Protein 3OPB (pdb70)

B-factor: mean 96.96, std 17.22, range [20.1, 157.45]

Secondary structure (DSSP, 8-state):
--SSSSSS---HHHHHHHHHHHHHTTTS-TTHHHHHHHHHHHTTTT-STGGG---TTTSSSTTHHHHHHHHHHHHHHHHS-HHHHHHHHHHHHHTHHHHHHHHHTS-GGGHHHHHTT--SGGGGHHHHHHHHHHHHHT-SS-HHHHHHHHHHHHHHS---STTTTHHHHHHHTTTT-HHHHHHHHHHHHHHHHHHHHHHHHHHHHHHHHHHHHHHHT-SS-HHHHHHHHHHHHTTTTHHHHHHHHSTTTHHHHHHHHHHSS--HHHHHHHHHHHHHH--SHHHHHHHHHHHHHHHHHHTTSGGGHHHHHHHHHHHTGGGT-TT--HHHHHHHHHHHTTT--HHHHHHHHHHHHHHTTSSHHHHHHHH-HHHHHHHHHHHTTT--TTHHHHHHHHHHHTT-------------THHHHHHHHHHHIIIIIIITTHHHHHHHHGGGS-HHHHHHHHHHHHHHHTSGGGHHHHHHTTHHHHHHHHTT----HHHHHHHHHHHHHHHTS-HHHHSSSS-STTHHHHHHHTS--SSS-SS-------HHHHHHHHHHHHHHHH--SHHHHHHHHHHHHSHHHHHHHHHGGG-SSHHHHHHHHHHHHHHHTSGGGTGGGTS--SSHHHHHHHHHHHHGGG-S-HHHHHHHHHHHHHHHHH-HHHHHHHTT-HHHHHHHHHHHHHTTT-HHHHHHHHHHHHHHHTT--STTTTS--HHHHS-HHHHHHHHHHHSSSSS-SSTTSHHHHHHTT--/----SS---HHHHHHHHHHTT-----HHHHHHHHHHTTGGGSSSSS---HHHHSSTTSHHHHHHHHHHHHHHHS-HHHHHHHHHHHTT-HHHHHHHHTTS-GGGHHHHHTT--STGGGHHHHHHHHHHHHT--SS-HHHHHHHHHHHHSS----STTTTHHHHHHHHTTTSHHHHHHHHHHHHHHHHHHHHHHHHHHHHHHHHHHHHHHTT-SS-HHHHHHHHHHHHSSSS-HHHHHHTTSTTHHHHHHHHHHHT--HHHHHHHHHHHHHH-SSHHHHHHHHHHSHHHHHHHTT-TTTHHHHHHHHHHHTGGGS-SS--HHHHHHHHHHHHTTT-STTHHHHHHHHHHHTTSHHHHHHHHH-HHHHHHHHHHHSSGGGGGGHHHHHHHHHHHHPPP-------TTTHHHHHHHHHHHIIIIIITTTHHHHHHTTTTTS-TTHHHHHHHHHHHHHTSTTSHHHHHHHTHHHHHHHHHHT---TTSHHHHHHHHHHHHHHHTS-HHHHSSSS-GGGTHHHHHTTS-EE---EE--SS--HHHHHHHHHHHHHHHH-TTHHHHHHHHHHHHSHHHHHHHHHHTT-S-HHHHHHHHHHHHHHHTSGGGSGGGTS-TTSHHHHHHHHHHHHGGG-S-HHHHHHHHHHHHHHHHH-HHHHHHHTT-HHHHHHHHHHHHH--S-HHHHHHHHHHHHHHHTT---SSTT-S-HHHHS-HHHHHHHHHHHTTS---HHHHTTHHHHHHT-

Radius of gyration: 55.96 Å; Cα contacts (8 Å, |Δi|>4): 1739; chains: 2; bounding box: 62×188×101 Å

Structure (mmCIF, N/CA/C/O backbone):
data_3OPB
#
_entry.id   3OPB
#
_cell.length_a   84.022
_cell.length_b   149.937
_cell.length_c   158.483
_cell.angle_alpha   90.00
_cell.angle_beta   90.00
_cell.angle_gamma   90.00
#
_symmetry.space_group_name_H-M   'P 21 21 21'
#
loop_
_entity.id
_entity.type
_entity.pdbx_description
1 polymer 'SWI5-dependent HO expression protein 4'
2 water water
#
loop_
_atom_site.group_PDB
_atom_site.id
_atom_site.type_symbol
_atom_site.label_atom_id
_atom_site.label_alt_id
_atom_site.label_comp_id
_atom_site.label_asym_id
_atom_site.label_entity_id
_atom_site.label_seq_id
_atom_site.pdbx_PDB_ins_code
_atom_site.Cartn_x
_atom_site.Cartn_y
_atom_site.Cartn_z
_atom_site.occupancy
_atom_site.B_iso_or_equiv
_atom_site.auth_seq_id
_atom_site.auth_comp_id
_atom_site.auth_asym_id
_atom_site.auth_atom_id
_atom_site.pdbx_PDB_model_num
ATOM 1 N N . PRO A 1 7 ? 1.128 -14.484 -25.821 1.00 114.85 2 PRO A N 1
ATOM 2 C CA . PRO A 1 7 ? 2.350 -13.985 -25.141 1.00 115.06 2 PRO A CA 1
ATOM 3 C C . PRO A 1 7 ? 3.547 -14.240 -26.039 1.00 115.12 2 PRO A C 1
ATOM 4 O O . PRO A 1 7 ? 3.391 -14.497 -27.230 1.00 115.51 2 PRO A O 1
ATOM 8 N N . LEU A 1 8 ? 4.744 -14.166 -25.476 1.00 114.34 3 LEU A N 1
ATOM 9 C CA . LEU A 1 8 ? 5.944 -14.414 -26.262 1.00 113.52 3 LEU A CA 1
ATOM 10 C C . LEU A 1 8 ? 6.889 -15.217 -25.383 1.00 113.97 3 LEU A C 1
ATOM 11 O O . LEU A 1 8 ? 7.739 -15.968 -25.874 1.00 114.12 3 LEU A O 1
ATOM 16 N N . SER A 1 9 ? 6.710 -15.064 -24.073 1.00 114.38 4 SER A N 1
ATOM 17 C CA . SER A 1 9 ? 7.544 -15.734 -23.079 1.00 114.02 4 SER A CA 1
ATOM 18 C C . SER A 1 9 ? 6.910 -16.976 -22.466 1.00 114.06 4 SER A C 1
ATOM 19 O O . SER A 1 9 ? 7.517 -17.634 -21.622 1.00 113.09 4 SER A O 1
ATOM 22 N N . GLU A 1 10 ? 5.683 -17.279 -22.873 1.00 114.63 5 GLU A N 1
ATOM 23 C CA . GLU A 1 10 ? 4.996 -18.465 -22.381 1.00 116.04 5 GLU A CA 1
ATOM 24 C C . GLU A 1 10 ? 5.208 -19.501 -23.474 1.00 116.60 5 GLU A C 1
ATOM 25 O O . GLU A 1 10 ? 4.811 -20.662 -23.354 1.00 116.82 5 GLU A O 1
ATOM 31 N N . LYS A 1 11 ? 5.872 -19.041 -24.531 1.00 116.66 6 LYS A N 1
ATOM 32 C CA . LYS A 1 11 ? 6.174 -19.819 -25.727 1.00 116.45 6 LYS A CA 1
ATOM 33 C C . LYS A 1 11 ? 7.569 -20.453 -25.732 1.00 116.90 6 LYS A C 1
ATOM 34 O O . LYS A 1 11 ? 8.548 -19.822 -26.132 1.00 118.23 6 LYS A O 1
ATOM 40 N N . GLY A 1 12 ? 7.658 -21.704 -25.299 1.00 116.81 7 GLY A N 1
ATOM 41 C CA . GLY A 1 12 ? 8.943 -22.374 -25.285 1.00 117.22 7 GLY A CA 1
ATOM 42 C C . GLY A 1 12 ? 8.977 -23.543 -24.322 1.00 118.34 7 GLY A C 1
ATOM 43 O O . GLY A 1 12 ? 7.948 -23.887 -23.722 1.00 118.25 7 GLY A O 1
ATOM 44 N N . ASN A 1 13 ? 10.159 -24.149 -24.175 1.00 118.17 8 ASN A N 1
ATOM 45 C CA . ASN A 1 13 ? 10.355 -25.290 -23.276 1.00 117.26 8 ASN A CA 1
ATOM 46 C C . ASN A 1 13 ? 10.540 -24.801 -21.843 1.00 115.78 8 ASN A C 1
ATOM 47 O O . ASN A 1 13 ? 10.332 -25.550 -20.888 1.00 114.90 8 ASN A O 1
ATOM 52 N N . ASP A 1 14 ? 10.931 -23.539 -21.701 1.00 113.76 9 ASP A N 1
ATOM 53 C CA . ASP A 1 14 ? 11.122 -22.957 -20.385 1.00 112.12 9 ASP A CA 1
ATOM 54 C C . ASP A 1 14 ? 10.235 -21.733 -20.254 1.00 111.71 9 ASP A C 1
ATOM 55 O O . ASP A 1 14 ? 10.726 -20.615 -20.143 1.00 111.31 9 ASP A O 1
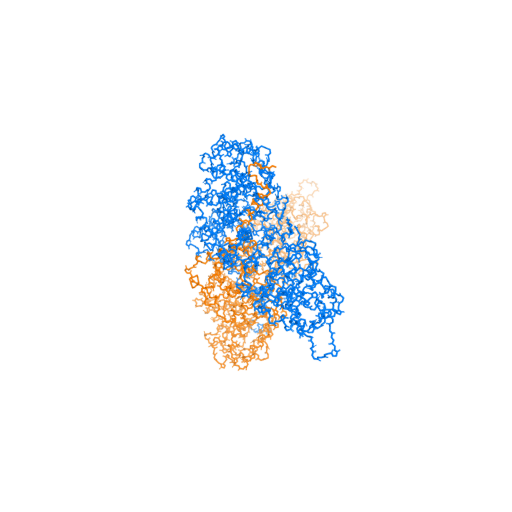ATOM 60 N N . PRO A 1 15 ? 8.910 -21.931 -20.270 1.00 111.85 10 PRO A N 1
ATOM 61 C CA . PRO A 1 15 ? 7.946 -20.837 -20.152 1.00 112.41 10 PRO A CA 1
ATOM 62 C C . PRO A 1 15 ? 8.204 -19.923 -18.964 1.00 112.66 10 PRO A C 1
ATOM 63 O O . PRO A 1 15 ? 8.653 -20.369 -17.909 1.00 112.71 10 PRO A O 1
ATOM 67 N N . ILE A 1 16 ? 7.910 -18.641 -19.153 1.00 112.19 11 ILE A N 1
ATOM 68 C CA . ILE A 1 16 ? 8.107 -17.645 -18.121 1.00 112.05 11 ILE A CA 1
ATOM 69 C C . ILE A 1 16 ? 6.822 -16.858 -17.900 1.00 113.15 11 ILE A C 1
ATOM 70 O O . ILE A 1 16 ? 6.816 -15.822 -17.243 1.00 114.33 11 ILE A O 1
ATOM 75 N N . ASP A 1 17 ? 5.725 -17.374 -18.445 1.00 113.64 12 ASP A N 1
ATOM 76 C CA . ASP A 1 17 ? 4.409 -16.757 -18.283 1.00 113.77 12 ASP A CA 1
ATOM 77 C C . ASP A 1 17 ? 4.454 -15.240 -18.162 1.00 112.77 12 ASP A C 1
ATOM 78 O O . ASP A 1 17 ? 4.725 -14.694 -17.098 1.00 112.34 12 ASP A O 1
ATOM 83 N N . SER A 1 18 ? 4.166 -14.577 -19.273 1.00 111.90 13 SER A N 1
ATOM 84 C CA . SER A 1 18 ? 4.175 -13.127 -19.365 1.00 111.01 13 SER A CA 1
ATOM 85 C C . SER A 1 18 ? 3.676 -12.333 -18.158 1.00 110.72 13 SER A C 1
ATOM 86 O O . SER A 1 18 ? 3.738 -11.113 -18.170 1.00 110.80 13 SER A O 1
ATOM 89 N N . SER A 1 19 ? 3.190 -12.997 -17.118 1.00 111.01 14 SER A N 1
ATOM 90 C CA . SER A 1 19 ? 2.714 -12.269 -15.944 1.00 111.50 14 SER A CA 1
ATOM 91 C C . SER A 1 19 ? 3.846 -11.904 -14.979 1.00 111.87 14 SER A C 1
ATOM 92 O O . SER A 1 19 ? 3.879 -10.791 -14.434 1.00 112.22 14 SER A O 1
ATOM 95 N N . THR A 1 20 ? 4.772 -12.840 -14.770 1.00 111.22 15 THR A N 1
ATOM 96 C CA . THR A 1 20 ? 5.918 -12.615 -13.886 1.00 109.79 15 THR A CA 1
ATOM 97 C C . THR A 1 20 ? 6.837 -11.584 -14.524 1.00 108.52 15 THR A C 1
ATOM 98 O O . THR A 1 20 ? 7.793 -11.108 -13.910 1.00 108.35 15 THR A O 1
ATOM 102 N N . ILE A 1 21 ? 6.530 -11.244 -15.767 1.00 107.14 16 ILE A N 1
ATOM 103 C CA . ILE A 1 21 ? 7.306 -10.265 -16.497 1.00 107.08 16 ILE A CA 1
ATOM 104 C C . ILE A 1 21 ? 6.704 -8.871 -16.308 1.00 109.47 16 ILE A C 1
ATOM 105 O O . ILE A 1 21 ? 7.439 -7.892 -16.155 1.00 110.53 16 ILE A O 1
ATOM 110 N N . ASP A 1 22 ? 5.375 -8.776 -16.306 1.00 110.43 17 ASP A N 1
ATOM 111 C CA . ASP A 1 22 ? 4.722 -7.482 -16.114 1.00 110.45 17 ASP A CA 1
ATOM 112 C C . ASP A 1 22 ? 5.097 -7.007 -14.729 1.00 109.80 17 ASP A C 1
ATOM 113 O O . ASP A 1 22 ? 5.696 -5.940 -14.558 1.00 108.67 17 ASP A O 1
ATOM 118 N N . SER A 1 23 ? 4.736 -7.825 -13.744 1.00 108.74 18 SER A N 1
ATOM 119 C CA . SER A 1 23 ? 5.020 -7.527 -12.353 1.00 108.14 18 SER A CA 1
ATOM 120 C C . SER A 1 23 ? 6.455 -7.038 -12.218 1.00 107.44 18 SER A C 1
ATOM 121 O O . SER A 1 23 ? 6.764 -6.229 -11.350 1.00 106.66 18 SER A O 1
ATOM 124 N N . LEU A 1 24 ? 7.314 -7.538 -13.103 1.00 107.70 19 LEU A N 1
ATOM 125 C CA . LEU A 1 24 ? 8.740 -7.208 -13.138 1.00 107.09 19 LEU A CA 1
ATOM 126 C C . LEU A 1 24 ? 8.989 -5.791 -13.644 1.00 107.34 19 LEU A C 1
ATOM 127 O O . LEU A 1 24 ? 9.556 -4.958 -12.932 1.00 107.26 19 LEU A O 1
ATOM 132 N N . CYS A 1 25 ? 8.575 -5.518 -14.877 1.00 107.34 20 CYS A N 1
ATOM 133 C CA . CYS A 1 25 ? 8.768 -4.186 -15.431 1.00 106.94 20 CYS A CA 1
ATOM 134 C C . CYS A 1 25 ? 7.955 -3.210 -14.594 1.00 106.47 20 CYS A C 1
ATOM 135 O O . CYS A 1 25 ? 8.255 -2.024 -14.555 1.00 107.27 20 CYS A O 1
ATOM 138 N N . ALA A 1 26 ? 6.922 -3.710 -13.924 1.00 104.61 21 ALA A N 1
ATOM 139 C CA . ALA A 1 26 ? 6.095 -2.854 -13.088 1.00 102.74 21 ALA A CA 1
ATOM 140 C C . ALA A 1 26 ? 6.940 -2.217 -11.986 1.00 102.00 21 ALA A C 1
ATOM 141 O O . ALA A 1 26 ? 6.852 -1.017 -11.740 1.00 101.42 21 ALA A O 1
ATOM 143 N N . ALA A 1 27 ? 7.762 -3.034 -11.333 1.00 101.12 22 ALA A N 1
ATOM 144 C CA . ALA A 1 27 ? 8.617 -2.572 -10.248 1.00 100.78 22 ALA A CA 1
ATOM 145 C C . ALA A 1 27 ? 9.857 -1.853 -10.751 1.00 100.98 22 ALA A C 1
ATOM 146 O O . ALA A 1 27 ? 10.584 -1.229 -9.970 1.00 99.83 22 ALA A O 1
ATOM 148 N N . PHE A 1 28 ? 10.116 -1.967 -12.050 1.00 101.57 23 PHE A N 1
ATOM 149 C CA . PHE A 1 28 ? 11.249 -1.280 -12.663 1.00 102.47 23 PHE A CA 1
ATOM 150 C C . PHE A 1 28 ? 10.706 0.036 -13.224 1.00 104.36 23 PHE A C 1
ATOM 151 O O . PHE A 1 28 ? 11.441 1.007 -13.394 1.00 103.33 23 PHE A O 1
ATOM 159 N N . ASP A 1 29 ? 9.400 0.041 -13.494 1.00 108.20 24 ASP A N 1
ATOM 160 C CA . ASP A 1 29 ? 8.678 1.192 -14.042 1.00 111.39 24 ASP A CA 1
ATOM 161 C C . ASP A 1 29 ? 8.157 2.077 -12.920 1.00 112.53 24 ASP A C 1
ATOM 162 O O . ASP A 1 29 ? 7.981 3.277 -13.112 1.00 112.21 24 ASP A O 1
ATOM 167 N N . LYS A 1 30 ? 7.891 1.481 -11.758 1.00 115.17 25 LYS A N 1
ATOM 168 C CA . LYS A 1 30 ? 7.398 2.242 -10.606 1.00 117.37 25 LYS A CA 1
ATOM 169 C C . LYS A 1 30 ? 8.516 3.194 -10.162 1.00 118.38 25 LYS A C 1
ATOM 170 O O . LYS A 1 30 ? 8.277 4.389 -9.944 1.00 118.33 25 LYS A O 1
ATOM 176 N N . THR A 1 31 ? 9.736 2.669 -10.042 1.00 118.74 26 THR A N 1
ATOM 177 C CA . THR A 1 31 ? 10.875 3.497 -9.664 1.00 118.87 26 THR A CA 1
ATOM 178 C C . THR A 1 31 ? 11.359 4.298 -10.888 1.00 120.06 26 THR A C 1
ATOM 179 O O . THR A 1 31 ? 12.239 5.159 -10.779 1.00 120.25 26 THR A O 1
ATOM 183 N N . LEU A 1 32 ? 10.764 4.023 -12.049 1.00 119.92 27 LEU A N 1
ATOM 184 C CA . LEU A 1 32 ? 11.121 4.723 -13.282 1.00 119.74 27 LEU A CA 1
ATOM 185 C C . LEU A 1 32 ? 10.045 5.735 -13.723 1.00 120.82 27 LEU A C 1
ATOM 186 O O . LEU A 1 32 ? 10.150 6.324 -14.801 1.00 121.09 27 LEU A O 1
ATOM 191 N N . LYS A 1 33 ? 9.023 5.942 -12.888 1.00 121.50 28 LYS A N 1
ATOM 192 C CA . LYS A 1 33 ? 7.937 6.873 -13.208 1.00 120.97 28 LYS A CA 1
ATOM 193 C C . LYS A 1 33 ? 7.731 7.958 -12.147 1.00 121.70 28 LYS A C 1
ATOM 194 O O . LYS A 1 33 ? 7.086 8.975 -12.412 1.00 121.04 28 LYS A O 1
ATOM 200 N N . SER A 1 34 ? 8.278 7.751 -10.953 1.00 122.63 29 SER A N 1
ATOM 201 C CA . SER A 1 34 ? 8.121 8.732 -9.884 1.00 124.38 29 SER A CA 1
ATOM 202 C C . SER A 1 34 ? 9.324 9.661 -9.661 1.00 124.46 29 SER A C 1
ATOM 203 O O . SER A 1 34 ? 10.467 9.206 -9.528 1.00 124.61 29 SER A O 1
ATOM 206 N N . THR A 1 35 ? 9.023 10.964 -9.622 1.00 123.94 30 THR A N 1
ATOM 207 C CA . THR A 1 35 ? 9.969 12.078 -9.436 1.00 122.53 30 THR A CA 1
ATOM 208 C C . THR A 1 35 ? 11.474 11.755 -9.322 1.00 122.47 30 THR A C 1
ATOM 209 O O . THR A 1 35 ? 11.926 11.143 -8.349 1.00 122.15 30 THR A O 1
ATOM 213 N N . PRO A 1 36 ? 12.268 12.188 -10.331 1.00 121.79 31 PRO A N 1
ATOM 214 C CA . PRO A 1 36 ? 13.724 12.002 -10.454 1.00 120.25 31 PRO A CA 1
ATOM 215 C C . PRO A 1 36 ? 14.585 12.679 -9.379 1.00 118.88 31 PRO A C 1
ATOM 216 O O . PRO A 1 36 ? 14.086 13.432 -8.548 1.00 119.68 31 PRO A O 1
ATOM 220 N N . ASP A 1 37 ? 15.884 12.392 -9.420 1.00 116.68 32 ASP A N 1
ATOM 221 C CA . ASP A 1 37 ? 16.884 12.955 -8.504 1.00 114.79 32 ASP A CA 1
ATOM 222 C C . ASP A 1 37 ? 16.453 13.293 -7.073 1.00 113.26 32 ASP A C 1
ATOM 223 O O . ASP A 1 37 ? 17.038 14.193 -6.464 1.00 113.09 32 ASP A O 1
ATOM 228 N N . VAL A 1 38 ? 15.461 12.607 -6.514 1.00 110.69 33 VAL A N 1
ATOM 229 C CA . VAL A 1 38 ? 15.065 12.965 -5.164 1.00 108.27 33 VAL A CA 1
ATOM 230 C C . VAL A 1 38 ? 16.014 12.379 -4.138 1.00 107.72 33 VAL A C 1
ATOM 231 O O . VAL A 1 38 ? 16.371 13.067 -3.182 1.00 107.12 33 VAL A O 1
ATOM 235 N N . GLN A 1 39 ? 16.437 11.128 -4.313 1.00 106.94 34 GLN A N 1
ATOM 236 C CA . GLN A 1 39 ? 17.365 10.572 -3.334 1.00 107.33 34 GLN A CA 1
ATOM 237 C C . GLN A 1 39 ? 18.585 11.472 -3.312 1.00 106.34 34 GLN A C 1
ATOM 238 O O . GLN A 1 39 ? 18.888 12.089 -2.296 1.00 106.12 34 GLN A O 1
ATOM 244 N N . LYS A 1 40 ? 19.276 11.549 -4.446 1.00 104.58 35 LYS A N 1
ATOM 245 C CA . LYS A 1 40 ? 20.461 12.390 -4.567 1.00 102.85 35 LYS A CA 1
ATOM 246 C C . LYS A 1 40 ? 20.332 13.650 -3.717 1.00 101.60 35 LYS A C 1
ATOM 247 O O . LYS A 1 40 ? 21.225 13.963 -2.935 1.00 101.12 35 LYS A O 1
ATOM 253 N N . TYR A 1 41 ? 19.219 14.369 -3.871 1.00 100.84 36 TYR A N 1
ATOM 254 C CA . TYR A 1 41 ? 18.995 15.600 -3.111 1.00 99.19 36 TYR A CA 1
ATOM 255 C C . TYR A 1 41 ? 18.949 15.313 -1.618 1.00 98.33 36 TYR A C 1
ATOM 256 O O . TYR A 1 41 ? 19.818 15.751 -0.867 1.00 97.69 36 TYR A O 1
ATOM 265 N N . ASN A 1 42 ? 17.939 14.568 -1.188 1.00 97.69 37 ASN A N 1
ATOM 266 C CA . ASN A 1 42 ? 17.809 14.234 0.220 1.00 97.99 37 ASN A CA 1
ATOM 267 C C . ASN A 1 42 ? 19.089 13.582 0.720 1.00 99.38 37 ASN A C 1
ATOM 268 O O . ASN A 1 42 ? 19.436 13.690 1.895 1.00 100.75 37 ASN A O 1
ATOM 273 N N . ASP A 1 43 ? 19.792 12.910 -0.186 1.00 100.33 38 ASP A N 1
ATOM 274 C CA . ASP A 1 43 ? 21.049 12.241 0.140 1.00 99.91 38 ASP A CA 1
ATOM 275 C C . ASP A 1 43 ? 22.064 13.307 0.539 1.00 98.85 38 ASP A C 1
ATOM 276 O O . ASP A 1 43 ? 22.641 13.243 1.622 1.00 98.36 38 ASP A O 1
ATOM 281 N N . ALA A 1 44 ? 22.254 14.289 -0.344 1.00 97.64 39 ALA A N 1
ATOM 282 C CA . ALA A 1 44 ? 23.182 15.402 -0.140 1.00 95.59 39 ALA A CA 1
ATOM 283 C C . ALA A 1 44 ? 22.833 16.216 1.091 1.00 94.85 39 ALA A C 1
ATOM 284 O O . ALA A 1 44 ? 23.714 16.713 1.791 1.00 93.06 39 ALA A O 1
ATOM 286 N N . ILE A 1 45 ? 21.534 16.375 1.326 1.00 95.54 40 ILE A N 1
ATOM 287 C CA . ILE A 1 45 ? 21.036 17.113 2.487 1.00 95.01 40 ILE A CA 1
ATOM 288 C C . ILE A 1 45 ? 21.502 16.351 3.744 1.00 95.15 40 ILE A C 1
ATOM 289 O O . ILE A 1 45 ? 22.281 16.886 4.529 1.00 95.53 40 ILE A O 1
ATOM 294 N N . ASN A 1 46 ? 21.058 15.102 3.913 1.00 95.08 41 ASN A N 1
ATOM 295 C CA . ASN A 1 46 ? 21.449 14.294 5.073 1.00 94.81 41 ASN A CA 1
ATOM 296 C C . ASN A 1 46 ? 22.937 14.426 5.357 1.00 95.75 41 ASN A C 1
ATOM 297 O O . ASN A 1 46 ? 23.352 14.519 6.514 1.00 94.75 41 ASN A O 1
ATOM 302 N N . THR A 1 47 ? 23.730 14.411 4.290 1.00 97.21 42 THR A N 1
ATOM 303 C CA . THR A 1 47 ? 25.170 14.556 4.397 1.00 99.85 42 THR A CA 1
ATOM 304 C C . THR A 1 47 ? 25.431 15.818 5.181 1.00 100.86 42 THR A C 1
ATOM 305 O O . THR A 1 47 ? 26.161 15.799 6.158 1.00 101.51 42 THR A O 1
ATOM 309 N N . ILE A 1 48 ? 24.831 16.921 4.743 1.00 102.55 43 ILE A N 1
ATOM 310 C CA . ILE A 1 48 ? 25.008 18.197 5.425 1.00 103.78 43 ILE A CA 1
ATOM 311 C C . ILE A 1 48 ? 24.561 18.055 6.868 1.00 104.76 43 ILE A C 1
ATOM 312 O O . ILE A 1 48 ? 25.286 18.422 7.791 1.00 105.44 43 ILE A O 1
ATOM 317 N N . PHE A 1 49 ? 23.358 17.522 7.056 1.00 105.98 44 PHE A N 1
ATOM 318 C CA . PHE A 1 49 ? 22.818 17.336 8.391 1.00 107.60 44 PHE A CA 1
ATOM 319 C C . PHE A 1 49 ? 23.572 16.291 9.193 1.00 110.58 44 PHE A C 1
ATOM 320 O O . PHE A 1 49 ? 23.234 16.031 10.346 1.00 112.55 44 PHE A O 1
ATOM 328 N N . GLN A 1 50 ? 24.588 15.681 8.594 1.00 113.06 45 GLN A N 1
ATOM 329 C CA . GLN A 1 50 ? 25.382 14.691 9.315 1.00 114.83 45 GLN A CA 1
ATOM 330 C C . GLN A 1 50 ? 26.295 15.506 10.252 1.00 116.04 45 GLN A C 1
ATOM 331 O O . GLN A 1 50 ? 26.459 15.181 11.429 1.00 116.58 45 GLN A O 1
ATOM 337 N N . LEU A 1 51 ? 26.857 16.582 9.711 1.00 117.39 46 LEU A N 1
ATOM 338 C CA . LEU A 1 51 ? 27.736 17.498 10.429 1.00 119.84 46 LEU A CA 1
ATOM 339 C C . LEU A 1 51 ? 27.293 17.771 11.875 1.00 122.92 46 LEU A C 1
ATOM 340 O O . LEU A 1 51 ? 28.111 18.073 12.754 1.00 122.61 46 LEU A O 1
ATOM 345 N N . ARG A 1 52 ? 25.988 17.663 12.101 1.00 126.95 47 ARG A N 1
ATOM 346 C CA . ARG A 1 52 ? 25.360 17.901 13.404 1.00 130.90 47 ARG A CA 1
ATOM 347 C C . ARG A 1 52 ? 25.931 17.062 14.539 1.00 131.75 47 ARG A C 1
ATOM 348 O O . ARG A 1 52 ? 25.928 17.481 15.696 1.00 131.89 47 ARG A O 1
ATOM 356 N N . GLN A 1 53 ? 26.395 15.865 14.211 1.00 132.89 48 GLN A N 1
ATOM 357 C CA . GLN A 1 53 ? 26.961 14.989 15.217 1.00 133.62 48 GLN A CA 1
ATOM 358 C C . GLN A 1 53 ? 28.316 15.568 15.601 1.00 134.11 48 GLN A C 1
ATOM 359 O O . GLN A 1 53 ? 29.357 15.207 15.053 1.00 133.80 48 GLN A O 1
ATOM 365 N N . LYS A 1 54 ? 28.259 16.509 16.539 1.00 135.32 49 LYS A N 1
ATOM 366 C CA . LYS A 1 54 ? 29.424 17.221 17.058 1.00 135.80 49 LYS A CA 1
ATOM 367 C C . LYS A 1 54 ? 29.120 17.649 18.502 1.00 135.92 49 LYS A C 1
ATOM 368 O O . LYS A 1 54 ? 29.405 18.777 18.916 1.00 134.88 49 LYS A O 1
ATOM 374 N N . SER A 1 55 ? 28.514 16.722 19.242 1.00 136.03 50 SER A N 1
ATOM 375 C CA . SER A 1 55 ? 28.149 16.901 20.646 1.00 135.67 50 SER A CA 1
ATOM 376 C C . SER A 1 55 ? 27.480 18.221 20.973 1.00 134.32 50 SER A C 1
ATOM 377 O O . SER A 1 55 ? 26.303 18.406 20.691 1.00 133.40 50 SER A O 1
ATOM 380 N N . GLU A 1 56 ? 28.240 19.126 21.582 1.00 133.07 51 GLU A N 1
ATOM 381 C CA . GLU A 1 56 ? 27.736 20.433 21.976 1.00 131.85 51 GLU A CA 1
ATOM 382 C C . GLU A 1 56 ? 26.786 21.049 20.953 1.00 131.49 51 GLU A C 1
ATOM 383 O O . GLU A 1 56 ? 27.204 21.835 20.103 1.00 130.60 51 GLU A O 1
ATOM 389 N N . SER A 1 57 ? 25.508 20.686 21.057 1.00 130.97 52 SER A N 1
ATOM 390 C CA . SER A 1 57 ? 24.447 21.177 20.173 1.00 129.28 52 SER A CA 1
ATOM 391 C C . SER A 1 57 ? 24.880 21.389 18.722 1.00 126.65 52 SER A C 1
ATOM 392 O O . SER A 1 57 ? 24.911 22.514 18.239 1.00 125.26 52 SER A O 1
ATOM 395 N N . GLY A 1 58 ? 25.197 20.310 18.020 1.00 124.51 53 GLY A N 1
ATOM 396 C CA . GLY A 1 58 ? 25.611 20.447 16.637 1.00 122.39 53 GLY A CA 1
ATOM 397 C C . GLY A 1 58 ? 26.370 21.739 16.386 1.00 120.34 53 GLY A C 1
ATOM 398 O O . GLY A 1 58 ? 26.143 22.424 15.388 1.00 120.12 53 GLY A O 1
ATOM 399 N N . LYS A 1 59 ? 27.257 22.089 17.308 1.00 119.12 54 LYS A N 1
ATOM 400 C CA . LYS A 1 59 ? 28.056 23.293 17.164 1.00 118.40 54 LYS A CA 1
ATOM 401 C C . LYS A 1 59 ? 28.595 23.279 15.757 1.00 117.14 54 LYS A C 1
ATOM 402 O O . LYS A 1 59 ? 29.062 22.247 15.284 1.00 116.69 54 LYS A O 1
ATOM 408 N N . MET A 1 60 ? 28.512 24.403 15.068 1.00 116.29 55 MET A N 1
ATOM 409 C CA . MET A 1 60 ? 29.040 24.433 13.713 1.00 117.23 55 MET A CA 1
ATOM 410 C C . MET A 1 60 ? 30.559 24.308 13.778 1.00 117.36 55 MET A C 1
ATOM 411 O O . MET A 1 60 ? 31.240 25.207 14.269 1.00 117.88 55 MET A O 1
ATOM 416 N N . PRO A 1 61 ? 31.107 23.177 13.309 1.00 117.45 56 PRO A N 1
ATOM 417 C CA . PRO A 1 61 ? 32.562 23.037 13.361 1.00 116.74 56 PRO A CA 1
ATOM 418 C C . PRO A 1 61 ? 33.189 24.234 12.658 1.00 116.10 56 PRO A C 1
ATOM 419 O O . PRO A 1 61 ? 32.739 24.631 11.577 1.00 115.72 56 PRO A O 1
ATOM 423 N N . ALA A 1 62 ? 34.217 24.810 13.278 1.00 115.45 57 ALA A N 1
ATOM 424 C CA . ALA A 1 62 ? 34.890 25.989 12.736 1.00 116.36 57 ALA A CA 1
ATOM 425 C C . ALA A 1 62 ? 35.491 25.832 11.345 1.00 117.33 57 ALA A C 1
ATOM 426 O O . ALA A 1 62 ? 36.096 26.772 10.821 1.00 116.31 57 ALA A O 1
ATOM 428 N N . ASP A 1 63 ? 35.337 24.648 10.754 1.00 119.16 58 ASP A N 1
ATOM 429 C CA . ASP A 1 63 ? 35.845 24.395 9.406 1.00 120.00 58 ASP A CA 1
ATOM 430 C C . ASP A 1 63 ? 34.997 25.301 8.536 1.00 120.37 58 ASP A C 1
ATOM 431 O O . ASP A 1 63 ? 35.468 25.894 7.567 1.00 120.05 58 ASP A O 1
ATOM 436 N N . LEU A 1 64 ? 33.729 25.393 8.929 1.00 121.02 59 LEU A N 1
ATOM 437 C CA . LEU A 1 64 ? 32.728 26.186 8.234 1.00 121.85 59 LEU A CA 1
ATOM 438 C C . LEU A 1 64 ? 32.610 27.640 8.694 1.00 122.78 59 LEU A C 1
ATOM 439 O O . LEU A 1 64 ? 32.611 28.550 7.861 1.00 123.22 59 LEU A O 1
ATOM 444 N N . THR A 1 65 ? 32.502 27.874 10.000 1.00 122.89 60 THR A N 1
ATOM 445 C CA . THR A 1 65 ? 32.394 29.247 10.479 1.00 123.01 60 THR A CA 1
ATOM 446 C C . THR A 1 65 ? 33.596 30.017 9.947 1.00 124.65 60 THR A C 1
ATOM 447 O O . THR A 1 65 ? 33.474 30.735 8.959 1.00 124.45 60 THR A O 1
ATOM 451 N N . ASN A 1 66 ? 34.753 29.849 10.582 1.00 126.75 61 ASN A N 1
ATOM 452 C CA . ASN A 1 66 ? 35.987 30.509 10.156 1.00 128.59 61 ASN A CA 1
ATOM 453 C C . ASN A 1 66 ? 35.774 31.772 9.304 1.00 128.19 61 ASN A C 1
ATOM 454 O O . ASN A 1 66 ? 34.872 32.557 9.580 1.00 129.04 61 ASN A O 1
ATOM 459 N N . SER A 1 67 ? 36.597 31.971 8.275 1.00 126.65 62 SER A N 1
ATOM 460 C CA . SER A 1 67 ? 36.498 33.152 7.421 1.00 125.80 62 SER A CA 1
ATOM 461 C C . SER A 1 67 ? 36.749 32.863 5.952 1.00 125.82 62 SER A C 1
ATOM 462 O O . SER A 1 67 ? 36.093 33.438 5.083 1.00 124.74 62 SER A O 1
ATOM 465 N N . GLU A 1 68 ? 37.720 31.997 5.676 1.00 126.52 63 GLU A N 1
ATOM 466 C CA . GLU A 1 68 ? 38.035 31.638 4.297 1.00 126.95 63 GLU A CA 1
ATOM 467 C C . GLU A 1 68 ? 37.062 30.550 3.854 1.00 126.48 63 GLU A C 1
ATOM 468 O O . GLU A 1 68 ? 36.880 30.310 2.655 1.00 127.52 63 GLU A O 1
ATOM 474 N N . ALA A 1 69 ? 36.428 29.911 4.835 1.00 123.92 64 ALA A N 1
ATOM 475 C CA . ALA A 1 69 ? 35.469 28.851 4.573 1.00 120.60 64 ALA A CA 1
ATOM 476 C C . ALA A 1 69 ? 34.221 29.351 3.850 1.00 118.94 64 ALA A C 1
ATOM 477 O O . ALA A 1 69 ? 33.292 28.580 3.630 1.00 118.68 64 ALA A O 1
ATOM 479 N N . LEU A 1 70 ? 34.189 30.630 3.479 1.00 117.38 65 LEU A N 1
ATOM 480 C CA . LEU A 1 70 ? 33.030 31.163 2.763 1.00 116.11 65 LEU A CA 1
ATOM 481 C C . LEU A 1 70 ? 32.747 30.260 1.574 1.00 115.04 65 LEU A C 1
ATOM 482 O O . LEU A 1 70 ? 31.613 30.151 1.114 1.00 114.48 65 LEU A O 1
ATOM 487 N N . LYS A 1 71 ? 33.805 29.626 1.081 1.00 114.09 66 LYS A N 1
ATOM 488 C CA . LYS A 1 71 ? 33.707 28.705 -0.040 1.00 112.37 66 LYS A CA 1
ATOM 489 C C . LYS A 1 71 ? 32.812 27.549 0.369 1.00 110.32 66 LYS A C 1
ATOM 490 O O . LYS A 1 71 ? 31.762 27.316 -0.212 1.00 109.74 66 LYS A O 1
ATOM 496 N N . ASP A 1 72 ? 33.240 26.828 1.390 1.00 108.96 67 ASP A N 1
ATOM 497 C CA . ASP A 1 72 ? 32.492 25.679 1.857 1.00 108.66 67 ASP A CA 1
ATOM 498 C C . ASP A 1 72 ? 31.048 25.996 2.248 1.00 107.82 67 ASP A C 1
ATOM 499 O O . ASP A 1 72 ? 30.191 25.111 2.206 1.00 108.49 67 ASP A O 1
ATOM 504 N N . ARG A 1 73 ? 30.770 27.243 2.633 1.00 105.88 68 ARG A N 1
ATOM 505 C CA . ARG A 1 73 ? 29.407 27.626 3.017 1.00 103.08 68 ARG A CA 1
ATOM 506 C C . ARG A 1 73 ? 28.562 27.812 1.769 1.00 101.35 68 ARG A C 1
ATOM 507 O O . ARG A 1 73 ? 27.626 27.062 1.533 1.00 100.05 68 ARG A O 1
ATOM 515 N N . GLN A 1 74 ? 28.894 28.817 0.974 1.00 100.78 69 GLN A N 1
ATOM 516 C CA . GLN A 1 74 ? 28.181 29.068 -0.270 1.00 101.07 69 GLN A CA 1
ATOM 517 C C . GLN A 1 74 ? 27.768 27.727 -0.887 1.00 100.00 69 GLN A C 1
ATOM 518 O O . GLN A 1 74 ? 26.686 27.605 -1.459 1.00 101.50 69 GLN A O 1
ATOM 524 N N . LYS A 1 75 ? 28.630 26.721 -0.748 1.00 98.28 70 LYS A N 1
ATOM 525 C CA . LYS A 1 75 ? 28.378 25.388 -1.299 1.00 96.43 70 LYS A CA 1
ATOM 526 C C . LYS A 1 75 ? 27.212 24.728 -0.585 1.00 95.11 70 LYS A C 1
ATOM 527 O O . LYS A 1 75 ? 26.369 24.096 -1.217 1.00 94.92 70 LYS A O 1
ATOM 533 N N . ILE A 1 76 ? 27.174 24.879 0.736 1.00 94.23 71 ILE A N 1
ATOM 534 C CA . ILE A 1 76 ? 26.107 24.303 1.552 1.00 93.05 71 ILE A CA 1
ATOM 535 C C . ILE A 1 76 ? 24.778 25.034 1.330 1.00 93.17 71 ILE A C 1
ATOM 536 O O . ILE A 1 76 ? 23.728 24.398 1.225 1.00 93.84 71 ILE A O 1
ATOM 541 N N . GLU A 1 77 ? 24.835 26.366 1.260 1.00 92.43 72 GLU A N 1
ATOM 542 C CA . GLU A 1 77 ? 23.658 27.206 1.042 1.00 90.35 72 GLU A CA 1
ATOM 543 C C . GLU A 1 77 ? 22.974 26.822 -0.273 1.00 89.32 72 GLU A C 1
ATOM 544 O O . GLU A 1 77 ? 21.749 26.780 -0.360 1.00 89.08 72 GLU A O 1
ATOM 550 N N . GLU A 1 78 ? 23.769 26.534 -1.296 1.00 88.51 73 GLU A N 1
ATOM 551 C CA . GLU A 1 78 ? 23.218 26.130 -2.581 1.00 88.09 73 GLU A CA 1
ATOM 552 C C . GLU A 1 78 ? 22.569 24.742 -2.490 1.00 88.68 73 GLU A C 1
ATOM 553 O O . GLU A 1 78 ? 21.421 24.559 -2.880 1.00 88.74 73 GLU A O 1
ATOM 559 N N . ILE A 1 79 ? 23.303 23.765 -1.969 1.00 88.51 74 ILE A N 1
ATOM 560 C CA . ILE A 1 79 ? 22.777 22.413 -1.835 1.00 87.78 74 ILE A CA 1
ATOM 561 C C . ILE A 1 79 ? 21.445 22.441 -1.084 1.00 87.84 74 ILE A C 1
ATOM 562 O O . ILE A 1 79 ? 20.514 21.710 -1.434 1.00 88.14 74 ILE A O 1
ATOM 567 N N . LEU A 1 80 ? 21.348 23.291 -0.064 1.00 87.58 75 LEU A N 1
ATOM 568 C CA . LEU A 1 80 ? 20.110 23.412 0.710 1.00 86.27 75 LEU A CA 1
ATOM 569 C C . LEU A 1 80 ? 19.012 23.960 -0.181 1.00 85.92 75 LEU A C 1
ATOM 570 O O . LEU A 1 80 ? 17.994 23.299 -0.396 1.00 87.05 75 LEU A O 1
ATOM 575 N N . THR A 1 81 ? 19.236 25.170 -0.695 1.00 84.55 76 THR A N 1
ATOM 576 C CA . THR A 1 81 ? 18.287 25.854 -1.573 1.00 84.38 76 THR A CA 1
ATOM 577 C C . THR A 1 81 ? 17.787 24.952 -2.697 1.00 85.20 76 THR A C 1
ATOM 578 O O . THR A 1 81 ? 16.631 25.022 -3.101 1.00 84.28 76 THR A O 1
ATOM 582 N N . ARG A 1 82 ? 18.680 24.111 -3.208 1.00 87.40 77 ARG A N 1
ATOM 583 C CA . ARG A 1 82 ? 18.359 23.190 -4.294 1.00 87.95 77 ARG A CA 1
ATOM 584 C C . ARG A 1 82 ? 17.297 22.195 -3.843 1.00 86.18 77 ARG A C 1
ATOM 585 O O . ARG A 1 82 ? 16.178 22.172 -4.367 1.00 85.93 77 ARG A O 1
ATOM 593 N N . SER A 1 83 ? 17.651 21.377 -2.861 1.00 84.03 78 SER A N 1
ATOM 594 C CA . SER A 1 83 ? 16.716 20.400 -2.343 1.00 81.93 78 SER A CA 1
ATOM 595 C C . SER A 1 83 ? 15.414 21.106 -1.983 1.00 79.18 78 SER A C 1
ATOM 596 O O . SER A 1 83 ? 14.364 20.485 -1.913 1.00 79.25 78 SER A O 1
ATOM 599 N N . TYR A 1 84 ? 15.478 22.412 -1.778 1.00 75.70 79 TYR A N 1
ATOM 600 C CA . TYR A 1 84 ? 14.293 23.154 -1.409 1.00 73.25 79 TYR A CA 1
ATOM 601 C C . TYR A 1 84 ? 13.450 23.711 -2.546 1.00 73.91 79 TYR A C 1
ATOM 602 O O . TYR A 1 84 ? 12.228 23.703 -2.448 1.00 74.19 79 TYR A O 1
ATOM 611 N N . GLN A 1 85 ? 14.071 24.215 -3.612 1.00 74.90 80 GLN A N 1
ATOM 612 C CA . GLN A 1 85 ? 13.280 24.793 -4.698 1.00 75.37 80 GLN A CA 1
ATOM 613 C C . GLN A 1 85 ? 13.166 24.051 -6.016 1.00 77.58 80 GLN A C 1
ATOM 614 O O . GLN A 1 85 ? 12.756 24.644 -7.015 1.00 79.54 80 GLN A O 1
ATOM 620 N N . ASP A 1 86 ? 13.507 22.767 -6.035 1.00 78.91 81 ASP A N 1
ATOM 621 C CA . ASP A 1 86 ? 13.371 21.995 -7.265 1.00 80.99 81 ASP A CA 1
ATOM 622 C C . ASP A 1 86 ? 12.125 21.129 -7.166 1.00 81.81 81 ASP A C 1
ATOM 623 O O . ASP A 1 86 ? 11.196 21.267 -7.959 1.00 82.76 81 ASP A O 1
ATOM 628 N N . HIS A 1 87 ? 12.109 20.256 -6.165 1.00 82.20 82 HIS A N 1
ATOM 629 C CA . HIS A 1 87 ? 10.996 19.346 -5.934 1.00 83.28 82 HIS A CA 1
ATOM 630 C C . HIS A 1 87 ? 10.308 19.604 -4.609 1.00 83.49 82 HIS A C 1
ATOM 631 O O . HIS A 1 87 ? 10.892 20.139 -3.664 1.00 82.94 82 HIS A O 1
ATOM 638 N N . SER A 1 88 ? 9.054 19.192 -4.540 1.00 83.91 83 SER A N 1
ATOM 639 C CA . SER A 1 88 ? 8.303 19.353 -3.320 1.00 83.61 83 SER A CA 1
ATOM 640 C C . SER A 1 88 ? 8.767 18.238 -2.404 1.00 83.44 83 SER A C 1
ATOM 641 O O . SER A 1 88 ? 8.905 18.441 -1.202 1.00 83.44 83 SER A O 1
ATOM 644 N N . GLU A 1 89 ? 9.021 17.064 -2.974 1.00 82.36 84 GLU A N 1
ATOM 645 C CA . GLU A 1 89 ? 9.461 15.932 -2.175 1.00 83.53 84 GLU A CA 1
ATOM 646 C C . GLU A 1 89 ? 10.748 16.237 -1.448 1.00 81.45 84 GLU A C 1
ATOM 647 O O . GLU A 1 89 ? 10.907 15.917 -0.267 1.00 78.69 84 GLU A O 1
ATOM 653 N N . SER A 1 90 ? 11.671 16.859 -2.164 1.00 81.04 85 SER A N 1
ATOM 654 C CA . SER A 1 90 ? 12.941 17.232 -1.577 1.00 81.48 85 SER A CA 1
ATOM 655 C C . SER A 1 90 ? 12.704 18.358 -0.577 1.00 82.27 85 SER A C 1
ATOM 656 O O . SER A 1 90 ? 13.353 18.413 0.471 1.00 82.93 85 SER A O 1
ATOM 659 N N . ARG A 1 91 ? 11.770 19.252 -0.901 1.00 82.05 86 ARG A N 1
ATOM 660 C CA . ARG A 1 91 ? 11.454 20.365 -0.013 1.00 81.19 86 ARG A CA 1
ATOM 661 C C . ARG A 1 91 ? 10.901 19.834 1.308 1.00 81.93 86 ARG A C 1
ATOM 662 O O . ARG A 1 91 ? 11.275 20.302 2.386 1.00 81.09 86 ARG A O 1
ATOM 670 N N . VAL A 1 92 ? 10.012 18.847 1.207 1.00 83.57 87 VAL A N 1
ATOM 671 C CA . VAL A 1 92 ? 9.391 18.212 2.365 1.00 84.03 87 VAL A CA 1
ATOM 672 C C . VAL A 1 92 ? 10.428 17.542 3.237 1.00 84.70 87 VAL A C 1
ATOM 673 O O . VAL A 1 92 ? 10.305 17.527 4.452 1.00 84.65 87 VAL A O 1
ATOM 677 N N . HIS A 1 93 ? 11.442 16.962 2.608 1.00 86.19 88 HIS A N 1
ATOM 678 C CA . HIS A 1 93 ? 12.508 16.295 3.345 1.00 87.34 88 HIS A CA 1
ATOM 679 C C . HIS A 1 93 ? 13.214 17.328 4.213 1.00 87.64 88 HIS A C 1
ATOM 680 O O . HIS A 1 93 ? 13.278 17.189 5.430 1.00 87.21 88 HIS A O 1
ATOM 687 N N . LEU A 1 94 ? 13.729 18.376 3.575 1.00 87.85 89 LEU A N 1
ATOM 688 C CA . LEU A 1 94 ? 14.450 19.423 4.281 1.00 88.71 89 LEU A CA 1
ATOM 689 C C . LEU A 1 94 ? 13.701 19.996 5.472 1.00 91.70 89 LEU A C 1
ATOM 690 O O . LEU A 1 94 ? 14.316 20.422 6.453 1.00 93.64 89 LEU A O 1
ATOM 695 N N . SER A 1 95 ? 12.376 20.019 5.392 1.00 93.31 90 SER A N 1
ATOM 696 C CA . SER A 1 95 ? 11.588 20.546 6.493 1.00 94.45 90 SER A CA 1
ATOM 697 C C . SER A 1 95 ? 11.533 19.567 7.655 1.00 94.26 90 SER A C 1
ATOM 698 O O . SER A 1 95 ? 11.520 19.976 8.811 1.00 94.79 90 SER A O 1
ATOM 701 N N . LYS A 1 96 ? 11.510 18.274 7.353 1.00 93.87 91 LYS A N 1
ATOM 702 C CA . LYS A 1 96 ? 11.476 17.272 8.409 1.00 94.44 91 LYS A CA 1
ATOM 703 C C . LYS A 1 96 ? 12.790 17.306 9.193 1.00 93.87 91 LYS A C 1
ATOM 704 O O . LYS A 1 96 ? 12.785 17.404 10.420 1.00 94.99 91 LYS A O 1
ATOM 710 N N . LEU A 1 97 ? 13.915 17.238 8.495 1.00 92.95 92 LEU A N 1
ATOM 711 C CA . LEU A 1 97 ? 15.199 17.279 9.175 1.00 92.72 92 LEU A CA 1
ATOM 712 C C . LEU A 1 97 ? 15.417 18.608 9.916 1.00 92.21 92 LEU A C 1
ATOM 713 O O . LEU A 1 97 ? 16.146 18.640 10.913 1.00 93.90 92 LEU A O 1
ATOM 718 N N . ILE A 1 98 ? 14.807 19.699 9.448 1.00 89.50 93 ILE A N 1
ATOM 719 C CA . ILE A 1 98 ? 14.972 20.975 10.146 1.00 88.01 93 ILE A CA 1
ATOM 720 C C . ILE A 1 98 ? 14.101 21.061 11.398 1.00 88.64 93 ILE A C 1
ATOM 721 O O . ILE A 1 98 ? 14.594 21.384 12.477 1.00 89.07 93 ILE A O 1
ATOM 726 N N . GLN A 1 99 ? 12.811 20.770 11.267 1.00 88.83 94 GLN A N 1
ATOM 727 C CA . GLN A 1 99 ? 11.922 20.836 12.419 1.00 88.60 94 GLN A CA 1
ATOM 728 C C . GLN A 1 99 ? 12.289 19.776 13.446 1.00 89.55 94 GLN A C 1
ATOM 729 O O . GLN A 1 99 ? 11.895 19.861 14.612 1.00 89.65 94 GLN A O 1
ATOM 735 N N . ASN A 1 100 ? 13.065 18.786 13.016 1.00 90.12 95 ASN A N 1
ATOM 736 C CA . ASN A 1 100 ? 13.467 17.709 13.912 1.00 90.61 95 ASN A CA 1
ATOM 737 C C . ASN A 1 100 ? 14.554 18.144 14.875 1.00 90.87 95 ASN A C 1
ATOM 738 O O . ASN A 1 100 ? 14.576 17.729 16.028 1.00 90.42 95 ASN A O 1
ATOM 743 N N . ASP A 1 101 ? 15.469 18.973 14.395 1.00 91.48 96 ASP A N 1
ATOM 744 C CA . ASP A 1 101 ? 16.534 19.467 15.250 1.00 91.28 96 ASP A CA 1
ATOM 745 C C . ASP A 1 101 ? 16.644 20.976 15.090 1.00 89.22 96 ASP A C 1
ATOM 746 O O . ASP A 1 101 ? 17.699 21.508 14.741 1.00 89.12 96 ASP A O 1
ATOM 751 N N . ILE A 1 102 ? 15.532 21.650 15.358 1.00 87.03 97 ILE A N 1
ATOM 752 C CA . ILE A 1 102 ? 15.417 23.102 15.260 1.00 84.04 97 ILE A CA 1
ATOM 753 C C . ILE A 1 102 ? 16.677 23.920 15.644 1.00 84.75 97 ILE A C 1
ATOM 754 O O . ILE A 1 102 ? 17.064 24.828 14.902 1.00 84.80 97 ILE A O 1
ATOM 759 N N . PRO A 1 103 ? 17.330 23.621 16.798 1.00 84.81 98 PRO A N 1
ATOM 760 C CA . PRO A 1 103 ? 18.528 24.400 17.161 1.00 84.07 98 PRO A CA 1
ATOM 761 C C . PRO A 1 103 ? 19.608 24.263 16.098 1.00 84.62 98 PRO A C 1
ATOM 762 O O . PRO A 1 103 ? 20.015 25.248 15.469 1.00 83.91 98 PRO A O 1
ATOM 766 N N . PHE A 1 104 ? 20.068 23.030 15.906 1.00 85.36 99 PHE A N 1
ATOM 767 C CA . PHE A 1 104 ? 21.082 22.736 14.898 1.00 85.87 99 PHE A CA 1
ATOM 768 C C . PHE A 1 104 ? 20.712 23.462 13.604 1.00 84.41 99 PHE A C 1
ATOM 769 O O . PHE A 1 104 ? 21.546 24.122 12.969 1.00 83.03 99 PHE A O 1
ATOM 777 N N . ALA A 1 105 ? 19.444 23.325 13.234 1.00 83.49 100 ALA A N 1
ATOM 778 C CA . ALA A 1 105 ? 18.906 23.952 12.040 1.00 82.17 100 ALA A CA 1
ATOM 779 C C . ALA A 1 105 ? 19.271 25.433 12.006 1.00 81.46 100 ALA A C 1
ATOM 780 O O . ALA A 1 105 ? 19.642 25.976 10.958 1.00 80.03 100 ALA A O 1
ATOM 782 N N . LEU A 1 106 ? 19.154 26.080 13.160 1.00 81.53 101 LEU A N 1
ATOM 783 C CA . LEU A 1 106 ? 19.466 27.494 13.274 1.00 81.98 101 LEU A CA 1
ATOM 784 C C . LEU A 1 106 ? 20.963 27.742 13.167 1.00 82.92 101 LEU A C 1
ATOM 785 O O . LEU A 1 106 ? 21.394 28.645 12.449 1.00 80.88 101 LEU A O 1
ATOM 790 N N . ASN A 1 107 ? 21.749 26.934 13.879 1.00 84.67 102 ASN A N 1
ATOM 791 C CA . ASN A 1 107 ? 23.207 27.052 13.853 1.00 85.75 102 ASN A CA 1
ATOM 792 C C . ASN A 1 107 ? 23.700 26.975 12.412 1.00 85.88 102 ASN A C 1
ATOM 793 O O . ASN A 1 107 ? 24.532 27.787 11.977 1.00 86.90 102 ASN A O 1
ATOM 798 N N . LEU A 1 108 ? 23.177 25.988 11.683 1.00 85.11 103 LEU A N 1
ATOM 799 C CA . LEU A 1 108 ? 23.521 25.768 10.282 1.00 84.74 103 LEU A CA 1
ATOM 800 C C . LEU A 1 108 ? 23.238 26.980 9.388 1.00 83.83 103 LEU A C 1
ATOM 801 O O . LEU A 1 108 ? 24.122 27.438 8.673 1.00 84.16 103 LEU A O 1
ATOM 806 N N . PHE A 1 109 ? 22.015 27.503 9.433 1.00 82.41 104 PHE A N 1
ATOM 807 C CA . PHE A 1 109 ? 21.642 28.635 8.590 1.00 81.08 104 PHE A CA 1
ATOM 808 C C . PHE A 1 109 ? 22.255 30.008 8.906 1.00 80.89 104 PHE A C 1
ATOM 809 O O . PHE A 1 109 ? 22.630 30.734 7.987 1.00 80.55 104 PHE A O 1
ATOM 817 N N . GLU A 1 110 ? 22.353 30.366 10.184 1.00 81.38 105 GLU A N 1
ATOM 818 C CA . GLU A 1 110 ? 22.920 31.655 10.598 1.00 82.81 105 GLU A CA 1
ATOM 819 C C . GLU A 1 110 ? 24.098 32.114 9.755 1.00 85.14 105 GLU A C 1
ATOM 820 O O . GLU A 1 110 ? 24.134 33.249 9.285 1.00 85.73 105 GLU A O 1
ATOM 826 N N . ILE A 1 111 ? 25.079 31.226 9.601 1.00 86.56 106 ILE A N 1
ATOM 827 C CA . ILE A 1 111 ? 26.296 31.497 8.837 1.00 84.92 106 ILE A CA 1
ATOM 828 C C . ILE A 1 111 ? 26.084 31.461 7.333 1.00 83.05 106 ILE A C 1
ATOM 829 O O . ILE A 1 111 ? 27.041 31.327 6.572 1.00 83.05 106 ILE A O 1
ATOM 834 N N . LEU A 1 112 ? 24.831 31.561 6.906 1.00 80.88 107 LEU A N 1
ATOM 835 C CA . LEU A 1 112 ? 24.520 31.541 5.489 1.00 79.85 107 LEU A CA 1
ATOM 836 C C . LEU A 1 112 ? 24.000 32.919 5.126 1.00 79.73 107 LEU A C 1
ATOM 837 O O . LEU A 1 112 ? 23.831 33.755 5.997 1.00 78.54 107 LEU A O 1
ATOM 842 N N . SER A 1 113 ? 23.750 33.158 3.847 1.00 81.27 108 SER A N 1
ATOM 843 C CA . SER A 1 113 ? 23.275 34.459 3.392 1.00 83.59 108 SER A CA 1
ATOM 844 C C . SER A 1 113 ? 21.921 34.861 3.934 1.00 83.83 108 SER A C 1
ATOM 845 O O . SER A 1 113 ? 21.089 34.006 4.251 1.00 82.67 108 SER A O 1
ATOM 848 N N . ARG A 1 114 ? 21.707 36.175 4.022 1.00 84.58 109 ARG A N 1
ATOM 849 C CA . ARG A 1 114 ? 20.434 36.719 4.491 1.00 84.21 109 ARG A CA 1
ATOM 850 C C . ARG A 1 114 ? 19.340 36.158 3.590 1.00 83.97 109 ARG A C 1
ATOM 851 O O . ARG A 1 114 ? 18.263 35.787 4.060 1.00 85.57 109 ARG A O 1
ATOM 859 N N . SER A 1 115 ? 19.623 36.072 2.298 1.00 83.09 110 SER A N 1
ATOM 860 C CA . SER A 1 115 ? 18.643 35.546 1.371 1.00 82.57 110 SER A CA 1
ATOM 861 C C . SER A 1 115 ? 18.263 34.110 1.730 1.00 82.30 110 SER A C 1
ATOM 862 O O . SER A 1 115 ? 17.217 33.624 1.315 1.00 82.69 110 SER A O 1
ATOM 865 N N . SER A 1 116 ? 19.094 33.431 2.512 1.00 81.82 111 SER A N 1
ATOM 866 C CA . SER A 1 116 ? 18.807 32.038 2.856 1.00 81.91 111 SER A CA 1
ATOM 867 C C . SER A 1 116 ? 17.618 31.883 3.781 1.00 82.78 111 SER A C 1
ATOM 868 O O . SER A 1 116 ? 17.088 30.780 3.935 1.00 83.94 111 SER A O 1
ATOM 871 N N . ILE A 1 117 ? 17.202 32.980 4.405 1.00 82.30 112 ILE A N 1
ATOM 872 C CA . ILE A 1 117 ? 16.087 32.929 5.342 1.00 80.68 112 ILE A CA 1
ATOM 873 C C . ILE A 1 117 ? 14.782 32.452 4.715 1.00 79.65 112 ILE A C 1
ATOM 874 O O . ILE A 1 117 ? 14.055 31.638 5.301 1.00 78.63 112 ILE A O 1
ATOM 879 N N . HIS A 1 118 ? 14.492 32.941 3.517 1.00 77.29 113 HIS A N 1
ATOM 880 C CA . HIS A 1 118 ? 13.274 32.551 2.831 1.00 75.68 113 HIS A CA 1
ATOM 881 C C . HIS A 1 118 ? 13.192 31.044 2.651 1.00 75.28 113 HIS A C 1
ATOM 882 O O . HIS A 1 118 ? 12.101 30.510 2.493 1.00 76.56 113 HIS A O 1
ATOM 889 N N . VAL A 1 119 ? 14.337 30.361 2.675 1.00 74.07 114 VAL A N 1
ATOM 890 C CA . VAL A 1 119 ? 14.360 28.908 2.519 1.00 73.10 114 VAL A CA 1
ATOM 891 C C . VAL A 1 119 ? 14.113 28.254 3.866 1.00 74.56 114 VAL A C 1
ATOM 892 O O . VAL A 1 119 ? 13.470 27.209 3.946 1.00 74.49 114 VAL A O 1
ATOM 896 N N . PHE A 1 120 ? 14.620 28.866 4.930 1.00 75.57 115 PHE A N 1
ATOM 897 C CA . PHE A 1 120 ? 14.429 28.310 6.268 1.00 75.83 115 PHE A CA 1
ATOM 898 C C . PHE A 1 120 ? 12.973 28.438 6.658 1.00 76.99 115 PHE A C 1
ATOM 899 O O . PHE A 1 120 ? 12.374 27.504 7.195 1.00 76.80 115 PHE A O 1
ATOM 907 N N . VAL A 1 121 ? 12.424 29.621 6.388 1.00 77.50 116 VAL A N 1
ATOM 908 C CA . VAL A 1 121 ? 11.034 29.936 6.694 1.00 77.93 116 VAL A CA 1
ATOM 909 C C . VAL A 1 121 ? 10.099 29.229 5.721 1.00 78.66 116 VAL A C 1
ATOM 910 O O . VAL A 1 121 ? 9.004 28.792 6.092 1.00 79.24 116 VAL A O 1
ATOM 914 N N . GLY A 1 122 ? 10.555 29.105 4.480 1.00 78.62 117 GLY A N 1
ATOM 915 C CA . GLY A 1 122 ? 9.771 28.441 3.457 1.00 79.22 117 GLY A CA 1
ATOM 916 C C . GLY A 1 122 ? 9.632 26.965 3.751 1.00 79.42 117 GLY A C 1
ATOM 917 O O . GLY A 1 122 ? 8.935 26.249 3.036 1.00 80.73 117 GLY A O 1
ATOM 918 N N . CYS A 1 123 ? 10.304 26.509 4.803 1.00 78.67 118 CYS A N 1
ATOM 919 C CA . CYS A 1 123 ? 10.242 25.113 5.203 1.00 78.33 118 CYS A CA 1
ATOM 920 C C . CYS A 1 123 ? 9.253 24.952 6.329 1.00 77.05 118 CYS A C 1
ATOM 921 O O . CYS A 1 123 ? 9.038 23.853 6.839 1.00 76.81 118 CYS A O 1
ATOM 924 N N . PHE A 1 124 ? 8.665 26.070 6.727 1.00 77.53 119 PHE A N 1
ATOM 925 C CA . PHE A 1 124 ? 7.675 26.062 7.786 1.00 77.59 119 PHE A CA 1
ATOM 926 C C . PHE A 1 124 ? 6.316 26.285 7.165 1.00 78.36 119 PHE A C 1
ATOM 927 O O . PHE A 1 124 ? 5.941 27.414 6.810 1.00 75.87 119 PHE A O 1
ATOM 935 N N . SER A 1 125 ? 5.616 25.153 7.047 1.00 80.39 120 SER A N 1
ATOM 936 C CA . SER A 1 125 ? 4.299 24.984 6.429 1.00 82.60 120 SER A CA 1
ATOM 937 C C . SER A 1 125 ? 3.105 25.784 6.956 1.00 84.90 120 SER A C 1
ATOM 938 O O . SER A 1 125 ? 2.440 26.491 6.194 1.00 84.41 120 SER A O 1
ATOM 941 N N . ASN A 1 126 ? 2.825 25.643 8.249 1.00 87.25 121 ASN A N 1
ATOM 942 C CA . ASN A 1 126 ? 1.710 26.328 8.900 1.00 89.16 121 ASN A CA 1
ATOM 943 C C . ASN A 1 126 ? 2.141 26.913 10.252 1.00 91.72 121 ASN A C 1
ATOM 944 O O . ASN A 1 126 ? 2.925 26.304 10.994 1.00 92.73 121 ASN A O 1
ATOM 949 N N . LYS A 1 127 ? 1.595 28.078 10.580 1.00 92.89 122 LYS A N 1
ATOM 950 C CA . LYS A 1 127 ? 1.906 28.767 11.822 1.00 93.73 122 LYS A CA 1
ATOM 951 C C . LYS A 1 127 ? 2.282 27.851 12.980 1.00 94.27 122 LYS A C 1
ATOM 952 O O . LYS A 1 127 ? 3.365 27.973 13.540 1.00 93.60 122 LYS A O 1
ATOM 958 N N . ASP A 1 128 ? 1.388 26.931 13.326 1.00 96.11 123 ASP A N 1
ATOM 959 C CA . ASP A 1 128 ? 1.597 25.991 14.435 1.00 97.76 123 ASP A CA 1
ATOM 960 C C . ASP A 1 128 ? 3.017 25.409 14.482 1.00 98.09 123 ASP A C 1
ATOM 961 O O . ASP A 1 128 ? 3.657 25.361 15.543 1.00 97.65 123 ASP A O 1
ATOM 966 N N . ALA A 1 129 ? 3.500 24.970 13.323 1.00 98.06 124 ALA A N 1
ATOM 967 C CA . ALA A 1 129 ? 4.825 24.370 13.220 1.00 97.69 124 ALA A CA 1
ATOM 968 C C . ALA A 1 129 ? 5.946 25.336 13.571 1.00 96.54 124 ALA A C 1
ATOM 969 O O . ALA A 1 129 ? 7.065 24.911 13.843 1.00 96.51 124 ALA A O 1
ATOM 971 N N . THR A 1 130 ? 5.644 26.631 13.567 1.00 94.24 125 THR A N 1
ATOM 972 C CA . THR A 1 130 ? 6.647 27.635 13.883 1.00 92.73 125 THR A CA 1
ATOM 973 C C . THR A 1 130 ? 6.770 27.948 15.367 1.00 92.86 125 THR A C 1
ATOM 974 O O . THR A 1 130 ? 7.595 28.773 15.756 1.00 93.91 125 THR A O 1
ATOM 978 N N . ILE A 1 131 ? 5.972 27.313 16.213 1.00 91.62 126 ILE A N 1
ATOM 979 C CA . ILE A 1 131 ? 6.079 27.628 17.627 1.00 90.15 126 ILE A CA 1
ATOM 980 C C . ILE A 1 131 ? 7.297 27.005 18.312 1.00 89.00 126 ILE A C 1
ATOM 981 O O . ILE A 1 131 ? 7.962 27.661 19.116 1.00 89.15 126 ILE A O 1
ATOM 986 N N . ALA A 1 132 ? 7.611 25.754 17.996 1.00 87.40 127 ALA A N 1
ATOM 987 C CA . ALA A 1 132 ? 8.781 25.135 18.602 1.00 85.19 127 ALA A CA 1
ATOM 988 C C . ALA A 1 132 ? 9.951 26.042 18.247 1.00 84.96 127 ALA A C 1
ATOM 989 O O . ALA A 1 132 ? 10.937 26.109 18.983 1.00 85.80 127 ALA A O 1
ATOM 991 N N . LEU A 1 133 ? 9.809 26.748 17.120 1.00 83.77 128 LEU A N 1
ATOM 992 C CA . LEU A 1 133 ? 10.815 27.679 16.596 1.00 83.24 128 LEU A CA 1
ATOM 993 C C . LEU A 1 133 ? 10.885 29.014 17.355 1.00 83.70 128 LEU A C 1
ATOM 994 O O . LEU A 1 133 ? 11.953 29.416 17.828 1.00 83.52 128 LEU A O 1
ATOM 999 N N . LEU A 1 134 ? 9.759 29.717 17.444 1.00 83.94 129 LEU A N 1
ATOM 1000 C CA . LEU A 1 134 ? 9.729 30.979 18.173 1.00 83.89 129 LEU A CA 1
ATOM 1001 C C . LEU A 1 134 ? 10.275 30.720 19.569 1.00 85.38 129 LEU A C 1
ATOM 1002 O O . LEU A 1 134 ? 10.875 31.602 20.185 1.00 86.22 129 LEU A O 1
ATOM 1007 N N . ASN A 1 135 ? 10.062 29.503 20.066 1.00 86.21 130 ASN A N 1
ATOM 1008 C CA . ASN A 1 135 ? 10.543 29.139 21.389 1.00 87.41 130 ASN A CA 1
ATOM 1009 C C . ASN A 1 135 ? 12.058 29.275 21.453 1.00 87.32 130 ASN A C 1
ATOM 1010 O O . ASN A 1 135 ? 12.589 29.962 22.327 1.00 87.14 130 ASN A O 1
ATOM 1015 N N . GLU A 1 136 ? 12.757 28.612 20.539 1.00 86.78 131 GLU A N 1
ATOM 1016 C CA . GLU A 1 136 ? 14.204 28.719 20.520 1.00 87.25 131 GLU A CA 1
ATOM 1017 C C . GLU A 1 136 ? 14.571 30.177 20.364 1.00 88.35 131 GLU A C 1
ATOM 1018 O O . GLU A 1 136 ? 15.441 30.686 21.066 1.00 90.39 131 GLU A O 1
ATOM 1024 N N . LEU A 1 137 ? 13.892 30.853 19.446 1.00 87.39 132 LEU A N 1
ATOM 1025 C CA . LEU A 1 137 ? 14.166 32.258 19.193 1.00 86.42 132 LEU A CA 1
ATOM 1026 C C . LEU A 1 137 ? 14.060 33.153 20.440 1.00 87.11 132 LEU A C 1
ATOM 1027 O O . LEU A 1 137 ? 14.888 34.043 20.628 1.00 86.67 132 LEU A O 1
ATOM 1032 N N . GLN A 1 138 ? 13.060 32.930 21.293 1.00 87.90 133 GLN A N 1
ATOM 1033 C CA . GLN A 1 138 ? 12.937 33.739 22.509 1.00 88.32 133 GLN A CA 1
ATOM 1034 C C . GLN A 1 138 ? 14.214 33.510 23.301 1.00 86.90 133 GLN A C 1
ATOM 1035 O O . GLN A 1 138 ? 14.783 34.435 23.882 1.00 85.20 133 GLN A O 1
ATOM 1041 N N . ILE A 1 139 ? 14.659 32.257 23.283 1.00 85.45 134 ILE A N 1
ATOM 1042 C CA . ILE A 1 139 ? 15.841 31.819 24.004 1.00 84.35 134 ILE A CA 1
ATOM 1043 C C . ILE A 1 139 ? 17.165 32.367 23.495 1.00 84.08 134 ILE A C 1
ATOM 1044 O O . ILE A 1 139 ? 17.852 33.080 24.222 1.00 85.34 134 ILE A O 1
ATOM 1049 N N . ARG A 1 140 ? 17.532 32.028 22.263 1.00 83.20 135 ARG A N 1
ATOM 1050 C CA . ARG A 1 140 ? 18.788 32.503 21.696 1.00 82.36 135 ARG A CA 1
ATOM 1051 C C . ARG A 1 140 ? 18.935 33.983 22.021 1.00 82.67 135 ARG A C 1
ATOM 1052 O O . ARG A 1 140 ? 20.003 34.438 22.433 1.00 83.89 135 ARG A O 1
ATOM 1060 N N . ILE A 1 141 ? 17.842 34.721 21.836 1.00 81.60 136 ILE A N 1
ATOM 1061 C CA . ILE A 1 141 ? 17.796 36.158 22.079 1.00 80.82 136 ILE A CA 1
ATOM 1062 C C . ILE A 1 141 ? 18.006 36.521 23.549 1.00 83.48 136 ILE A C 1
ATOM 1063 O O . ILE A 1 141 ? 18.894 37.303 23.886 1.00 84.80 136 ILE A O 1
ATOM 1068 N N . HIS A 1 142 ? 17.189 35.958 24.427 1.00 84.41 137 HIS A N 1
ATOM 1069 C CA . HIS A 1 142 ? 17.302 36.265 25.842 1.00 85.47 137 HIS A CA 1
ATOM 1070 C C . HIS A 1 142 ? 18.722 36.061 26.377 1.00 87.00 137 HIS A C 1
ATOM 1071 O O . HIS A 1 142 ? 19.312 36.977 26.965 1.00 86.47 137 HIS A O 1
ATOM 1078 N N . TYR A 1 143 ? 19.276 34.871 26.152 1.00 88.44 138 TYR A N 1
ATOM 1079 C CA . TYR A 1 143 ? 20.610 34.536 26.642 1.00 90.18 138 TYR A CA 1
ATOM 1080 C C . TYR A 1 143 ? 21.790 35.277 26.000 1.00 90.98 138 TYR A C 1
ATOM 1081 O O . TYR A 1 143 ? 22.905 35.222 26.506 1.00 90.40 138 TYR A O 1
ATOM 1090 N N . GLY A 1 144 ? 21.544 35.973 24.896 1.00 92.50 139 GLY A N 1
ATOM 1091 C CA . GLY A 1 144 ? 22.597 36.726 24.232 1.00 93.17 139 GLY A CA 1
ATOM 1092 C C . GLY A 1 144 ? 23.837 35.914 23.926 1.00 94.25 139 GLY A C 1
ATOM 1093 O O . GLY A 1 144 ? 24.928 36.465 23.728 1.00 93.96 139 GLY A O 1
ATOM 1094 N N . GLU A 1 145 ? 23.665 34.597 23.881 1.00 94.43 140 GLU A N 1
ATOM 1095 C CA . GLU A 1 145 ? 24.762 33.682 23.605 1.00 94.87 140 GLU A CA 1
ATOM 1096 C C . GLU A 1 145 ? 25.062 33.689 22.109 1.00 94.88 140 GLU A C 1
ATOM 1097 O O . GLU A 1 145 ? 26.199 33.880 21.691 1.00 94.58 140 GLU A O 1
ATOM 1103 N N . ASP A 1 146 ? 24.024 33.490 21.306 1.00 94.93 141 ASP A N 1
ATOM 1104 C CA . ASP A 1 146 ? 24.165 33.469 19.860 1.00 94.47 141 ASP A CA 1
ATOM 1105 C C . ASP A 1 146 ? 24.728 34.791 19.343 1.00 95.48 141 ASP A C 1
ATOM 1106 O O . ASP A 1 146 ? 24.259 35.874 19.702 1.00 95.10 141 ASP A O 1
ATOM 1111 N N . THR A 1 147 ? 25.738 34.681 18.490 1.00 96.56 142 THR A N 1
ATOM 1112 C CA . THR A 1 147 ? 26.411 35.829 17.891 1.00 96.88 142 THR A CA 1
ATOM 1113 C C . THR A 1 147 ? 25.511 36.697 17.030 1.00 96.77 142 THR A C 1
ATOM 1114 O O . THR A 1 147 ? 25.211 37.843 17.368 1.00 96.78 142 THR A O 1
ATOM 1118 N N . HIS A 1 148 ? 25.105 36.121 15.904 1.00 97.18 143 HIS A N 1
ATOM 1119 C CA . HIS A 1 148 ? 24.282 36.781 14.891 1.00 97.44 143 HIS A CA 1
ATOM 1120 C C . HIS A 1 148 ? 22.812 37.052 15.225 1.00 95.59 143 HIS A C 1
ATOM 1121 O O . HIS A 1 148 ? 21.918 36.352 14.751 1.00 94.11 143 HIS A O 1
ATOM 1128 N N . VAL A 1 149 ? 22.563 38.087 16.023 1.00 94.30 144 VAL A N 1
ATOM 1129 C CA . VAL A 1 149 ? 21.197 38.417 16.379 1.00 90.96 144 VAL A CA 1
ATOM 1130 C C . VAL A 1 149 ? 20.506 38.860 15.102 1.00 89.34 144 VAL A C 1
ATOM 1131 O O . VAL A 1 149 ? 19.506 38.273 14.723 1.00 91.40 144 VAL A O 1
ATOM 1135 N N . THR A 1 150 ? 21.066 39.857 14.421 1.00 85.74 145 THR A N 1
ATOM 1136 C CA . THR A 1 150 ? 20.495 40.373 13.178 1.00 82.58 145 THR A CA 1
ATOM 1137 C C . THR A 1 150 ? 19.825 39.301 12.309 1.00 83.11 145 THR A C 1
ATOM 1138 O O . THR A 1 150 ? 18.760 39.536 11.735 1.00 83.54 145 THR A O 1
ATOM 1142 N N . TYR A 1 151 ? 20.443 38.129 12.212 1.00 82.06 146 TYR A N 1
ATOM 1143 C CA . TYR A 1 151 ? 19.881 37.043 11.410 1.00 81.44 146 TYR A CA 1
ATOM 1144 C C . TYR A 1 151 ? 18.688 36.389 12.117 1.00 82.09 146 TYR A C 1
ATOM 1145 O O . TYR A 1 151 ? 17.647 36.151 11.501 1.00 83.64 146 TYR A O 1
ATOM 1154 N N . LEU A 1 152 ? 18.839 36.081 13.401 1.00 81.30 147 LEU A N 1
ATOM 1155 C CA . LEU A 1 152 ? 17.746 35.470 14.158 1.00 81.31 147 LEU A CA 1
ATOM 1156 C C . LEU A 1 152 ? 16.498 36.380 14.165 1.00 80.47 147 LEU A C 1
ATOM 1157 O O . LEU A 1 152 ? 15.377 35.892 14.035 1.00 80.71 147 LEU A O 1
ATOM 1162 N N . LEU A 1 153 ? 16.703 37.694 14.319 1.00 78.47 148 LEU A N 1
ATOM 1163 C CA . LEU A 1 153 ? 15.614 38.676 14.355 1.00 76.67 148 LEU A CA 1
ATOM 1164 C C . LEU A 1 153 ? 15.086 38.939 12.950 1.00 77.18 148 LEU A C 1
ATOM 1165 O O . LEU A 1 153 ? 13.998 39.495 12.775 1.00 76.93 148 LEU A O 1
ATOM 1170 N N . SER A 1 154 ? 15.862 38.561 11.941 1.00 77.27 149 SER A N 1
ATOM 1171 C CA . SER A 1 154 ? 15.407 38.744 10.569 1.00 77.41 149 SER A CA 1
ATOM 1172 C C . SER A 1 154 ? 14.477 37.579 10.260 1.00 77.50 149 SER A C 1
ATOM 1173 O O . SER A 1 154 ? 13.575 37.689 9.431 1.00 77.46 149 SER A O 1
ATOM 1176 N N . ILE A 1 155 ? 14.705 36.459 10.941 1.00 78.01 150 ILE A N 1
ATOM 1177 C CA . ILE A 1 155 ? 13.859 35.293 10.764 1.00 78.22 150 ILE A CA 1
ATOM 1178 C C . ILE A 1 155 ? 12.551 35.740 11.376 1.00 78.79 150 ILE A C 1
ATOM 1179 O O . ILE A 1 155 ? 11.484 35.531 10.813 1.00 79.80 150 ILE A O 1
ATOM 1184 N N . ILE A 1 156 ? 12.651 36.374 12.537 1.00 78.48 151 ILE A N 1
ATOM 1185 C CA . ILE A 1 156 ? 11.480 36.885 13.230 1.00 76.82 151 ILE A CA 1
ATOM 1186 C C . ILE A 1 156 ? 10.668 37.772 12.288 1.00 76.85 151 ILE A C 1
ATOM 1187 O O . ILE A 1 156 ? 9.506 37.491 12.015 1.00 77.20 151 ILE A O 1
ATOM 1192 N N . LEU A 1 157 ? 11.284 38.833 11.780 1.00 75.91 152 LEU A N 1
ATOM 1193 C CA . LEU A 1 157 ? 10.573 39.742 10.898 1.00 76.56 152 LEU A CA 1
ATOM 1194 C C . LEU A 1 157 ? 9.895 39.057 9.720 1.00 77.86 152 LEU A C 1
ATOM 1195 O O . LEU A 1 157 ? 8.845 39.496 9.269 1.00 78.99 152 LEU A O 1
ATOM 1200 N N . GLN A 1 158 ? 10.489 37.986 9.215 1.00 79.06 153 GLN A N 1
ATOM 1201 C CA . GLN A 1 158 ? 9.916 37.283 8.072 1.00 80.53 153 GLN A CA 1
ATOM 1202 C C . GLN A 1 158 ? 8.898 36.277 8.593 1.00 82.31 153 GLN A C 1
ATOM 1203 O O . GLN A 1 158 ? 7.900 35.982 7.943 1.00 85.69 153 GLN A O 1
ATOM 1209 N N . LEU A 1 159 ? 9.155 35.736 9.771 1.00 82.13 154 LEU A N 1
ATOM 1210 C CA . LEU A 1 159 ? 8.243 34.769 10.354 1.00 79.95 154 LEU A CA 1
ATOM 1211 C C . LEU A 1 159 ? 6.941 35.521 10.632 1.00 80.17 154 LEU A C 1
ATOM 1212 O O . LEU A 1 159 ? 5.854 34.983 10.464 1.00 81.33 154 LEU A O 1
ATOM 1217 N N . LEU A 1 160 ? 7.076 36.779 11.041 1.00 80.41 155 LEU A N 1
ATOM 1218 C CA . LEU A 1 160 ? 5.946 37.660 11.333 1.00 80.80 155 LEU A CA 1
ATOM 1219 C C . LEU A 1 160 ? 5.183 37.953 10.037 1.00 82.23 155 LEU A C 1
ATOM 1220 O O . LEU A 1 160 ? 4.029 37.566 9.880 1.00 82.63 155 LEU A O 1
ATOM 1225 N N . ASN A 1 161 ? 5.850 38.639 9.114 1.00 83.46 156 ASN A N 1
ATOM 1226 C CA . ASN A 1 161 ? 5.278 39.006 7.826 1.00 85.44 156 ASN A CA 1
ATOM 1227 C C . ASN A 1 161 ? 4.636 37.841 7.066 1.00 86.38 156 ASN A C 1
ATOM 1228 O O . ASN A 1 161 ? 3.850 38.068 6.143 1.00 86.41 156 ASN A O 1
ATOM 1233 N N . LYS A 1 162 ? 4.952 36.601 7.443 1.00 88.09 157 LYS A N 1
ATOM 1234 C CA . LYS A 1 162 ? 4.400 35.438 6.738 1.00 90.07 157 LYS A CA 1
ATOM 1235 C C . LYS A 1 162 ? 3.229 34.746 7.406 1.00 91.72 157 LYS A C 1
ATOM 1236 O O . LYS A 1 162 ? 2.578 33.906 6.791 1.00 92.68 157 LYS A O 1
ATOM 1242 N N . PHE A 1 163 ? 2.958 35.067 8.660 1.00 93.17 158 PHE A N 1
ATOM 1243 C CA . PHE A 1 163 ? 1.844 34.426 9.331 1.00 94.97 158 PHE A CA 1
ATOM 1244 C C . PHE A 1 163 ? 0.910 35.416 10.005 1.00 96.91 158 PHE A C 1
ATOM 1245 O O . PHE A 1 163 ? 1.150 36.628 10.020 1.00 97.77 158 PHE A O 1
ATOM 1253 N N . LYS A 1 164 ? -0.176 34.882 10.542 1.00 97.35 159 LYS A N 1
ATOM 1254 C CA . LYS A 1 164 ? -1.157 35.686 11.239 1.00 97.11 159 LYS A CA 1
ATOM 1255 C C . LYS A 1 164 ? -1.031 35.232 12.676 1.00 97.90 159 LYS A C 1
ATOM 1256 O O . LYS A 1 164 ? -1.685 34.278 13.096 1.00 97.56 159 LYS A O 1
ATOM 1262 N N . TYR A 1 165 ? -0.169 35.899 13.428 1.00 98.97 160 TYR A N 1
ATOM 1263 C CA . TYR A 1 165 ? 0.041 35.510 14.810 1.00 100.73 160 TYR A CA 1
ATOM 1264 C C . TYR A 1 165 ? -0.994 36.093 15.766 1.00 101.78 160 TYR A C 1
ATOM 1265 O O . TYR A 1 165 ? -1.762 36.982 15.402 1.00 100.03 160 TYR A O 1
ATOM 1274 N N . ASN A 1 166 ? -1.015 35.576 16.989 1.00 103.79 161 ASN A N 1
ATOM 1275 C CA . ASN A 1 166 ? -1.970 36.035 17.980 1.00 106.71 161 ASN A CA 1
ATOM 1276 C C . ASN A 1 166 ? -1.426 36.926 19.085 1.00 106.41 161 ASN A C 1
ATOM 1277 O O . ASN A 1 166 ? -2.163 37.316 19.993 1.00 106.72 161 ASN A O 1
ATOM 1282 N N . PHE A 1 167 ? -0.147 37.256 19.000 1.00 105.13 162 PHE A N 1
ATOM 1283 C CA . PHE A 1 167 ? 0.489 38.111 19.989 1.00 103.95 162 PHE A CA 1
ATOM 1284 C C . PHE A 1 167 ? 0.781 37.331 21.263 1.00 104.21 162 PHE A C 1
ATOM 1285 O O . PHE A 1 167 ? 1.874 37.417 21.803 1.00 105.13 162 PHE A O 1
ATOM 1293 N N . LYS A 1 168 ? -0.189 36.563 21.749 1.00 105.53 163 LYS A N 1
ATOM 1294 C CA . LYS A 1 168 ? 0.023 35.771 22.962 1.00 106.39 163 LYS A CA 1
ATOM 1295 C C . LYS A 1 168 ? 1.236 34.922 22.662 1.00 106.47 163 LYS A C 1
ATOM 1296 O O . LYS A 1 168 ? 1.831 34.330 23.558 1.00 105.76 163 LYS A O 1
ATOM 1302 N N . GLU A 1 169 ? 1.580 34.876 21.376 1.00 107.31 164 GLU A N 1
ATOM 1303 C CA . GLU A 1 169 ? 2.694 34.085 20.861 1.00 108.23 164 GLU A CA 1
ATOM 1304 C C . GLU A 1 169 ? 3.960 34.844 20.461 1.00 106.35 164 GLU A C 1
ATOM 1305 O O . GLU A 1 169 ? 5.012 34.242 20.251 1.00 105.80 164 GLU A O 1
ATOM 1311 N N . VAL A 1 170 ? 3.858 36.160 20.359 1.00 104.27 165 VAL A N 1
ATOM 1312 C CA . VAL A 1 170 ? 4.987 36.975 19.957 1.00 102.42 165 VAL A CA 1
ATOM 1313 C C . VAL A 1 170 ? 5.295 38.060 20.995 1.00 100.82 165 VAL A C 1
ATOM 1314 O O . VAL A 1 170 ? 6.339 38.707 20.949 1.00 101.34 165 VAL A O 1
ATOM 1318 N N . ARG A 1 171 ? 4.381 38.242 21.940 1.00 98.51 166 ARG A N 1
ATOM 1319 C CA . ARG A 1 171 ? 4.528 39.244 22.988 1.00 95.30 166 ARG A CA 1
ATOM 1320 C C . ARG A 1 171 ? 5.917 39.202 23.618 1.00 92.74 166 ARG A C 1
ATOM 1321 O O . ARG A 1 171 ? 6.408 40.216 24.112 1.00 91.86 166 ARG A O 1
ATOM 1329 N N . PHE A 1 172 ? 6.561 38.040 23.592 1.00 89.51 167 PHE A N 1
ATOM 1330 C CA . PHE A 1 172 ? 7.878 37.928 24.197 1.00 87.59 167 PHE A CA 1
ATOM 1331 C C . PHE A 1 172 ? 8.874 38.854 23.518 1.00 87.01 167 PHE A C 1
ATOM 1332 O O . PHE A 1 172 ? 9.910 39.181 24.089 1.00 88.01 167 PHE A O 1
ATOM 1340 N N . LEU A 1 173 ? 8.571 39.284 22.300 1.00 84.85 168 LEU A N 1
ATOM 1341 C CA . LEU A 1 173 ? 9.472 40.176 21.599 1.00 81.71 168 LEU A CA 1
ATOM 1342 C C . LEU A 1 173 ? 9.690 41.466 22.374 1.00 82.49 168 LEU A C 1
ATOM 1343 O O . LEU A 1 173 ? 10.824 41.890 22.572 1.00 83.90 168 LEU A O 1
ATOM 1348 N N . VAL A 1 174 ? 8.608 42.086 22.832 1.00 83.17 169 VAL A N 1
ATOM 1349 C CA . VAL A 1 174 ? 8.711 43.344 23.569 1.00 81.67 169 VAL A CA 1
ATOM 1350 C C . VAL A 1 174 ? 9.750 43.217 24.673 1.00 81.18 169 VAL A C 1
ATOM 1351 O O . VAL A 1 174 ? 10.775 43.895 24.664 1.00 79.95 169 VAL A O 1
ATOM 1355 N N . LYS A 1 175 ? 9.479 42.334 25.622 1.00 81.29 170 LYS A N 1
ATOM 1356 C CA . LYS A 1 175 ? 10.392 42.125 26.730 1.00 80.68 170 LYS A CA 1
ATOM 1357 C C . LYS A 1 175 ? 11.817 41.899 26.215 1.00 80.60 170 LYS A C 1
ATOM 1358 O O . LYS A 1 175 ? 12.656 42.786 26.315 1.00 81.13 170 LYS A O 1
ATOM 1364 N N . GLU A 1 176 ? 12.080 40.725 25.644 1.00 80.14 171 GLU A N 1
ATOM 1365 C CA . GLU A 1 176 ? 13.416 40.377 25.146 1.00 79.81 171 GLU A CA 1
ATOM 1366 C C . GLU A 1 176 ? 14.131 41.435 24.298 1.00 79.12 171 GLU A C 1
ATOM 1367 O O . GLU A 1 176 ? 15.347 41.557 24.378 1.00 80.97 171 GLU A O 1
ATOM 1373 N N . LEU A 1 177 ? 13.396 42.190 23.488 1.00 76.60 172 LEU A N 1
ATOM 1374 C CA . LEU A 1 177 ? 14.018 43.208 22.652 1.00 75.07 172 LEU A CA 1
ATOM 1375 C C . LEU A 1 177 ? 14.317 44.485 23.410 1.00 75.18 172 LEU A C 1
ATOM 1376 O O . LEU A 1 177 ? 15.365 45.079 23.208 1.00 75.61 172 LEU A O 1
ATOM 1381 N N . ILE A 1 178 ? 13.391 44.915 24.266 1.00 75.05 173 ILE A N 1
ATOM 1382 C CA . ILE A 1 178 ? 13.577 46.126 25.067 1.00 73.78 173 ILE A CA 1
ATOM 1383 C C . ILE A 1 178 ? 14.713 45.877 26.060 1.00 73.03 173 ILE A C 1
ATOM 1384 O O . ILE A 1 178 ? 15.546 46.757 26.297 1.00 72.47 173 ILE A O 1
ATOM 1389 N N . LEU A 1 179 ? 14.739 44.666 26.616 1.00 72.66 174 LEU A N 1
ATOM 1390 C CA . LEU A 1 179 ? 15.752 44.250 27.582 1.00 72.59 174 LEU A CA 1
ATOM 1391 C C . LEU A 1 179 ? 17.168 44.323 27.030 1.00 73.69 174 LEU A C 1
ATOM 1392 O O . LEU A 1 179 ? 18.138 44.247 27.795 1.00 75.05 174 LEU A O 1
ATOM 1397 N N . ARG A 1 180 ? 17.284 44.472 25.713 1.00 71.83 175 ARG A N 1
ATOM 1398 C CA . ARG A 1 180 ? 18.585 44.571 25.064 1.00 71.49 175 ARG A CA 1
ATOM 1399 C C . ARG A 1 180 ? 18.763 45.913 24.335 1.00 71.59 175 ARG A C 1
ATOM 1400 O O . ARG A 1 180 ? 19.636 46.055 23.490 1.00 70.34 175 ARG A O 1
ATOM 1408 N N . ILE A 1 181 ? 17.944 46.899 24.683 1.00 72.57 176 ILE A N 1
ATOM 1409 C CA . ILE A 1 181 ? 17.985 48.196 24.028 1.00 73.39 176 ILE A CA 1
ATOM 1410 C C . ILE A 1 181 ? 19.392 48.754 23.883 1.00 75.90 176 ILE A C 1
ATOM 1411 O O . ILE A 1 181 ? 19.717 49.394 22.879 1.00 74.91 176 ILE A O 1
ATOM 1416 N N . SER A 1 182 ? 20.222 48.501 24.889 1.00 79.40 177 SER A N 1
ATOM 1417 C CA . SER A 1 182 ? 21.603 48.976 24.917 1.00 80.45 177 SER A CA 1
ATOM 1418 C C . SER A 1 182 ? 22.409 48.692 23.657 1.00 81.23 177 SER A C 1
ATOM 1419 O O . SER A 1 182 ? 23.148 49.560 23.199 1.00 81.07 177 SER A O 1
ATOM 1422 N N . GLU A 1 183 ? 22.253 47.481 23.109 1.00 82.45 178 GLU A N 1
ATOM 1423 C CA . GLU A 1 183 ? 22.955 47.001 21.900 1.00 81.99 178 GLU A CA 1
ATOM 1424 C C . GLU A 1 183 ? 22.441 47.561 20.578 1.00 83.42 178 GLU A C 1
ATOM 1425 O O . GLU A 1 183 ? 21.301 47.297 20.216 1.00 84.63 178 GLU A O 1
ATOM 1431 N N . ASP A 1 184 ? 23.279 48.281 19.831 1.00 84.69 179 ASP A N 1
ATOM 1432 C CA . ASP A 1 184 ? 22.842 48.850 18.550 1.00 86.35 179 ASP A CA 1
ATOM 1433 C C . ASP A 1 184 ? 22.422 47.857 17.468 1.00 87.51 179 ASP A C 1
ATOM 1434 O O . ASP A 1 184 ? 21.692 48.212 16.545 1.00 87.90 179 ASP A O 1
ATOM 1439 N N . GLU A 1 185 ? 22.891 46.623 17.554 1.00 88.23 180 GLU A N 1
ATOM 1440 C CA . GLU A 1 185 ? 22.532 45.655 16.540 1.00 88.73 180 GLU A CA 1
ATOM 1441 C C . GLU A 1 185 ? 21.076 45.292 16.744 1.00 87.83 180 GLU A C 1
ATOM 1442 O O . GLU A 1 185 ? 20.345 45.053 15.777 1.00 87.51 180 GLU A O 1
ATOM 1448 N N . VAL A 1 186 ? 20.661 45.270 18.011 1.00 85.92 181 VAL A N 1
ATOM 1449 C CA . VAL A 1 186 ? 19.292 44.932 18.380 1.00 83.07 181 VAL A CA 1
ATOM 1450 C C . VAL A 1 186 ? 18.401 46.139 18.279 1.00 81.95 181 VAL A C 1
ATOM 1451 O O . VAL A 1 186 ? 17.419 46.126 17.564 1.00 82.20 181 VAL A O 1
ATOM 1455 N N . LYS A 1 187 ? 18.738 47.183 19.013 1.00 82.38 182 LYS A N 1
ATOM 1456 C CA . LYS A 1 187 ? 17.970 48.417 18.979 1.00 83.75 182 LYS A CA 1
ATOM 1457 C C . LYS A 1 187 ? 17.490 48.710 17.549 1.00 84.32 182 LYS A C 1
ATOM 1458 O O . LYS A 1 187 ? 16.365 49.162 17.336 1.00 84.50 182 LYS A O 1
ATOM 1464 N N . SER A 1 188 ? 18.339 48.412 16.570 1.00 84.94 183 SER A N 1
ATOM 1465 C CA . SER A 1 188 ? 18.022 48.656 15.160 1.00 84.78 183 SER A CA 1
ATOM 1466 C C . SER A 1 188 ? 16.958 47.695 14.625 1.00 85.18 183 SER A C 1
ATOM 1467 O O . SER A 1 188 ? 15.969 48.132 14.038 1.00 85.41 183 SER A O 1
ATOM 1470 N N . MET A 1 189 ? 17.167 46.394 14.813 1.00 85.10 184 MET A N 1
ATOM 1471 C CA . MET A 1 189 ? 16.203 45.394 14.359 1.00 84.58 184 MET A CA 1
ATOM 1472 C C . MET A 1 189 ? 14.912 45.508 15.145 1.00 84.56 184 MET A C 1
ATOM 1473 O O . MET A 1 189 ? 13.883 45.000 14.721 1.00 84.26 184 MET A O 1
ATOM 1478 N N . MET A 1 190 ? 14.982 46.179 16.291 1.00 85.12 185 MET A N 1
ATOM 1479 C CA . MET A 1 190 ? 13.830 46.376 17.161 1.00 85.56 185 MET A CA 1
ATOM 1480 C C . MET A 1 190 ? 12.829 47.332 16.528 1.00 85.52 185 MET A C 1
ATOM 1481 O O . MET A 1 190 ? 11.676 46.971 16.323 1.00 86.72 185 MET A O 1
ATOM 1486 N N . LEU A 1 191 ? 13.253 48.556 16.233 1.00 84.76 186 LEU A N 1
ATOM 1487 C CA . LEU A 1 191 ? 12.344 49.515 15.604 1.00 83.37 186 LEU A CA 1
ATOM 1488 C C . LEU A 1 191 ? 11.543 48.833 14.497 1.00 82.23 186 LEU A C 1
ATOM 1489 O O . LEU A 1 191 ? 10.344 49.037 14.379 1.00 82.63 186 LEU A O 1
ATOM 1494 N N . ILE A 1 192 ? 12.202 48.014 13.690 1.00 81.16 187 ILE A N 1
ATOM 1495 C CA . ILE A 1 192 ? 11.511 47.327 12.615 1.00 82.40 187 ILE A CA 1
ATOM 1496 C C . ILE A 1 192 ? 10.471 46.342 13.138 1.00 83.04 187 ILE A C 1
ATOM 1497 O O . ILE A 1 192 ? 9.271 46.530 12.937 1.00 83.25 187 ILE A O 1
ATOM 1502 N N . ILE A 1 193 ? 10.936 45.287 13.801 1.00 84.01 188 ILE A N 1
ATOM 1503 C CA . ILE A 1 193 ? 10.046 44.269 14.353 1.00 84.34 188 ILE A CA 1
ATOM 1504 C C . ILE A 1 193 ? 8.907 44.930 15.115 1.00 85.12 188 ILE A C 1
ATOM 1505 O O . ILE A 1 193 ? 7.779 44.458 15.105 1.00 86.14 188 ILE A O 1
ATOM 1510 N N . PHE A 1 194 ? 9.206 46.039 15.766 1.00 86.93 189 PHE A N 1
ATOM 1511 C CA . PHE A 1 194 ? 8.197 46.759 16.522 1.00 88.61 189 PHE A CA 1
ATOM 1512 C C . PHE A 1 194 ? 7.161 47.438 15.627 1.00 88.35 189 PHE A C 1
ATOM 1513 O O . PHE A 1 194 ? 5.961 47.321 15.876 1.00 87.80 189 PHE A O 1
ATOM 1521 N N . ALA A 1 195 ? 7.614 48.141 14.590 1.00 88.25 190 ALA A N 1
ATOM 1522 C CA . ALA A 1 195 ? 6.687 48.817 13.690 1.00 89.34 190 ALA A CA 1
ATOM 1523 C C . ALA A 1 195 ? 5.615 47.822 13.252 1.00 90.48 190 ALA A C 1
ATOM 1524 O O . ALA A 1 195 ? 4.426 48.145 13.235 1.00 92.06 190 ALA A O 1
ATOM 1526 N N . GLU A 1 196 ? 6.029 46.609 12.909 1.00 90.22 191 GLU A N 1
ATOM 1527 C CA . GLU A 1 196 ? 5.071 45.604 12.497 1.00 90.83 191 GLU A CA 1
ATOM 1528 C C . GLU A 1 196 ? 4.129 45.322 13.650 1.00 91.39 191 GLU A C 1
ATOM 1529 O O . GLU A 1 196 ? 2.947 45.663 13.577 1.00 92.73 191 GLU A O 1
ATOM 1535 N N . LEU A 1 197 ? 4.653 44.709 14.710 1.00 90.55 192 LEU A N 1
ATOM 1536 C CA . LEU A 1 197 ? 3.872 44.397 15.903 1.00 88.92 192 LEU A CA 1
ATOM 1537 C C . LEU A 1 197 ? 2.841 45.491 16.202 1.00 90.12 192 LEU A C 1
ATOM 1538 O O . LEU A 1 197 ? 1.710 45.200 16.585 1.00 90.96 192 LEU A O 1
ATOM 1543 N N . GLN A 1 198 ? 3.241 46.747 16.027 1.00 91.26 193 GLN A N 1
ATOM 1544 C CA . GLN A 1 198 ? 2.362 47.898 16.243 1.00 92.56 193 GLN A CA 1
ATOM 1545 C C . GLN A 1 198 ? 1.095 47.803 15.383 1.00 92.63 193 GLN A C 1
ATOM 1546 O O . GLN A 1 198 ? 0.012 47.479 15.869 1.00 92.50 193 GLN A O 1
ATOM 1552 N N . SER A 1 199 ? 1.254 48.084 14.095 1.00 91.65 194 SER A N 1
ATOM 1553 C CA . SER A 1 199 ? 0.146 48.058 13.155 1.00 91.16 194 SER A CA 1
ATOM 1554 C C . SER A 1 199 ? -0.515 46.691 13.013 1.00 90.01 194 SER A C 1
ATOM 1555 O O . SER A 1 199 ? -1.346 46.490 12.127 1.00 90.43 194 SER A O 1
ATOM 1558 N N . SER A 1 200 ? -0.164 45.752 13.880 1.00 88.33 195 SER A N 1
ATOM 1559 C CA . SER A 1 200 ? -0.753 44.423 13.798 1.00 88.34 195 SER A CA 1
ATOM 1560 C C . SER A 1 200 ? -1.449 43.967 15.080 1.00 88.90 195 SER A C 1
ATOM 1561 O O . SER A 1 200 ? -2.098 42.919 15.102 1.00 88.68 195 SER A O 1
ATOM 1564 N N . PHE A 1 201 ? -1.314 44.741 16.147 1.00 88.82 196 PHE A N 1
ATOM 1565 C CA . PHE A 1 201 ? -1.932 44.377 17.410 1.00 89.26 196 PHE A CA 1
ATOM 1566 C C . PHE A 1 201 ? -2.299 45.660 18.149 1.00 90.93 196 PHE A C 1
ATOM 1567 O O . PHE A 1 201 ? -2.649 45.647 19.333 1.00 89.79 196 PHE A O 1
ATOM 1575 N N . GLN A 1 202 ? -2.213 46.767 17.416 1.00 93.46 197 GLN A N 1
ATOM 1576 C CA . GLN A 1 202 ? -2.532 48.095 17.926 1.00 96.46 197 GLN A CA 1
ATOM 1577 C C . GLN A 1 202 ? -2.325 48.215 19.435 1.00 96.90 197 GLN A C 1
ATOM 1578 O O . GLN A 1 202 ? -1.237 47.979 19.955 1.00 96.39 197 GLN A O 1
ATOM 1584 N N . LYS A 1 203 ? -3.396 48.571 20.129 1.00 98.02 198 LYS A N 1
ATOM 1585 C CA . LYS A 1 203 ? -3.367 48.754 21.565 1.00 99.10 198 LYS A CA 1
ATOM 1586 C C . LYS A 1 203 ? -2.965 47.515 22.340 1.00 98.52 198 LYS A C 1
ATOM 1587 O O . LYS A 1 203 ? -2.513 47.628 23.478 1.00 97.76 198 LYS A O 1
ATOM 1593 N N . ASP A 1 204 ? -3.138 46.334 21.747 1.00 98.56 199 ASP A N 1
ATOM 1594 C CA . ASP A 1 204 ? -2.766 45.094 22.438 1.00 98.87 199 ASP A CA 1
ATOM 1595 C C . ASP A 1 204 ? -1.256 45.047 22.645 1.00 97.68 199 ASP A C 1
ATOM 1596 O O . ASP A 1 204 ? -0.757 44.500 23.639 1.00 97.02 199 ASP A O 1
ATOM 1601 N N . PHE A 1 205 ? -0.548 45.630 21.681 1.00 95.57 200 PHE A N 1
ATOM 1602 C CA . PHE A 1 205 ? 0.899 45.743 21.700 1.00 92.98 200 PHE A CA 1
ATOM 1603 C C . PHE A 1 205 ? 1.135 47.015 22.490 1.00 93.09 200 PHE A C 1
ATOM 1604 O O . PHE A 1 205 ? 1.806 47.003 23.527 1.00 92.69 200 PHE A O 1
ATOM 1612 N N . ASP A 1 206 ? 0.547 48.103 21.984 1.00 93.11 201 ASP A N 1
ATOM 1613 C CA . ASP A 1 206 ? 0.637 49.436 22.584 1.00 92.86 201 ASP A CA 1
ATOM 1614 C C . ASP A 1 206 ? 0.627 49.430 24.106 1.00 93.26 201 ASP A C 1
ATOM 1615 O O . ASP A 1 206 ? 1.252 50.279 24.725 1.00 93.65 201 ASP A O 1
ATOM 1620 N N . LYS A 1 207 ? -0.077 48.473 24.706 1.00 94.04 202 LYS A N 1
ATOM 1621 C CA . LYS A 1 207 ? -0.182 48.395 26.158 1.00 94.32 202 LYS A CA 1
ATOM 1622 C C . LYS A 1 207 ? 0.760 47.390 26.791 1.0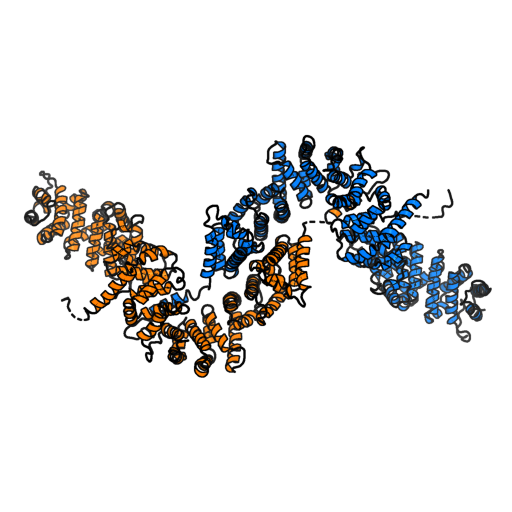0 93.49 202 LYS A C 1
ATOM 1623 O O . LYS A 1 207 ? 1.155 47.559 27.942 1.00 93.59 202 LYS A O 1
ATOM 1629 N N . ALA A 1 208 ? 1.117 46.348 26.040 1.00 93.50 203 ALA A N 1
ATOM 1630 C CA . ALA A 1 208 ? 2.037 45.311 26.530 1.00 92.13 203 ALA A CA 1
ATOM 1631 C C . ALA A 1 208 ? 3.414 45.944 26.750 1.00 90.85 203 ALA A C 1
ATOM 1632 O O . ALA A 1 208 ? 4.229 45.462 27.546 1.00 90.01 203 ALA A O 1
ATOM 1634 N N . VAL A 1 209 ? 3.658 47.030 26.023 1.00 88.27 204 VAL A N 1
ATOM 1635 C CA . VAL A 1 209 ? 4.900 47.772 26.118 1.00 86.16 204 VAL A CA 1
ATOM 1636 C C . VAL A 1 209 ? 4.868 48.591 27.395 1.00 86.61 204 VAL A C 1
ATOM 1637 O O . VAL A 1 209 ? 5.793 48.529 28.202 1.00 87.99 204 VAL A O 1
ATOM 1641 N N . VAL A 1 210 ? 3.790 49.351 27.577 1.00 85.80 205 VAL A N 1
ATOM 1642 C CA . VAL A 1 210 ? 3.631 50.182 28.764 1.00 85.11 205 VAL A CA 1
ATOM 1643 C C . VAL A 1 210 ? 3.650 49.266 29.967 1.00 85.44 205 VAL A C 1
ATOM 1644 O O . VAL A 1 210 ? 4.103 49.638 31.042 1.00 86.27 205 VAL A O 1
ATOM 1648 N N . ASP A 1 211 ? 3.160 48.052 29.766 1.00 86.31 206 ASP A N 1
ATOM 1649 C CA . ASP A 1 211 ? 3.127 47.046 30.820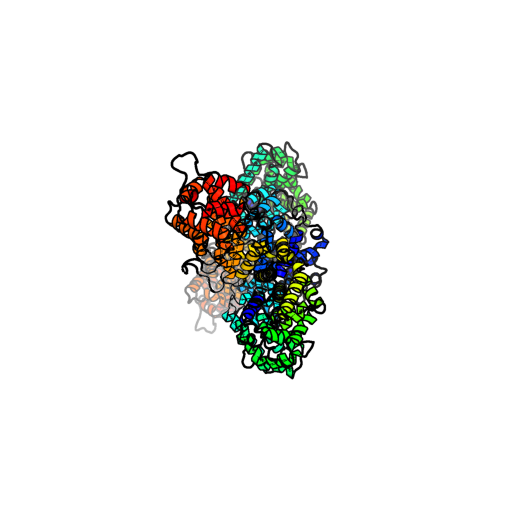 1.00 86.81 206 ASP A CA 1
ATOM 1650 C C . ASP A 1 211 ? 4.536 46.590 31.185 1.00 86.31 206 ASP A C 1
ATOM 1651 O O . ASP A 1 211 ? 4.882 46.500 32.361 1.00 85.57 206 ASP A O 1
ATOM 1656 N N . PHE A 1 212 ? 5.351 46.299 30.179 1.00 86.46 207 PHE A N 1
ATOM 1657 C CA . PHE A 1 212 ? 6.714 45.863 30.456 1.00 86.12 207 PHE A CA 1
ATOM 1658 C C . PHE A 1 212 ? 7.482 46.998 31.135 1.00 85.34 207 PHE A C 1
ATOM 1659 O O . PHE A 1 212 ? 8.067 46.810 32.204 1.00 85.16 207 PHE A O 1
ATOM 1667 N N . MET A 1 213 ? 7.469 48.174 30.510 1.00 83.92 208 MET A N 1
ATOM 1668 C CA . MET A 1 213 ? 8.158 49.345 31.042 1.00 82.93 208 MET A CA 1
ATOM 1669 C C . MET A 1 213 ? 7.791 49.619 32.504 1.00 83.80 208 MET A C 1
ATOM 1670 O O . MET A 1 213 ? 8.645 49.998 33.313 1.00 84.26 208 MET A O 1
ATOM 1675 N N . SER A 1 214 ? 6.514 49.432 32.834 1.00 83.70 209 SER A N 1
ATOM 1676 C CA . SER A 1 214 ? 6.030 49.638 34.193 1.00 83.36 209 SER A CA 1
ATOM 1677 C C . SER A 1 214 ? 6.817 48.666 35.076 1.00 83.02 209 SER A C 1
ATOM 1678 O O . SER A 1 214 ? 7.245 49.013 36.166 1.00 81.99 209 SER A O 1
ATOM 1681 N N . SER A 1 215 ? 7.019 47.453 34.569 1.00 83.39 210 SER A N 1
ATOM 1682 C CA . SER A 1 215 ? 7.763 46.408 35.270 1.00 82.55 210 SER A CA 1
ATOM 1683 C C . SER A 1 215 ? 9.143 46.954 35.637 1.00 82.95 210 SER A C 1
ATOM 1684 O O . SER A 1 215 ? 9.646 46.719 36.741 1.00 81.68 210 SER A O 1
ATOM 1687 N N . LEU A 1 216 ? 9.742 47.698 34.710 1.00 83.62 211 LEU A N 1
ATOM 1688 C CA . LEU A 1 216 ? 11.060 48.279 34.936 1.00 84.86 211 LEU A CA 1
ATOM 1689 C C . LEU A 1 216 ? 11.055 49.447 35.926 1.00 85.32 211 LEU A C 1
ATOM 1690 O O . LEU A 1 216 ? 11.914 49.517 36.813 1.00 87.36 211 LEU A O 1
ATOM 1695 N N . ILE A 1 217 ? 10.110 50.372 35.783 1.00 83.94 212 ILE A N 1
ATOM 1696 C CA . ILE A 1 217 ? 10.058 51.480 36.725 1.00 81.43 212 ILE A CA 1
ATOM 1697 C C . ILE A 1 217 ? 9.861 50.938 38.155 1.00 81.18 212 ILE A C 1
ATOM 1698 O O . ILE A 1 217 ? 10.442 51.471 39.097 1.00 82.21 212 ILE A O 1
ATOM 1703 N N . VAL A 1 218 ? 9.065 49.880 38.327 1.00 78.81 213 VAL A N 1
ATOM 1704 C CA . VAL A 1 218 ? 8.862 49.306 39.661 1.00 76.94 213 VAL A CA 1
ATOM 1705 C C . VAL A 1 218 ? 10.157 48.719 40.147 1.00 77.13 213 VAL A C 1
ATOM 1706 O O . VAL A 1 218 ? 10.480 48.805 41.321 1.00 77.04 213 VAL A O 1
ATOM 1710 N N . GLU A 1 219 ? 10.889 48.096 39.238 1.00 78.87 214 GLU A N 1
ATOM 1711 C CA . GLU A 1 219 ? 12.157 47.489 39.598 1.00 81.85 214 GLU A CA 1
ATOM 1712 C C . GLU A 1 219 ? 13.124 48.532 40.136 1.00 82.15 214 GLU A C 1
ATOM 1713 O O . GLU A 1 219 ? 13.789 48.301 41.155 1.00 82.06 214 GLU A O 1
ATOM 1719 N N . ALA A 1 220 ? 13.181 49.679 39.457 1.00 81.64 215 ALA A N 1
ATOM 1720 C CA . ALA A 1 220 ? 14.061 50.786 39.839 1.00 82.79 215 ALA A CA 1
ATOM 1721 C C . ALA A 1 220 ? 13.641 51.492 41.143 1.00 83.08 215 ALA A C 1
ATOM 1722 O O . ALA A 1 220 ? 14.453 52.126 41.818 1.00 80.64 215 ALA A O 1
ATOM 1724 N N . GLU A 1 221 ? 12.366 51.364 41.488 1.00 85.48 216 GLU A N 1
ATOM 1725 C CA . GLU A 1 221 ? 11.812 51.984 42.682 1.00 87.79 216 GLU A CA 1
ATOM 1726 C C . GLU A 1 221 ? 12.212 51.216 43.931 1.00 88.07 216 GLU A C 1
ATOM 1727 O O . GLU A 1 221 ? 12.390 51.800 44.999 1.00 88.04 216 GLU A O 1
ATOM 1733 N N . ILE A 1 222 ? 12.337 49.899 43.787 1.00 88.65 217 ILE A N 1
ATOM 1734 C CA . ILE A 1 222 ? 12.693 49.020 44.895 1.00 88.44 217 ILE A CA 1
ATOM 1735 C C . ILE A 1 222 ? 14.205 48.891 45.041 1.00 89.76 217 ILE A C 1
ATOM 1736 O O . ILE A 1 222 ? 14.688 48.485 46.089 1.00 89.74 217 ILE A O 1
ATOM 1741 N N . ASP A 1 223 ? 14.948 49.245 43.996 1.00 92.33 218 ASP A N 1
ATOM 1742 C CA . ASP A 1 223 ? 16.413 49.150 44.004 1.00 95.00 218 ASP A CA 1
ATOM 1743 C C . ASP A 1 223 ? 16.846 47.718 43.754 1.00 95.61 218 ASP A C 1
ATOM 1744 O O . ASP A 1 223 ? 17.598 47.131 44.536 1.00 96.17 218 ASP A O 1
ATOM 1749 N N . VAL A 1 224 ? 16.362 47.170 42.647 1.00 96.18 219 VAL A N 1
ATOM 1750 C CA . VAL A 1 224 ? 16.654 45.804 42.246 1.00 95.36 219 VAL A CA 1
ATOM 1751 C C . VAL A 1 224 ? 16.765 45.809 40.719 1.00 94.87 219 VAL A C 1
ATOM 1752 O O . VAL A 1 224 ? 16.203 46.686 40.065 1.00 94.21 219 VAL A O 1
ATOM 1756 N N . GLY A 1 225 ? 17.515 44.865 40.157 1.00 94.53 220 GLY A N 1
ATOM 1757 C CA . GLY A 1 225 ? 17.638 44.807 38.709 1.00 95.62 220 GLY A CA 1
ATOM 1758 C C . GLY A 1 225 ? 19.014 44.996 38.084 1.00 96.31 220 GLY A C 1
ATOM 1759 O O . GLY A 1 225 ? 19.954 45.478 38.723 1.00 94.66 220 GLY A O 1
ATOM 1760 N N . ASN A 1 226 ? 19.113 44.615 36.810 1.00 97.69 221 ASN A N 1
ATOM 1761 C CA . ASN A 1 226 ? 20.354 44.713 36.041 1.00 98.17 221 ASN A CA 1
ATOM 1762 C C . ASN A 1 226 ? 20.762 46.163 35.927 1.00 96.22 221 ASN A C 1
ATOM 1763 O O . ASN A 1 226 ? 21.926 46.461 35.666 1.00 95.85 221 ASN A O 1
ATOM 1768 N N . ASP A 1 227 ? 19.772 47.034 36.120 1.00 93.93 222 ASP A N 1
ATOM 1769 C CA . ASP A 1 227 ? 19.867 48.495 36.063 1.00 92.05 222 ASP A CA 1
ATOM 1770 C C . ASP A 1 227 ? 18.726 48.981 35.202 1.00 90.98 222 ASP A C 1
ATOM 1771 O O . ASP A 1 227 ? 18.928 49.415 34.065 1.00 89.43 222 ASP A O 1
ATOM 1776 N N . PRO A 1 228 ? 17.505 48.910 35.737 1.00 90.33 223 PRO A N 1
ATOM 1777 C CA . PRO A 1 228 ? 16.290 49.335 35.049 1.00 89.75 223 PRO A CA 1
ATOM 1778 C C . PRO A 1 228 ? 16.501 50.679 34.384 1.00 89.58 223 PRO A C 1
ATOM 1779 O O . PRO A 1 228 ? 16.836 50.752 33.205 1.00 89.69 223 PRO A O 1
ATOM 1783 N N . LEU A 1 229 ? 16.319 51.736 35.168 1.00 88.16 224 LEU A N 1
ATOM 1784 C CA . LEU A 1 229 ? 16.457 53.105 34.697 1.00 86.15 224 LEU A CA 1
ATOM 1785 C C . LEU A 1 229 ? 17.129 53.292 33.344 1.00 86.46 224 LEU A C 1
ATOM 1786 O O . LEU A 1 229 ? 16.611 53.993 32.473 1.00 87.01 224 LEU A O 1
ATOM 1791 N N . SER A 1 230 ? 18.293 52.683 33.168 1.00 85.58 225 SER A N 1
ATOM 1792 C CA . SER A 1 230 ? 19.007 52.826 31.911 1.00 83.63 225 SER A CA 1
ATOM 1793 C C . SER A 1 230 ? 18.217 52.228 30.735 1.00 82.35 225 SER A C 1
ATOM 1794 O O . SER A 1 230 ? 17.997 52.896 29.715 1.00 81.73 225 SER A O 1
ATOM 1797 N N . ILE A 1 231 ? 17.789 50.977 30.889 1.00 79.59 226 ILE A N 1
ATOM 1798 C CA . ILE A 1 231 ? 17.012 50.296 29.863 1.00 77.66 226 ILE A CA 1
ATOM 1799 C C . ILE A 1 231 ? 15.883 51.256 29.479 1.00 77.17 226 ILE A C 1
ATOM 1800 O O . ILE A 1 231 ? 15.682 51.566 28.308 1.00 76.84 226 ILE A O 1
ATOM 1805 N N . ILE A 1 232 ? 15.173 51.743 30.497 1.00 77.83 227 ILE A N 1
ATOM 1806 C CA . ILE A 1 232 ? 14.052 52.692 30.359 1.00 75.74 227 ILE A CA 1
ATOM 1807 C C . ILE A 1 232 ? 14.430 53.939 29.568 1.00 75.50 227 ILE A C 1
ATOM 1808 O O . ILE A 1 232 ? 13.938 54.143 28.463 1.00 76.10 227 ILE A O 1
ATOM 1813 N N . VAL A 1 233 ? 15.292 54.771 30.147 1.00 75.07 228 VAL A N 1
ATOM 1814 C CA . VAL A 1 233 ? 15.745 55.987 29.490 1.00 75.37 228 VAL A CA 1
ATOM 1815 C C . VAL A 1 233 ? 16.077 55.676 28.045 1.00 77.62 228 VAL A C 1
ATOM 1816 O O . VAL A 1 233 ? 15.549 56.299 27.122 1.00 77.99 228 VAL A O 1
ATOM 1820 N N . LYS A 1 234 ? 16.949 54.693 27.849 1.00 79.78 229 LYS A N 1
ATOM 1821 C CA . LYS A 1 234 ? 17.354 54.310 26.502 1.00 80.84 229 LYS A CA 1
ATOM 1822 C C . LYS A 1 234 ? 16.184 53.927 25.600 1.00 80.16 229 LYS A C 1
ATOM 1823 O O . LYS A 1 234 ? 16.146 54.328 24.433 1.00 80.25 229 LYS A O 1
ATOM 1829 N N . THR A 1 235 ? 15.233 53.164 26.140 1.00 79.83 230 THR A N 1
ATOM 1830 C CA . THR A 1 235 ? 14.055 52.739 25.378 1.00 78.70 230 THR A CA 1
ATOM 1831 C C . THR A 1 235 ? 13.130 53.928 25.072 1.00 79.34 230 THR A C 1
ATOM 1832 O O . THR A 1 235 ? 12.615 54.044 23.956 1.00 79.09 230 THR A O 1
ATOM 1836 N N . LEU A 1 236 ? 12.926 54.810 26.048 1.00 78.30 231 LEU A N 1
ATOM 1837 C CA . LEU A 1 236 ? 12.083 55.980 25.829 1.00 78.02 231 LEU A CA 1
ATOM 1838 C C . LEU A 1 236 ? 12.626 56.826 24.681 1.00 80.29 231 LEU A C 1
ATOM 1839 O O . LEU A 1 236 ? 11.969 56.964 23.656 1.00 82.04 231 LEU A O 1
ATOM 1844 N N . SER A 1 237 ? 13.821 57.388 24.835 1.00 82.37 232 SER A N 1
ATOM 1845 C CA . SER A 1 237 ? 14.389 58.214 23.773 1.00 84.85 232 SER A CA 1
ATOM 1846 C C . SER A 1 237 ? 14.338 57.507 22.424 1.00 86.79 232 SER A C 1
ATOM 1847 O O . SER A 1 237 ? 14.023 58.124 21.390 1.00 87.46 232 SER A O 1
ATOM 1850 N N . GLU A 1 238 ? 14.633 56.209 22.442 1.00 87.42 233 GLU A N 1
ATOM 1851 C CA . GLU A 1 238 ? 14.665 55.423 21.218 1.00 88.13 233 GLU A CA 1
ATOM 1852 C C . GLU A 1 238 ? 13.325 55.213 20.545 1.00 88.68 233 GLU A C 1
ATOM 1853 O O . GLU A 1 238 ? 13.237 55.239 19.321 1.00 88.60 233 GLU A O 1
ATOM 1859 N N . LEU A 1 239 ? 12.284 54.995 21.337 1.00 90.12 234 LEU A N 1
ATOM 1860 C CA . LEU A 1 239 ? 10.946 54.768 20.795 1.00 90.66 234 LEU A CA 1
ATOM 1861 C C . LEU A 1 239 ? 10.088 56.023 20.792 1.00 91.34 234 LEU A C 1
ATOM 1862 O O . LEU A 1 239 ? 8.885 55.951 20.554 1.00 92.58 234 LEU A O 1
ATOM 1867 N N . TYR A 1 240 ? 10.684 57.176 21.051 1.00 91.15 235 TYR A N 1
ATOM 1868 C CA . TYR A 1 240 ? 9.875 58.369 21.106 1.00 91.46 235 TYR A CA 1
ATOM 1869 C C . TYR A 1 240 ? 9.260 58.707 19.766 1.00 92.46 235 TYR A C 1
ATOM 1870 O O . TYR A 1 240 ? 8.053 58.891 19.660 1.00 93.28 235 TYR A O 1
ATOM 1879 N N . PRO A 1 241 ? 10.069 58.776 18.711 1.00 93.22 236 PRO A N 1
ATOM 1880 C CA . PRO A 1 241 ? 9.434 59.105 17.432 1.00 94.29 236 PRO A CA 1
ATOM 1881 C C . PRO A 1 241 ? 8.378 58.071 17.006 1.00 95.34 236 PRO A C 1
ATOM 1882 O O . PRO A 1 241 ? 7.295 58.431 16.544 1.00 95.37 236 PRO A O 1
ATOM 1886 N N . SER A 1 242 ? 8.700 56.790 17.179 1.00 96.64 237 SER A N 1
ATOM 1887 C CA . SER A 1 242 ? 7.805 55.689 16.807 1.00 97.45 237 SER A CA 1
ATOM 1888 C C . SER A 1 242 ? 6.477 55.685 17.551 1.00 97.66 237 SER A C 1
ATOM 1889 O O . SER A 1 242 ? 5.433 55.392 16.972 1.00 97.35 237 SER A O 1
ATOM 1892 N N . LEU A 1 243 ? 6.520 55.993 18.839 1.00 97.45 238 LEU A N 1
ATOM 1893 C CA . LEU A 1 243 ? 5.312 56.000 19.634 1.00 97.59 238 LEU A CA 1
ATOM 1894 C C . LEU A 1 243 ? 5.277 57.223 20.522 1.00 98.31 238 LEU A C 1
ATOM 1895 O O . LEU A 1 243 ? 5.101 57.127 21.737 1.00 98.19 238 LEU A O 1
ATOM 1900 N N . THR A 1 244 ? 5.456 58.376 19.887 1.00 99.18 239 THR A N 1
ATOM 1901 C CA . THR A 1 244 ? 5.438 59.665 20.563 1.00 100.36 239 THR A CA 1
ATOM 1902 C C . THR A 1 244 ? 4.426 59.681 21.712 1.00 100.32 239 THR A C 1
ATOM 1903 O O . THR A 1 244 ? 4.804 59.762 22.886 1.00 100.01 239 THR A O 1
ATOM 1907 N N . THR A 1 245 ? 3.144 59.592 21.358 1.00 100.49 240 THR A N 1
ATOM 1908 C CA . THR A 1 245 ? 2.037 59.579 22.322 1.00 99.03 240 THR A CA 1
ATOM 1909 C C . THR A 1 245 ? 2.314 58.646 23.511 1.00 98.23 240 THR A C 1
ATOM 1910 O O . THR A 1 245 ? 2.262 59.053 24.684 1.00 97.37 240 THR A O 1
ATOM 1914 N N . LEU A 1 246 ? 2.627 57.398 23.183 1.00 96.38 241 LEU A N 1
ATOM 1915 C CA . LEU A 1 246 ? 2.908 56.355 24.163 1.00 94.43 241 LEU A CA 1
ATOM 1916 C C . LEU A 1 246 ? 3.973 56.725 25.213 1.00 94.14 241 LEU A C 1
ATOM 1917 O O . LEU A 1 246 ? 3.671 56.865 26.397 1.00 92.84 241 LEU A O 1
ATOM 1922 N N . CYS A 1 247 ? 5.214 56.883 24.764 1.00 94.54 242 CYS A N 1
ATOM 1923 C CA . CYS A 1 247 ? 6.334 57.214 25.634 1.00 94.31 242 CYS A CA 1
ATOM 1924 C C . CYS A 1 247 ? 6.037 58.270 26.688 1.00 95.71 242 CYS A C 1
ATOM 1925 O O . CYS A 1 247 ? 6.442 58.119 27.841 1.00 97.01 242 CYS A O 1
ATOM 1928 N N . SER A 1 248 ? 5.346 59.340 26.300 1.00 96.44 243 SER A N 1
ATOM 1929 C CA . SER A 1 248 ? 5.004 60.408 27.242 1.00 96.91 243 SER A CA 1
ATOM 1930 C C . SER A 1 248 ? 4.140 59.848 28.372 1.00 96.75 243 SER A C 1
ATOM 1931 O O . SER A 1 248 ? 4.299 60.202 29.546 1.00 96.42 243 SER A O 1
ATOM 1934 N N . GLU A 1 249 ? 3.224 58.962 27.998 1.00 96.59 244 GLU A N 1
ATOM 1935 C CA . GLU A 1 249 ? 2.325 58.309 28.945 1.00 95.97 244 GLU A CA 1
ATOM 1936 C C . GLU A 1 249 ? 3.148 57.436 29.901 1.00 94.11 244 GLU A C 1
ATOM 1937 O O . GLU A 1 249 ? 2.618 56.772 30.791 1.00 93.96 244 GLU A O 1
ATOM 1943 N N . ILE A 1 250 ? 4.455 57.429 29.693 1.00 92.09 245 ILE A N 1
ATOM 1944 C CA . ILE A 1 250 ? 5.343 56.671 30.542 1.00 88.84 245 ILE A CA 1
ATOM 1945 C C . ILE A 1 250 ? 6.323 57.655 31.114 1.00 87.89 245 ILE A C 1
ATOM 1946 O O . ILE A 1 250 ? 6.670 57.575 32.279 1.00 88.38 245 ILE A O 1
ATOM 1951 N N . PHE A 1 251 ? 6.759 58.600 30.293 1.00 87.50 246 PHE A N 1
ATOM 1952 C CA . PHE A 1 251 ? 7.711 59.595 30.758 1.00 87.81 246 PHE A CA 1
ATOM 1953 C C . PHE A 1 251 ? 7.190 60.381 31.949 1.00 88.55 246 PHE A C 1
ATOM 1954 O O . PHE A 1 251 ? 7.973 60.870 32.775 1.00 87.45 246 PHE A O 1
ATOM 1962 N N . LEU A 1 252 ? 5.870 60.525 32.032 1.00 89.90 247 LEU A N 1
ATOM 1963 C CA . LEU A 1 252 ? 5.296 61.262 33.142 1.00 90.73 247 LEU A CA 1
ATOM 1964 C C . LEU A 1 252 ? 5.338 60.429 34.414 1.00 91.68 247 LEU A C 1
ATOM 1965 O O . LEU A 1 252 ? 5.870 60.889 35.427 1.00 90.22 247 LEU A O 1
ATOM 1970 N N . THR A 1 253 ? 4.807 59.207 34.346 1.00 92.73 248 THR A N 1
ATOM 1971 C CA . THR A 1 253 ? 4.782 58.279 35.484 1.00 93.45 248 THR A CA 1
ATOM 1972 C C . THR A 1 253 ? 5.214 58.923 36.806 1.00 94.70 248 THR A C 1
ATOM 1973 O O . THR A 1 253 ? 6.343 59.393 36.954 1.00 93.58 248 THR A O 1
ATOM 1977 N N . LYS A 1 254 ? 4.302 58.919 37.767 1.00 95.47 249 LYS A N 1
ATOM 1978 C CA . LYS A 1 254 ? 4.515 59.520 39.079 1.00 98.19 249 LYS A CA 1
ATOM 1979 C C . LYS A 1 254 ? 5.959 59.702 39.559 1.00 99.49 249 LYS A C 1
ATOM 1980 O O . LYS A 1 254 ? 6.520 60.797 39.455 1.00 100.81 249 LYS A O 1
ATOM 1986 N N . GLY A 1 255 ? 6.566 58.643 40.082 1.00 99.54 250 GLY A N 1
ATOM 1987 C CA . GLY A 1 255 ? 7.920 58.776 40.597 1.00 99.61 250 GLY A CA 1
ATOM 1988 C C . GLY A 1 255 ? 9.104 58.731 39.644 1.00 99.42 250 GLY A C 1
ATOM 1989 O O . GLY A 1 255 ? 10.222 59.050 40.060 1.00 99.05 250 GLY A O 1
ATOM 1990 N N . LEU A 1 256 ? 8.881 58.351 38.385 1.00 98.02 251 LEU A N 1
ATOM 1991 C CA . LEU A 1 256 ? 9.975 58.259 37.425 1.00 96.78 251 LEU A CA 1
ATOM 1992 C C . LEU A 1 256 ? 10.745 59.553 37.339 1.00 97.02 251 LEU A C 1
ATOM 1993 O O . LEU A 1 256 ? 11.970 59.564 37.449 1.00 97.69 251 LEU A O 1
ATOM 1998 N N . SER A 1 257 ? 10.030 60.647 37.136 1.00 97.89 252 SER A N 1
ATOM 1999 C CA . SER A 1 257 ? 10.688 61.940 37.058 1.00 99.55 252 SER A CA 1
ATOM 2000 C C . SER A 1 257 ? 11.698 62.104 38.220 1.00 99.53 252 SER A C 1
ATOM 2001 O O . SER A 1 257 ? 12.765 62.695 38.047 1.00 98.90 252 SER A O 1
ATOM 2004 N N . LYS A 1 258 ? 11.374 61.561 39.394 1.00 98.97 253 LYS A N 1
ATOM 2005 C CA . LYS A 1 258 ? 12.277 61.650 40.540 1.00 98.02 253 LYS A CA 1
ATOM 2006 C C . LYS A 1 258 ? 13.462 60.715 40.387 1.00 96.43 253 LYS A C 1
ATOM 2007 O O . LYS A 1 258 ? 14.613 61.139 40.464 1.00 95.10 253 LYS A O 1
ATOM 2013 N N . LEU A 1 259 ? 13.162 59.437 40.181 1.00 95.40 254 LEU A N 1
ATOM 2014 C CA . LEU A 1 259 ? 14.189 58.418 40.028 1.00 95.59 254 LEU A CA 1
ATOM 2015 C C . LEU A 1 259 ? 15.341 58.793 39.111 1.00 96.77 254 LEU A C 1
ATOM 2016 O O . LEU A 1 259 ? 16.496 58.494 39.430 1.00 96.96 254 LEU A O 1
ATOM 2021 N N . PHE A 1 260 ? 15.046 59.439 37.981 1.00 97.74 255 PHE A N 1
ATOM 2022 C CA . PHE A 1 260 ? 16.108 59.853 37.061 1.00 97.84 255 PHE A CA 1
ATOM 2023 C C . PHE A 1 260 ? 17.044 60.805 37.796 1.00 98.90 255 PHE A C 1
ATOM 2024 O O . PHE A 1 260 ? 18.230 60.525 37.983 1.00 98.18 255 PHE A O 1
ATOM 2032 N N . LYS A 1 261 ? 16.487 61.934 38.220 1.00 100.68 256 LYS A N 1
ATOM 2033 C CA . LYS A 1 261 ? 17.252 62.948 38.926 1.00 102.23 256 LYS A CA 1
ATOM 2034 C C . LYS A 1 261 ? 18.125 62.353 40.026 1.00 103.53 256 LYS A C 1
ATOM 2035 O O . LYS A 1 261 ? 19.331 62.592 40.061 1.00 103.72 256 LYS A O 1
ATOM 2041 N N . LYS A 1 262 ? 17.528 61.568 40.914 1.00 104.87 257 LYS A N 1
ATOM 2042 C CA . LYS A 1 262 ? 18.295 60.961 41.995 1.00 106.36 257 LYS A CA 1
ATOM 2043 C C . LYS A 1 262 ? 19.541 60.249 41.472 1.00 107.34 257 LYS A C 1
ATOM 2044 O O . LYS A 1 262 ? 20.626 60.381 42.033 1.00 107.08 257 LYS A O 1
ATOM 2050 N N . ARG A 1 263 ? 19.396 59.497 40.393 1.00 107.87 258 ARG A N 1
ATOM 2051 C CA . ARG A 1 263 ? 20.540 58.800 39.849 1.00 109.72 258 ARG A CA 1
ATOM 2052 C C . ARG A 1 263 ? 21.567 59.747 39.232 1.00 112.62 258 ARG A C 1
ATOM 2053 O O . ARG A 1 263 ? 22.748 59.424 39.146 1.00 113.13 258 ARG A O 1
ATOM 2061 N N . VAL A 1 264 ? 21.118 60.920 38.803 1.00 116.03 259 VAL A N 1
ATOM 2062 C CA . VAL A 1 264 ? 22.009 61.899 38.187 1.00 119.27 259 VAL A CA 1
ATOM 2063 C C . VAL A 1 264 ? 22.730 62.792 39.190 1.00 122.28 259 VAL A C 1
ATOM 2064 O O . VAL A 1 264 ? 23.878 63.182 38.968 1.00 122.59 259 VAL A O 1
ATOM 2068 N N . PHE A 1 265 ? 22.047 63.134 40.281 1.00 125.70 260 PHE A N 1
ATOM 2069 C CA . PHE A 1 265 ? 22.635 63.984 41.314 1.00 128.51 260 PHE A CA 1
ATOM 2070 C C . PHE A 1 265 ? 23.446 63.147 42.298 1.00 129.48 260 PHE A C 1
ATOM 2071 O O . PHE A 1 265 ? 24.676 63.135 42.245 1.00 129.95 260 PHE A O 1
ATOM 2079 N N . GLU A 1 266 ? 22.749 62.445 43.190 1.00 130.31 261 GLU A N 1
ATOM 2080 C CA . GLU A 1 266 ? 23.404 61.614 44.195 1.00 130.61 261 GLU A CA 1
ATOM 2081 C C . GLU A 1 266 ? 24.224 60.457 43.603 1.00 130.70 261 GLU A C 1
ATOM 2082 O O . GLU A 1 266 ? 24.502 59.464 44.274 1.00 130.70 261 GLU A O 1
ATOM 2088 N N . GLU A 1 267 ? 24.624 60.606 42.343 1.00 130.81 262 GLU A N 1
ATOM 2089 C CA . GLU A 1 267 ? 25.437 59.608 41.647 1.00 131.18 262 GLU A CA 1
ATOM 2090 C C . GLU A 1 267 ? 26.105 60.256 40.447 1.00 130.57 262 GLU A C 1
ATOM 2091 O O . GLU A 1 267 ? 25.565 61.191 39.863 1.00 130.09 262 GLU A O 1
ATOM 2097 N N . GLN A 1 268 ? 27.279 59.762 40.077 1.00 130.07 263 GLN A N 1
ATOM 2098 C CA . GLN A 1 268 ? 27.986 60.318 38.932 1.00 129.92 263 GLN A CA 1
ATOM 2099 C C . GLN A 1 268 ? 27.283 59.887 37.668 1.00 128.93 263 GLN A C 1
ATOM 2100 O O . GLN A 1 268 ? 26.548 60.660 37.051 1.00 128.82 263 GLN A O 1
ATOM 2106 N N . ASP A 1 269 ? 27.514 58.632 37.299 1.00 127.45 264 ASP A N 1
ATOM 2107 C CA . ASP A 1 269 ? 26.928 58.067 36.097 1.00 124.77 264 ASP A CA 1
ATOM 2108 C C . ASP A 1 269 ? 26.951 59.138 35.032 1.00 122.48 264 ASP A C 1
ATOM 2109 O O . ASP A 1 269 ? 25.937 59.410 34.391 1.00 123.77 264 ASP A O 1
ATOM 2114 N N . LEU A 1 270 ? 28.103 59.770 34.859 1.00 118.59 265 LEU A N 1
ATOM 2115 C CA . LEU A 1 270 ? 28.196 60.804 33.852 1.00 115.02 265 LEU A CA 1
ATOM 2116 C C . LEU A 1 270 ? 27.543 60.274 32.570 1.00 112.32 265 LEU A C 1
ATOM 2117 O O . LEU A 1 270 ? 26.794 60.979 31.899 1.00 111.34 265 LEU A O 1
ATOM 2122 N N . GLN A 1 271 ? 27.817 59.015 32.249 1.00 109.64 266 GLN A N 1
ATOM 2123 C CA . GLN A 1 271 ? 27.248 58.402 31.061 1.00 106.65 266 GLN A CA 1
ATOM 2124 C C . GLN A 1 271 ? 25.725 58.338 31.141 1.00 105.43 266 GLN A C 1
ATOM 2125 O O . GLN A 1 271 ? 25.048 58.486 30.128 1.00 105.40 266 GLN A O 1
ATOM 2131 N N . PHE A 1 272 ? 25.182 58.110 32.336 1.00 103.56 267 PHE A N 1
ATOM 2132 C CA . PHE A 1 272 ? 23.726 58.047 32.494 1.00 100.58 267 PHE A CA 1
ATOM 2133 C C . PHE A 1 272 ? 23.157 59.427 32.250 1.00 99.99 267 PHE A C 1
ATOM 2134 O O . PHE A 1 272 ? 22.181 59.583 31.518 1.00 100.64 267 PHE A O 1
ATOM 2142 N N . THR A 1 273 ? 23.767 60.424 32.882 1.00 98.50 268 THR A N 1
ATOM 2143 C CA . THR A 1 273 ? 23.331 61.806 32.728 1.00 98.66 268 THR A CA 1
ATOM 2144 C C . THR A 1 273 ? 23.110 62.078 31.232 1.00 97.93 268 THR A C 1
ATOM 2145 O O . THR A 1 273 ? 21.984 62.331 30.787 1.00 96.52 268 THR A O 1
ATOM 2149 N N . LYS A 1 274 ? 24.194 61.997 30.465 1.00 97.65 269 LYS A N 1
ATOM 2150 C CA . LYS A 1 274 ? 24.158 62.237 29.027 1.00 97.70 269 LYS A CA 1
ATOM 2151 C C . LYS A 1 274 ? 22.958 61.558 28.376 1.00 97.27 269 LYS A C 1
ATOM 2152 O O . LYS A 1 274 ? 22.271 62.145 27.536 1.00 96.58 269 LYS A O 1
ATOM 2158 N N . GLU A 1 275 ? 22.719 60.315 28.790 1.00 98.05 270 GLU A N 1
ATOM 2159 C CA . GLU A 1 275 ? 21.636 59.477 28.275 1.00 96.72 270 GLU A CA 1
ATOM 2160 C C . GLU A 1 275 ? 20.260 60.057 28.559 1.00 93.86 270 GLU A C 1
ATOM 2161 O O . GLU A 1 275 ? 19.323 59.844 27.796 1.00 93.25 270 GLU A O 1
ATOM 2167 N N . LEU A 1 276 ? 20.146 60.774 29.672 1.00 90.70 271 LEU A N 1
ATOM 2168 C CA . LEU A 1 276 ? 18.885 61.383 30.061 1.00 86.93 271 LEU A CA 1
ATOM 2169 C C . LEU A 1 276 ? 18.673 62.622 29.203 1.00 86.98 271 LEU A C 1
ATOM 2170 O O . LEU A 1 276 ? 17.574 62.861 28.691 1.00 86.14 271 LEU A O 1
ATOM 2175 N N . LEU A 1 277 ? 19.735 63.403 29.042 1.00 86.49 272 LEU A N 1
ATOM 2176 C CA . LEU A 1 277 ? 19.654 64.608 28.240 1.00 86.98 272 LEU A CA 1
ATOM 2177 C C . LEU A 1 277 ? 19.250 64.253 26.807 1.00 88.65 272 LEU A C 1
ATOM 2178 O O . LEU A 1 277 ? 18.690 65.087 26.096 1.00 90.02 272 LEU A O 1
ATOM 2183 N N . ARG A 1 278 ? 19.530 63.022 26.381 1.00 89.23 273 ARG A N 1
ATOM 2184 C CA . ARG A 1 278 ? 19.158 62.588 25.030 1.00 89.71 273 ARG A CA 1
ATOM 2185 C C . ARG A 1 278 ? 17.670 62.256 24.998 1.00 88.32 273 ARG A C 1
ATOM 2186 O O . ARG A 1 278 ? 17.070 62.157 23.929 1.00 87.12 273 ARG A O 1
ATOM 2194 N N . LEU A 1 279 ? 17.091 62.068 26.182 1.00 87.34 274 LEU A N 1
ATOM 2195 C CA . LEU A 1 279 ? 15.675 61.754 26.321 1.00 85.65 274 LEU A CA 1
ATOM 2196 C C . LEU A 1 279 ? 14.907 63.063 26.349 1.00 84.72 274 LEU A C 1
ATOM 2197 O O . LEU A 1 279 ? 14.051 63.314 25.503 1.00 83.80 274 LEU A O 1
ATOM 2202 N N . LEU A 1 280 ? 15.237 63.897 27.328 1.00 83.52 275 LEU A N 1
ATOM 2203 C CA . LEU A 1 280 ? 14.607 65.193 27.479 1.00 83.16 275 LEU A CA 1
ATOM 2204 C C . LEU A 1 280 ? 14.463 65.859 26.114 1.00 84.02 275 LEU A C 1
ATOM 2205 O O . LEU A 1 280 ? 13.436 66.458 25.796 1.00 85.02 275 LEU A O 1
ATOM 2210 N N . SER A 1 281 ? 15.500 65.743 25.299 1.00 84.10 276 SER A N 1
ATOM 2211 C CA . SER A 1 281 ? 15.484 66.344 23.985 1.00 83.49 276 SER A CA 1
ATOM 2212 C C . SER A 1 281 ? 14.535 65.612 23.039 1.00 86.14 276 SER A C 1
ATOM 2213 O O . SER A 1 281 ? 13.858 66.253 22.234 1.00 87.16 276 SER A O 1
ATOM 2216 N N . SER A 1 282 ? 14.481 64.281 23.139 1.00 87.94 277 SER A N 1
ATOM 2217 C CA . SER A 1 282 ? 13.624 63.463 22.272 1.00 88.26 277 SER A CA 1
ATOM 2218 C C . SER A 1 282 ? 12.160 63.633 22.595 1.00 89.30 277 SER A C 1
ATOM 2219 O O . SER A 1 282 ? 11.305 63.421 21.746 1.00 88.44 277 SER A O 1
ATOM 2222 N N . ALA A 1 283 ? 11.878 64.027 23.828 1.00 92.04 278 ALA A N 1
ATOM 2223 C CA . ALA A 1 283 ? 10.505 64.225 24.280 1.00 95.11 278 ALA A CA 1
ATOM 2224 C C . ALA A 1 283 ? 9.944 65.601 23.941 1.00 96.69 278 ALA A C 1
ATOM 2225 O O . ALA A 1 283 ? 8.741 65.817 24.050 1.00 97.51 278 ALA A O 1
ATOM 2227 N N . CYS A 1 284 ? 10.807 66.532 23.545 1.00 98.48 279 CYS A N 1
ATOM 2228 C CA . CYS A 1 284 ? 10.349 67.872 23.193 1.00 99.98 279 CYS A CA 1
ATOM 2229 C C . CYS A 1 284 ? 9.432 67.867 21.985 1.00 101.44 279 CYS A C 1
ATOM 2230 O O . CYS A 1 284 ? 9.805 68.344 20.916 1.00 101.28 279 CYS A O 1
ATOM 2233 N N . ILE A 1 285 ? 8.229 67.328 22.162 1.00 104.31 280 ILE A N 1
ATOM 2234 C CA . ILE A 1 285 ? 7.250 67.273 21.087 1.00 107.61 280 ILE A CA 1
ATOM 2235 C C . ILE A 1 285 ? 6.128 68.296 21.320 1.00 111.11 280 ILE A C 1
ATOM 2236 O O . ILE A 1 285 ? 6.244 69.446 20.882 1.00 112.45 280 ILE A O 1
ATOM 2241 N N . ASP A 1 286 ? 5.051 67.906 22.002 1.00 113.70 281 ASP A N 1
ATOM 2242 C CA . ASP A 1 286 ? 3.957 68.850 22.249 1.00 115.86 281 ASP A CA 1
ATOM 2243 C C . ASP A 1 286 ? 4.403 69.936 23.240 1.00 117.44 281 ASP A C 1
ATOM 2244 O O . ASP A 1 286 ? 5.200 69.680 24.144 1.00 117.47 281 ASP A O 1
ATOM 2249 N N . GLU A 1 287 ? 3.900 71.153 23.051 1.00 119.44 282 GLU A N 1
ATOM 2250 C CA . GLU A 1 287 ? 4.234 72.291 23.910 1.00 120.99 282 GLU A CA 1
ATOM 2251 C C . GLU A 1 287 ? 4.100 71.969 25.409 1.00 121.28 282 GLU A C 1
ATOM 2252 O O . GLU A 1 287 ? 4.573 72.724 26.267 1.00 120.53 282 GLU A O 1
ATOM 2258 N N . THR A 1 288 ? 3.462 70.838 25.708 1.00 120.96 283 THR A N 1
ATOM 2259 C CA . THR A 1 288 ? 3.242 70.387 27.082 1.00 120.06 283 THR A CA 1
ATOM 2260 C C . THR A 1 288 ? 4.486 69.783 27.712 1.00 118.28 283 THR A C 1
ATOM 2261 O O . THR A 1 288 ? 4.874 70.155 28.822 1.00 118.82 283 THR A O 1
ATOM 2265 N N . MET A 1 289 ? 5.091 68.831 27.007 1.00 115.29 284 MET A N 1
ATOM 2266 C CA . MET A 1 289 ? 6.284 68.158 27.498 1.00 111.59 284 MET A CA 1
ATOM 2267 C C . MET A 1 289 ? 7.392 69.171 27.668 1.00 108.86 284 MET A C 1
ATOM 2268 O O . MET A 1 289 ? 8.133 69.143 28.651 1.00 108.08 284 MET A O 1
ATOM 2273 N N . ARG A 1 290 ? 7.494 70.062 26.689 1.00 105.29 285 ARG A N 1
ATOM 2274 C CA . ARG A 1 290 ? 8.496 71.105 26.703 1.00 103.42 285 ARG A CA 1
ATOM 2275 C C . ARG A 1 290 ? 8.371 71.844 28.020 1.00 103.24 285 ARG A C 1
ATOM 2276 O O . ARG A 1 290 ? 9.347 72.030 28.740 1.00 103.08 285 ARG A O 1
ATOM 2284 N N . THR A 1 291 ? 7.151 72.263 28.332 1.00 103.06 286 THR A N 1
ATOM 2285 C CA . THR A 1 291 ? 6.885 72.981 29.575 1.00 102.19 286 THR A CA 1
ATOM 2286 C C . THR A 1 291 ? 7.108 72.067 30.779 1.00 101.81 286 THR A C 1
ATOM 2287 O O . THR A 1 291 ? 7.662 72.501 31.797 1.00 100.95 286 THR A O 1
ATOM 2291 N N . TYR A 1 292 ? 6.675 70.809 30.656 1.00 101.23 287 TYR A N 1
ATOM 2292 C CA . TYR A 1 292 ? 6.843 69.819 31.718 1.00 99.91 287 TYR A CA 1
ATOM 2293 C C . TYR A 1 292 ? 8.326 69.723 32.033 1.00 98.85 287 TYR A C 1
ATOM 2294 O O . TYR A 1 292 ? 8.751 69.900 33.184 1.00 97.26 287 TYR A O 1
ATOM 2303 N N . ILE A 1 293 ? 9.103 69.436 30.990 1.00 96.80 288 ILE A N 1
ATOM 2304 C CA . ILE A 1 293 ? 10.544 69.305 31.123 1.00 95.00 288 ILE A CA 1
ATOM 2305 C C . ILE A 1 293 ? 11.134 70.476 31.889 1.00 95.48 288 ILE A C 1
ATOM 2306 O O . ILE A 1 293 ? 12.051 70.302 32.686 1.00 95.80 288 ILE A O 1
ATOM 2311 N N . THR A 1 294 ? 10.597 71.668 31.666 1.00 96.24 289 THR A N 1
ATOM 2312 C CA . THR A 1 294 ? 11.117 72.841 32.356 1.00 97.39 289 THR A CA 1
ATOM 2313 C C . THR A 1 294 ? 10.741 72.831 33.824 1.00 98.63 289 THR A C 1
ATOM 2314 O O . THR A 1 294 ? 11.593 73.013 34.695 1.00 98.16 289 THR A O 1
ATOM 2318 N N . GLU A 1 295 ? 9.454 72.626 34.086 1.00 100.65 290 GLU A N 1
ATOM 2319 C CA . GLU A 1 295 ? 8.932 72.594 35.446 1.00 102.49 290 GLU A CA 1
ATOM 2320 C C . GLU A 1 295 ? 9.620 71.500 36.284 1.00 102.53 290 GLU A C 1
ATOM 2321 O O . GLU A 1 295 ? 9.760 71.643 37.500 1.00 101.64 290 GLU A O 1
ATOM 2327 N N . ASN A 1 296 ? 10.082 70.429 35.638 1.00 102.62 291 ASN A N 1
ATOM 2328 C CA . ASN A 1 296 ? 10.698 69.327 36.379 1.00 102.15 291 ASN A CA 1
ATOM 2329 C C . ASN A 1 296 ? 12.213 69.087 36.306 1.00 102.31 291 ASN A C 1
ATOM 2330 O O . ASN A 1 296 ? 12.794 68.592 37.276 1.00 101.86 291 ASN A O 1
ATOM 2335 N N . TYR A 1 297 ? 12.860 69.431 35.191 1.00 103.40 292 TYR A N 1
ATOM 2336 C CA . TYR A 1 297 ? 14.305 69.174 35.049 1.00 104.21 292 TYR A CA 1
ATOM 2337 C C . TYR A 1 297 ? 15.229 70.399 34.855 1.00 103.76 292 TYR A C 1
ATOM 2338 O O . TYR A 1 297 ? 16.302 70.269 34.265 1.00 103.20 292 TYR A O 1
ATOM 2347 N N . LEU A 1 298 ? 14.845 71.568 35.368 1.00 103.82 293 LEU A N 1
ATOM 2348 C CA . LEU A 1 298 ? 15.667 72.770 35.186 1.00 104.42 293 LEU A CA 1
ATOM 2349 C C . LEU A 1 298 ? 16.985 72.821 35.962 1.00 104.50 293 LEU A C 1
ATOM 2350 O O . LEU A 1 298 ? 18.013 73.189 35.402 1.00 103.84 293 LEU A O 1
ATOM 2355 N N . GLN A 1 299 ? 16.960 72.475 37.246 1.00 105.73 294 GLN A N 1
ATOM 2356 C CA . GLN A 1 299 ? 18.185 72.495 38.047 1.00 107.45 294 GLN A CA 1
ATOM 2357 C C . GLN A 1 299 ? 19.212 71.542 37.445 1.00 107.05 294 GLN A C 1
ATOM 2358 O O . GLN A 1 299 ? 20.423 71.774 37.520 1.00 107.78 294 GLN A O 1
ATOM 2364 N N . LEU A 1 300 ? 18.717 70.466 36.847 1.00 105.52 295 LEU A N 1
ATOM 2365 C CA . LEU A 1 300 ? 19.578 69.475 36.218 1.00 103.26 295 LEU A CA 1
ATOM 2366 C C . LEU A 1 300 ? 20.364 70.193 35.132 1.00 102.67 295 LEU A C 1
ATOM 2367 O O . LEU A 1 300 ? 21.573 70.384 35.236 1.00 101.29 295 LEU A O 1
ATOM 2372 N N . LEU A 1 301 ? 19.637 70.615 34.105 1.00 103.46 296 LEU A N 1
ATOM 2373 C CA . LEU A 1 301 ? 20.197 71.313 32.957 1.00 104.11 296 LEU A CA 1
ATOM 2374 C C . LEU A 1 301 ? 21.169 72.402 33.359 1.00 105.79 296 LEU A C 1
ATOM 2375 O O . LEU A 1 301 ? 22.155 72.647 32.666 1.00 105.99 296 LEU A O 1
ATOM 2380 N N . GLU A 1 302 ? 20.894 73.048 34.485 1.00 108.43 297 GLU A N 1
ATOM 2381 C CA . GLU A 1 302 ? 21.739 74.134 34.958 1.00 111.34 297 GLU A CA 1
ATOM 2382 C C . GLU A 1 302 ? 23.150 73.663 35.288 1.00 112.33 297 GLU A C 1
ATOM 2383 O O . GLU A 1 302 ? 24.094 73.918 34.527 1.00 111.86 297 GLU A O 1
ATOM 2389 N N . ARG A 1 303 ? 23.290 72.965 36.412 1.00 113.52 298 ARG A N 1
ATOM 2390 C CA . ARG A 1 303 ? 24.591 72.462 36.846 1.00 115.36 298 ARG A CA 1
ATOM 2391 C C . ARG A 1 303 ? 25.260 71.531 35.831 1.00 115.37 298 ARG A C 1
ATOM 2392 O O . ARG A 1 303 ? 26.456 71.257 35.920 1.00 115.45 298 ARG A O 1
ATOM 2400 N N . SER A 1 304 ? 24.490 71.050 34.864 1.00 115.48 299 SER A N 1
ATOM 2401 C CA . SER A 1 304 ? 25.034 70.150 33.859 1.00 115.69 299 SER A CA 1
ATOM 2402 C C . SER A 1 304 ? 26.049 70.863 32.976 1.00 116.72 299 SER A C 1
ATOM 2403 O O . SER A 1 304 ? 27.104 70.312 32.659 1.00 117.60 299 SER A O 1
ATOM 2406 N N . LEU A 1 305 ? 25.723 72.096 32.595 1.00 117.47 300 LEU A N 1
ATOM 2407 C CA . LEU A 1 305 ? 26.561 72.908 31.714 1.00 118.27 300 LEU A CA 1
ATOM 2408 C C . LEU A 1 305 ? 27.984 73.194 32.191 1.00 119.06 300 LEU A C 1
ATOM 2409 O O . LEU A 1 305 ? 28.664 74.075 31.661 1.00 118.26 300 LEU A O 1
ATOM 2414 N N . ASN A 1 306 ? 28.440 72.432 33.175 1.00 120.31 301 ASN A N 1
ATOM 2415 C CA . ASN A 1 306 ? 29.773 72.613 33.723 1.00 121.41 301 ASN A CA 1
ATOM 2416 C C . ASN A 1 306 ? 30.741 71.591 33.158 1.00 122.31 301 ASN A C 1
ATOM 2417 O O . ASN A 1 306 ? 31.909 71.895 32.911 1.00 123.44 301 ASN A O 1
ATOM 2422 N N . VAL A 1 307 ? 30.249 70.374 32.963 1.00 122.46 302 VAL A N 1
ATOM 2423 C CA . VAL A 1 307 ? 31.067 69.299 32.426 1.00 123.33 302 VAL A CA 1
ATOM 2424 C C . VAL A 1 307 ? 30.901 69.271 30.915 1.00 122.66 302 VAL A C 1
ATOM 2425 O O . VAL A 1 307 ? 29.783 69.115 30.432 1.00 123.04 302 VAL A O 1
ATOM 2429 N N . GLU A 1 308 ? 31.995 69.427 30.170 1.00 121.90 303 GLU A N 1
ATOM 2430 C CA . GLU A 1 308 ? 31.904 69.400 28.713 1.00 122.22 303 GLU A CA 1
ATOM 2431 C C . GLU A 1 308 ? 31.125 68.180 28.240 1.00 122.01 303 GLU A C 1
ATOM 2432 O O . GLU A 1 308 ? 30.345 68.256 27.287 1.00 121.55 303 GLU A O 1
ATOM 2438 N N . ASP A 1 309 ? 31.363 67.057 28.909 1.00 121.69 304 ASP A N 1
ATOM 2439 C CA . ASP A 1 309 ? 30.719 65.788 28.583 1.00 121.41 304 ASP A CA 1
ATOM 2440 C C . ASP A 1 309 ? 29.199 65.892 28.527 1.00 119.52 304 ASP A C 1
ATOM 2441 O O . ASP A 1 309 ? 28.530 64.995 28.014 1.00 120.18 304 ASP A O 1
ATOM 2446 N N . VAL A 1 310 ? 28.660 66.984 29.058 1.00 116.75 305 VAL A N 1
ATOM 2447 C CA . VAL A 1 310 ? 27.220 67.189 29.077 1.00 114.41 305 VAL A CA 1
ATOM 2448 C C . VAL A 1 310 ? 26.811 68.650 28.872 1.00 113.94 305 VAL A C 1
ATOM 2449 O O . VAL A 1 310 ? 25.743 69.066 29.312 1.00 114.88 305 VAL A O 1
ATOM 2453 N N . GLN A 1 311 ? 27.648 69.434 28.204 1.00 112.34 306 GLN A N 1
ATOM 2454 C CA . GLN A 1 311 ? 27.304 70.826 27.984 1.00 109.35 306 GLN A CA 1
ATOM 2455 C C . GLN A 1 311 ? 26.416 70.947 26.761 1.00 108.48 306 GLN A C 1
ATOM 2456 O O . GLN A 1 311 ? 25.411 71.647 26.788 1.00 108.41 306 GLN A O 1
ATOM 2462 N N . ILE A 1 312 ? 26.791 70.262 25.687 1.00 107.75 307 ILE A N 1
ATOM 2463 C CA . ILE A 1 312 ? 26.013 70.298 24.453 1.00 108.07 307 ILE A CA 1
ATOM 2464 C C . ILE A 1 312 ? 24.631 69.687 24.675 1.00 108.44 307 ILE A C 1
ATOM 2465 O O . ILE A 1 312 ? 23.619 70.304 24.351 1.00 109.23 307 ILE A O 1
ATOM 2470 N N . TYR A 1 313 ? 24.597 68.480 25.238 1.00 108.31 308 TYR A N 1
ATOM 2471 C CA . TYR A 1 313 ? 23.341 67.775 25.498 1.00 107.64 308 TYR A CA 1
ATOM 2472 C C . TYR A 1 313 ? 22.425 68.576 26.408 1.00 107.62 308 TYR A C 1
ATOM 2473 O O . TYR A 1 313 ? 21.205 68.431 26.338 1.00 107.98 308 TYR A O 1
ATOM 2482 N N . SER A 1 314 ? 23.013 69.418 27.258 1.00 106.48 309 SER A N 1
ATOM 2483 C CA . SER A 1 314 ? 22.236 70.237 28.189 1.00 105.48 309 SER A CA 1
ATOM 2484 C C . SER A 1 314 ? 21.692 71.467 27.469 1.00 105.52 309 SER A C 1
ATOM 2485 O O . SER A 1 314 ? 20.489 71.733 27.487 1.00 105.49 309 SER A O 1
ATOM 2488 N N . ALA A 1 315 ? 22.590 72.212 26.834 1.00 105.74 310 ALA A N 1
ATOM 2489 C CA . ALA A 1 315 ? 22.210 73.401 26.087 1.00 105.08 310 ALA A CA 1
ATOM 2490 C C . ALA A 1 315 ? 21.044 73.041 25.179 1.00 104.59 310 ALA A C 1
ATOM 2491 O O . ALA A 1 315 ? 19.932 73.515 25.387 1.00 105.03 310 ALA A O 1
ATOM 2493 N N . LEU A 1 316 ? 21.303 72.190 24.185 1.00 102.83 311 LEU A N 1
ATOM 2494 C CA . LEU A 1 316 ? 20.267 71.769 23.247 1.00 100.29 311 LEU A CA 1
ATOM 2495 C C . LEU A 1 316 ? 18.913 71.598 23.913 1.00 100.02 311 LEU A C 1
ATOM 2496 O O . LEU A 1 316 ? 17.890 71.929 23.326 1.00 100.15 311 LEU A O 1
ATOM 2501 N N . VAL A 1 317 ? 18.893 71.071 25.131 1.00 100.14 312 VAL A N 1
ATOM 2502 C CA . VAL A 1 317 ? 17.615 70.902 25.810 1.00 100.40 312 VAL A CA 1
ATOM 2503 C C . VAL A 1 317 ? 17.061 72.275 26.151 1.00 99.88 312 VAL A C 1
ATOM 2504 O O . VAL A 1 317 ? 15.900 72.571 25.873 1.00 99.57 312 VAL A O 1
ATOM 2508 N N . LEU A 1 318 ? 17.907 73.110 26.746 1.00 99.69 313 LEU A N 1
ATOM 2509 C CA . LEU A 1 318 ? 17.528 74.466 27.127 1.00 98.33 313 LEU A CA 1
ATOM 2510 C C . LEU A 1 318 ? 17.019 75.265 25.936 1.00 98.17 313 LEU A C 1
ATOM 2511 O O . LEU A 1 318 ? 16.131 76.094 26.085 1.00 99.80 313 LEU A O 1
ATOM 2516 N N . VAL A 1 319 ? 17.576 75.022 24.753 1.00 97.10 314 VAL A N 1
ATOM 2517 C CA . VAL A 1 319 ? 17.131 75.742 23.564 1.00 95.83 314 VAL A CA 1
ATOM 2518 C C . VAL A 1 319 ? 15.793 75.166 23.103 1.00 96.16 314 VAL A C 1
ATOM 2519 O O . VAL A 1 319 ? 14.791 75.871 23.092 1.00 96.35 314 VAL A O 1
ATOM 2523 N N . LYS A 1 320 ? 15.768 73.882 22.747 1.00 96.38 315 LYS A N 1
ATOM 2524 C CA . LYS A 1 320 ? 14.532 73.251 22.290 1.00 95.68 315 LYS A CA 1
ATOM 2525 C C . LYS A 1 320 ? 13.379 73.358 23.279 1.00 96.26 315 LYS A C 1
ATOM 2526 O O . LYS A 1 320 ? 12.275 72.915 22.971 1.00 97.48 315 LYS A O 1
ATOM 2532 N N . THR A 1 321 ? 13.630 73.922 24.461 1.00 95.82 316 THR A N 1
ATOM 2533 C CA . THR A 1 321 ? 12.569 74.090 25.457 1.00 97.67 316 THR A CA 1
ATOM 2534 C C . THR A 1 321 ? 12.408 75.562 25.808 1.00 98.95 316 THR A C 1
ATOM 2535 O O . THR A 1 321 ? 11.377 75.980 26.323 1.00 98.20 316 THR A O 1
ATOM 2539 N N . TRP A 1 322 ? 13.441 76.344 25.522 1.00 101.59 317 TRP A N 1
ATOM 2540 C CA . TRP A 1 322 ? 13.440 77.784 25.786 1.00 103.51 317 TRP A CA 1
ATOM 2541 C C . TRP A 1 322 ? 13.573 78.078 27.273 1.00 103.69 317 TRP A C 1
ATOM 2542 O O . TRP A 1 322 ? 13.138 79.120 27.754 1.00 104.63 317 TRP A O 1
ATOM 2553 N N . SER A 1 323 ? 14.188 77.155 27.998 1.00 104.32 318 SER A N 1
ATOM 2554 C CA . SER A 1 323 ? 14.373 77.329 29.428 1.00 105.70 318 SER A CA 1
ATOM 2555 C C . SER A 1 323 ? 15.563 78.228 29.735 1.00 106.58 318 SER A C 1
ATOM 2556 O O . SER A 1 323 ? 15.756 78.636 30.880 1.00 106.84 318 SER A O 1
ATOM 2559 N N . PHE A 1 324 ? 16.350 78.543 28.709 1.00 108.01 319 PHE A N 1
ATOM 2560 C CA . PHE A 1 324 ? 17.532 79.384 28.884 1.00 109.42 319 PHE A CA 1
ATOM 2561 C C . PHE A 1 324 ? 17.130 80.769 29.352 1.00 111.20 319 PHE A C 1
ATOM 2562 O O . PHE A 1 324 ? 17.923 81.498 29.964 1.00 111.11 319 PHE A O 1
ATOM 2570 N N . THR A 1 325 ? 15.875 81.110 29.084 1.00 113.19 320 THR A N 1
ATOM 2571 C CA . THR A 1 325 ? 15.328 82.398 29.467 1.00 114.29 320 THR A CA 1
ATOM 2572 C C . THR A 1 325 ? 15.115 82.516 30.979 1.00 115.86 320 THR A C 1
ATOM 2573 O O . THR A 1 325 ? 14.579 83.515 31.455 1.00 115.83 320 THR A O 1
ATOM 2577 N N . LYS A 1 326 ? 15.542 81.503 31.729 1.00 116.79 321 LYS A N 1
ATOM 2578 C CA . LYS A 1 326 ? 15.391 81.517 33.177 1.00 117.71 321 LYS A CA 1
ATOM 2579 C C . LYS A 1 326 ? 16.709 81.693 33.922 1.00 119.72 321 LYS A C 1
ATOM 2580 O O . LYS A 1 326 ? 16.851 82.613 34.727 1.00 120.78 321 LYS A O 1
ATOM 2586 N N . LEU A 1 327 ? 17.673 80.823 33.635 1.00 121.52 322 LEU A N 1
ATOM 2587 C CA . LEU A 1 327 ? 18.983 80.822 34.298 1.00 123.68 322 LEU A CA 1
ATOM 2588 C C . LEU A 1 327 ? 19.849 82.095 34.360 1.00 123.74 322 LEU A C 1
ATOM 2589 O O . LEU A 1 327 ? 20.114 82.753 33.349 1.00 124.01 322 LEU A O 1
ATOM 2594 N N . THR A 1 328 ? 20.303 82.394 35.578 1.00 122.25 323 THR A N 1
ATOM 2595 C CA . THR A 1 328 ? 21.139 83.555 35.900 1.00 121.72 323 THR A CA 1
ATOM 2596 C C . THR A 1 328 ? 22.624 83.253 35.655 1.00 121.36 323 THR A C 1
ATOM 2597 O O . THR A 1 328 ? 23.497 84.036 36.027 1.00 120.97 323 THR A O 1
ATOM 2601 N N . CYS A 1 329 ? 22.906 82.121 35.027 1.00 120.80 324 CYS A N 1
ATOM 2602 C CA . CYS A 1 329 ? 24.284 81.710 34.793 1.00 120.25 324 CYS A CA 1
ATOM 2603 C C . CYS A 1 329 ? 24.794 81.845 33.363 1.00 120.37 324 CYS A C 1
ATOM 2604 O O . CYS A 1 329 ? 25.997 81.728 33.120 1.00 120.49 324 CYS A O 1
ATOM 2607 N N . ILE A 1 330 ? 23.889 82.073 32.416 1.00 119.98 325 ILE A N 1
ATOM 2608 C CA . ILE A 1 330 ? 24.282 82.221 31.016 1.00 118.84 325 ILE A CA 1
ATOM 2609 C C . ILE A 1 330 ? 23.341 83.201 30.328 1.00 118.72 325 ILE A C 1
ATOM 2610 O O . ILE A 1 330 ? 22.279 83.537 30.860 1.00 118.83 325 ILE A O 1
ATOM 2615 N N . ASN A 1 331 ? 23.730 83.658 29.144 1.00 117.70 326 ASN A N 1
ATOM 2616 C CA . ASN A 1 331 ? 22.898 84.581 28.394 1.00 116.75 326 ASN A CA 1
ATOM 2617 C C . ASN A 1 331 ? 22.985 84.222 26.920 1.00 117.26 326 ASN A C 1
ATOM 2618 O O . ASN A 1 331 ? 23.968 83.621 26.476 1.00 116.19 326 ASN A O 1
ATOM 2623 N N . LEU A 1 332 ? 21.946 84.580 26.174 1.00 118.24 327 LEU A N 1
ATOM 2624 C CA . LEU A 1 332 ? 21.877 84.291 24.745 1.00 119.45 327 LEU A CA 1
ATOM 2625 C C . LEU A 1 332 ? 23.202 84.369 24.005 1.00 120.20 327 LEU A C 1
ATOM 2626 O O . LEU A 1 332 ? 23.465 83.566 23.112 1.00 119.79 327 LEU A O 1
ATOM 2631 N N . LYS A 1 333 ? 24.026 85.346 24.372 1.00 121.28 328 LYS A N 1
ATOM 2632 C CA . LYS A 1 333 ? 25.324 85.552 23.725 1.00 121.23 328 LYS A CA 1
ATOM 2633 C C . LYS A 1 333 ? 26.241 84.353 23.937 1.00 119.12 328 LYS A C 1
ATOM 2634 O O . LYS A 1 333 ? 26.692 83.712 22.983 1.00 119.19 328 LYS A O 1
ATOM 2640 N N . GLN A 1 334 ? 26.515 84.056 25.200 1.00 115.98 329 GLN A N 1
ATOM 2641 C CA . GLN A 1 334 ? 27.377 82.942 25.534 1.00 112.77 329 GLN A CA 1
ATOM 2642 C C . GLN A 1 334 ? 26.711 81.669 25.048 1.00 111.46 329 GLN A C 1
ATOM 2643 O O . GLN A 1 334 ? 27.267 80.933 24.236 1.00 110.64 329 GLN A O 1
ATOM 2649 N N . LEU A 1 335 ? 25.500 81.444 25.544 1.00 110.25 330 LEU A N 1
ATOM 2650 C CA . LEU A 1 335 ? 24.699 80.270 25.213 1.00 109.48 330 LEU A CA 1
ATOM 2651 C C . LEU A 1 335 ? 24.825 79.808 23.762 1.00 109.52 330 LEU A C 1
ATOM 2652 O O . LEU A 1 335 ? 24.833 78.609 23.483 1.00 108.91 330 LEU A O 1
ATOM 2657 N N . SER A 1 336 ? 24.928 80.761 22.842 1.00 110.32 331 SER A N 1
ATOM 2658 C CA . SER A 1 336 ? 25.033 80.454 21.415 1.00 110.69 331 SER A CA 1
ATOM 2659 C C . SER A 1 336 ? 26.480 80.306 20.973 1.00 110.71 331 SER A C 1
ATOM 2660 O O . SER A 1 336 ? 26.779 79.599 20.006 1.00 110.13 331 SER A O 1
ATOM 2663 N N . GLU A 1 337 ? 27.370 80.994 21.680 1.00 110.73 332 GLU A N 1
ATOM 2664 C CA . GLU A 1 337 ? 28.786 80.942 21.373 1.00 110.54 332 GLU A CA 1
ATOM 2665 C C . GLU A 1 337 ? 29.219 79.476 21.369 1.00 109.82 332 GLU A C 1
ATOM 2666 O O . GLU A 1 337 ? 30.055 79.067 20.570 1.00 109.19 332 GLU A O 1
ATOM 2672 N N . ILE A 1 338 ? 28.608 78.693 22.253 1.00 109.43 333 ILE A N 1
ATOM 2673 C CA . ILE A 1 338 ? 28.878 77.262 22.395 1.00 109.30 333 ILE A CA 1
ATOM 2674 C C . ILE A 1 338 ? 28.676 76.479 21.095 1.00 109.41 333 ILE A C 1
ATOM 2675 O O . ILE A 1 338 ? 29.474 75.607 20.748 1.00 109.24 333 ILE A O 1
ATOM 2680 N N . PHE A 1 339 ? 27.593 76.787 20.391 1.00 109.59 334 PHE A N 1
ATOM 2681 C CA . PHE A 1 339 ? 27.267 76.106 19.146 1.00 109.46 334 PHE A CA 1
ATOM 2682 C C . PHE A 1 339 ? 28.065 76.685 17.979 1.00 109.09 334 PHE A C 1
ATOM 2683 O O . PHE A 1 339 ? 28.451 75.962 17.062 1.00 107.25 334 PHE A O 1
ATOM 2691 N N . ILE A 1 340 ? 28.315 77.990 18.023 1.00 109.48 335 ILE A N 1
ATOM 2692 C CA . ILE A 1 340 ? 29.080 78.665 16.976 1.00 110.45 335 ILE A CA 1
ATOM 2693 C C . ILE A 1 340 ? 30.529 78.230 17.129 1.00 111.80 335 ILE A C 1
ATOM 2694 O O . ILE A 1 340 ? 31.234 77.962 16.151 1.00 112.04 335 ILE A O 1
ATOM 2699 N N . ASN A 1 341 ? 30.946 78.169 18.389 1.00 112.44 336 ASN A N 1
ATOM 2700 C CA . ASN A 1 341 ? 32.285 77.775 18.792 1.00 113.10 336 ASN A CA 1
ATOM 2701 C C . ASN A 1 341 ? 32.623 76.416 18.181 1.00 113.43 336 ASN A C 1
ATOM 2702 O O . ASN A 1 341 ? 33.542 76.274 17.374 1.00 112.15 336 ASN A O 1
ATOM 2707 N N . ALA A 1 342 ? 31.845 75.421 18.567 1.00 114.64 337 ALA A N 1
ATOM 2708 C CA . ALA A 1 342 ? 32.049 74.066 18.104 1.00 116.28 337 ALA A CA 1
ATOM 2709 C C . ALA A 1 342 ? 31.904 73.844 16.601 1.00 117.15 337 ALA A C 1
ATOM 2710 O O . ALA A 1 342 ? 32.687 73.116 16.001 1.00 117.55 337 ALA A O 1
ATOM 2712 N N . ILE A 1 343 ? 30.908 74.467 15.986 1.00 118.69 338 ILE A N 1
ATOM 2713 C CA . ILE A 1 343 ? 30.681 74.254 14.560 1.00 119.97 338 ILE A CA 1
ATOM 2714 C C . ILE A 1 343 ? 31.733 74.856 13.638 1.00 121.21 338 ILE A C 1
ATOM 2715 O O . ILE A 1 343 ? 31.595 74.796 12.415 1.00 121.43 338 ILE A O 1
ATOM 2720 N N . SER A 1 344 ? 32.792 75.423 14.205 1.00 123.03 339 SER A N 1
ATOM 2721 C CA . SER A 1 344 ? 33.834 76.009 13.369 1.00 124.70 339 SER A CA 1
ATOM 2722 C C . SER A 1 344 ? 34.817 74.943 12.874 1.00 126.02 339 SER A C 1
ATOM 2723 O O . SER A 1 344 ? 36.010 74.999 13.179 1.00 126.92 339 SER A O 1
ATOM 2726 N N . ARG A 1 345 ? 34.297 73.981 12.105 1.00 125.87 340 ARG A N 1
ATOM 2727 C CA . ARG A 1 345 ? 35.079 72.871 11.539 1.00 125.06 340 ARG A CA 1
ATOM 2728 C C . ARG A 1 345 ? 35.739 72.015 12.636 1.00 123.34 340 ARG A C 1
ATOM 2729 O O . ARG A 1 345 ? 36.626 71.205 12.367 1.00 122.82 340 ARG A O 1
ATOM 2737 N N . ARG A 1 346 ? 35.268 72.173 13.868 1.00 120.87 341 ARG A N 1
ATOM 2738 C CA . ARG A 1 346 ? 35.833 71.455 14.997 1.00 118.85 341 ARG A CA 1
ATOM 2739 C C . ARG A 1 346 ? 35.082 70.187 15.386 1.00 117.84 341 ARG A C 1
ATOM 2740 O O . ARG A 1 346 ? 34.739 69.362 14.541 1.00 116.25 341 ARG A O 1
ATOM 2748 N N . ILE A 1 347 ? 34.856 70.061 16.693 1.00 117.36 342 ILE A N 1
ATOM 2749 C CA . ILE A 1 347 ? 34.173 68.940 17.336 1.00 116.93 342 ILE A CA 1
ATOM 2750 C C . ILE A 1 347 ? 33.015 68.352 16.536 1.00 117.37 342 ILE A C 1
ATOM 2751 O O . ILE A 1 347 ? 31.852 68.585 16.853 1.00 117.59 342 ILE A O 1
ATOM 2756 N N . VAL A 1 348 ? 33.341 67.555 15.527 1.00 118.05 343 VAL A N 1
ATOM 2757 C CA . VAL A 1 348 ? 32.336 66.945 14.665 1.00 118.80 343 VAL A CA 1
ATOM 2758 C C . VAL A 1 348 ? 31.093 66.359 15.369 1.00 119.90 343 VAL A C 1
ATOM 2759 O O . VAL A 1 348 ? 29.980 66.450 14.837 1.00 120.23 343 VAL A O 1
ATOM 2763 N N . PRO A 1 349 ? 31.256 65.748 16.562 1.00 120.17 344 PRO A N 1
ATOM 2764 C CA . PRO A 1 349 ? 30.064 65.197 17.222 1.00 120.58 344 PRO A CA 1
ATOM 2765 C C . PRO A 1 349 ? 29.014 66.270 17.562 1.00 120.81 344 PRO A C 1
ATOM 2766 O O . PRO A 1 349 ? 27.817 65.970 17.654 1.00 121.10 344 PRO A O 1
ATOM 2770 N N . LYS A 1 350 ? 29.477 67.512 17.738 1.00 119.85 345 LYS A N 1
ATOM 2771 C CA . LYS A 1 350 ? 28.615 68.658 18.077 1.00 117.97 345 LYS A CA 1
ATOM 2772 C C . LYS A 1 350 ? 28.063 69.362 16.830 1.00 115.88 345 LYS A C 1
ATOM 2773 O O . LYS A 1 350 ? 26.981 69.953 16.855 1.00 115.83 345 LYS A O 1
ATOM 2779 N N . VAL A 1 351 ? 28.827 69.293 15.747 1.00 113.27 346 VAL A N 1
ATOM 2780 C CA . VAL A 1 351 ? 28.478 69.926 14.486 1.00 110.32 346 VAL A CA 1
ATOM 2781 C C . VAL A 1 351 ? 27.011 69.832 14.077 1.00 108.95 346 VAL A C 1
ATOM 2782 O O . VAL A 1 351 ? 26.435 70.819 13.626 1.00 109.25 346 VAL A O 1
ATOM 2786 N N . GLU A 1 352 ? 26.397 68.664 14.236 1.00 107.28 347 GLU A N 1
ATOM 2787 C CA . GLU A 1 352 ? 25.002 68.516 13.839 1.00 105.21 347 GLU A CA 1
ATOM 2788 C C . GLU A 1 352 ? 24.009 69.146 14.803 1.00 103.64 347 GLU A C 1
ATOM 2789 O O . GLU A 1 352 ? 23.231 70.018 14.421 1.00 103.46 347 GLU A O 1
ATOM 2795 N N . MET A 1 353 ? 24.023 68.709 16.054 1.00 101.90 348 MET A N 1
ATOM 2796 C CA . MET A 1 353 ? 23.074 69.254 17.008 1.00 100.69 348 MET A CA 1
ATOM 2797 C C . MET A 1 353 ? 23.248 70.748 17.269 1.00 101.17 348 MET A C 1
ATOM 2798 O O . MET A 1 353 ? 22.313 71.397 17.733 1.00 101.40 348 MET A O 1
ATOM 2803 N N . SER A 1 354 ? 24.424 71.301 16.969 1.00 101.42 349 SER A N 1
ATOM 2804 C CA . SER A 1 354 ? 24.658 72.734 17.186 1.00 100.97 349 SER A CA 1
ATOM 2805 C C . SER A 1 354 ? 23.962 73.559 16.110 1.00 100.59 349 SER A C 1
ATOM 2806 O O . SER A 1 354 ? 23.645 74.740 16.310 1.00 100.87 349 SER A O 1
ATOM 2809 N N . VAL A 1 355 ? 23.731 72.916 14.969 1.00 99.76 350 VAL A N 1
ATOM 2810 C CA . VAL A 1 355 ? 23.022 73.526 13.850 1.00 97.99 350 VAL A CA 1
ATOM 2811 C C . VAL A 1 355 ? 21.560 73.580 14.267 1.00 96.25 350 VAL A C 1
ATOM 2812 O O . VAL A 1 355 ? 20.962 74.649 14.339 1.00 94.71 350 VAL A O 1
ATOM 2816 N N . GLU A 1 356 ? 20.999 72.406 14.548 1.00 95.02 351 GLU A N 1
ATOM 2817 C CA . GLU A 1 356 ? 19.618 72.312 14.983 1.00 93.26 351 GLU A CA 1
ATOM 2818 C C . GLU A 1 356 ? 19.392 73.360 16.061 1.00 91.54 351 GLU A C 1
ATOM 2819 O O . GLU A 1 356 ? 18.383 74.057 16.061 1.00 91.90 351 GLU A O 1
ATOM 2825 N N . ALA A 1 357 ? 20.345 73.478 16.976 1.00 90.44 352 ALA A N 1
ATOM 2826 C CA . ALA A 1 357 ? 20.227 74.442 18.063 1.00 89.61 352 ALA A CA 1
ATOM 2827 C C . ALA A 1 357 ? 20.238 75.849 17.520 1.00 89.01 352 ALA A C 1
ATOM 2828 O O . ALA A 1 357 ? 19.385 76.672 17.856 1.00 89.15 352 ALA A O 1
ATOM 2830 N N . LEU A 1 358 ? 21.213 76.119 16.665 1.00 87.52 353 LEU A N 1
ATOM 2831 C CA . LEU A 1 358 ? 21.357 77.442 16.105 1.00 86.80 353 LEU A CA 1
ATOM 2832 C C . LEU A 1 358 ? 20.276 77.788 15.082 1.00 87.99 353 LEU A C 1
ATOM 2833 O O . LEU A 1 358 ? 20.117 78.946 14.713 1.00 88.96 353 LEU A O 1
ATOM 2838 N N . ALA A 1 359 ? 19.526 76.793 14.624 1.00 89.23 354 ALA A N 1
ATOM 2839 C CA . ALA A 1 359 ? 18.445 77.054 13.679 1.00 88.58 354 ALA A CA 1
ATOM 2840 C C . ALA A 1 359 ? 17.325 77.710 14.480 1.00 89.60 354 ALA A C 1
ATOM 2841 O O . ALA A 1 359 ? 16.465 78.375 13.921 1.00 90.84 354 ALA A O 1
ATOM 2843 N N . TYR A 1 360 ? 17.330 77.499 15.796 1.00 90.43 355 TYR A N 1
ATOM 2844 C CA . TYR A 1 360 ? 16.348 78.124 16.679 1.00 90.28 355 TYR A CA 1
ATOM 2845 C C . TYR A 1 360 ? 16.934 79.480 17.034 1.00 90.98 355 TYR A C 1
ATOM 2846 O O . TYR A 1 360 ? 16.532 80.498 16.488 1.00 92.24 355 TYR A O 1
ATOM 2855 N N . LEU A 1 361 ? 17.902 79.479 17.946 1.00 90.84 356 LEU A N 1
ATOM 2856 C CA . LEU A 1 361 ? 18.558 80.709 18.383 1.00 90.90 356 LEU A CA 1
ATOM 2857 C C . LEU A 1 361 ? 18.701 81.777 17.295 1.00 91.03 356 LEU A C 1
ATOM 2858 O O . LEU A 1 361 ? 18.693 82.971 17.590 1.00 90.24 356 LEU A O 1
ATOM 2863 N N . SER A 1 362 ? 18.836 81.355 16.042 1.00 91.32 357 SER A N 1
ATOM 2864 C CA . SER A 1 362 ? 18.954 82.304 14.937 1.00 92.45 357 SER A CA 1
ATOM 2865 C C . SER A 1 362 ? 17.566 82.824 14.593 1.00 92.57 357 SER A C 1
ATOM 2866 O O . SER A 1 362 ? 17.205 82.963 13.432 1.00 92.22 357 SER A O 1
ATOM 2869 N N . LEU A 1 363 ? 16.788 83.101 15.625 1.00 93.64 358 LEU A N 1
ATOM 2870 C CA . LEU A 1 363 ? 15.435 83.590 15.460 1.00 94.29 358 LEU A CA 1
ATOM 2871 C C . LEU A 1 363 ? 15.320 84.878 16.264 1.00 96.68 358 LEU A C 1
ATOM 2872 O O . LEU A 1 363 ? 14.571 85.773 15.891 1.00 96.59 358 LEU A O 1
ATOM 2877 N N . LYS A 1 364 ? 16.088 84.979 17.350 1.00 99.64 359 LYS A N 1
ATOM 2878 C CA . LYS A 1 364 ? 16.022 86.144 18.221 1.00 103.41 359 LYS A CA 1
ATOM 2879 C C . LYS A 1 364 ? 16.881 87.386 17.905 1.00 105.92 359 LYS A C 1
ATOM 2880 O O . LYS A 1 364 ? 17.184 88.181 18.807 1.00 106.97 359 LYS A O 1
ATOM 2886 N N . ALA A 1 365 ? 17.255 87.565 16.637 1.00 106.48 360 ALA A N 1
ATOM 2887 C CA . ALA A 1 365 ? 18.027 88.735 16.197 1.00 105.43 360 ALA A CA 1
ATOM 2888 C C . ALA A 1 365 ? 19.341 88.957 16.919 1.00 105.21 360 ALA A C 1
ATOM 2889 O O . ALA A 1 365 ? 20.369 89.148 16.273 1.00 105.44 360 ALA A O 1
ATOM 2891 N N . SER A 1 366 ? 19.308 88.974 18.250 1.00 104.83 361 SER A N 1
ATOM 2892 C CA . SER A 1 366 ? 20.525 89.145 19.034 1.00 104.42 361 SER A CA 1
ATOM 2893 C C . SER A 1 366 ? 21.518 88.236 18.324 1.00 104.75 361 SER A C 1
ATOM 2894 O O . SER A 1 366 ? 22.636 88.637 17.982 1.00 104.14 361 SER A O 1
ATOM 2897 N N . VAL A 1 367 ? 21.058 87.012 18.076 1.00 104.35 362 VAL A N 1
ATOM 2898 C CA . VAL A 1 367 ? 21.833 85.996 17.388 1.00 104.45 362 VAL A CA 1
ATOM 2899 C C . VAL A 1 367 ? 22.008 86.378 15.915 1.00 105.47 362 VAL A C 1
ATOM 2900 O O . VAL A 1 367 ? 23.125 86.388 15.396 1.00 104.82 362 VAL A O 1
ATOM 2904 N N . LYS A 1 368 ? 20.903 86.691 15.242 1.00 106.26 363 LYS A N 1
ATOM 2905 C CA . LYS A 1 368 ? 20.964 87.081 13.835 1.00 106.18 363 LYS A CA 1
ATOM 2906 C C . LYS A 1 368 ? 22.089 88.086 13.578 1.00 105.67 363 LYS A C 1
ATOM 2907 O O . LYS A 1 368 ? 22.923 87.885 12.703 1.00 105.75 363 LYS A O 1
ATOM 2913 N N . ILE A 1 369 ? 22.100 89.178 14.329 1.00 104.99 364 ILE A N 1
ATOM 2914 C CA . ILE A 1 369 ? 23.137 90.183 14.164 1.00 104.02 364 ILE A CA 1
ATOM 2915 C C . ILE A 1 369 ? 24.486 89.510 14.338 1.00 104.32 364 ILE A C 1
ATOM 2916 O O . ILE A 1 369 ? 25.327 89.528 13.442 1.00 103.81 364 ILE A O 1
ATOM 2921 N N . MET A 1 370 ? 24.668 88.909 15.507 1.00 104.45 365 MET A N 1
ATOM 2922 C CA . MET A 1 370 ? 25.894 88.203 15.876 1.00 104.54 365 MET A CA 1
ATOM 2923 C C . MET A 1 370 ? 26.515 87.371 14.740 1.00 103.30 365 MET A C 1
ATOM 2924 O O . MET A 1 370 ? 27.697 87.521 14.426 1.00 103.23 365 MET A O 1
ATOM 2929 N N . ILE A 1 371 ? 25.708 86.506 14.129 1.00 101.58 366 ILE A N 1
ATOM 2930 C CA . ILE A 1 371 ? 26.153 85.620 13.051 1.00 100.09 366 ILE A CA 1
ATOM 2931 C C . ILE A 1 371 ? 26.559 86.274 11.728 1.00 100.46 366 ILE A C 1
ATOM 2932 O O . ILE A 1 371 ? 27.467 85.791 11.055 1.00 100.40 366 ILE A O 1
ATOM 2937 N N . ARG A 1 372 ? 25.879 87.351 11.340 1.00 101.05 367 ARG A N 1
ATOM 2938 C CA . ARG A 1 372 ? 26.200 88.034 10.088 1.00 100.17 367 ARG A CA 1
ATOM 2939 C C . ARG A 1 372 ? 27.472 88.867 10.244 1.00 101.19 367 ARG A C 1
ATOM 2940 O O . ARG A 1 372 ? 27.984 89.411 9.261 1.00 101.63 367 ARG A O 1
ATOM 2948 N N . SER A 1 373 ? 27.964 88.950 11.487 1.00 101.63 368 SER A N 1
ATOM 2949 C CA . SER A 1 373 ? 29.186 89.688 11.848 1.00 101.39 368 SER A CA 1
ATOM 2950 C C . SER A 1 373 ? 30.401 88.774 11.681 1.00 101.96 368 SER A C 1
ATOM 2951 O O . SER A 1 373 ? 31.347 89.082 10.954 1.00 102.24 368 SER A O 1
ATOM 2954 N N . ASN A 1 374 ? 30.366 87.653 12.391 1.00 102.72 369 ASN A N 1
ATOM 2955 C CA . ASN A 1 374 ? 31.416 86.649 12.337 1.00 103.76 369 ASN A CA 1
ATOM 2956 C C . ASN A 1 374 ? 31.486 86.163 10.887 1.00 104.03 369 ASN A C 1
ATOM 2957 O O . ASN A 1 374 ? 30.843 85.176 10.532 1.00 104.18 369 ASN A O 1
ATOM 2962 N N . GLU A 1 375 ? 32.259 86.849 10.048 1.00 104.14 370 GLU A N 1
ATOM 2963 C CA . GLU A 1 375 ? 32.355 86.465 8.644 1.00 105.11 370 GLU A CA 1
ATOM 2964 C C . GLU A 1 375 ? 32.885 85.047 8.417 1.00 105.98 370 GLU A C 1
ATOM 2965 O O . GLU A 1 375 ? 32.466 84.356 7.486 1.00 105.38 370 GLU A O 1
ATOM 2971 N N . SER A 1 376 ? 33.795 84.608 9.277 1.00 107.58 371 SER A N 1
ATOM 2972 C CA . SER A 1 376 ? 34.382 83.278 9.145 1.00 108.50 371 SER A CA 1
ATOM 2973 C C . SER A 1 376 ? 33.367 82.175 9.345 1.00 107.94 371 SER A C 1
ATOM 2974 O O . SER A 1 376 ? 33.271 81.247 8.544 1.00 107.60 371 SER A O 1
ATOM 2977 N N . PHE A 1 377 ? 32.619 82.274 10.433 1.00 107.90 372 PHE A N 1
ATOM 2978 C CA . PHE A 1 377 ? 31.606 81.283 10.730 1.00 107.94 372 PHE A CA 1
ATOM 2979 C C . PHE A 1 377 ? 30.672 81.197 9.535 1.00 107.10 372 PHE A C 1
ATOM 2980 O O . PHE A 1 377 ? 30.319 80.112 9.087 1.00 107.03 372 PHE A O 1
ATOM 2988 N N . THR A 1 378 ? 30.283 82.353 9.015 1.00 105.92 373 THR A N 1
ATOM 2989 C CA . THR A 1 378 ? 29.392 82.398 7.870 1.00 105.35 373 THR A CA 1
ATOM 2990 C C . THR A 1 378 ? 29.981 81.618 6.710 1.00 105.26 373 THR A C 1
ATOM 2991 O O . THR A 1 378 ? 29.268 80.921 5.992 1.00 104.50 373 THR A O 1
ATOM 2995 N N . GLU A 1 379 ? 31.290 81.744 6.531 1.00 105.91 374 GLU A N 1
ATOM 2996 C CA . GLU A 1 379 ? 31.987 81.051 5.451 1.00 105.63 374 GLU A CA 1
ATOM 2997 C C . GLU A 1 379 ? 31.930 79.536 5.662 1.00 104.35 374 GLU A C 1
ATOM 2998 O O . GLU A 1 379 ? 31.661 78.790 4.720 1.00 103.67 374 GLU A O 1
ATOM 3004 N N . ILE A 1 380 ? 32.178 79.092 6.896 1.00 102.89 375 ILE A N 1
ATOM 3005 C CA . ILE A 1 380 ? 32.143 77.665 7.233 1.00 102.99 375 ILE A CA 1
ATOM 3006 C C . ILE A 1 380 ? 30.746 77.125 6.928 1.00 103.22 375 ILE A C 1
ATOM 3007 O O . ILE A 1 380 ? 30.583 76.029 6.383 1.00 101.87 375 ILE A O 1
ATOM 3012 N N . LEU A 1 381 ? 29.743 77.912 7.301 1.00 103.35 376 LEU A N 1
ATOM 3013 C CA . LEU A 1 381 ? 28.352 77.565 7.069 1.00 102.43 376 LEU A CA 1
ATOM 3014 C C . LEU A 1 381 ? 28.160 77.444 5.557 1.00 103.31 376 LEU A C 1
ATOM 3015 O O . LEU A 1 381 ? 27.729 76.405 5.064 1.00 103.33 376 LEU A O 1
ATOM 3020 N N . LEU A 1 382 ? 28.506 78.497 4.821 1.00 104.63 377 LEU A N 1
ATOM 3021 C CA . LEU A 1 382 ? 28.379 78.493 3.363 1.00 106.17 377 LEU A CA 1
ATOM 3022 C C . LEU A 1 382 ? 29.019 77.257 2.738 1.00 107.62 377 LEU A C 1
ATOM 3023 O O . LEU A 1 382 ? 28.479 76.653 1.807 1.00 106.87 377 LEU A O 1
ATOM 3028 N N . THR A 1 383 ? 30.191 76.891 3.232 1.00 110.00 378 THR A N 1
ATOM 3029 C CA . THR A 1 383 ? 30.856 75.719 2.695 1.00 111.69 378 THR A CA 1
ATOM 3030 C C . THR A 1 383 ? 30.074 74.500 3.164 1.00 113.02 378 THR A C 1
ATOM 3031 O O . THR A 1 383 ? 29.840 73.574 2.383 1.00 113.40 378 THR A O 1
ATOM 3035 N N . MET A 1 384 ? 29.648 74.528 4.431 1.00 113.85 379 MET A N 1
ATOM 3036 C CA . MET A 1 384 ? 28.884 73.436 5.047 1.00 114.29 379 MET A CA 1
ATOM 3037 C C . MET A 1 384 ? 27.612 73.039 4.303 1.00 115.15 379 MET A C 1
ATOM 3038 O O . MET A 1 384 ? 27.117 71.922 4.455 1.00 114.87 379 MET A O 1
ATOM 3043 N N . ILE A 1 385 ? 27.079 73.966 3.515 1.00 117.02 380 ILE A N 1
ATOM 3044 C CA . ILE A 1 385 ? 25.864 73.726 2.743 1.00 118.77 380 ILE A CA 1
ATOM 3045 C C . ILE A 1 385 ? 26.233 73.109 1.400 1.00 121.06 380 ILE A C 1
ATOM 3046 O O . ILE A 1 385 ? 25.796 72.001 1.064 1.00 120.78 380 ILE A O 1
ATOM 3051 N N . LYS A 1 386 ? 27.044 73.852 0.645 1.00 123.57 381 LYS A N 1
ATOM 3052 C CA . LYS A 1 386 ? 27.510 73.443 -0.678 1.00 124.56 381 LYS A CA 1
ATOM 3053 C C . LYS A 1 386 ? 28.232 72.100 -0.637 1.00 126.25 381 LYS A C 1
ATOM 3054 O O . LYS A 1 386 ? 27.635 71.067 -0.329 1.00 127.16 381 LYS A O 1
ATOM 3060 N N . SER A 1 387 ? 29.522 72.134 -0.950 1.00 127.65 382 SER A N 1
ATOM 3061 C CA . SER A 1 387 ? 30.360 70.943 -0.970 1.00 128.89 382 SER A CA 1
ATOM 3062 C C . SER A 1 387 ? 29.959 69.900 0.077 1.00 129.95 382 SER A C 1
ATOM 3063 O O . SER A 1 387 ? 29.445 68.832 -0.258 1.00 128.77 382 SER A O 1
ATOM 3066 N N . GLN A 1 388 ? 30.189 70.234 1.342 1.00 132.05 383 GLN A N 1
ATOM 3067 C CA . GLN A 1 388 ? 29.900 69.352 2.472 1.00 134.91 383 GLN A CA 1
ATOM 3068 C C . GLN A 1 388 ? 28.974 68.157 2.232 1.00 135.37 383 GLN A C 1
ATOM 3069 O O . GLN A 1 388 ? 29.316 67.021 2.580 1.00 135.75 383 GLN A O 1
ATOM 3075 N N . LYS A 1 389 ? 27.810 68.404 1.641 1.00 135.80 384 LYS A N 1
ATOM 3076 C CA . LYS A 1 389 ? 26.855 67.329 1.395 1.00 135.94 384 LYS A CA 1
ATOM 3077 C C . LYS A 1 389 ? 26.689 66.531 2.699 1.00 136.26 384 LYS A C 1
ATOM 3078 O O . LYS A 1 389 ? 26.850 65.306 2.729 1.00 136.23 384 LYS A O 1
ATOM 3084 N N . MET A 1 390 ? 26.390 67.251 3.779 1.00 135.71 385 MET A N 1
ATOM 3085 C CA . MET A 1 390 ? 26.193 66.645 5.088 1.00 134.84 385 MET A CA 1
ATOM 3086 C C . MET A 1 390 ? 24.707 66.461 5.368 1.00 134.92 385 MET A C 1
ATOM 3087 O O . MET A 1 390 ? 24.203 66.848 6.424 1.00 134.96 385 MET A O 1
ATOM 3092 N N . THR A 1 391 ? 24.026 65.867 4.392 1.00 134.50 386 THR A N 1
ATOM 3093 C CA . THR A 1 391 ? 22.598 65.569 4.437 1.00 134.01 386 THR A CA 1
ATOM 3094 C C . THR A 1 391 ? 21.777 66.259 5.523 1.00 133.35 386 THR A C 1
ATOM 3095 O O . THR A 1 391 ? 21.286 67.366 5.309 1.00 134.07 386 THR A O 1
ATOM 3099 N N . HIS A 1 392 ? 21.631 65.608 6.681 1.00 132.03 387 HIS A N 1
ATOM 3100 C CA . HIS A 1 392 ? 20.819 66.142 7.780 1.00 130.82 387 HIS A CA 1
ATOM 3101 C C . HIS A 1 392 ? 21.166 67.554 8.254 1.00 128.05 387 HIS A C 1
ATOM 3102 O O . HIS A 1 392 ? 20.290 68.274 8.744 1.00 128.22 387 HIS A O 1
ATOM 3109 N N . CYS A 1 393 ? 22.425 67.960 8.112 1.00 123.65 388 CYS A N 1
ATOM 3110 C CA . CYS A 1 393 ? 22.826 69.302 8.533 1.00 119.53 388 CYS A CA 1
ATOM 3111 C C . CYS A 1 393 ? 22.282 70.391 7.610 1.00 116.10 388 CYS A C 1
ATOM 3112 O O . CYS A 1 393 ? 22.285 71.569 7.957 1.00 115.08 388 CYS A O 1
ATOM 3115 N N . LEU A 1 394 ? 21.807 69.988 6.437 1.00 112.05 389 LEU A N 1
ATOM 3116 C CA . LEU A 1 394 ? 21.284 70.931 5.460 1.00 107.74 389 LEU A CA 1
ATOM 3117 C C . LEU A 1 394 ? 20.081 71.723 5.940 1.00 105.79 389 LEU A C 1
ATOM 3118 O O . LEU A 1 394 ? 20.104 72.954 5.921 1.00 106.50 389 LEU A O 1
ATOM 3123 N N . TYR A 1 395 ? 19.028 71.022 6.357 1.00 102.30 390 TYR A N 1
ATOM 3124 C CA . TYR A 1 395 ? 17.819 71.682 6.835 1.00 96.97 390 TYR A CA 1
ATOM 3125 C C . TYR A 1 395 ? 18.134 72.842 7.774 1.00 93.92 390 TYR A C 1
ATOM 3126 O O . TYR A 1 395 ? 17.769 73.978 7.507 1.00 92.69 390 TYR A O 1
ATOM 3135 N N . GLY A 1 396 ? 18.814 72.559 8.874 1.00 91.64 391 GLY A N 1
ATOM 3136 C CA . GLY A 1 396 ? 19.142 73.618 9.803 1.00 90.14 391 GLY A CA 1
ATOM 3137 C C . GLY A 1 396 ? 20.022 74.688 9.189 1.00 90.40 391 GLY A C 1
ATOM 3138 O O . GLY A 1 396 ? 19.810 75.881 9.402 1.00 91.07 391 GLY A O 1
ATOM 3139 N N . LEU A 1 397 ? 21.026 74.269 8.427 1.00 90.58 392 LEU A N 1
ATOM 3140 C CA . LEU A 1 397 ? 21.930 75.226 7.797 1.00 89.91 392 LEU A CA 1
ATOM 3141 C C . LEU A 1 397 ? 21.144 76.103 6.841 1.00 87.97 392 LEU A C 1
ATOM 3142 O O . LEU A 1 397 ? 21.420 77.297 6.713 1.00 86.70 392 LEU A O 1
ATOM 3147 N N . LEU A 1 398 ? 20.152 75.508 6.183 1.00 86.98 393 LEU A N 1
ATOM 3148 C CA . LEU A 1 398 ? 19.302 76.241 5.249 1.00 86.13 393 LEU A CA 1
ATOM 3149 C C . LEU A 1 398 ? 18.274 77.096 6.038 1.00 86.64 393 LEU A C 1
ATOM 3150 O O . LEU A 1 398 ? 17.839 78.149 5.557 1.00 87.10 393 LEU A O 1
ATOM 3155 N N . VAL A 1 399 ? 17.902 76.657 7.247 1.00 86.03 394 VAL A N 1
ATOM 3156 C CA . VAL A 1 399 ? 16.963 77.412 8.096 1.00 85.10 394 VAL A CA 1
ATOM 3157 C C . VAL A 1 399 ? 17.705 78.612 8.683 1.00 85.52 394 VAL A C 1
ATOM 3158 O O . VAL A 1 399 ? 17.155 79.702 8.795 1.00 87.30 394 VAL A O 1
ATOM 3162 N N . ILE A 1 400 ? 18.956 78.406 9.066 1.00 84.78 395 ILE A N 1
ATOM 3163 C CA . ILE A 1 400 ? 19.742 79.494 9.599 1.00 84.61 395 ILE A CA 1
ATOM 3164 C C . ILE A 1 400 ? 19.970 80.496 8.470 1.00 85.22 395 ILE A C 1
ATOM 3165 O O . ILE A 1 400 ? 20.013 81.702 8.698 1.00 85.42 395 ILE A O 1
ATOM 3170 N N . MET A 1 401 ? 20.108 79.987 7.249 1.00 84.48 396 MET A N 1
ATOM 3171 C CA . MET A 1 401 ? 20.346 80.836 6.083 1.00 84.71 396 MET A CA 1
ATOM 3172 C C . MET A 1 401 ? 19.070 81.432 5.537 1.00 84.84 396 MET A C 1
ATOM 3173 O O . MET A 1 401 ? 19.026 81.890 4.396 1.00 85.73 396 MET A O 1
ATOM 3178 N N . ALA A 1 402 ? 18.024 81.391 6.352 1.00 84.73 397 ALA A N 1
ATOM 3179 C CA . ALA A 1 402 ? 16.742 81.956 5.977 1.00 82.68 397 ALA A CA 1
ATOM 3180 C C . ALA A 1 402 ? 16.458 82.978 7.046 1.00 81.36 397 ALA A C 1
ATOM 3181 O O . ALA A 1 402 ? 16.015 84.073 6.753 1.00 81.44 397 ALA A O 1
ATOM 3183 N N . ASN A 1 403 ? 16.732 82.630 8.295 1.00 81.80 398 ASN A N 1
ATOM 3184 C CA . ASN A 1 403 ? 16.502 83.584 9.370 1.00 83.75 398 ASN A CA 1
ATOM 3185 C C . ASN A 1 403 ? 17.541 84.692 9.285 1.00 84.74 398 ASN A C 1
ATOM 3186 O O . ASN A 1 403 ? 17.293 85.821 9.707 1.00 86.52 398 ASN A O 1
ATOM 3191 N N . LEU A 1 404 ? 18.707 84.364 8.730 1.00 85.11 399 LEU A N 1
ATOM 3192 C CA . LEU A 1 404 ? 19.798 85.324 8.585 1.00 83.60 399 LEU A CA 1
ATOM 3193 C C . LEU A 1 404 ? 19.467 86.368 7.531 1.00 82.62 399 LEU A C 1
ATOM 3194 O O . LEU A 1 404 ? 19.680 87.557 7.740 1.00 81.26 399 LEU A O 1
ATOM 3199 N N . SER A 1 405 ? 18.927 85.908 6.408 1.00 82.84 400 SER A N 1
ATOM 3200 C CA . SER A 1 405 ? 18.572 86.780 5.295 1.00 83.17 400 SER A CA 1
ATOM 3201 C C . SER A 1 405 ? 17.195 87.420 5.419 1.00 84.04 400 SER A C 1
ATOM 3202 O O . SER A 1 405 ? 16.687 87.989 4.466 1.00 85.73 400 SER A O 1
ATOM 3205 N N . THR A 1 406 ? 16.595 87.321 6.596 1.00 85.92 401 THR A N 1
ATOM 3206 C CA . THR A 1 406 ? 15.266 87.868 6.846 1.00 86.97 401 THR A CA 1
ATOM 3207 C C . THR A 1 406 ? 15.295 89.295 7.370 1.00 90.27 401 THR A C 1
ATOM 3208 O O . THR A 1 406 ? 15.694 89.540 8.517 1.00 89.18 401 THR A O 1
ATOM 3212 N N . LEU A 1 407 ? 14.870 90.232 6.521 1.00 94.19 402 LEU A N 1
ATOM 3213 C CA . LEU A 1 407 ? 14.807 91.645 6.894 1.00 98.11 402 LEU A CA 1
ATOM 3214 C C . LEU A 1 407 ? 13.352 92.007 7.149 1.00 101.72 402 LEU A C 1
ATOM 3215 O O . LEU A 1 407 ? 12.455 91.535 6.439 1.00 101.41 402 LEU A O 1
ATOM 3220 N N . PRO A 1 408 ? 13.101 92.837 8.184 1.00 105.33 403 PRO A N 1
ATOM 3221 C CA . PRO A 1 408 ? 11.776 93.302 8.611 1.00 109.02 403 PRO A CA 1
ATOM 3222 C C . PRO A 1 408 ? 10.982 93.977 7.509 1.00 113.50 403 PRO A C 1
ATOM 3223 O O . PRO A 1 408 ? 11.526 94.774 6.734 1.00 113.55 403 PRO A O 1
ATOM 3227 N N . GLU A 1 409 ? 9.690 93.654 7.455 1.00 117.78 404 GLU A N 1
ATOM 3228 C CA . GLU A 1 409 ? 8.775 94.212 6.460 1.00 121.11 404 GLU A CA 1
ATOM 3229 C C . GLU A 1 409 ? 8.125 95.496 6.978 1.00 121.72 404 GLU A C 1
ATOM 3230 O O . GLU A 1 409 ? 7.798 95.604 8.164 1.00 121.51 404 GLU A O 1
ATOM 3236 N N . GLU A 1 410 ? 7.936 96.461 6.082 1.00 122.34 405 GLU A N 1
ATOM 3237 C CA . GLU A 1 410 ? 7.319 97.729 6.445 1.00 123.37 405 GLU A CA 1
ATOM 3238 C C . GLU A 1 410 ? 6.204 98.141 5.489 1.00 123.06 405 GLU A C 1
ATOM 3239 O O . GLU A 1 410 ? 5.021 97.957 5.789 1.00 122.31 405 GLU A O 1
ATOM 3245 N N . UNK A 1 415 ? 1.889 110.381 2.749 1.00 149.13 410 UNK A N 1
ATOM 3246 C CA . UNK A 1 415 ? 1.658 110.987 4.058 1.00 149.46 410 UNK A CA 1
ATOM 3247 C C . UNK A 1 415 ? 2.570 112.193 4.298 1.00 149.37 410 UNK A C 1
ATOM 3248 O O . UNK A 1 415 ? 2.092 113.292 4.594 1.00 148.44 410 UNK A O 1
ATOM 3250 N N . UNK A 1 416 ? 3.878 111.972 4.161 1.00 149.72 411 UNK A N 1
ATOM 3251 C CA . UNK A 1 416 ? 4.903 113.001 4.364 1.00 149.91 411 UNK A CA 1
ATOM 3252 C C . UNK A 1 416 ? 5.191 113.150 5.854 1.00 150.27 411 UNK A C 1
ATOM 3253 O O . UNK A 1 416 ? 4.268 113.217 6.660 1.00 150.55 411 UNK A O 1
ATOM 3255 N N . UNK A 1 417 ? 6.469 113.194 6.217 1.00 150.58 412 UNK A N 1
ATOM 3256 C CA . UNK A 1 417 ? 6.868 113.329 7.620 1.00 150.42 412 UNK A CA 1
ATOM 3257 C C . UNK A 1 417 ? 8.068 114.262 7.746 1.00 150.29 412 UNK A C 1
ATOM 3258 O O . UNK A 1 417 ? 9.172 113.832 8.089 1.00 150.24 412 UNK A O 1
ATOM 3260 N N . UNK A 1 418 ? 7.843 115.543 7.474 1.00 149.80 413 UNK A N 1
ATOM 3261 C CA . UNK A 1 418 ? 8.911 116.528 7.539 1.00 149.24 413 UNK A CA 1
ATOM 3262 C C . UNK A 1 418 ? 9.084 117.165 8.921 1.00 149.03 413 UNK A C 1
ATOM 3263 O O . UNK A 1 418 ? 9.026 118.389 9.053 1.00 148.54 413 UNK A O 1
ATOM 3265 N N . UNK A 1 419 ? 9.303 116.330 9.940 1.00 148.75 414 UNK A N 1
ATOM 3266 C CA . UNK A 1 419 ? 9.497 116.798 11.318 1.00 147.86 414 UNK A CA 1
ATOM 3267 C C . UNK A 1 419 ? 10.714 116.125 11.965 1.00 147.20 414 UNK A C 1
ATOM 3268 O O . UNK A 1 419 ? 11.326 115.233 11.374 1.00 147.13 414 UNK A O 1
ATOM 3270 N N . UNK A 1 420 ? 11.058 116.550 13.179 1.00 146.11 415 UNK A N 1
ATOM 3271 C CA . UNK A 1 420 ? 12.203 115.986 13.888 1.00 144.47 415 UNK A CA 1
ATOM 3272 C C . UNK A 1 420 ? 12.002 116.030 15.396 1.00 143.04 415 UNK A C 1
ATOM 3273 O O . UNK A 1 420 ? 11.720 117.084 15.960 1.00 140.95 415 UNK A O 1
ATOM 3275 N N . VAL A 1 435 ? 15.118 106.931 16.237 1.00 128.56 430 VAL A N 1
ATOM 3276 C CA . VAL A 1 435 ? 14.308 107.435 15.131 1.00 128.61 430 VAL A CA 1
ATOM 3277 C C . VAL A 1 435 ? 14.622 106.680 13.820 1.00 127.63 430 VAL A C 1
ATOM 3278 O O . VAL A 1 435 ? 13.751 106.002 13.262 1.00 127.83 430 VAL A O 1
ATOM 3282 N N . GLY A 1 436 ? 15.861 106.787 13.341 1.00 125.77 431 GLY A N 1
ATOM 3283 C CA . GLY A 1 436 ? 16.247 106.101 12.117 1.00 122.48 431 GLY A CA 1
ATOM 3284 C C . GLY A 1 436 ? 17.265 105.006 12.381 1.00 120.90 431 GLY A C 1
ATOM 3285 O O . GLY A 1 436 ? 18.198 104.813 11.595 1.00 119.99 431 GLY A O 1
ATOM 3286 N N . ALA A 1 437 ? 17.081 104.295 13.496 1.00 119.09 432 ALA A N 1
ATOM 3287 C CA . ALA A 1 437 ? 17.968 103.201 13.910 1.00 116.53 432 ALA A CA 1
ATOM 3288 C C . ALA A 1 437 ? 17.790 101.991 13.000 1.00 114.84 432 ALA A C 1
ATOM 3289 O O . ALA A 1 437 ? 18.715 101.201 12.791 1.00 114.44 432 ALA A O 1
ATOM 3291 N N . GLU A 1 438 ? 16.584 101.857 12.463 1.00 112.99 433 GLU A N 1
ATOM 3292 C CA . GLU A 1 438 ? 16.249 100.754 11.580 1.00 111.11 433 GLU A CA 1
ATOM 3293 C C . GLU A 1 438 ? 17.091 100.724 10.303 1.00 109.70 433 GLU A C 1
ATOM 3294 O O . GLU A 1 438 ? 17.155 99.693 9.634 1.00 110.19 433 GLU A O 1
ATOM 3300 N N . LYS A 1 439 ? 17.724 101.847 9.959 1.00 107.47 434 LYS A N 1
ATOM 3301 C CA . LYS A 1 439 ? 18.576 101.905 8.764 1.00 105.32 434 LYS A CA 1
ATOM 3302 C C . LYS A 1 439 ? 19.891 101.182 9.076 1.00 105.14 434 LYS A C 1
ATOM 3303 O O . LYS A 1 439 ? 20.706 100.914 8.184 1.00 104.32 434 LYS A O 1
ATOM 3309 N N . ALA A 1 440 ? 20.084 100.872 10.359 1.00 104.64 435 ALA A N 1
ATOM 3310 C CA . ALA A 1 440 ? 21.274 100.162 10.816 1.00 103.11 435 ALA A CA 1
ATOM 3311 C C . ALA A 1 440 ? 21.234 98.748 10.250 1.00 101.49 435 ALA A C 1
ATOM 3312 O O . ALA A 1 440 ? 21.862 98.453 9.232 1.00 101.56 435 ALA A O 1
ATOM 3314 N N . ALA A 1 441 ? 20.466 97.886 10.905 1.00 98.95 436 ALA A N 1
ATOM 3315 C CA . ALA A 1 441 ? 20.340 96.499 10.488 1.00 96.85 436 ALA A CA 1
ATOM 3316 C C . ALA A 1 441 ? 19.863 96.315 9.045 1.00 95.12 436 ALA A C 1
ATOM 3317 O O . ALA A 1 441 ? 20.344 95.423 8.346 1.00 95.35 436 ALA A O 1
ATOM 3319 N N . LYS A 1 442 ? 18.920 97.138 8.597 1.00 92.21 437 LYS A N 1
ATOM 3320 C CA . LYS A 1 442 ? 18.422 97.013 7.229 1.00 91.28 437 LYS A CA 1
ATOM 3321 C C . LYS A 1 442 ? 19.613 96.867 6.303 1.00 92.25 437 LYS A C 1
ATOM 3322 O O . LYS A 1 442 ? 19.716 95.908 5.532 1.00 90.71 437 LYS A O 1
ATOM 3328 N N . GLU A 1 443 ? 20.516 97.837 6.414 1.00 94.26 438 GLU A N 1
ATOM 3329 C CA . GLU A 1 443 ? 21.749 97.903 5.632 1.00 95.86 438 GLU A CA 1
ATOM 3330 C C . GLU A 1 443 ? 22.528 96.589 5.772 1.00 94.98 438 GLU A C 1
ATOM 3331 O O . GLU A 1 443 ? 22.830 95.917 4.781 1.00 93.08 438 GLU A O 1
ATOM 3337 N N . ASP A 1 444 ? 22.839 96.236 7.018 1.00 94.16 439 ASP A N 1
ATOM 3338 C CA . ASP A 1 444 ? 23.567 95.016 7.329 1.00 93.76 439 ASP A CA 1
ATOM 3339 C C . ASP A 1 444 ? 22.996 93.806 6.580 1.00 94.53 439 ASP A C 1
ATOM 3340 O O . ASP A 1 444 ? 23.736 93.040 5.945 1.00 94.94 439 ASP A O 1
ATOM 3345 N N . ILE A 1 445 ? 21.676 93.647 6.656 1.00 93.76 440 ILE A N 1
ATOM 3346 C CA . ILE A 1 445 ? 20.992 92.528 6.018 1.00 92.00 440 ILE A CA 1
ATOM 3347 C C . ILE A 1 445 ? 21.110 92.525 4.503 1.00 92.43 440 ILE A C 1
ATOM 3348 O O . ILE A 1 445 ? 21.379 91.482 3.906 1.00 90.55 440 ILE A O 1
ATOM 3353 N N . LEU A 1 446 ? 20.916 93.677 3.871 1.00 94.51 441 LEU A N 1
ATOM 3354 C CA . LEU A 1 446 ? 21.049 93.719 2.421 1.00 97.34 441 LEU A CA 1
ATOM 3355 C C . LEU A 1 446 ? 22.516 93.505 2.048 1.00 99.05 441 LEU A C 1
ATOM 3356 O O . LEU A 1 446 ? 22.838 93.207 0.895 1.00 99.75 441 LEU A O 1
ATOM 3361 N N . LEU A 1 447 ? 23.394 93.653 3.041 1.00 100.30 442 LEU A N 1
ATOM 3362 C CA . LEU A 1 447 ? 24.837 93.456 2.868 1.00 100.62 442 LEU A CA 1
ATOM 3363 C C . LEU A 1 447 ? 25.046 91.942 2.871 1.00 101.37 442 LEU A C 1
ATOM 3364 O O . LEU A 1 447 ? 25.472 91.346 1.872 1.00 100.82 442 LEU A O 1
ATOM 3369 N N . PHE A 1 448 ? 24.725 91.339 4.016 1.00 102.11 443 PHE A N 1
ATOM 3370 C CA . PHE A 1 448 ? 24.840 89.903 4.213 1.00 101.13 443 PHE A CA 1
ATOM 3371 C C . PHE A 1 448 ? 24.380 89.182 2.969 1.00 100.24 443 PHE A C 1
ATOM 3372 O O . PHE A 1 448 ? 25.167 88.515 2.310 1.00 101.23 443 PHE A O 1
ATOM 3380 N N 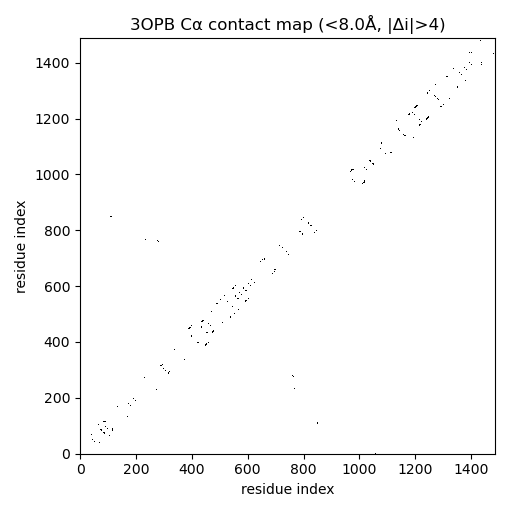. ASN A 1 449 ? 23.099 89.340 2.650 1.00 99.62 444 ASN A N 1
ATOM 3381 C CA . ASN A 1 449 ? 22.487 88.697 1.487 1.00 98.65 444 ASN A CA 1
ATOM 3382 C C . ASN A 1 449 ? 23.302 88.811 0.204 1.00 98.01 444 ASN A C 1
ATOM 3383 O O . ASN A 1 449 ? 23.607 87.801 -0.436 1.00 97.46 444 ASN A O 1
ATOM 3388 N N . GLU A 1 450 ? 23.654 90.034 -0.175 1.00 98.01 445 GLU A N 1
ATOM 3389 C CA . GLU A 1 450 ? 24.437 90.244 -1.390 1.00 98.59 445 GLU A CA 1
ATOM 3390 C C . GLU A 1 450 ? 25.770 89.520 -1.278 1.00 98.58 445 GLU A C 1
ATOM 3391 O O . GLU A 1 450 ? 26.173 88.798 -2.186 1.00 98.98 445 GLU A O 1
ATOM 3397 N N . LYS A 1 451 ? 26.439 89.715 -0.148 1.00 98.19 446 LYS A N 1
ATOM 3398 C CA . LYS A 1 451 ? 27.727 89.099 0.121 1.00 97.56 446 LYS A CA 1
ATOM 3399 C C . LYS A 1 451 ? 27.727 87.574 -0.027 1.00 97.85 446 LYS A C 1
ATOM 3400 O O . LYS A 1 451 ? 28.242 87.036 -1.008 1.00 97.28 446 LYS A O 1
ATOM 3406 N N . TYR A 1 452 ? 27.115 86.889 0.938 1.00 98.59 447 TYR A N 1
ATOM 3407 C CA . TYR A 1 452 ? 27.083 85.426 0.984 1.00 100.08 447 TYR A CA 1
ATOM 3408 C C . TYR A 1 452 ? 26.017 84.612 0.256 1.00 100.37 447 TYR A C 1
ATOM 3409 O O . TYR A 1 452 ? 26.183 83.404 0.059 1.00 101.07 447 TYR A O 1
ATOM 3418 N N . ILE A 1 453 ? 24.915 85.233 -0.129 1.00 99.73 448 ILE A N 1
ATOM 3419 C CA . ILE A 1 453 ? 23.879 84.476 -0.807 1.00 97.89 448 ILE A CA 1
ATOM 3420 C C . ILE A 1 453 ? 23.957 84.659 -2.309 1.00 96.78 448 ILE A C 1
ATOM 3421 O O . ILE A 1 453 ? 24.003 83.686 -3.065 1.00 96.58 448 ILE A O 1
ATOM 3426 N N . LEU A 1 454 ? 24.006 85.913 -2.732 1.00 95.17 449 LEU A N 1
ATOM 3427 C CA . LEU A 1 454 ? 24.057 86.240 -4.145 1.00 94.70 449 LEU A CA 1
ATOM 3428 C C . LEU A 1 454 ? 25.415 86.009 -4.826 1.00 94.45 449 LEU A C 1
ATOM 3429 O O . LEU A 1 454 ? 25.462 85.428 -5.917 1.00 94.18 449 LEU A O 1
ATOM 3434 N N . ARG A 1 455 ? 26.511 86.452 -4.196 1.00 94.35 450 ARG A N 1
ATOM 3435 C CA . ARG A 1 455 ? 27.859 86.276 -4.772 1.00 93.62 450 ARG A CA 1
ATOM 3436 C C . ARG A 1 455 ? 28.244 84.803 -4.740 1.00 93.36 450 ARG A C 1
ATOM 3437 O O . ARG A 1 455 ? 28.646 84.213 -5.749 1.00 92.84 450 ARG A O 1
ATOM 3445 N N . THR A 1 456 ? 28.103 84.215 -3.565 1.00 91.90 451 THR A N 1
ATOM 3446 C CA . THR A 1 456 ? 28.394 82.816 -3.376 1.00 91.40 451 THR A CA 1
ATOM 3447 C C . THR A 1 456 ? 27.580 82.020 -4.367 1.00 90.95 451 THR A C 1
ATOM 3448 O O . THR A 1 456 ? 27.572 80.794 -4.329 1.00 90.38 451 THR A O 1
ATOM 3452 N N . GLU A 1 457 ? 26.891 82.730 -5.251 1.00 92.29 452 GLU A N 1
ATOM 3453 C CA . GLU A 1 457 ? 26.044 82.108 -6.253 1.00 92.79 452 GLU A CA 1
ATOM 3454 C C . GLU A 1 457 ? 25.360 80.900 -5.619 1.00 91.60 452 GLU A C 1
ATOM 3455 O O . GLU A 1 457 ? 25.230 79.842 -6.237 1.00 90.42 452 GLU A O 1
ATOM 3461 N N . LEU A 1 458 ? 24.931 81.083 -4.368 1.00 91.42 453 LEU A N 1
ATOM 3462 C CA . LEU A 1 458 ? 24.256 80.040 -3.596 1.00 90.71 453 LEU A CA 1
ATOM 3463 C C . LEU A 1 458 ? 22.869 79.734 -4.154 1.00 89.65 453 LEU A C 1
ATOM 3464 O O . LEU A 1 458 ? 22.431 78.582 -4.183 1.00 87.17 453 LEU A O 1
ATOM 3469 N N . ILE A 1 459 ? 22.178 80.779 -4.590 1.00 89.77 454 ILE A N 1
ATOM 3470 C CA . ILE A 1 459 ? 20.866 80.608 -5.189 1.00 89.94 454 ILE A CA 1
ATOM 3471 C C . ILE A 1 459 ? 21.112 79.770 -6.433 1.00 91.62 454 ILE A C 1
ATOM 3472 O O . ILE A 1 459 ? 20.396 78.797 -6.704 1.00 92.53 454 ILE A O 1
ATOM 3477 N N . SER A 1 460 ? 22.145 80.160 -7.176 1.00 92.75 455 SER A N 1
ATOM 3478 C CA . SER A 1 460 ? 22.539 79.468 -8.396 1.00 93.21 455 SER A CA 1
ATOM 3479 C C . SER A 1 460 ? 22.872 78.011 -8.073 1.00 94.17 455 SER A C 1
ATOM 3480 O O . SER A 1 460 ? 22.475 77.100 -8.805 1.00 92.89 455 SER A O 1
ATOM 3483 N N . PHE A 1 461 ? 23.592 77.800 -6.969 1.00 95.05 456 PHE A N 1
ATOM 3484 C CA . PHE A 1 461 ? 23.959 76.456 -6.523 1.00 96.36 456 PHE A CA 1
ATOM 3485 C C . PHE A 1 461 ? 22.707 75.617 -6.214 1.00 95.70 456 PHE A C 1
ATOM 3486 O O . PHE A 1 461 ? 22.535 74.500 -6.728 1.00 93.49 456 PHE A O 1
ATOM 3494 N N . LEU A 1 462 ? 21.848 76.167 -5.360 1.00 95.20 457 LEU A N 1
ATOM 3495 C CA . LEU A 1 462 ? 20.611 75.508 -4.986 1.00 95.24 457 LEU A CA 1
ATOM 3496 C C . LEU A 1 462 ? 19.802 75.171 -6.238 1.00 97.11 457 LEU A C 1
ATOM 3497 O O . LEU A 1 462 ? 19.081 74.173 -6.253 1.00 97.77 457 LEU A O 1
ATOM 3502 N N . LYS A 1 463 ? 19.923 75.982 -7.290 1.00 99.02 458 LYS A N 1
ATOM 3503 C CA . LYS A 1 463 ? 19.172 75.709 -8.515 1.00 101.09 458 LYS A CA 1
ATOM 3504 C C . LYS A 1 463 ? 19.427 74.288 -8.972 1.00 103.13 458 LYS A C 1
ATOM 3505 O O . LYS A 1 463 ? 18.515 73.594 -9.419 1.00 102.29 458 LYS A O 1
ATOM 3511 N N . ARG A 1 464 ? 20.678 73.860 -8.859 1.00 106.34 459 ARG A N 1
ATOM 3512 C CA . ARG A 1 464 ? 21.053 72.517 -9.277 1.00 109.19 459 ARG A CA 1
ATOM 3513 C C . ARG A 1 464 ? 20.578 71.423 -8.325 1.00 109.48 459 ARG A C 1
ATOM 3514 O O . ARG A 1 464 ? 19.840 70.527 -8.729 1.0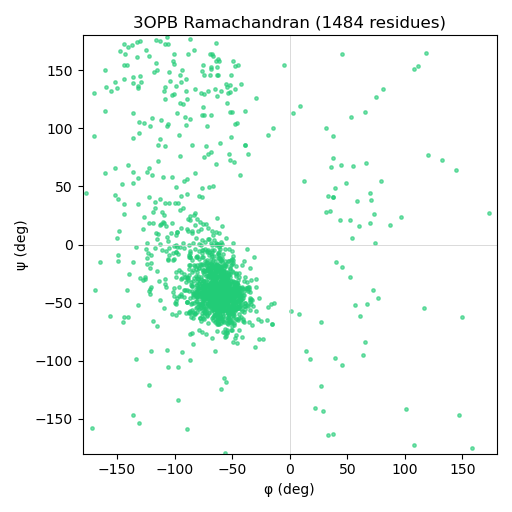0 109.35 459 ARG A O 1
ATOM 3522 N N . GLU A 1 465 ? 20.992 71.500 -7.063 1.00 109.88 460 GLU A N 1
ATOM 3523 C CA . GLU A 1 465 ? 20.622 70.493 -6.071 1.00 109.48 460 GLU A CA 1
ATOM 3524 C C . GLU A 1 465 ? 19.143 70.463 -5.709 1.00 108.99 460 GLU A C 1
ATOM 3525 O O . GLU A 1 465 ? 18.688 69.541 -5.036 1.00 108.79 460 GLU A O 1
ATOM 3531 N N . MET A 1 466 ? 18.400 71.465 -6.164 1.00 109.00 461 MET A N 1
ATOM 3532 C CA . MET A 1 466 ? 16.971 71.578 -5.879 1.00 108.91 461 MET A CA 1
ATOM 3533 C C . MET A 1 466 ? 16.182 70.272 -6.010 1.00 109.74 461 MET A C 1
ATOM 3534 O O . MET A 1 466 ? 15.474 69.875 -5.081 1.00 109.41 461 MET A O 1
ATOM 3539 N N . HIS A 1 467 ? 16.306 69.612 -7.160 1.00 110.97 462 HIS A N 1
ATOM 3540 C CA . HIS A 1 467 ? 15.590 68.363 -7.426 1.00 112.12 462 HIS A CA 1
ATOM 3541 C C . HIS A 1 467 ? 15.604 67.384 -6.254 1.00 112.18 462 HIS A C 1
ATOM 3542 O O . HIS A 1 467 ? 14.605 66.712 -5.995 1.00 112.41 462 HIS A O 1
ATOM 3549 N N . ASN A 1 468 ? 16.729 67.312 -5.546 1.00 111.77 463 ASN A N 1
ATOM 3550 C CA . ASN A 1 468 ? 16.876 66.379 -4.436 1.00 111.98 463 ASN A CA 1
ATOM 3551 C C . ASN A 1 468 ? 16.506 66.884 -3.052 1.00 111.61 463 ASN A C 1
ATOM 3552 O O . ASN A 1 468 ? 16.172 66.091 -2.173 1.00 112.40 463 ASN A O 1
ATOM 3557 N N . LEU A 1 469 ? 16.584 68.189 -2.841 1.00 110.23 464 LEU A N 1
ATOM 3558 C CA . LEU A 1 469 ? 16.267 68.752 -1.536 1.00 108.12 464 LEU A CA 1
ATOM 3559 C C . LEU A 1 469 ? 15.023 68.134 -0.903 1.00 107.23 464 LEU A C 1
ATOM 3560 O O . LEU A 1 469 ? 14.022 67.889 -1.583 1.00 106.29 464 LEU A O 1
ATOM 3565 N N . SER A 1 470 ? 15.092 67.876 0.401 1.00 106.20 465 SER A N 1
ATOM 3566 C CA . SER A 1 470 ? 13.957 67.302 1.115 1.00 105.23 465 SER A CA 1
ATOM 3567 C C . SER A 1 470 ? 12.816 68.308 1.047 1.00 104.11 465 SER A C 1
ATOM 3568 O O . SER A 1 470 ? 13.053 69.517 1.053 1.00 104.78 465 SER A O 1
ATOM 3571 N N . PRO A 1 471 ? 11.563 67.828 0.979 1.00 102.63 466 PRO A N 1
ATOM 3572 C CA . PRO A 1 471 ? 10.461 68.791 0.913 1.00 102.10 466 PRO A CA 1
ATOM 3573 C C . PRO A 1 471 ? 10.709 69.997 1.824 1.00 102.59 466 PRO A C 1
ATOM 3574 O O . PRO A 1 471 ? 10.659 71.145 1.376 1.00 102.73 466 PRO A O 1
ATOM 3578 N N . ASN A 1 472 ? 11.001 69.731 3.095 1.00 102.04 467 ASN A N 1
ATOM 3579 C CA . ASN A 1 472 ? 11.261 70.802 4.046 1.00 100.02 467 ASN A CA 1
ATOM 3580 C C . ASN A 1 472 ? 12.428 71.666 3.598 1.00 98.86 467 ASN A C 1
ATOM 3581 O O . ASN A 1 472 ? 12.342 72.893 3.623 1.00 98.73 467 ASN A O 1
ATOM 3586 N N . CYS A 1 473 ? 13.520 71.029 3.191 1.00 96.82 468 CYS A N 1
ATOM 3587 C CA . CYS A 1 473 ? 14.679 71.778 2.729 1.00 95.65 468 CYS A CA 1
ATOM 3588 C C . CYS A 1 473 ? 14.258 72.744 1.621 1.00 93.79 468 CYS A C 1
ATOM 3589 O O . CYS A 1 473 ? 14.613 73.919 1.646 1.00 93.56 468 CYS A O 1
ATOM 3592 N N . LYS A 1 474 ? 13.502 72.252 0.649 1.00 91.81 469 LYS A N 1
ATOM 3593 C CA . LYS A 1 474 ? 13.053 73.115 -0.432 1.00 91.12 469 LYS A CA 1
ATOM 3594 C C . LYS A 1 474 ? 12.467 74.406 0.139 1.00 90.04 469 LYS A C 1
ATOM 3595 O O . LYS A 1 474 ? 12.962 75.496 -0.118 1.00 89.61 469 LYS A O 1
ATOM 3601 N N . GLN A 1 475 ? 11.414 74.285 0.927 1.00 89.47 470 GLN A N 1
ATOM 3602 C CA . GLN A 1 475 ? 10.798 75.464 1.510 1.00 88.91 470 GLN A CA 1
ATOM 3603 C C . GLN A 1 475 ? 11.788 76.534 1.978 1.00 88.47 470 GLN A C 1
ATOM 3604 O O . GLN A 1 475 ? 11.526 77.723 1.787 1.00 91.39 470 GLN A O 1
ATOM 3610 N N . GLN A 1 476 ? 12.912 76.138 2.584 1.00 85.89 471 GLN A N 1
ATOM 3611 C CA . GLN A 1 476 ? 13.890 77.123 3.057 1.00 82.40 471 GLN A CA 1
ATOM 3612 C C . GLN A 1 476 ? 14.500 77.878 1.888 1.00 81.13 471 GLN A C 1
ATOM 3613 O O . GLN A 1 476 ? 14.917 79.027 2.024 1.00 80.67 471 GLN A O 1
ATOM 3619 N N . VAL A 1 477 ? 14.569 77.218 0.741 1.00 80.17 472 VAL A N 1
ATOM 3620 C CA . VAL A 1 477 ? 15.111 77.836 -0.455 1.00 81.12 472 VAL A CA 1
ATOM 3621 C C . VAL A 1 477 ? 14.115 78.886 -0.951 1.00 83.44 472 VAL A C 1
ATOM 3622 O O . VAL A 1 477 ? 14.502 79.912 -1.520 1.00 84.55 472 VAL A O 1
ATOM 3626 N N . VAL A 1 478 ? 12.828 78.637 -0.729 1.00 84.62 473 VAL A N 1
ATOM 3627 C CA . VAL A 1 478 ? 11.809 79.589 -1.154 1.00 83.62 473 VAL A CA 1
ATOM 3628 C C . VAL A 1 478 ? 11.870 80.805 -0.261 1.00 82.06 473 VAL A C 1
ATOM 3629 O O . VAL A 1 478 ? 11.652 81.904 -0.727 1.00 83.60 473 VAL A O 1
ATOM 3633 N N . ARG A 1 479 ? 12.173 80.619 1.017 1.00 80.58 474 ARG A N 1
ATOM 3634 C CA . ARG A 1 479 ? 12.276 81.761 1.918 1.00 81.40 474 ARG A CA 1
ATOM 3635 C C . ARG A 1 479 ? 13.520 82.590 1.623 1.00 82.26 474 ARG A C 1
ATOM 3636 O O . ARG A 1 479 ? 13.469 83.827 1.648 1.00 82.05 474 ARG A O 1
ATOM 3644 N N . ILE A 1 480 ? 14.643 81.915 1.363 1.00 83.11 475 ILE A N 1
ATOM 3645 C CA . ILE A 1 480 ? 15.888 82.628 1.081 1.00 83.42 475 ILE A CA 1
ATOM 3646 C C . ILE A 1 480 ? 15.677 83.546 -0.114 1.00 83.90 475 ILE A C 1
ATOM 3647 O O . ILE A 1 480 ? 16.035 84.730 -0.087 1.00 83.76 475 ILE A O 1
ATOM 3652 N N . ILE A 1 481 ? 15.078 82.992 -1.159 1.00 83.74 476 ILE A N 1
ATOM 3653 C CA . ILE A 1 481 ? 14.784 83.764 -2.347 1.00 84.30 476 ILE A CA 1
ATOM 3654 C C . ILE A 1 481 ? 13.879 84.934 -1.944 1.00 86.62 476 ILE A C 1
ATOM 3655 O O . ILE A 1 481 ? 14.234 86.105 -2.133 1.00 88.83 476 ILE A O 1
ATOM 3660 N N . TYR A 1 482 ? 12.720 84.610 -1.371 1.00 86.41 477 TYR A N 1
ATOM 3661 C CA . TYR A 1 482 ? 11.745 85.612 -0.941 1.00 84.72 477 TYR A CA 1
ATOM 3662 C C . TYR A 1 482 ? 12.415 86.760 -0.198 1.00 84.91 477 TYR A C 1
ATOM 3663 O O . TYR A 1 482 ? 12.067 87.927 -0.404 1.00 84.94 477 TYR A O 1
ATOM 3672 N N . ASN A 1 483 ? 13.379 86.424 0.657 1.00 85.12 478 ASN A N 1
ATOM 3673 C CA . ASN A 1 483 ? 14.105 87.426 1.426 1.00 85.94 478 ASN A CA 1
ATOM 3674 C C . ASN A 1 483 ? 15.014 88.289 0.557 1.00 86.84 478 ASN A C 1
ATOM 3675 O O . ASN A 1 483 ? 15.375 89.406 0.939 1.00 88.54 478 ASN A O 1
ATOM 3680 N N . ILE A 1 484 ? 15.386 87.774 -0.610 1.00 85.87 479 ILE A N 1
ATOM 3681 C CA . ILE A 1 484 ? 16.232 88.523 -1.527 1.00 83.64 479 ILE A CA 1
ATOM 3682 C C . ILE A 1 484 ? 15.364 89.516 -2.291 1.00 82.90 479 ILE A C 1
ATOM 3683 O O . ILE A 1 484 ? 15.720 90.683 -2.425 1.00 83.15 479 ILE A O 1
ATOM 3688 N N . THR A 1 485 ? 14.214 89.052 -2.769 1.00 81.32 480 THR A N 1
ATOM 3689 C CA . THR A 1 485 ? 13.299 89.900 -3.519 1.00 81.14 480 THR A CA 1
ATOM 3690 C C . THR A 1 485 ? 12.812 91.134 -2.738 1.00 82.17 480 THR A C 1
ATOM 3691 O O . THR A 1 485 ? 12.376 92.108 -3.338 1.00 82.93 480 THR A O 1
ATOM 3695 N N . ARG A 1 486 ? 12.875 91.107 -1.412 1.00 82.97 481 ARG A N 1
ATOM 3696 C CA . ARG A 1 486 ? 12.421 92.259 -0.624 1.00 84.64 481 ARG A CA 1
ATOM 3697 C C . ARG A 1 486 ? 13.095 93.555 -1.050 1.00 86.49 481 ARG A C 1
ATOM 3698 O O . ARG A 1 486 ? 12.575 94.651 -0.825 1.00 85.38 481 ARG A O 1
ATOM 3706 N N . SER A 1 487 ? 14.262 93.414 -1.663 1.00 90.04 482 SER A N 1
ATOM 3707 C CA . SER A 1 487 ? 15.039 94.550 -2.142 1.00 93.23 482 SER A CA 1
ATOM 3708 C C . SER A 1 487 ? 15.240 94.396 -3.654 1.00 95.99 482 SER A C 1
ATOM 3709 O O . SER A 1 487 ? 16.083 93.608 -4.106 1.00 96.67 482 SER A O 1
ATOM 3712 N N . LYS A 1 488 ? 14.451 95.155 -4.420 1.00 97.67 483 LYS A N 1
ATOM 3713 C CA . LYS A 1 488 ? 14.474 95.118 -5.882 1.00 98.28 483 LYS A CA 1
ATOM 3714 C C . LYS A 1 488 ? 15.841 94.977 -6.540 1.00 98.02 483 LYS A C 1
ATOM 3715 O O . LYS A 1 488 ? 16.016 94.105 -7.391 1.00 98.66 483 LYS A O 1
ATOM 3721 N N . ASN A 1 489 ? 16.804 95.813 -6.157 1.00 96.77 484 ASN A N 1
ATOM 3722 C CA . ASN A 1 489 ? 18.139 95.763 -6.759 1.00 96.56 484 ASN A CA 1
ATOM 3723 C C . ASN A 1 489 ? 18.667 94.359 -6.998 1.00 97.18 484 ASN A C 1
ATOM 3724 O O . ASN A 1 489 ? 19.203 94.066 -8.069 1.00 96.68 484 ASN A O 1
ATOM 3729 N N . PHE A 1 490 ? 18.524 93.491 -6.005 1.00 96.50 485 PHE A N 1
ATOM 3730 C CA . PHE A 1 490 ? 19.034 92.140 -6.144 1.00 97.23 485 PHE A CA 1
ATOM 3731 C C . PHE A 1 490 ? 18.276 91.282 -7.142 1.00 97.95 485 PHE A C 1
ATOM 3732 O O . PHE A 1 490 ? 18.828 90.318 -7.680 1.00 98.52 485 PHE A O 1
ATOM 3740 N N . ILE A 1 491 ? 17.019 91.631 -7.402 1.00 98.31 486 ILE A N 1
ATOM 3741 C CA . ILE A 1 491 ? 16.195 90.846 -8.321 1.00 99.15 486 ILE A CA 1
ATOM 3742 C C . ILE A 1 491 ? 16.914 90.451 -9.622 1.00 100.14 486 ILE A C 1
ATOM 3743 O O . ILE A 1 491 ? 16.931 89.279 -10.001 1.00 98.71 486 ILE A O 1
ATOM 3748 N N . PRO A 1 492 ? 17.542 91.418 -10.306 1.00 102.18 487 PRO A N 1
ATOM 3749 C CA . PRO A 1 492 ? 18.249 91.129 -11.562 1.00 102.55 487 PRO A CA 1
ATOM 3750 C C . PRO A 1 492 ? 19.238 89.964 -11.483 1.00 103.40 487 PRO A C 1
ATOM 3751 O O . PRO A 1 492 ? 19.117 88.980 -12.217 1.00 103.31 487 PRO A O 1
ATOM 3755 N N . GLN A 1 493 ? 20.215 90.084 -10.589 1.00 104.01 488 GLN A N 1
ATOM 3756 C CA . GLN A 1 493 ? 21.237 89.057 -10.417 1.00 104.41 488 GLN A CA 1
ATOM 3757 C C . GLN A 1 493 ? 20.632 87.726 -9.974 1.00 103.84 488 GLN A C 1
ATOM 3758 O O . GLN A 1 493 ? 20.998 86.657 -10.475 1.00 102.96 488 GLN A O 1
ATOM 3764 N N . LEU A 1 494 ? 19.712 87.810 -9.018 1.00 103.37 489 LEU A N 1
ATOM 3765 C CA . LEU A 1 494 ? 19.030 86.638 -8.491 1.00 103.33 489 LEU A CA 1
ATOM 3766 C C . LEU A 1 494 ? 18.221 85.938 -9.584 1.00 103.39 489 LEU A C 1
ATOM 3767 O O . LEU A 1 494 ? 17.750 84.818 -9.398 1.00 103.34 489 LEU A O 1
ATOM 3772 N N . ALA A 1 495 ? 18.063 86.603 -10.724 1.00 103.34 490 ALA A N 1
ATOM 3773 C CA . ALA A 1 495 ? 17.306 86.035 -11.835 1.00 103.27 490 ALA A CA 1
ATOM 3774 C C . ALA A 1 495 ? 18.174 85.108 -12.690 1.00 103.56 490 ALA A C 1
ATOM 3775 O O . ALA A 1 495 ? 17.736 84.024 -13.077 1.00 103.58 490 ALA A O 1
ATOM 3777 N N . GLN A 1 496 ? 19.400 85.539 -12.981 1.00 103.17 491 GLN A N 1
ATOM 3778 C CA . GLN A 1 496 ? 20.323 84.744 -13.781 1.00 103.01 491 GLN A CA 1
ATOM 3779 C C . GLN A 1 496 ? 20.715 83.473 -13.058 1.00 101.88 491 GLN A C 1
ATOM 3780 O O . GLN A 1 496 ? 21.074 82.473 -13.691 1.00 102.18 491 GLN A O 1
ATOM 3786 N N . GLN A 1 497 ? 20.660 83.512 -11.729 1.00 98.80 492 GLN A N 1
ATOM 3787 C CA . GLN A 1 497 ? 21.011 82.346 -10.947 1.00 95.20 492 GLN A CA 1
ATOM 3788 C C . GLN A 1 497 ? 19.902 81.311 -10.964 1.00 94.90 492 GLN A C 1
ATOM 3789 O O . GLN A 1 497 ? 19.995 80.284 -10.300 1.00 96.30 492 GLN A O 1
ATOM 3795 N N . GLY A 1 498 ? 18.854 81.587 -11.737 1.00 95.15 493 GLY A N 1
ATOM 3796 C CA . GLY A 1 498 ? 17.746 80.653 -11.884 1.00 95.12 493 GLY A CA 1
ATOM 3797 C C . GLY A 1 498 ? 16.597 80.680 -10.894 1.00 94.73 493 GLY A C 1
ATOM 3798 O O . GLY A 1 498 ? 15.826 79.719 -10.837 1.00 93.90 493 GLY A O 1
ATOM 3799 N N . ALA A 1 499 ? 16.468 81.762 -10.126 1.00 94.64 494 ALA A N 1
ATOM 3800 C CA . ALA A 1 499 ? 15.402 81.882 -9.131 1.00 94.29 494 ALA A CA 1
ATOM 3801 C C . ALA A 1 499 ? 14.018 81.701 -9.740 1.00 95.29 494 ALA A C 1
ATOM 3802 O O . ALA A 1 499 ? 13.250 80.832 -9.312 1.00 94.47 494 ALA A O 1
ATOM 3804 N N . VAL A 1 500 ? 13.698 82.514 -10.740 1.00 96.11 495 VAL A N 1
ATOM 3805 C CA . VAL A 1 500 ? 12.399 82.421 -11.377 1.00 97.86 495 VAL A CA 1
ATOM 3806 C C . VAL A 1 500 ? 12.158 80.998 -11.871 1.00 99.76 495 VAL A C 1
ATOM 3807 O O . VAL A 1 500 ? 11.025 80.612 -12.161 1.00 100.26 495 VAL A O 1
ATOM 3811 N N . LYS A 1 501 ? 13.225 80.214 -11.969 1.00 102.00 496 LYS A N 1
ATOM 3812 C CA . LYS A 1 501 ? 13.087 78.817 -12.378 1.00 104.62 496 LYS A CA 1
ATOM 3813 C C . LYS A 1 501 ? 12.669 78.045 -11.116 1.00 103.54 496 LYS A C 1
ATOM 3814 O O . LYS A 1 501 ? 11.645 77.351 -11.088 1.00 102.99 496 LYS A O 1
ATOM 3820 N N . ILE A 1 502 ? 13.475 78.193 -10.071 1.00 101.00 497 ILE A N 1
ATOM 3821 C CA . ILE A 1 502 ? 13.218 77.544 -8.801 1.00 98.19 497 ILE A CA 1
ATOM 3822 C C . ILE A 1 502 ? 11.751 77.727 -8.405 1.00 98.61 497 ILE A C 1
ATOM 3823 O O . ILE A 1 502 ? 10.941 76.808 -8.575 1.00 97.07 497 ILE A O 1
ATOM 3828 N N . ILE A 1 503 ? 11.425 78.924 -7.905 1.00 99.29 498 ILE A N 1
ATOM 3829 C CA . ILE A 1 503 ? 10.073 79.293 -7.461 1.00 97.50 498 ILE A CA 1
ATOM 3830 C C . ILE A 1 503 ? 8.952 78.752 -8.342 1.00 97.76 498 ILE A C 1
ATOM 3831 O O . ILE A 1 503 ? 8.011 78.138 -7.850 1.00 96.81 498 ILE A O 1
ATOM 3836 N N . LEU A 1 504 ? 9.064 78.970 -9.644 1.00 99.21 499 LEU A N 1
ATOM 3837 C CA . LEU A 1 504 ? 8.037 78.526 -10.584 1.00 101.92 499 LEU A CA 1
ATOM 3838 C C . LEU A 1 504 ? 7.899 76.993 -10.741 1.00 102.72 499 LEU A C 1
ATOM 3839 O O . LEU A 1 504 ? 6.792 76.475 -10.945 1.00 102.03 499 LEU A O 1
ATOM 3844 N N . GLU A 1 505 ? 9.014 76.271 -10.656 1.00 102.88 500 GLU A N 1
ATOM 3845 C CA . GLU A 1 505 ? 8.975 74.819 -10.793 1.00 102.48 500 GLU A CA 1
ATOM 3846 C C . GLU A 1 505 ? 8.400 74.242 -9.501 1.00 101.95 500 GLU A C 1
ATOM 3847 O O . GLU A 1 505 ? 7.745 73.197 -9.505 1.00 100.93 500 GLU A O 1
ATOM 3853 N N . TYR A 1 506 ? 8.666 74.940 -8.398 1.00 101.14 501 TYR A N 1
ATOM 3854 C CA . TYR A 1 506 ? 8.175 74.548 -7.084 1.00 99.76 501 TYR A CA 1
ATOM 3855 C C . TYR A 1 506 ? 6.670 74.767 -7.059 1.00 100.38 501 TYR A C 1
ATOM 3856 O O . TYR A 1 506 ? 5.910 73.833 -6.829 1.00 100.96 501 TYR A O 1
ATOM 3865 N N . LEU A 1 507 ? 6.241 75.999 -7.310 1.00 100.86 502 LEU A N 1
ATOM 3866 C CA . LEU A 1 507 ? 4.816 76.317 -7.328 1.00 101.76 502 LEU A CA 1
ATOM 3867 C C . LEU A 1 507 ? 4.002 75.305 -8.140 1.00 102.66 502 LEU A C 1
ATOM 3868 O O . LEU A 1 507 ? 2.785 75.230 -7.992 1.00 103.73 502 LEU A O 1
ATOM 3873 N N . ALA A 1 508 ? 4.666 74.539 -8.999 1.00 102.94 503 ALA A N 1
ATOM 3874 C CA . ALA A 1 508 ? 3.982 73.542 -9.816 1.00 103.47 503 ALA A CA 1
ATOM 3875 C C . ALA A 1 508 ? 3.739 72.239 -9.045 1.00 104.80 503 ALA A C 1
ATOM 3876 O O . ALA A 1 508 ? 3.656 71.166 -9.646 1.00 104.41 503 ALA A O 1
ATOM 3878 N N . ASN A 1 509 ? 3.628 72.349 -7.719 1.00 106.65 504 ASN A N 1
ATOM 3879 C CA . ASN A 1 509 ? 3.390 71.203 -6.830 1.00 108.19 504 ASN A CA 1
ATOM 3880 C C . ASN A 1 509 ? 2.120 71.396 -5.998 1.00 108.74 504 ASN A C 1
ATOM 3881 O O . ASN A 1 509 ? 1.031 71.575 -6.541 1.00 108.30 504 ASN A O 1
ATOM 3886 N N . LYS A 1 510 ? 2.283 71.376 -4.674 1.00 109.87 505 LYS A N 1
ATOM 3887 C CA . LYS A 1 510 ? 1.175 71.523 -3.726 1.00 111.49 505 LYS A CA 1
ATOM 3888 C C . LYS A 1 510 ? 1.109 72.878 -3.022 1.00 112.07 505 LYS A C 1
ATOM 3889 O O . LYS A 1 510 ? 0.242 73.103 -2.166 1.00 111.37 505 LYS A O 1
ATOM 3895 N N . GLY A 1 514 ? -1.669 74.316 -0.651 1.00 103.28 509 GLY A N 1
ATOM 3896 C CA . GLY A 1 514 ? -2.204 75.516 -0.034 1.00 104.57 509 GLY A CA 1
ATOM 3897 C C . GLY A 1 514 ? -1.484 75.935 1.240 1.00 105.40 509 GLY A C 1
ATOM 3898 O O . GLY A 1 514 ? -2.065 76.604 2.099 1.00 104.84 509 GLY A O 1
ATOM 3899 N N . GLU A 1 515 ? -0.217 75.552 1.371 1.00 105.65 510 GLU A N 1
ATOM 3900 C CA . GLU A 1 515 ? 0.567 75.897 2.556 1.00 106.22 510 GLU A CA 1
ATOM 3901 C C . GLU A 1 515 ? 0.976 77.376 2.485 1.00 106.03 510 GLU A C 1
ATOM 3902 O O . GLU A 1 515 ? 1.066 77.943 1.395 1.00 106.86 510 GLU A O 1
ATOM 3908 N N . PRO A 1 516 ? 1.219 78.020 3.644 1.00 104.95 511 PRO A N 1
ATOM 3909 C CA . PRO A 1 516 ? 1.614 79.439 3.700 1.00 103.24 511 PRO A CA 1
ATOM 3910 C C . PRO A 1 516 ? 2.914 79.746 2.947 1.00 102.06 511 PRO A C 1
ATOM 3911 O O . PRO A 1 516 ? 3.070 80.816 2.346 1.00 102.06 511 PRO A O 1
ATOM 3915 N N . ILE A 1 517 ? 3.846 78.800 2.992 1.00 99.99 512 ILE A N 1
ATOM 3916 C CA . ILE A 1 517 ? 5.125 78.951 2.320 1.00 97.28 512 ILE A CA 1
ATOM 3917 C C . ILE A 1 517 ? 4.895 79.296 0.860 1.00 96.54 512 ILE A C 1
ATOM 3918 O O . ILE A 1 517 ? 5.615 80.104 0.278 1.00 96.44 512 ILE A O 1
ATOM 3923 N N . ARG A 1 518 ? 3.871 78.670 0.292 1.00 95.12 513 ARG A N 1
ATOM 3924 C CA . ARG A 1 518 ? 3.493 78.835 -1.102 1.00 93.45 513 ARG A CA 1
ATOM 3925 C C . ARG A 1 518 ? 3.006 80.235 -1.481 1.00 93.17 513 ARG A C 1
ATOM 3926 O O . ARG A 1 518 ? 3.297 80.722 -2.574 1.00 93.08 513 ARG A O 1
ATOM 3934 N N . ILE A 1 519 ? 2.256 80.881 -0.599 1.00 92.42 514 ILE A N 1
ATOM 3935 C CA . ILE A 1 519 ? 1.769 82.216 -0.906 1.00 92.45 514 ILE A CA 1
ATOM 3936 C C . ILE A 1 519 ? 2.941 83.161 -0.798 1.00 92.26 514 ILE A C 1
ATOM 3937 O O . ILE A 1 519 ? 2.947 84.237 -1.393 1.00 92.25 514 ILE A O 1
ATOM 3942 N N . LEU A 1 520 ? 3.940 82.735 -0.033 1.00 91.47 515 LEU A N 1
ATOM 3943 C CA . LEU A 1 520 ? 5.157 83.509 0.184 1.00 90.07 515 LEU A CA 1
ATOM 3944 C C . LEU A 1 520 ? 6.126 83.401 -0.997 1.00 88.88 515 LEU A C 1
ATOM 3945 O O . LEU A 1 520 ? 6.878 84.332 -1.306 1.00 87.39 515 LEU A O 1
ATOM 3950 N N . GLY A 1 521 ? 6.119 82.234 -1.629 1.00 88.63 516 GLY A N 1
ATOM 3951 C CA . GLY A 1 521 ? 6.949 82.007 -2.793 1.00 87.89 516 GLY A CA 1
ATOM 3952 C C . GLY A 1 521 ? 6.202 82.590 -3.976 1.00 87.89 516 GLY A C 1
ATOM 3953 O O . GLY A 1 521 ? 6.775 82.841 -5.038 1.00 88.44 516 GLY A O 1
ATOM 3954 N N . CYS A 1 522 ? 4.900 82.793 -3.792 1.00 87.30 517 CYS A N 1
ATOM 3955 C CA . CYS A 1 522 ? 4.081 83.381 -4.840 1.00 85.73 517 CYS A CA 1
ATOM 3956 C C . CYS A 1 522 ? 4.417 84.854 -4.876 1.00 83.09 517 CYS A C 1
ATOM 3957 O O . CYS A 1 522 ? 4.666 85.405 -5.933 1.00 81.20 517 CYS A O 1
ATOM 3960 N N . ARG A 1 523 ? 4.426 85.483 -3.705 1.00 83.30 518 ARG A N 1
ATOM 3961 C CA . ARG A 1 523 ? 4.767 86.895 -3.605 1.00 83.96 518 ARG A CA 1
ATOM 3962 C C . ARG A 1 523 ? 6.136 87.058 -4.239 1.00 84.31 518 ARG A C 1
ATOM 3963 O O . ARG A 1 523 ? 6.379 87.995 -5.002 1.00 83.63 518 ARG A O 1
ATOM 3971 N N . ALA A 1 524 ? 7.034 86.141 -3.892 1.00 84.16 519 ALA A N 1
ATOM 3972 C CA . ALA A 1 524 ? 8.382 86.164 -4.420 1.00 82.81 519 ALA A CA 1
ATOM 3973 C C . ALA A 1 524 ? 8.323 86.224 -5.945 1.00 82.60 519 ALA A C 1
ATOM 3974 O O . ALA A 1 524 ? 8.797 87.188 -6.543 1.00 82.14 519 ALA A O 1
ATOM 3976 N N . LEU A 1 525 ? 7.723 85.209 -6.566 1.00 82.96 520 LEU A N 1
ATOM 3977 C CA . LEU A 1 525 ? 7.610 85.147 -8.027 1.00 83.94 520 LEU A CA 1
ATOM 3978 C C . LEU A 1 525 ? 7.137 86.428 -8.671 1.00 86.80 520 LEU A C 1
ATOM 3979 O O . LEU A 1 525 ? 7.569 86.770 -9.765 1.00 86.99 520 LEU A O 1
ATOM 3984 N N . THR A 1 526 ? 6.215 87.112 -8.007 1.00 90.12 521 THR A N 1
ATOM 3985 C CA . THR A 1 526 ? 5.658 88.354 -8.522 1.00 92.53 521 THR A CA 1
ATOM 3986 C C . THR A 1 526 ? 6.665 89.492 -8.477 1.00 94.03 521 THR A C 1
ATOM 3987 O O . THR A 1 526 ? 6.876 90.181 -9.473 1.00 94.39 521 THR A O 1
ATOM 3991 N N . ARG A 1 527 ? 7.292 89.692 -7.324 1.00 96.46 522 ARG A N 1
ATOM 3992 C CA . ARG A 1 527 ? 8.260 90.769 -7.206 1.00 97.96 522 ARG A CA 1
ATOM 3993 C C . ARG A 1 527 ? 9.330 90.630 -8.272 1.00 97.35 522 ARG A C 1
ATOM 3994 O O . ARG A 1 527 ? 9.857 91.626 -8.762 1.00 98.21 522 ARG A O 1
ATOM 4002 N N . MET A 1 528 ? 9.648 89.392 -8.634 1.00 96.45 523 MET A N 1
ATOM 4003 C CA . MET A 1 528 ? 10.665 89.149 -9.651 1.00 95.82 523 MET A CA 1
ATOM 4004 C C . MET A 1 528 ? 10.192 89.452 -11.066 1.00 94.02 523 MET A C 1
ATOM 4005 O O . MET A 1 528 ? 10.899 90.111 -11.820 1.00 95.82 523 MET A O 1
ATOM 4010 N N . LEU A 1 529 ? 9.012 88.973 -11.439 1.00 91.04 524 LEU A N 1
ATOM 4011 C CA . LEU A 1 529 ? 8.506 89.244 -12.777 1.00 88.80 524 LEU A CA 1
ATOM 4012 C C . LEU A 1 529 ? 8.226 90.744 -12.979 1.00 88.83 524 LEU A C 1
ATOM 4013 O O . LEU A 1 529 ? 8.171 91.222 -14.117 1.00 89.41 524 LEU A O 1
ATOM 4018 N N . ILE A 1 530 ? 8.068 91.498 -11.892 1.00 87.53 525 ILE A N 1
ATOM 4019 C CA . ILE A 1 530 ? 7.828 92.935 -12.032 1.00 86.75 525 ILE A CA 1
ATOM 4020 C C . ILE A 1 530 ? 9.103 93.647 -12.471 1.00 89.21 525 ILE A C 1
ATOM 4021 O O . ILE A 1 530 ? 9.076 94.463 -13.391 1.00 91.03 525 ILE A O 1
ATOM 4026 N N . PHE A 1 531 ? 10.217 93.314 -11.818 1.00 89.70 526 PHE A N 1
ATOM 4027 C CA . PHE A 1 531 ? 11.517 93.939 -12.079 1.00 90.21 526 PHE A CA 1
ATOM 4028 C C . PHE A 1 531 ? 12.478 93.226 -13.047 1.00 91.59 526 PHE A C 1
ATOM 4029 O O . PHE A 1 531 ? 13.702 93.349 -12.921 1.00 91.99 526 PHE A O 1
ATOM 4037 N N . THR A 1 532 ? 11.939 92.500 -14.019 1.00 92.23 527 THR A N 1
ATOM 4038 C CA . THR A 1 532 ? 12.788 91.806 -14.979 1.00 93.00 527 THR A CA 1
ATOM 4039 C C . THR A 1 532 ? 12.189 91.823 -16.380 1.00 94.76 527 THR A C 1
ATOM 4040 O O . THR A 1 532 ? 11.007 92.103 -16.552 1.00 94.57 527 THR A O 1
ATOM 4044 N N . ASN A 1 533 ? 13.012 91.524 -17.378 1.00 96.72 528 ASN A N 1
ATOM 4045 C CA . ASN A 1 533 ? 12.557 91.506 -18.759 1.00 98.50 528 ASN A CA 1
ATOM 4046 C C . ASN A 1 533 ? 12.024 90.145 -19.153 1.00 99.90 528 ASN A C 1
ATOM 4047 O O . ASN A 1 533 ? 12.717 89.143 -19.026 1.00 98.66 528 ASN A O 1
ATOM 4052 N N . PRO A 1 534 ? 10.780 90.097 -19.649 1.00 102.93 529 PRO A N 1
ATOM 4053 C CA . PRO A 1 534 ? 10.116 88.860 -20.080 1.00 105.58 529 PRO A CA 1
ATOM 4054 C C . PRO A 1 534 ? 10.877 88.094 -21.157 1.00 107.29 529 PRO A C 1
ATOM 4055 O O . PRO A 1 534 ? 10.656 86.897 -21.351 1.00 106.70 529 PRO A O 1
ATOM 4059 N N . GLY A 1 535 ? 11.767 88.791 -21.858 1.00 109.38 530 GLY A N 1
ATOM 4060 C CA . GLY A 1 535 ? 12.562 88.144 -22.887 1.00 111.71 530 GLY A CA 1
ATOM 4061 C C . GLY A 1 535 ? 13.774 87.450 -22.280 1.00 113.84 530 GLY A C 1
ATOM 4062 O O . GLY A 1 535 ? 14.023 86.272 -22.549 1.00 114.84 530 GLY A O 1
ATOM 4063 N N . LEU A 1 536 ? 14.517 88.179 -21.446 1.00 114.45 531 LEU A N 1
ATOM 4064 C CA . LEU A 1 536 ? 15.716 87.665 -20.781 1.00 114.74 531 LEU A CA 1
ATOM 4065 C C . LEU A 1 536 ? 15.417 86.487 -19.848 1.00 114.73 531 LEU A C 1
ATOM 4066 O O . LEU A 1 536 ? 16.337 85.842 -19.343 1.00 115.08 531 LEU A O 1
ATOM 4071 N N . ILE A 1 537 ? 14.133 86.204 -19.631 1.00 114.15 532 ILE A N 1
ATOM 4072 C CA . ILE A 1 537 ? 13.719 85.121 -18.739 1.00 113.79 532 ILE A CA 1
ATOM 4073 C C . ILE A 1 537 ? 12.985 84.012 -19.462 1.00 114.72 532 ILE A C 1
ATOM 4074 O O . ILE A 1 537 ? 13.490 82.900 -19.601 1.00 114.76 532 ILE A O 1
ATOM 4079 N N . PHE A 1 538 ? 11.773 84.325 -19.900 1.00 116.24 533 PHE A N 1
ATOM 4080 C CA . PHE A 1 538 ? 10.932 83.373 -20.612 1.00 117.97 533 PHE A CA 1
ATOM 4081 C C . PHE A 1 538 ? 11.450 83.249 -22.037 1.00 119.87 533 PHE A C 1
ATOM 4082 O O . PHE A 1 538 ? 10.684 83.179 -23.003 1.00 119.39 533 PHE A O 1
ATOM 4090 N N . LYS A 1 539 ? 12.780 83.223 -22.126 1.00 122.09 534 LYS A N 1
ATOM 4091 C CA . LYS A 1 539 ? 13.532 83.110 -23.371 1.00 123.03 534 LYS A CA 1
ATOM 4092 C C . LYS A 1 539 ? 13.616 81.625 -23.731 1.00 123.44 534 LYS A C 1
ATOM 4093 O O . LYS A 1 539 ? 14.217 81.247 -24.738 1.00 123.22 534 LYS A O 1
ATOM 4099 N N . LYS A 1 540 ? 12.997 80.791 -22.898 1.00 123.71 535 LYS A N 1
ATOM 4100 C CA . LYS A 1 540 ? 13.009 79.352 -23.110 1.00 124.39 535 LYS A CA 1
ATOM 4101 C C . LYS A 1 540 ? 11.710 78.633 -22.713 1.00 125.03 535 LYS A C 1
ATOM 4102 O O . LYS A 1 540 ? 11.026 78.038 -23.552 1.00 123.89 535 LYS A O 1
ATOM 4108 N N . TYR A 1 541 ? 11.382 78.706 -21.424 1.00 125.99 536 TYR A N 1
ATOM 4109 C CA . TYR A 1 541 ? 10.225 78.017 -20.852 1.00 125.55 536 TYR A CA 1
ATOM 4110 C C . TYR A 1 541 ? 8.855 78.704 -20.828 1.00 123.12 536 TYR A C 1
ATOM 4111 O O . TYR A 1 541 ? 8.154 78.613 -19.825 1.00 123.40 536 TYR A O 1
ATOM 4120 N N . SER A 1 542 ? 8.464 79.361 -21.916 1.00 120.04 537 SER A N 1
ATOM 4121 C CA . SER A 1 542 ? 7.159 80.033 -22.003 1.00 117.62 537 SER A CA 1
ATOM 4122 C C . SER A 1 542 ? 6.759 80.875 -20.787 1.00 116.16 537 SER A C 1
ATOM 4123 O O . SER A 1 542 ? 7.320 80.728 -19.698 1.00 116.60 537 SER A O 1
ATOM 4126 N N . ALA A 1 543 ? 5.766 81.746 -20.966 1.00 112.45 538 ALA A N 1
ATOM 4127 C CA . ALA A 1 543 ? 5.336 82.618 -19.877 1.00 107.77 538 ALA A CA 1
ATOM 4128 C C . ALA A 1 543 ? 3.978 82.278 -19.281 1.00 105.56 538 ALA A C 1
ATOM 4129 O O . ALA A 1 543 ? 3.770 82.451 -18.080 1.00 104.43 538 ALA A O 1
ATOM 4131 N N . LEU A 1 544 ? 3.054 81.792 -20.104 1.00 103.62 539 LEU A N 1
ATOM 4132 C CA . LEU A 1 544 ? 1.722 81.452 -19.608 1.00 102.70 539 LEU A CA 1
ATOM 4133 C C . LEU A 1 544 ? 1.796 80.574 -18.364 1.00 102.23 539 LEU A C 1
ATOM 4134 O O . LEU A 1 544 ? 0.777 80.261 -17.748 1.00 101.84 539 LEU A O 1
ATOM 4139 N N . ASN A 1 545 ? 3.007 80.172 -18.001 1.00 102.02 540 ASN A N 1
ATOM 4140 C CA . ASN A 1 545 ? 3.196 79.340 -16.829 1.00 102.66 540 ASN A CA 1
ATOM 4141 C C . ASN A 1 545 ? 3.161 80.177 -15.565 1.00 102.15 540 ASN A C 1
ATOM 4142 O O . ASN A 1 545 ? 2.762 79.697 -14.502 1.00 102.19 540 ASN A O 1
ATOM 4147 N N . ALA A 1 546 ? 3.580 81.430 -15.680 1.00 100.64 541 ALA A N 1
ATOM 4148 C CA . ALA A 1 546 ? 3.590 82.314 -14.530 1.00 99.88 541 ALA A CA 1
ATOM 4149 C C . ALA A 1 546 ? 2.192 82.845 -14.214 1.00 99.18 541 ALA A C 1
ATOM 4150 O O . ALA A 1 546 ? 1.866 83.083 -13.053 1.00 100.00 541 ALA A O 1
ATOM 4152 N N . ILE A 1 547 ? 1.362 83.005 -15.243 1.00 97.71 542 ILE A N 1
ATOM 4153 C CA . ILE A 1 547 ? 0.007 83.536 -15.071 1.00 95.24 542 ILE A CA 1
ATOM 4154 C C . ILE A 1 547 ? -0.854 82.869 -13.988 1.00 94.38 542 ILE A C 1
ATOM 4155 O O . ILE A 1 547 ? -1.510 83.554 -13.200 1.00 94.57 542 ILE A O 1
ATOM 4160 N N . PRO A 1 548 ? -0.874 81.532 -13.935 1.00 93.09 543 PRO A N 1
ATOM 4161 C CA . PRO A 1 548 ? -1.688 80.879 -12.904 1.00 92.24 543 PRO A CA 1
ATOM 4162 C C . PRO A 1 548 ? -1.333 81.371 -11.501 1.00 91.69 543 PRO A C 1
ATOM 4163 O O . PRO A 1 548 ? -2.208 81.697 -10.696 1.00 92.35 543 PRO A O 1
ATOM 4167 N N . PHE A 1 549 ? -0.041 81.439 -11.217 1.00 90.18 544 PHE A N 1
ATOM 4168 C CA . PHE A 1 549 ? 0.421 81.866 -9.907 1.00 89.59 544 PHE A CA 1
ATOM 4169 C C . PHE A 1 549 ? 0.136 83.317 -9.598 1.00 88.71 544 PHE A C 1
ATOM 4170 O O . PHE A 1 549 ? -0.283 83.646 -8.487 1.00 89.69 544 PHE A O 1
ATOM 4178 N N . LEU A 1 550 ? 0.353 84.191 -10.572 1.00 87.17 545 LEU A N 1
ATOM 4179 C CA . LEU A 1 550 ? 0.104 85.606 -10.341 1.00 84.98 545 LEU A CA 1
ATOM 4180 C C . LEU A 1 550 ? -1.347 85.825 -9.940 1.00 84.66 545 LEU A C 1
ATOM 4181 O O . LEU A 1 550 ? -1.638 86.507 -8.953 1.00 84.29 545 LEU A O 1
ATOM 4186 N N . PHE A 1 551 ? -2.262 85.223 -10.687 1.00 83.83 546 PHE A N 1
ATOM 4187 C CA . PHE A 1 551 ? -3.663 85.402 -10.374 1.00 83.59 546 PHE A CA 1
ATOM 4188 C C . PHE A 1 551 ? -4.040 84.936 -8.969 1.00 84.90 546 PHE A C 1
ATOM 4189 O O . PHE A 1 551 ? -4.915 85.542 -8.342 1.00 85.11 546 PHE A O 1
ATOM 4197 N N . GLU A 1 552 ? -3.376 83.898 -8.455 1.00 85.35 547 GLU A N 1
ATOM 4198 C CA . GLU A 1 552 ? -3.672 83.426 -7.101 1.00 84.40 547 GLU A CA 1
ATOM 4199 C C . GLU A 1 552 ? -3.579 84.580 -6.115 1.00 84.15 547 GLU A C 1
ATOM 4200 O O . GLU A 1 552 ? -4.223 84.562 -5.068 1.00 85.97 547 GLU A O 1
ATOM 4206 N N . LEU A 1 553 ? -2.789 85.592 -6.445 1.00 83.11 548 LEU A N 1
ATOM 4207 C CA . LEU A 1 553 ? -2.689 86.745 -5.566 1.00 82.64 548 LEU A CA 1
ATOM 4208 C C . LEU A 1 553 ? -3.707 87.803 -5.988 1.00 84.59 548 LEU A C 1
ATOM 4209 O O . LEU A 1 553 ? -3.474 89.002 -5.845 1.00 83.58 548 LEU A O 1
ATOM 4214 N N . LEU A 1 554 ? -4.834 87.337 -6.522 1.00 87.76 549 LEU A N 1
ATOM 4215 C CA . LEU A 1 554 ? -5.943 88.200 -6.949 1.00 91.44 549 LEU A CA 1
ATOM 4216 C C . LEU A 1 554 ? -7.275 87.557 -6.496 1.00 94.71 549 LEU A C 1
ATOM 4217 O O . LEU A 1 554 ? -7.277 86.428 -6.003 1.00 96.11 549 LEU A O 1
ATOM 4222 N N . PRO A 1 555 ? -8.414 88.267 -6.629 1.00 97.27 550 PRO A N 1
ATOM 4223 C CA . PRO A 1 555 ? -9.694 87.682 -6.203 1.00 100.47 550 PRO A CA 1
ATOM 4224 C C . PRO A 1 555 ? -10.124 86.492 -7.060 1.00 103.94 550 PRO A C 1
ATOM 4225 O O . PRO A 1 555 ? -9.615 86.320 -8.162 1.00 104.87 550 PRO A O 1
ATOM 4229 N N . ARG A 1 556 ? -11.055 85.675 -6.563 1.00 108.25 551 ARG A N 1
ATOM 4230 C CA . ARG A 1 556 ? -11.536 84.510 -7.318 1.00 113.35 551 ARG A CA 1
ATOM 4231 C C . ARG A 1 556 ? -12.967 84.076 -7.003 1.00 116.58 551 ARG A C 1
ATOM 4232 O O . ARG A 1 556 ? -13.379 84.069 -5.845 1.00 117.67 551 ARG A O 1
ATOM 4240 N N . SER A 1 557 ? -13.710 83.701 -8.047 1.00 120.34 552 SER A N 1
ATOM 4241 C CA . SER A 1 557 ? -15.108 83.271 -7.923 1.00 122.64 552 SER A CA 1
ATOM 4242 C C . SER A 1 557 ? -15.243 81.768 -7.738 1.00 124.21 552 SER A C 1
ATOM 4243 O O . SER A 1 557 ? -16.348 81.244 -7.587 1.00 123.61 552 SER A O 1
ATOM 4246 N N . THR A 1 558 ? -14.121 81.068 -7.774 1.00 126.50 553 THR A N 1
ATOM 4247 C CA . THR A 1 558 ? -14.155 79.631 -7.601 1.00 128.95 553 THR A CA 1
ATOM 4248 C C . THR A 1 558 ? -13.892 79.311 -6.150 1.00 130.98 553 THR A C 1
ATOM 4249 O O . THR A 1 558 ? -13.125 80.004 -5.477 1.00 129.14 553 THR A O 1
ATOM 4253 N N . PRO A 1 559 ? -14.531 78.246 -5.648 1.00 133.97 554 PRO A N 1
ATOM 4254 C CA . PRO A 1 559 ? -14.391 77.801 -4.260 1.00 136.55 554 PRO A CA 1
ATOM 4255 C C . PRO A 1 559 ? -12.950 77.595 -3.812 1.00 138.91 554 PRO A C 1
ATOM 4256 O O . PRO A 1 559 ? -12.468 76.466 -3.731 1.00 138.68 554 PRO A O 1
ATOM 4260 N N . VAL A 1 560 ? -12.280 78.708 -3.515 1.00 142.32 555 VAL A N 1
ATOM 4261 C CA . VAL A 1 560 ? -10.889 78.714 -3.063 1.00 145.86 555 VAL A CA 1
ATOM 4262 C C . VAL A 1 560 ? -10.070 77.643 -3.780 1.00 148.03 555 VAL A C 1
ATOM 4263 O O . VAL A 1 560 ? -10.476 77.131 -4.831 1.00 148.80 555 VAL A O 1
ATOM 4267 N N . ASP A 1 561 ? -8.910 77.324 -3.216 1.00 149.49 556 ASP A N 1
ATOM 4268 C CA . ASP A 1 561 ? -8.042 76.299 -3.773 1.00 151.09 556 ASP A CA 1
ATOM 4269 C C . ASP A 1 561 ? -8.150 75.068 -2.880 1.00 151.64 556 ASP A C 1
ATOM 4270 O O . ASP A 1 561 ? -9.154 74.353 -2.904 1.00 151.96 556 ASP A O 1
ATOM 4275 N N . ASP A 1 562 ? -7.115 74.838 -2.083 1.00 152.18 557 ASP A N 1
ATOM 4276 C CA . ASP A 1 562 ? -7.082 73.702 -1.182 1.00 153.09 557 ASP A CA 1
ATOM 4277 C C . ASP A 1 562 ? -7.750 74.064 0.140 1.00 153.82 557 ASP A C 1
ATOM 4278 O O . ASP A 1 562 ? -8.575 73.306 0.645 1.00 154.18 557 ASP A O 1
ATOM 4283 N N . ASN A 1 563 ? -7.413 75.235 0.680 1.00 154.20 558 ASN A N 1
ATOM 4284 C CA . ASN A 1 563 ? -7.950 75.681 1.965 1.00 154.24 558 ASN A CA 1
ATOM 4285 C C . ASN A 1 563 ? -7.241 74.879 3.075 1.00 153.54 558 ASN A C 1
ATOM 4286 O O . ASN A 1 563 ? -7.213 73.646 3.027 1.00 153.11 558 ASN A O 1
ATOM 4291 N N . PRO A 1 564 ? -6.660 75.572 4.084 1.00 153.26 559 PRO A N 1
ATOM 4292 C CA . PRO A 1 564 ? -5.931 74.986 5.219 1.00 152.96 559 PRO A CA 1
ATOM 4293 C C . PRO A 1 564 ? -5.894 73.458 5.349 1.00 152.62 559 PRO A C 1
ATOM 4294 O O . PRO A 1 564 ? -6.909 72.775 5.217 1.00 151.62 559 PRO A O 1
ATOM 4298 N N . ASP A 1 568 ? -2.519 78.504 7.066 1.00 130.73 563 ASP A N 1
ATOM 4299 C CA . ASP A 1 568 ? -3.584 79.453 6.770 1.00 130.31 563 ASP A CA 1
ATOM 4300 C C . ASP A 1 568 ? -3.051 80.875 6.598 1.00 130.63 563 ASP A C 1
ATOM 4301 O O . ASP A 1 568 ? -2.568 81.485 7.559 1.00 129.93 563 ASP A O 1
ATOM 4306 N N . GLU A 1 569 ? -3.169 81.415 5.386 1.00 131.09 564 GLU A N 1
ATOM 4307 C CA . GLU A 1 569 ? -2.672 82.761 5.119 1.00 131.35 564 GLU A CA 1
ATOM 4308 C C . GLU A 1 569 ? -3.546 83.558 4.141 1.00 130.73 564 GLU A C 1
ATOM 4309 O O . GLU A 1 569 ? -4.058 83.008 3.160 1.00 131.39 564 GLU A O 1
ATOM 4315 N N . GLN A 1 570 ? -3.681 84.860 4.412 1.00 129.13 565 GLN A N 1
ATOM 4316 C CA . GLN A 1 570 ? -4.500 85.791 3.614 1.00 126.30 565 GLN A CA 1
ATOM 4317 C C . GLN A 1 570 ? -3.779 86.451 2.430 1.00 122.89 565 GLN A C 1
ATOM 4318 O O . GLN A 1 570 ? -2.553 86.453 2.358 1.00 122.16 565 GLN A O 1
ATOM 4324 N N . ILE A 1 571 ? -4.562 87.019 1.513 1.00 118.99 566 ILE A N 1
ATOM 4325 C CA . ILE A 1 571 ? -4.040 87.707 0.330 1.00 114.66 566 ILE A CA 1
ATOM 4326 C C . ILE A 1 571 ? -4.249 89.214 0.477 1.00 112.23 566 ILE A C 1
ATOM 4327 O O . ILE A 1 571 ? -5.235 89.762 -0.018 1.00 112.16 566 ILE A O 1
ATOM 4332 N N . LYS A 1 572 ? -3.321 89.886 1.147 1.00 109.12 567 LYS A N 1
ATOM 4333 C CA . LYS A 1 572 ? -3.446 91.322 1.349 1.00 106.95 567 LYS A CA 1
ATOM 4334 C C . LYS A 1 572 ? -3.754 92.057 0.047 1.00 105.21 567 LYS A C 1
ATOM 4335 O O . LYS A 1 572 ? -3.502 91.548 -1.042 1.00 105.02 567 LYS A O 1
ATOM 4341 N N . LEU A 1 573 ? -4.318 93.252 0.182 1.00 103.14 568 LEU A N 1
ATOM 4342 C CA . LEU A 1 573 ? -4.665 94.101 -0.951 1.00 100.88 568 LEU A CA 1
ATOM 4343 C C . LEU A 1 573 ? -3.389 94.507 -1.680 1.00 99.94 568 LEU A C 1
ATOM 4344 O O . LEU A 1 573 ? -3.390 94.699 -2.894 1.00 101.15 568 LEU A O 1
ATOM 4349 N N . THR A 1 574 ? -2.303 94.645 -0.927 1.00 98.40 569 THR A N 1
ATOM 4350 C CA . THR A 1 574 ? -1.027 95.031 -1.507 1.00 97.17 569 THR A CA 1
ATOM 4351 C C . THR A 1 574 ? -0.606 94.023 -2.572 1.00 97.46 569 THR A C 1
ATOM 4352 O O . THR A 1 574 ? 0.072 94.370 -3.537 1.00 96.09 569 THR A O 1
ATOM 4356 N N . ASP A 1 575 ? -1.009 92.769 -2.392 1.00 97.72 570 ASP A N 1
ATOM 4357 C CA . ASP A 1 575 ? -0.666 91.734 -3.355 1.00 97.78 570 ASP A CA 1
ATOM 4358 C C . ASP A 1 575 ? -1.428 91.944 -4.667 1.00 97.35 570 ASP A C 1
ATOM 4359 O O . ASP A 1 575 ? -0.870 91.768 -5.749 1.00 98.15 570 ASP A O 1
ATOM 4364 N N . ASN A 1 576 ? -2.699 92.322 -4.580 1.00 95.78 571 ASN A N 1
ATOM 4365 C CA . ASN A 1 576 ? -3.478 92.554 -5.791 1.00 93.78 571 ASN A CA 1
ATOM 4366 C C . ASN A 1 576 ? -2.713 93.552 -6.665 1.00 91.74 571 ASN A C 1
ATOM 4367 O O . ASN A 1 576 ? -2.616 93.392 -7.882 1.00 90.84 571 ASN A O 1
ATOM 4372 N N . TYR A 1 577 ? -2.140 94.562 -6.021 1.00 90.27 572 TYR A N 1
ATOM 4373 C CA . TYR A 1 577 ? -1.372 95.600 -6.705 1.00 89.63 572 TYR A CA 1
ATOM 4374 C C . TYR A 1 577 ? -0.088 95.057 -7.344 1.00 89.46 572 TYR A C 1
ATOM 4375 O O . TYR A 1 577 ? 0.179 95.282 -8.527 1.00 87.17 572 TYR A O 1
ATOM 4384 N N . GLU A 1 578 ? 0.697 94.337 -6.546 1.00 90.25 573 GLU A N 1
ATOM 4385 C CA . GLU A 1 578 ? 1.961 93.752 -6.989 1.00 89.36 573 GLU A CA 1
ATOM 4386 C C . GLU A 1 578 ? 1.725 92.820 -8.189 1.00 88.30 573 GLU A C 1
ATOM 4387 O O . GLU A 1 578 ? 2.310 93.005 -9.255 1.00 89.91 573 GLU A O 1
ATOM 4393 N N . ALA A 1 579 ? 0.851 91.834 -8.025 1.00 86.43 574 ALA A N 1
ATOM 4394 C CA . ALA A 1 579 ? 0.557 90.890 -9.098 1.00 85.04 574 ALA A CA 1
ATOM 4395 C C . ALA A 1 579 ? 0.094 91.612 -10.346 1.00 84.81 574 ALA A C 1
ATOM 4396 O O . ALA A 1 579 ? 0.376 91.183 -11.459 1.00 85.60 574 ALA A O 1
ATOM 4398 N N . LEU A 1 580 ? -0.638 92.703 -10.162 1.00 84.51 575 LEU A N 1
ATOM 4399 C CA . LEU A 1 580 ? -1.114 93.483 -11.301 1.00 83.00 575 LEU A CA 1
ATOM 4400 C C . LEU A 1 580 ? 0.096 94.075 -12.043 1.00 82.66 575 LEU A C 1
ATOM 4401 O O . LEU A 1 580 ? 0.172 94.016 -13.268 1.00 82.01 575 LEU A O 1
ATOM 4406 N N . LEU A 1 581 ? 1.045 94.630 -11.293 1.00 82.01 576 LEU A N 1
ATOM 4407 C CA . LEU A 1 581 ? 2.239 95.206 -11.890 1.00 81.13 576 LEU A CA 1
ATOM 4408 C C . LEU A 1 581 ? 2.980 94.173 -12.725 1.00 81.20 576 LEU A C 1
ATOM 4409 O O . LEU A 1 581 ? 3.310 94.426 -13.888 1.00 82.53 576 LEU A O 1
ATOM 4414 N N . ALA A 1 582 ? 3.244 93.011 -12.141 1.00 79.95 577 ALA A N 1
ATOM 4415 C CA . ALA A 1 582 ? 3.948 91.967 -12.863 1.00 79.85 577 ALA A CA 1
ATOM 4416 C C . ALA A 1 582 ? 3.120 91.504 -14.055 1.00 80.48 577 ALA A C 1
ATOM 4417 O O . ALA A 1 582 ? 3.654 91.242 -15.130 1.00 82.95 577 ALA A O 1
ATOM 4419 N N . LEU A 1 583 ? 1.809 91.411 -13.863 1.00 79.85 578 LEU A N 1
ATOM 4420 C CA . LEU A 1 583 ? 0.886 90.977 -14.919 1.00 78.62 578 LEU A CA 1
ATOM 4421 C C . LEU A 1 583 ? 0.955 91.922 -16.138 1.00 77.21 578 LEU A C 1
ATOM 4422 O O . LEU A 1 583 ? 0.982 91.478 -17.281 1.00 74.64 578 LEU A O 1
ATOM 4427 N N . THR A 1 584 ? 0.992 93.226 -15.874 1.00 77.81 579 THR A N 1
ATOM 4428 C CA . THR A 1 584 ? 1.092 94.239 -16.917 1.00 79.82 579 THR A CA 1
ATOM 4429 C C . THR A 1 584 ? 2.397 94.038 -17.664 1.00 81.60 579 THR A C 1
ATOM 4430 O O . THR A 1 584 ? 2.419 93.973 -18.884 1.00 82.95 579 THR A O 1
ATOM 4434 N N . ASN A 1 585 ? 3.491 93.964 -16.914 1.00 82.08 580 ASN A N 1
ATOM 4435 C CA . ASN A 1 585 ? 4.812 93.762 -17.495 1.00 83.10 580 ASN A CA 1
ATOM 4436 C C . ASN A 1 585 ? 4.773 92.646 -18.547 1.00 84.63 580 ASN A C 1
ATOM 4437 O O . ASN A 1 585 ? 5.164 92.844 -19.703 1.00 84.22 580 ASN A O 1
ATOM 4442 N N . LEU A 1 586 ? 4.291 91.472 -18.145 1.00 86.41 581 LEU A N 1
ATOM 4443 C CA . LEU A 1 586 ? 4.205 90.328 -19.057 1.00 88.35 581 LEU A CA 1
ATOM 4444 C C . LEU A 1 586 ? 3.317 90.567 -20.286 1.00 88.07 581 LEU A C 1
ATOM 4445 O O . LEU A 1 586 ? 3.211 89.710 -21.166 1.00 86.53 581 LEU A O 1
ATOM 4450 N N . ALA A 1 587 ? 2.685 91.734 -20.337 1.00 88.90 582 ALA A N 1
ATOM 4451 C CA . ALA A 1 587 ? 1.816 92.092 -21.452 1.00 90.59 582 ALA A CA 1
ATOM 4452 C C . ALA A 1 587 ? 2.558 93.026 -22.390 1.00 91.62 582 ALA A C 1
ATOM 4453 O O . ALA A 1 587 ? 2.463 92.910 -23.607 1.00 92.21 582 ALA A O 1
ATOM 4455 N N . SER A 1 588 ? 3.300 93.955 -21.800 1.00 93.57 583 SER A N 1
ATOM 4456 C CA . SER A 1 588 ? 4.070 94.947 -22.539 1.00 94.94 583 SER A CA 1
ATOM 4457 C C . SER A 1 588 ? 4.741 94.364 -23.767 1.00 95.64 583 SER A C 1
ATOM 4458 O O . SER A 1 588 ? 4.409 94.707 -24.904 1.00 96.27 583 SER A O 1
ATOM 4461 N N . SER A 1 589 ? 5.690 93.476 -23.517 1.00 96.53 584 SER A N 1
ATOM 4462 C CA . SER A 1 589 ? 6.446 92.831 -24.570 1.00 98.21 584 SER A CA 1
ATOM 4463 C C . SER A 1 589 ? 5.702 92.658 -25.881 1.00 99.32 584 SER A C 1
ATOM 4464 O O . SER A 1 589 ? 4.603 92.109 -25.928 1.00 98.51 584 SER A O 1
ATOM 4467 N N . GLU A 1 590 ? 6.328 93.156 -26.942 1.00 101.46 585 GLU A N 1
ATOM 4468 C CA . GLU A 1 590 ? 5.789 93.074 -28.289 1.00 103.08 585 GLU A CA 1
ATOM 4469 C C . GLU A 1 590 ? 6.270 91.782 -28.946 1.00 102.89 585 GLU A C 1
ATOM 4470 O O . GLU A 1 590 ? 6.164 91.592 -30.157 1.00 101.94 585 GLU A O 1
ATOM 4476 N N . THR A 1 591 ? 6.807 90.901 -28.112 1.00 102.95 586 THR A N 1
ATOM 4477 C CA . THR A 1 591 ? 7.270 89.602 -28.556 1.00 103.33 586 THR A CA 1
ATOM 4478 C C . THR A 1 591 ? 5.982 88.885 -28.954 1.00 102.79 586 THR A C 1
ATOM 4479 O O . THR A 1 591 ? 4.887 89.318 -28.595 1.00 101.77 586 THR A O 1
ATOM 4483 N N . SER A 1 592 ? 6.100 87.801 -29.704 1.00 103.14 587 SER A N 1
ATOM 4484 C CA . SER A 1 592 ? 4.915 87.057 -30.101 1.00 103.16 587 SER A CA 1
ATOM 4485 C C . SER A 1 592 ? 4.366 86.434 -28.818 1.00 102.75 587 SER A C 1
ATOM 4486 O O . SER A 1 592 ? 3.187 86.082 -28.735 1.00 102.49 587 SER A O 1
ATOM 4489 N N . ASP A 1 593 ? 5.244 86.315 -27.819 1.00 101.57 588 ASP A N 1
ATOM 4490 C CA . ASP A 1 593 ? 4.891 85.749 -26.518 1.00 100.77 588 ASP A CA 1
ATOM 4491 C C . ASP A 1 593 ? 3.905 86.658 -25.808 1.00 99.67 588 ASP A C 1
ATOM 4492 O O . ASP A 1 593 ? 3.082 86.196 -25.025 1.00 99.62 588 ASP A O 1
ATOM 4497 N N . GLY A 1 594 ? 4.016 87.956 -26.077 1.00 99.31 589 GLY A N 1
ATOM 4498 C CA . GLY A 1 594 ? 3.129 88.931 -25.467 1.00 99.27 589 GLY A CA 1
ATOM 4499 C C . GLY A 1 594 ? 1.703 88.756 -25.952 1.00 98.86 589 GLY A C 1
ATOM 4500 O O . GLY A 1 594 ? 0.774 88.699 -25.146 1.00 98.72 589 GLY A O 1
ATOM 4501 N N . GLU A 1 595 ? 1.528 88.690 -27.271 1.00 98.73 590 GLU A N 1
ATOM 4502 C CA . GLU A 1 595 ? 0.208 88.478 -27.864 1.00 98.32 590 GLU A CA 1
ATOM 4503 C C . GLU A 1 595 ? -0.352 87.262 -27.137 1.00 98.06 590 GLU A C 1
ATOM 4504 O O . GLU A 1 595 ? -1.494 87.250 -26.663 1.00 98.03 590 GLU A O 1
ATOM 4510 N N . GLU A 1 596 ? 0.501 86.248 -27.039 1.00 96.99 591 GLU A N 1
ATOM 4511 C CA . GLU A 1 596 ? 0.172 84.999 -26.387 1.00 95.11 591 GLU A CA 1
ATOM 4512 C C . GLU A 1 596 ? -0.277 85.196 -24.938 1.00 93.37 591 GLU A C 1
ATOM 4513 O O . GLU A 1 596 ? -1.244 84.575 -24.495 1.00 93.10 591 GLU A O 1
ATOM 4519 N N . VAL A 1 597 ? 0.430 86.046 -24.197 1.00 90.82 592 VAL A N 1
ATOM 4520 C CA . VAL A 1 597 ? 0.070 86.299 -22.810 1.00 88.52 592 VAL A CA 1
ATOM 4521 C C . VAL A 1 597 ? -1.297 86.953 -22.778 1.00 89.89 592 VAL A C 1
ATOM 4522 O O . VAL A 1 597 ? -2.239 86.423 -22.182 1.00 90.83 592 VAL A O 1
ATOM 4526 N N . CYS A 1 598 ? -1.398 88.110 -23.429 1.00 90.12 593 CYS A N 1
ATOM 4527 C CA . CYS A 1 598 ? -2.646 88.863 -23.489 1.00 87.85 593 CYS A CA 1
ATOM 4528 C C . CYS A 1 598 ? -3.810 87.974 -23.887 1.00 86.43 593 CYS A C 1
ATOM 4529 O O . CYS A 1 598 ? -4.861 87.998 -23.240 1.00 85.47 593 CYS A O 1
ATOM 4532 N N . LYS A 1 599 ? -3.615 87.189 -24.945 1.00 84.84 594 LYS A N 1
ATOM 4533 C CA . LYS A 1 599 ? -4.646 86.273 -25.412 1.00 84.86 594 LYS A CA 1
ATOM 4534 C C . LYS A 1 599 ? -5.139 85.458 -24.218 1.00 85.74 594 LYS A C 1
ATOM 4535 O O . LYS A 1 599 ? -6.322 85.451 -23.899 1.00 86.50 594 LYS A O 1
ATOM 4541 N N . HIS A 1 600 ? -4.214 84.798 -23.535 1.00 87.33 595 HIS A N 1
ATOM 4542 C CA . HIS A 1 600 ? -4.553 83.975 -22.380 1.00 89.09 595 HIS A CA 1
ATOM 4543 C C . HIS A 1 600 ? -5.384 84.732 -21.328 1.00 90.29 595 HIS A C 1
ATOM 4544 O O . HIS A 1 600 ? -6.364 84.195 -20.800 1.00 91.48 595 HIS A O 1
ATOM 4551 N N . ILE A 1 601 ? -4.996 85.969 -21.023 1.00 89.35 596 ILE A N 1
ATOM 4552 C CA . ILE A 1 601 ? -5.720 86.767 -20.035 1.00 87.73 596 ILE A CA 1
ATOM 4553 C C . ILE A 1 601 ? -7.166 87.047 -20.488 1.00 89.46 596 ILE A C 1
ATOM 4554 O O . ILE A 1 601 ? -8.121 86.536 -19.898 1.00 90.27 596 ILE A O 1
ATOM 4559 N N . VAL A 1 602 ? -7.327 87.858 -21.531 1.00 89.82 597 VAL A N 1
ATOM 4560 C CA . VAL A 1 602 ? -8.653 88.200 -22.028 1.00 90.38 597 VAL A CA 1
ATOM 4561 C C . VAL A 1 602 ? -9.470 86.954 -22.374 1.00 90.97 597 VAL A C 1
ATOM 4562 O O . VAL A 1 602 ? -10.702 87.015 -22.469 1.00 89.94 597 VAL A O 1
ATOM 4566 N N . SER A 1 603 ? -8.787 85.826 -22.555 1.00 91.00 598 SER A N 1
ATOM 4567 C CA . SER A 1 603 ? -9.459 84.581 -22.908 1.00 92.56 598 SER A CA 1
ATOM 4568 C C . SER A 1 603 ? -10.122 83.873 -21.746 1.00 94.42 598 SER A C 1
ATOM 4569 O O . SER A 1 603 ? -11.345 83.847 -21.644 1.00 95.45 598 SER A O 1
ATOM 4572 N N . THR A 1 604 ? -9.301 83.274 -20.891 1.00 95.29 599 THR A N 1
ATOM 4573 C CA . THR A 1 604 ? -9.785 82.543 -19.734 1.00 95.68 599 THR A CA 1
ATOM 4574 C C . THR A 1 604 ? -10.845 83.383 -19.062 1.00 95.67 599 THR A C 1
ATOM 4575 O O . THR A 1 604 ? -10.518 84.358 -18.392 1.00 95.35 599 THR A O 1
ATOM 4579 N N . LYS A 1 605 ? -12.109 82.998 -19.245 1.00 96.93 600 LYS A N 1
ATOM 4580 C CA . LYS A 1 605 ? -13.251 83.732 -18.685 1.00 97.59 600 LYS A CA 1
ATOM 4581 C C . LYS A 1 605 ? -13.076 84.233 -17.253 1.00 97.86 600 LYS A C 1
ATOM 4582 O O . LYS A 1 605 ? -13.529 85.337 -16.921 1.00 97.81 600 LYS A O 1
ATOM 4588 N N . VAL A 1 606 ? -12.419 83.433 -16.411 1.00 97.22 601 VAL A N 1
ATOM 4589 C CA . VAL A 1 606 ? -12.207 83.807 -15.009 1.00 95.99 601 VAL A CA 1
ATOM 4590 C C . VAL A 1 606 ? -11.177 84.927 -14.868 1.00 94.18 601 VAL A C 1
ATOM 4591 O O . VAL A 1 606 ? -11.387 85.885 -14.114 1.00 92.93 601 VAL A O 1
ATOM 4595 N N . TYR A 1 607 ? -10.070 84.806 -15.597 1.00 92.60 602 TYR A N 1
ATOM 4596 C CA . TYR A 1 607 ? -9.022 85.817 -15.558 1.00 91.56 602 TYR A CA 1
ATOM 4597 C C . TYR A 1 607 ? -9.548 87.168 -16.033 1.00 92.23 602 TYR A C 1
ATOM 4598 O O . TYR A 1 607 ? -9.153 88.211 -15.510 1.00 92.89 602 TYR A O 1
ATOM 4607 N N . TRP A 1 608 ? -10.432 87.158 -17.029 1.00 92.16 603 TRP A N 1
ATOM 4608 C CA . TRP A 1 608 ? -10.982 88.411 -17.551 1.00 93.11 603 TRP A CA 1
ATOM 4609 C C . TRP A 1 608 ? -12.120 88.971 -16.697 1.00 93.93 603 TRP A C 1
ATOM 4610 O O . TRP A 1 608 ? -12.273 90.189 -16.559 1.00 93.16 603 TRP A O 1
ATOM 4621 N N . SER A 1 609 ? -12.916 88.082 -16.118 1.00 94.20 604 SER A N 1
ATOM 4622 C CA . SER A 1 609 ? -14.021 88.527 -15.290 1.00 94.48 604 SER A CA 1
ATOM 4623 C C . SER A 1 609 ? -13.447 89.235 -14.072 1.00 93.44 604 SER A C 1
ATOM 4624 O O . SER A 1 609 ? -14.103 90.085 -13.466 1.00 93.57 604 SER A O 1
ATOM 4627 N N . THR A 1 610 ? -12.209 88.883 -13.735 1.00 91.72 605 THR A N 1
ATOM 4628 C CA . THR A 1 610 ? -11.501 89.471 -12.605 1.00 89.53 605 THR A CA 1
ATOM 4629 C C . THR A 1 610 ? -10.918 90.836 -12.936 1.00 88.60 605 THR A C 1
ATOM 4630 O O . THR A 1 610 ? -11.135 91.791 -12.205 1.00 88.81 605 THR A O 1
ATOM 4634 N N . ILE A 1 611 ? -10.171 90.927 -14.031 1.00 87.69 606 ILE A N 1
ATOM 4635 C CA . ILE A 1 611 ? -9.570 92.195 -14.442 1.00 87.29 606 ILE A CA 1
ATOM 4636 C C . ILE A 1 611 ? -10.634 93.224 -14.829 1.00 86.85 606 ILE A C 1
ATOM 4637 O O . ILE A 1 611 ? -10.437 94.429 -14.696 1.00 85.97 606 ILE A O 1
ATOM 4642 N N . GLU A 1 612 ? -11.766 92.730 -15.307 1.00 87.55 607 GLU A N 1
ATOM 4643 C CA . GLU A 1 612 ? -12.882 93.570 -15.718 1.00 87.19 607 GLU A CA 1
ATOM 4644 C C . GLU A 1 612 ? -13.518 94.211 -14.485 1.00 86.16 607 GLU A C 1
ATOM 4645 O O . GLU A 1 612 ? -13.868 95.387 -14.486 1.00 85.24 607 GLU A O 1
ATOM 4651 N N . ASN A 1 613 ? -13.650 93.423 -13.428 1.00 86.12 608 ASN A N 1
ATOM 4652 C CA . ASN A 1 613 ? -14.242 93.897 -12.195 1.00 88.15 608 ASN A CA 1
ATOM 4653 C C . ASN A 1 613 ? -13.291 94.903 -11.528 1.00 89.76 608 ASN A C 1
ATOM 4654 O O . ASN A 1 613 ? -13.720 95.980 -11.121 1.00 91.49 608 ASN A O 1
ATOM 4659 N N . LEU A 1 614 ? -12.005 94.565 -11.430 1.00 90.64 609 LEU A N 1
ATOM 4660 C CA . LEU A 1 614 ? -11.008 95.453 -10.810 1.00 91.24 609 LEU A CA 1
ATOM 4661 C C . LEU A 1 614 ? -10.858 96.794 -11.523 1.00 92.32 609 LEU A C 1
ATOM 4662 O O . LEU A 1 614 ? -10.189 97.709 -11.038 1.00 92.54 609 LEU A O 1
ATOM 4667 N N . MET A 1 615 ? -11.488 96.896 -12.683 1.00 94.79 610 MET A N 1
ATOM 4668 C CA . MET A 1 615 ? -11.455 98.106 -13.491 1.00 96.91 610 MET A CA 1
ATOM 4669 C C . MET A 1 615 ? -12.376 99.153 -12.856 1.00 99.03 610 MET A C 1
ATOM 4670 O O . MET A 1 615 ? -12.215 100.362 -13.072 1.00 99.29 610 MET A O 1
ATOM 4675 N N . LEU A 1 616 ? -13.325 98.659 -12.056 1.00 100.73 611 LEU A N 1
ATOM 4676 C CA . LEU A 1 616 ? -14.316 99.472 -11.344 1.00 101.20 611 LEU A CA 1
ATOM 4677 C C . LEU A 1 616 ? -14.031 99.483 -9.845 1.00 101.19 611 LEU A C 1
ATOM 4678 O O . LEU A 1 616 ? -14.906 99.798 -9.042 1.00 100.40 611 LEU A O 1
ATOM 4683 N N . ASP A 1 617 ? -12.810 99.128 -9.467 1.00 102.43 612 ASP A N 1
ATOM 4684 C CA . ASP A 1 617 ? -12.446 99.104 -8.060 1.00 104.42 612 ASP A CA 1
ATOM 4685 C C . ASP A 1 617 ? -12.356 100.543 -7.575 1.00 105.62 612 ASP A C 1
ATOM 4686 O O . ASP A 1 617 ? -11.742 101.377 -8.233 1.00 105.27 612 ASP A O 1
ATOM 4691 N N . GLU A 1 618 ? -12.975 100.833 -6.434 1.00 107.38 613 GLU A N 1
ATOM 4692 C CA . GLU A 1 618 ? -12.939 102.182 -5.874 1.00 107.61 613 GLU A CA 1
ATOM 4693 C C . GLU A 1 618 ? -11.536 102.508 -5.365 1.00 105.83 613 GLU A C 1
ATOM 4694 O O . GLU A 1 618 ? -11.200 103.672 -5.162 1.00 106.63 613 GLU A O 1
ATOM 4700 N N . ASN A 1 619 ? -10.725 101.475 -5.160 1.00 103.48 614 ASN A N 1
ATOM 4701 C CA . ASN A 1 619 ? -9.354 101.647 -4.689 1.00 101.04 614 ASN A CA 1
ATOM 4702 C C . ASN A 1 619 ? -8.500 102.116 -5.857 1.00 99.98 614 ASN A C 1
ATOM 4703 O O . ASN A 1 619 ? -8.528 101.493 -6.912 1.00 100.74 614 ASN A O 1
ATOM 4708 N N . VAL A 1 620 ? -7.721 103.181 -5.668 1.00 98.91 615 VAL A N 1
ATOM 4709 C CA . VAL A 1 620 ? -6.909 103.749 -6.758 1.00 98.12 615 VAL A CA 1
ATOM 4710 C C . VAL A 1 620 ? -5.674 103.003 -7.301 1.00 98.33 615 VAL A C 1
ATOM 4711 O O . VAL A 1 620 ? -5.546 102.817 -8.512 1.00 99.36 615 VAL A O 1
ATOM 4715 N N . PRO A 1 621 ? -4.743 102.583 -6.438 1.00 97.06 616 PRO A N 1
ATOM 4716 C CA . PRO A 1 621 ? -3.597 101.880 -7.018 1.00 95.79 616 PRO A CA 1
ATOM 4717 C C . PRO A 1 621 ? -4.061 100.695 -7.859 1.00 94.67 616 PRO A C 1
ATOM 4718 O O . PRO A 1 621 ? -3.505 100.409 -8.913 1.00 93.18 616 PRO A O 1
ATOM 4722 N N . LEU A 1 622 ? -5.096 100.018 -7.381 1.00 94.69 617 LEU A N 1
ATOM 4723 C CA . LEU A 1 622 ? -5.671 98.882 -8.087 1.00 95.24 617 LEU A CA 1
ATOM 4724 C C . LEU A 1 622 ? -6.213 99.296 -9.452 1.00 95.03 617 LEU A C 1
ATOM 4725 O O . LEU A 1 622 ? -5.720 98.841 -10.485 1.00 95.13 617 LEU A O 1
ATOM 4730 N N . GLN A 1 623 ? -7.231 100.161 -9.436 1.00 94.00 618 GLN A N 1
ATOM 4731 C CA . GLN A 1 623 ? -7.883 100.654 -10.652 1.00 92.81 618 GLN A CA 1
ATOM 4732 C C . GLN A 1 623 ? -6.943 101.211 -11.720 1.00 92.39 618 GLN A C 1
ATOM 4733 O O . GLN A 1 623 ? -7.200 101.033 -12.912 1.00 93.98 618 GLN A O 1
ATOM 4739 N N . ARG A 1 624 ? -5.868 101.885 -11.323 1.00 89.53 619 ARG A N 1
ATOM 4740 C CA . ARG A 1 624 ? -4.963 102.427 -12.323 1.00 87.83 619 ARG A CA 1
ATOM 4741 C C . ARG A 1 624 ? -4.083 101.332 -12.893 1.00 87.63 619 ARG A C 1
ATOM 4742 O O . ARG A 1 624 ? -3.925 101.223 -14.101 1.00 87.24 619 ARG A O 1
ATOM 4750 N N . SER A 1 625 ? -3.504 100.510 -12.030 1.00 89.38 620 SER A N 1
ATOM 4751 C CA . SER A 1 625 ? -2.635 99.457 -12.530 1.00 90.52 620 SER A CA 1
ATOM 4752 C C . SER A 1 625 ? -3.418 98.581 -13.482 1.00 91.00 620 SER A C 1
ATOM 4753 O O . SER A 1 625 ? -2.878 98.127 -14.496 1.00 92.52 620 SER A O 1
ATOM 4756 N N . THR A 1 626 ? -4.698 98.369 -13.170 1.00 90.03 621 THR A N 1
ATOM 4757 C CA . THR A 1 626 ? -5.569 97.552 -14.020 1.00 87.76 621 THR A CA 1
ATOM 4758 C C . THR A 1 626 ? -5.772 98.252 -15.358 1.00 85.95 621 THR A C 1
ATOM 4759 O O . THR A 1 626 ? -5.774 97.613 -16.403 1.00 86.92 621 THR A O 1
ATOM 4763 N N . LEU A 1 627 ? -5.945 99.568 -15.325 1.00 83.82 622 LEU A N 1
ATOM 4764 C CA . LEU A 1 627 ? -6.123 100.321 -16.556 1.00 81.97 622 LEU A CA 1
ATOM 4765 C C . LEU A 1 627 ? -4.808 100.309 -17.309 1.00 81.83 622 LEU A C 1
ATOM 4766 O O . LEU A 1 627 ? -4.798 100.258 -18.539 1.00 82.46 622 LEU A O 1
ATOM 4771 N N . GLU A 1 628 ? -3.700 100.341 -16.571 1.00 81.72 623 GLU A N 1
ATOM 4772 C CA . GLU A 1 628 ? -2.377 100.296 -17.188 1.00 82.51 623 GLU A CA 1
ATOM 4773 C C . GLU A 1 628 ? -2.161 98.931 -17.833 1.00 83.24 623 GLU A C 1
ATOM 4774 O O . GLU A 1 628 ? -1.458 98.807 -18.838 1.00 83.14 623 GLU A O 1
ATOM 4780 N N . LEU A 1 629 ? -2.781 97.907 -17.254 1.00 83.82 624 LEU A N 1
ATOM 4781 C CA . LEU A 1 629 ? -2.685 96.555 -17.792 1.00 82.69 624 LEU A CA 1
ATOM 4782 C C . LEU A 1 629 ? -3.451 96.496 -19.108 1.00 83.90 624 LEU A C 1
ATOM 4783 O O . LEU A 1 629 ? -2.906 96.088 -20.135 1.00 85.14 624 LEU A O 1
ATOM 4788 N N . ILE A 1 630 ? -4.718 96.910 -19.058 1.00 84.37 625 ILE A N 1
ATOM 4789 C CA . ILE A 1 630 ? -5.588 96.940 -20.231 1.00 84.62 625 ILE A CA 1
ATOM 4790 C C . ILE A 1 630 ? -4.909 97.769 -21.314 1.00 84.52 625 ILE A C 1
ATOM 4791 O O . ILE A 1 630 ? -4.916 97.399 -22.486 1.00 84.76 625 ILE A O 1
ATOM 4796 N N . SER A 1 631 ? -4.325 98.893 -20.915 1.00 84.06 626 SER A N 1
ATOM 4797 C CA . SER A 1 631 ? -3.645 99.755 -21.865 1.00 85.21 626 SER A CA 1
ATOM 4798 C C . SER A 1 631 ? -2.664 98.920 -22.663 1.00 85.01 626 SER A C 1
ATOM 4799 O O . SER A 1 631 ? -2.749 98.844 -23.886 1.00 85.45 626 SER A O 1
ATOM 4802 N N . ASN A 1 632 ? -1.735 98.283 -21.963 1.00 85.41 627 ASN A N 1
ATOM 4803 C CA . ASN A 1 632 ? -0.746 97.448 -22.620 1.00 85.71 627 ASN A CA 1
ATOM 4804 C C . ASN A 1 632 ? -1.377 96.346 -23.461 1.00 86.69 627 ASN A C 1
ATOM 4805 O O . ASN A 1 632 ? -0.984 96.151 -24.611 1.00 87.46 627 ASN A O 1
ATOM 4810 N N . MET A 1 633 ? -2.349 95.625 -22.905 1.00 87.37 628 MET A N 1
ATOM 4811 C CA . MET A 1 633 ? -2.994 94.554 -23.659 1.00 87.73 628 MET A CA 1
ATOM 4812 C C . MET A 1 633 ? -3.508 95.064 -24.986 1.00 88.14 628 MET A C 1
ATOM 4813 O O . MET A 1 633 ? -3.386 94.384 -26.003 1.00 88.84 628 MET A O 1
ATOM 4818 N N . MET A 1 634 ? -4.061 96.274 -24.974 1.00 87.87 629 MET A N 1
ATOM 4819 C CA . MET A 1 634 ? -4.629 96.876 -26.172 1.00 87.90 629 MET A CA 1
ATOM 4820 C C . MET A 1 634 ? -3.643 96.992 -27.322 1.00 88.18 629 MET A C 1
ATOM 4821 O O . MET A 1 634 ? -4.052 97.061 -28.484 1.00 89.13 629 MET A O 1
ATOM 4826 N N . SER A 1 635 ? -2.348 97.010 -27.017 1.00 87.91 630 SER A N 1
ATOM 4827 C CA . SER A 1 635 ? -1.352 97.102 -28.079 1.00 86.46 630 SER A CA 1
ATOM 4828 C C . SER A 1 635 ? -1.282 95.815 -28.888 1.00 86.65 630 SER A C 1
ATOM 4829 O O . SER A 1 635 ? -0.611 95.762 -29.909 1.00 87.56 630 SER A O 1
ATOM 4832 N N . HIS A 1 636 ? -1.960 94.771 -28.422 1.00 85.75 631 HIS A N 1
ATOM 4833 C CA . HIS A 1 636 ? -2.028 93.518 -29.162 1.00 85.43 631 HIS A CA 1
ATOM 4834 C C . HIS A 1 636 ? -3.537 93.317 -29.303 1.00 85.11 631 HIS A C 1
ATOM 4835 O O . HIS A 1 636 ? -4.105 92.350 -28.810 1.00 86.07 631 HIS A O 1
ATOM 4842 N N . PRO A 1 637 ? -4.199 94.249 -29.998 1.00 84.36 632 PRO A N 1
ATOM 4843 C CA . PRO A 1 637 ? -5.625 94.356 -30.303 1.00 84.49 632 PRO A CA 1
ATOM 4844 C C . PRO A 1 637 ? -6.461 93.087 -30.356 1.00 84.22 632 PRO A C 1
ATOM 4845 O O . PRO A 1 637 ? -7.159 92.763 -29.409 1.00 85.28 632 PRO A O 1
ATOM 4849 N N . LEU A 1 638 ? -6.405 92.386 -31.477 1.00 83.79 633 LEU A N 1
ATOM 4850 C CA . LEU A 1 638 ? -7.183 91.168 -31.678 1.00 82.55 633 LEU A CA 1
ATOM 4851 C C . LEU A 1 638 ? -7.460 90.331 -30.425 1.00 80.86 633 LEU A C 1
ATOM 4852 O O . LEU A 1 638 ? -8.266 89.401 -30.473 1.00 80.08 633 LEU A O 1
ATOM 4857 N N . THR A 1 639 ? -6.797 90.642 -29.315 1.00 79.09 634 THR A N 1
ATOM 4858 C CA . THR A 1 639 ? -7.002 89.881 -28.085 1.00 79.17 634 THR A CA 1
ATOM 4859 C C . THR A 1 639 ? -8.016 90.525 -27.130 1.00 80.50 634 THR A C 1
ATOM 4860 O O . THR A 1 639 ? -8.795 89.831 -26.469 1.00 81.51 634 THR A O 1
ATOM 4864 N N . ILE A 1 640 ? -8.010 91.849 -27.064 1.00 79.69 635 ILE A N 1
ATOM 4865 C CA . ILE A 1 640 ? -8.895 92.551 -26.158 1.00 78.89 635 ILE A CA 1
ATOM 4866 C C . ILE A 1 640 ? -9.856 93.526 -26.857 1.00 77.97 635 ILE A C 1
ATOM 4867 O O . ILE A 1 640 ? -11.006 93.670 -26.461 1.00 76.89 635 ILE A O 1
ATOM 4872 N N . ALA A 1 641 ? -9.380 94.174 -27.909 1.00 78.50 636 ALA A N 1
ATOM 4873 C CA . ALA A 1 641 ? -10.159 95.145 -28.672 1.00 78.56 636 ALA A CA 1
ATOM 4874 C C . ALA A 1 641 ? -11.674 94.947 -28.672 1.00 78.65 636 ALA A C 1
ATOM 4875 O O . ALA A 1 641 ? -12.423 95.797 -28.173 1.00 78.11 636 ALA A O 1
ATOM 4877 N N . ALA A 1 642 ? -12.125 93.835 -29.245 1.00 78.83 637 ALA A N 1
ATOM 4878 C CA . ALA A 1 642 ? -13.549 93.553 -29.329 1.00 79.25 637 ALA A CA 1
ATOM 4879 C C . ALA A 1 642 ? -14.278 93.686 -27.992 1.00 80.66 637 ALA A C 1
ATOM 4880 O O . ALA A 1 642 ? -15.509 93.732 -27.957 1.00 83.78 637 ALA A O 1
ATOM 4882 N N . LYS A 1 643 ? -13.532 93.755 -26.895 1.00 80.16 638 LYS A N 1
ATOM 4883 C CA . LYS A 1 643 ? -14.138 93.878 -25.567 1.00 79.02 638 LYS A CA 1
ATOM 4884 C C . LYS A 1 643 ? -14.563 95.309 -25.203 1.00 77.48 638 LYS A C 1
ATOM 4885 O O . LYS A 1 643 ? -15.366 95.504 -24.288 1.00 75.79 638 LYS A O 1
ATOM 4891 N N . PHE A 1 644 ? -14.026 96.295 -25.920 1.00 76.76 639 PHE A N 1
ATOM 4892 C CA . PHE A 1 644 ? -14.326 97.704 -25.655 1.00 77.10 639 PHE A CA 1
ATOM 4893 C C . PHE A 1 644 ? -14.789 98.479 -26.890 1.00 77.78 639 PHE A C 1
ATOM 4894 O O . PHE A 1 644 ? -15.562 99.436 -26.780 1.00 78.93 639 PHE A O 1
ATOM 4902 N N . PHE A 1 645 ? -14.315 98.086 -28.063 1.00 75.59 640 PHE A N 1
ATOM 4903 C CA . PHE A 1 645 ? -14.675 98.830 -29.241 1.00 74.26 640 PHE A CA 1
ATOM 4904 C C . PHE A 1 645 ? -15.559 98.124 -30.210 1.00 75.70 640 PHE A C 1
ATOM 4905 O O . PHE A 1 645 ? -15.643 98.538 -31.362 1.00 76.61 640 PHE A O 1
ATOM 4913 N N . ASN A 1 646 ? -16.216 97.057 -29.770 1.00 76.99 641 ASN A N 1
ATOM 4914 C CA . ASN A 1 646 ? -17.127 96.361 -30.665 1.00 77.88 641 ASN A CA 1
ATOM 4915 C C . ASN A 1 646 ? -18.347 97.271 -30.761 1.00 78.30 641 ASN A C 1
ATOM 4916 O O . ASN A 1 646 ? -18.666 97.812 -31.826 1.00 79.79 641 ASN A O 1
ATOM 4921 N N . LEU A 1 647 ? -19.012 97.439 -29.627 1.00 76.51 642 LEU A N 1
ATOM 4922 C CA . LEU A 1 647 ? -20.176 98.309 -29.498 1.00 76.16 642 LEU A CA 1
ATOM 4923 C C . LEU A 1 647 ? -21.498 97.869 -30.074 1.00 76.23 642 LEU A C 1
ATOM 4924 O O . LEU A 1 647 ? -22.458 98.623 -30.009 1.00 76.07 642 LEU A O 1
ATOM 4929 N N . GLU A 1 648 ? -21.558 96.683 -30.659 1.00 77.45 643 GLU A N 1
ATOM 4930 C CA . GLU A 1 648 ? -22.837 96.165 -31.144 1.00 80.99 643 GLU A CA 1
ATOM 4931 C C . GLU A 1 648 ? -23.221 95.167 -30.032 1.00 82.25 643 GLU A C 1
ATOM 4932 O O . GLU A 1 648 ? -24.366 94.690 -29.926 1.00 81.06 643 GLU A O 1
ATOM 4938 N N . ASN A 1 649 ? -22.210 94.894 -29.200 1.00 82.72 644 ASN A N 1
ATOM 4939 C CA . ASN A 1 649 ? -22.269 93.990 -28.055 1.00 81.01 644 ASN A CA 1
ATOM 4940 C C . ASN A 1 649 ? -22.549 94.750 -26.750 1.00 81.82 644 ASN A C 1
ATOM 4941 O O . ASN A 1 649 ? -21.799 95.647 -26.363 1.00 82.65 644 ASN A O 1
ATOM 4946 N N . PRO A 1 650 ? -23.633 94.390 -26.055 1.00 81.48 645 PRO A N 1
ATOM 4947 C CA . PRO A 1 650 ? -24.026 95.023 -24.797 1.00 80.25 645 PRO A CA 1
ATOM 4948 C C . PRO A 1 650 ? -22.861 95.102 -23.840 1.00 79.19 645 PRO A C 1
ATOM 4949 O O . PRO A 1 650 ? -22.612 96.131 -23.213 1.00 77.61 645 PRO A O 1
ATOM 4953 N N . GLN A 1 651 ? -22.149 93.987 -23.756 1.00 79.39 646 GLN A N 1
ATOM 4954 C CA . GLN A 1 651 ? -20.972 93.823 -22.895 1.00 79.37 646 GLN A CA 1
ATOM 4955 C C . GLN A 1 651 ? -19.817 94.785 -23.224 1.00 76.69 646 GLN A C 1
ATOM 4956 O O . GLN A 1 651 ? -19.268 95.436 -22.338 1.00 75.16 646 GLN A O 1
ATOM 4962 N N . SER A 1 652 ? -19.449 94.849 -24.502 1.00 75.58 647 SER A N 1
ATOM 4963 C CA . SER A 1 652 ? -18.380 95.724 -24.968 1.00 74.25 647 SER A CA 1
ATOM 4964 C C . SER A 1 652 ? -18.790 97.182 -24.792 1.00 74.01 647 SER A C 1
ATOM 4965 O O . SER A 1 652 ? -18.025 97.999 -24.264 1.00 73.83 647 SER A O 1
ATOM 4968 N N . LEU A 1 653 ? -20.003 97.495 -25.249 1.00 73.11 648 LEU A N 1
ATOM 4969 C CA . LEU A 1 653 ? -20.558 98.835 -25.153 1.00 71.26 648 LEU A CA 1
ATOM 4970 C C . LEU A 1 653 ? -20.490 99.256 -23.703 1.00 70.78 648 LEU A C 1
ATOM 4971 O O . LEU A 1 653 ? -20.060 100.369 -23.399 1.00 69.72 648 LEU A O 1
ATOM 4976 N N . ARG A 1 654 ? -20.899 98.365 -22.802 1.00 70.03 649 ARG A N 1
ATOM 4977 C CA . ARG A 1 654 ? -20.839 98.694 -21.381 1.00 71.48 649 ARG A CA 1
ATOM 4978 C C . ARG A 1 654 ? -19.410 99.118 -21.075 1.00 71.00 649 ARG A C 1
ATOM 4979 O O . ARG A 1 654 ? -19.155 100.273 -20.743 1.00 70.07 649 ARG A O 1
ATOM 4987 N N . ASN A 1 655 ? -18.482 98.171 -21.212 1.00 71.91 650 ASN A N 1
ATOM 4988 C CA . ASN A 1 655 ? -17.068 98.421 -20.961 1.00 71.42 650 ASN A CA 1
ATOM 4989 C C . ASN A 1 655 ? -16.598 99.661 -21.693 1.00 71.62 650 ASN A C 1
ATOM 4990 O O . ASN A 1 655 ? -15.715 100.375 -21.211 1.00 70.62 650 ASN A O 1
ATOM 4995 N N . PHE A 1 656 ? -17.178 99.916 -22.860 1.00 71.88 651 PHE A N 1
ATOM 4996 C CA . PHE A 1 656 ? -16.784 101.089 -23.605 1.00 75.12 651 PHE A CA 1
ATOM 4997 C C . PHE A 1 656 ? -17.105 102.355 -22.841 1.00 76.74 651 PHE A C 1
ATOM 4998 O O . PHE A 1 656 ? -16.241 103.221 -22.696 1.00 79.51 651 PHE A O 1
ATOM 5006 N N . ASN A 1 657 ? -18.341 102.475 -22.359 1.00 75.92 652 ASN A N 1
ATOM 5007 C CA . ASN A 1 657 ? -18.730 103.689 -21.639 1.00 75.51 652 ASN A CA 1
ATOM 5008 C C . ASN A 1 657 ? -17.956 103.868 -20.340 1.00 73.71 652 ASN A C 1
ATOM 5009 O O . ASN A 1 657 ? -17.617 104.989 -19.959 1.00 71.18 652 ASN A O 1
ATOM 5014 N N . ILE A 1 658 ? -17.670 102.762 -19.661 1.00 73.32 653 ILE A N 1
ATOM 5015 C CA . ILE A 1 658 ? -16.944 102.841 -18.408 1.00 73.94 653 ILE A CA 1
ATOM 5016 C C . ILE A 1 658 ? -15.651 103.552 -18.689 1.00 75.41 653 ILE A C 1
ATOM 5017 O O . ILE A 1 658 ? -15.307 104.525 -18.023 1.00 75.84 653 ILE A O 1
ATOM 5022 N N . LEU A 1 659 ? -14.945 103.077 -19.705 1.00 77.26 654 LEU A N 1
ATOM 5023 C CA . LEU A 1 659 ? -13.669 103.664 -20.067 1.00 78.99 654 LEU A CA 1
ATOM 5024 C C . LEU A 1 659 ? -13.817 105.146 -20.357 1.00 79.72 654 LEU A C 1
ATOM 5025 O O . LEU A 1 659 ? -12.983 105.947 -19.950 1.00 81.43 654 LEU A O 1
ATOM 5030 N N . VAL A 1 660 ? -14.890 105.525 -21.032 1.00 80.28 655 VAL A N 1
ATOM 5031 C CA . VAL A 1 660 ? -15.077 106.926 -21.372 1.00 82.83 655 VAL A CA 1
ATOM 5032 C C . VAL A 1 660 ? -15.265 107.839 -20.159 1.00 84.07 655 VAL A C 1
ATOM 5033 O O . VAL A 1 660 ? -15.014 109.042 -20.251 1.00 83.94 655 VAL A O 1
ATOM 5037 N N . LYS A 1 661 ? -15.703 107.273 -19.031 1.00 86.00 656 LYS A N 1
ATOM 5038 C CA . LYS A 1 661 ? -15.896 108.045 -17.795 1.00 87.89 656 LYS A CA 1
ATOM 5039 C C . LYS A 1 661 ? -14.583 108.139 -17.034 1.00 88.33 656 LYS A C 1
ATOM 5040 O O . LYS A 1 661 ? -14.248 109.184 -16.474 1.00 87.90 656 LYS A O 1
ATOM 5046 N N . LEU A 1 662 ? -13.842 107.037 -17.023 1.00 89.09 657 LEU A N 1
ATOM 5047 C CA . LEU A 1 662 ? -12.559 106.997 -16.351 1.00 89.41 657 LEU A CA 1
ATOM 5048 C C . LEU A 1 662 ? -11.582 107.925 -17.049 1.00 90.09 657 LEU A C 1
ATOM 5049 O O . LEU A 1 662 ? -10.455 108.097 -16.592 1.00 90.85 657 LEU A O 1
ATOM 5054 N N . LEU A 1 663 ? -12.010 108.517 -18.161 1.00 90.15 658 LEU A N 1
ATOM 5055 C CA . LEU A 1 663 ? -11.159 109.444 -18.896 1.00 90.39 658 LEU A CA 1
ATOM 5056 C C . LEU A 1 663 ? -10.958 110.661 -18.008 1.00 91.50 658 LEU A C 1
ATOM 5057 O O . LEU A 1 663 ? -9.961 111.368 -18.123 1.00 92.12 658 LEU A O 1
ATOM 5062 N N . GLN A 1 664 ? -11.912 110.889 -17.107 1.00 93.01 659 GLN A N 1
ATOM 5063 C CA . GLN A 1 664 ? -11.833 112.011 -16.176 1.00 94.34 659 GLN A CA 1
ATOM 5064 C C . GLN A 1 664 ? -11.811 111.541 -14.710 1.00 94.81 659 GLN A C 1
ATOM 5065 O O . GLN A 1 664 ? -12.689 111.868 -13.909 1.00 94.94 659 GLN A O 1
ATOM 5071 N N . LEU A 1 665 ? -10.800 110.748 -14.375 1.00 94.97 660 LEU A N 1
ATOM 5072 C CA . LEU A 1 665 ? -10.641 110.258 -13.017 1.00 94.74 660 LEU A CA 1
ATOM 5073 C C . LEU A 1 665 ? -9.712 111.252 -12.347 1.00 94.96 660 LEU A C 1
ATOM 5074 O O . LEU A 1 665 ? -8.889 111.877 -13.007 1.00 94.32 660 LEU A O 1
ATOM 5079 N N . SER A 1 666 ? -9.861 111.417 -11.042 1.00 95.89 661 SER A N 1
ATOM 5080 C CA . SER A 1 666 ? -9.002 112.318 -10.302 1.00 96.62 661 SER A CA 1
ATOM 5081 C C . SER A 1 666 ? -7.582 111.816 -10.524 1.00 97.09 661 SER A C 1
ATOM 5082 O O . SER A 1 666 ? -6.721 112.546 -11.008 1.00 98.15 661 SER A O 1
ATOM 5085 N N . ASP A 1 667 ? -7.359 110.552 -10.172 1.00 97.52 662 ASP A N 1
ATOM 5086 C CA . ASP A 1 667 ? -6.062 109.897 -10.324 1.00 97.56 662 ASP A CA 1
ATOM 5087 C C . ASP A 1 667 ? -5.531 110.163 -11.725 1.00 96.97 662 ASP A C 1
ATOM 5088 O O . ASP A 1 667 ? -5.977 109.555 -12.689 1.00 98.01 662 ASP A O 1
ATOM 5093 N N . VAL A 1 668 ? -4.569 111.066 -11.836 1.00 97.26 663 VAL A N 1
ATOM 5094 C CA . VAL A 1 668 ? -4.015 111.419 -13.135 1.00 96.78 663 VAL A CA 1
ATOM 5095 C C . VAL A 1 668 ? -3.293 110.283 -13.853 1.00 96.57 663 VAL A C 1
ATOM 5096 O O . VAL A 1 668 ? -3.340 110.189 -15.074 1.00 94.95 663 VAL A O 1
ATOM 5100 N N . GLU A 1 669 ? -2.638 109.414 -13.090 1.00 98.26 664 GLU A N 1
ATOM 5101 C CA . GLU A 1 669 ? -1.886 108.303 -13.665 1.00 98.79 664 GLU A CA 1
ATOM 5102 C C . GLU A 1 669 ? -2.789 107.351 -14.440 1.00 97.65 664 GLU A C 1
ATOM 5103 O O . GLU A 1 669 ? -2.329 106.618 -15.323 1.00 98.00 664 GLU A O 1
ATOM 5109 N N . SER A 1 670 ? -4.074 107.369 -14.105 1.00 95.17 665 SER A N 1
ATOM 5110 C CA . SER A 1 670 ? -5.050 106.527 -14.775 1.00 93.65 665 SER A CA 1
ATOM 5111 C C . SER A 1 670 ? -5.502 107.190 -16.072 1.00 93.80 665 SER A C 1
ATOM 5112 O O . SER A 1 670 ? -5.626 106.528 -17.101 1.00 94.62 665 SER A O 1
ATOM 5115 N N . GLN A 1 671 ? -5.749 108.495 -16.030 1.00 93.12 666 GLN A N 1
ATOM 5116 C CA . GLN A 1 671 ? -6.180 109.208 -17.229 1.00 93.14 666 GLN A CA 1
ATOM 5117 C C . GLN A 1 671 ? -5.186 108.893 -18.353 1.00 93.10 666 GLN A C 1
ATOM 5118 O O . GLN A 1 671 ? -5.572 108.643 -19.496 1.00 93.09 666 GLN A O 1
ATOM 5124 N N . ARG A 1 672 ? -3.902 108.885 -18.015 1.00 91.79 667 ARG A N 1
ATOM 5125 C CA . ARG A 1 672 ? -2.869 108.602 -18.996 1.00 90.47 667 ARG A CA 1
ATOM 5126 C C . ARG A 1 672 ? -3.125 107.281 -19.681 1.00 87.49 667 ARG A C 1
ATOM 5127 O O . ARG A 1 672 ? -3.083 107.191 -20.898 1.00 86.03 667 ARG A O 1
ATOM 5135 N N . ALA A 1 673 ? -3.396 106.257 -18.887 1.00 85.82 668 ALA A N 1
ATOM 5136 C CA . ALA A 1 673 ? -3.647 104.930 -19.418 1.00 85.12 668 ALA A CA 1
ATOM 5137 C C . ALA A 1 673 ? -4.886 104.911 -20.295 1.00 85.95 668 ALA A C 1
ATOM 5138 O O . ALA A 1 673 ? -4.837 104.407 -21.419 1.00 86.91 668 ALA A O 1
ATOM 5140 N N . VAL A 1 674 ? -5.996 105.444 -19.783 1.00 85.49 669 VAL A N 1
ATOM 5141 C CA . VAL A 1 674 ? -7.241 105.494 -20.549 1.00 85.36 669 VAL A CA 1
ATOM 5142 C C . VAL A 1 674 ? -6.983 106.200 -21.883 1.00 86.49 669 VAL A C 1
ATOM 5143 O O . VAL A 1 674 ? -7.313 105.684 -22.956 1.00 86.55 669 VAL A O 1
ATOM 5147 N N . ALA A 1 675 ? -6.383 107.384 -21.806 1.00 86.76 670 ALA A N 1
ATOM 5148 C CA . ALA A 1 675 ? -6.032 108.155 -22.998 1.00 86.16 670 ALA A CA 1
ATOM 5149 C C . ALA A 1 675 ? -5.202 107.268 -23.933 1.00 85.77 670 ALA A C 1
ATOM 5150 O O . ALA A 1 675 ? -5.460 107.196 -25.135 1.00 85.07 670 ALA A O 1
ATOM 5152 N N . ALA A 1 676 ? -4.197 106.600 -23.366 1.00 85.18 671 ALA A N 1
ATOM 5153 C CA . ALA A 1 676 ? -3.336 105.703 -24.121 1.00 83.28 671 ALA A CA 1
ATOM 5154 C C . ALA A 1 676 ? -4.210 104.745 -24.916 1.00 83.37 671 ALA A C 1
ATOM 5155 O O . ALA A 1 676 ? -4.106 104.678 -26.138 1.00 83.36 671 ALA A O 1
ATOM 5157 N N . ILE A 1 677 ? -5.077 104.014 -24.214 1.00 83.03 672 ILE A N 1
ATOM 5158 C CA . ILE A 1 677 ? -5.972 103.054 -24.859 1.00 82.71 672 ILE A CA 1
ATOM 5159 C C . ILE A 1 677 ? -6.643 103.726 -26.050 1.00 84.30 672 ILE A C 1
ATOM 5160 O O . ILE A 1 677 ? -6.337 103.393 -27.199 1.00 86.09 672 ILE A O 1
ATOM 5165 N N . PHE A 1 678 ? -7.539 104.679 -25.789 1.00 82.94 673 PHE A N 1
ATOM 5166 C CA . PHE A 1 678 ? -8.227 105.367 -26.870 1.00 81.09 673 PHE A CA 1
ATOM 5167 C C . PHE A 1 678 ? -7.269 105.842 -27.954 1.00 83.02 673 PHE A C 1
ATOM 5168 O O . PHE A 1 678 ? -7.601 105.827 -29.134 1.00 84.83 673 PHE A O 1
ATOM 5176 N N . ALA A 1 679 ? -6.070 106.252 -27.561 1.00 84.72 674 ALA A N 1
ATOM 5177 C CA . ALA A 1 679 ? -5.093 106.724 -28.531 1.00 84.98 674 ALA A CA 1
ATOM 5178 C C . ALA A 1 679 ? -4.712 105.611 -29.495 1.00 85.71 674 ALA A C 1
ATOM 5179 O O . ALA A 1 679 ? -4.801 105.781 -30.706 1.00 86.82 674 ALA A O 1
ATOM 5181 N N . ASN A 1 680 ? -4.300 104.466 -28.968 1.00 85.87 675 ASN A N 1
ATOM 5182 C CA . ASN A 1 680 ? -3.893 103.376 -29.834 1.00 87.30 675 ASN A CA 1
ATOM 5183 C C . ASN A 1 680 ? -4.944 102.882 -30.818 1.00 87.08 675 ASN A C 1
ATOM 5184 O O . ASN A 1 680 ? -4.834 103.192 -31.999 1.00 87.89 675 ASN A O 1
ATOM 5189 N N . ILE A 1 681 ? -5.955 102.135 -30.367 1.00 86.48 676 ILE A N 1
ATOM 5190 C CA . ILE A 1 681 ? -6.981 101.626 -31.297 1.00 86.63 676 ILE A CA 1
ATOM 5191 C C . ILE A 1 681 ? -7.490 102.663 -32.297 1.00 86.54 676 ILE A C 1
ATOM 5192 O O . ILE A 1 681 ? -7.774 102.338 -33.451 1.00 86.33 676 ILE A O 1
ATOM 5197 N N . ALA A 1 682 ? -7.612 103.910 -31.862 1.00 85.86 677 ALA A N 1
ATOM 5198 C CA . ALA A 1 682 ? -8.091 104.950 -32.755 1.00 84.87 677 ALA A CA 1
ATOM 5199 C C . ALA A 1 682 ? -7.152 105.064 -33.954 1.00 84.92 677 ALA A C 1
ATOM 5200 O O . ALA A 1 682 ? -7.568 105.470 -35.034 1.00 85.63 677 ALA A O 1
ATOM 5202 N N . THR A 1 683 ? -5.889 104.697 -33.758 1.00 84.56 678 THR A N 1
ATOM 5203 C CA . THR A 1 683 ? -4.890 104.746 -34.822 1.00 83.88 678 THR A CA 1
ATOM 5204 C C . THR A 1 683 ? -4.767 103.369 -35.459 1.00 84.75 678 THR A C 1
ATOM 5205 O O . THR A 1 683 ? -4.963 103.208 -36.666 1.00 84.64 678 THR A O 1
ATOM 5209 N N . THR A 1 684 ? -4.439 102.388 -34.615 1.00 85.42 679 THR A N 1
ATOM 5210 C CA . THR A 1 684 ? -4.248 100.982 -34.998 1.00 85.67 679 THR A CA 1
ATOM 5211 C C . THR A 1 684 ? -5.373 100.426 -35.855 1.00 84.40 679 THR A C 1
ATOM 5212 O O . THR A 1 684 ? -5.155 99.561 -36.696 1.00 84.54 679 THR A O 1
ATOM 5216 N N . ILE A 1 685 ? -6.580 100.910 -35.620 1.00 82.96 680 ILE A N 1
ATOM 5217 C CA . ILE A 1 685 ? -7.730 100.437 -36.357 1.00 82.87 680 ILE A CA 1
ATOM 5218 C C . ILE A 1 685 ? -8.615 101.611 -36.776 1.00 82.62 680 ILE A C 1
ATOM 5219 O O . ILE A 1 685 ? -9.519 102.048 -36.054 1.00 82.83 680 ILE A O 1
ATOM 5224 N N . PRO A 1 686 ? -8.359 102.127 -37.975 1.00 81.53 681 PRO A N 1
ATOM 5225 C CA . PRO A 1 686 ? -9.060 103.249 -38.587 1.00 80.19 681 PRO A CA 1
ATOM 5226 C C . PRO A 1 686 ? -10.573 103.189 -38.438 1.00 79.46 681 PRO A C 1
ATOM 5227 O O . PRO A 1 686 ? -11.199 104.169 -38.044 1.00 79.47 681 PRO A O 1
ATOM 5231 N N . LEU A 1 687 ? -11.158 102.038 -38.753 1.00 79.12 682 LEU A N 1
ATOM 5232 C CA . LEU A 1 687 ? -12.605 101.872 -38.671 1.00 79.39 682 LEU A CA 1
ATOM 5233 C C . LEU A 1 687 ? -13.190 102.363 -37.359 1.00 79.77 682 LEU A C 1
ATOM 5234 O O . LEU A 1 687 ? -14.257 102.975 -37.337 1.00 80.74 682 LEU A O 1
ATOM 5239 N N . ILE A 1 688 ? -12.485 102.078 -36.270 1.00 79.04 683 ILE A N 1
ATOM 5240 C CA . ILE A 1 688 ? -12.911 102.466 -34.939 1.00 77.51 683 ILE A CA 1
ATOM 5241 C C . ILE A 1 688 ? -12.821 103.975 -34.810 1.00 78.12 683 ILE A C 1
ATOM 5242 O O . ILE A 1 688 ? -13.752 104.627 -34.340 1.00 77.74 683 ILE A O 1
ATOM 5247 N N . ALA A 1 689 ? -11.701 104.537 -35.247 1.00 79.06 684 ALA A N 1
ATOM 5248 C CA . ALA A 1 689 ? -11.507 105.976 -35.168 1.00 78.95 684 ALA A CA 1
ATOM 5249 C C . ALA A 1 689 ? -12.725 106.652 -35.754 1.00 80.23 684 ALA A C 1
ATOM 5250 O O . ALA A 1 689 ? -13.332 107.525 -35.130 1.00 81.07 684 ALA A O 1
ATOM 5252 N N . LYS A 1 690 ? -13.087 106.228 -36.959 1.00 82.73 685 LYS A N 1
ATOM 5253 C CA . LYS A 1 690 ? -14.220 106.817 -37.653 1.00 85.30 685 LYS A CA 1
ATOM 5254 C C . LYS A 1 690 ? -15.459 106.756 -36.799 1.00 86.11 685 LYS A C 1
ATOM 5255 O O . LYS A 1 690 ? -16.201 107.737 -36.710 1.00 87.35 685 LYS A O 1
ATOM 5261 N N . GLU A 1 691 ? -15.667 105.611 -36.156 1.00 87.12 686 GLU A N 1
ATOM 5262 C CA . GLU A 1 691 ? -16.828 105.417 -35.298 1.00 88.19 686 GLU A CA 1
ATOM 5263 C C . GLU A 1 691 ? -16.825 106.285 -34.045 1.00 86.16 686 GLU A C 1
ATOM 5264 O O . GLU A 1 691 ? -17.886 106.614 -33.527 1.00 84.65 686 GLU A O 1
ATOM 5270 N N . LEU A 1 692 ? -15.640 106.653 -33.564 1.00 85.46 687 LEU A N 1
ATOM 5271 C CA . LEU A 1 692 ? -15.519 107.491 -32.372 1.00 84.47 687 LEU A CA 1
ATOM 5272 C C . LEU A 1 692 ? -15.941 108.939 -32.634 1.00 84.76 687 LEU A C 1
ATOM 5273 O O . LEU A 1 692 ? -16.290 109.668 -31.710 1.00 85.28 687 LEU A O 1
ATOM 5278 N N . LEU A 1 693 ? -15.921 109.354 -33.894 1.00 85.31 688 LEU A N 1
ATOM 5279 C CA . LEU A 1 693 ? -16.298 110.717 -34.247 1.00 85.89 688 LEU A CA 1
ATOM 5280 C C . LEU A 1 693 ? -17.771 110.970 -33.932 1.00 86.77 688 LEU A C 1
ATOM 5281 O O . LEU A 1 693 ? -18.200 112.104 -33.802 1.00 86.58 688 LEU A O 1
ATOM 5286 N N . THR A 1 694 ? -18.537 109.899 -33.803 1.00 89.69 689 THR A N 1
ATOM 5287 C CA . THR A 1 694 ? -19.965 109.982 -33.520 1.00 93.61 689 THR A CA 1
ATOM 5288 C C . THR A 1 694 ? -20.266 110.144 -32.026 1.00 96.57 689 THR A C 1
ATOM 5289 O O . THR A 1 694 ? -21.246 110.782 -31.645 1.00 97.51 689 THR A O 1
ATOM 5293 N N . LYS A 1 695 ? -19.412 109.576 -31.183 1.00 99.54 690 LYS A N 1
ATOM 5294 C CA . LYS A 1 695 ? -19.615 109.595 -29.733 1.00 102.56 690 LYS A CA 1
ATOM 5295 C C . LYS A 1 695 ? -19.363 110.885 -28.954 1.00 102.71 690 LYS A C 1
ATOM 5296 O O . LYS A 1 695 ? -18.224 111.320 -28.788 1.00 102.91 690 LYS A O 1
ATOM 5302 N N . LYS A 1 696 ? -20.446 111.463 -28.443 1.00 103.25 691 LYS A N 1
ATOM 5303 C CA . LYS A 1 696 ? -20.381 112.709 -27.681 1.00 103.85 691 LYS A CA 1
ATOM 5304 C C . LYS A 1 696 ? -19.457 112.712 -26.464 1.00 102.14 691 LYS A C 1
ATOM 5305 O O . LYS A 1 696 ? -18.349 113.237 -26.534 1.00 100.43 691 LYS A O 1
ATOM 5311 N N . GLU A 1 697 ? -19.924 112.138 -25.354 1.00 100.94 692 GLU A N 1
ATOM 5312 C CA . GLU A 1 697 ? -19.155 112.115 -24.110 1.00 100.79 692 GLU A CA 1
ATOM 5313 C C . GLU A 1 697 ? -17.687 111.731 -24.324 1.00 100.03 692 GLU A C 1
ATOM 5314 O O . GLU A 1 697 ? -16.795 112.280 -23.669 1.00 100.06 692 GLU A O 1
ATOM 5320 N N . LEU A 1 698 ? -17.421 110.794 -25.227 1.00 97.99 693 LEU A N 1
ATOM 5321 C CA . LEU A 1 698 ? -16.037 110.435 -25.483 1.00 96.50 693 LEU A CA 1
ATOM 5322 C C . LEU A 1 698 ? -15.301 111.697 -25.926 1.00 98.10 693 LEU A C 1
ATOM 5323 O O . LEU A 1 698 ? -14.291 112.090 -25.339 1.00 97.06 693 LEU A O 1
ATOM 5328 N N . ILE A 1 699 ? -15.829 112.329 -26.969 1.00 99.84 694 ILE A N 1
ATOM 5329 C CA . ILE A 1 699 ? -15.241 113.543 -27.518 1.00 101.19 694 ILE A CA 1
ATOM 5330 C C . ILE A 1 699 ? -15.207 114.703 -26.523 1.00 102.94 694 ILE A C 1
ATOM 5331 O O . ILE A 1 699 ? -14.147 115.290 -26.303 1.00 103.52 694 ILE A O 1
ATOM 5336 N N . GLU A 1 700 ? -16.353 115.021 -25.918 1.00 104.35 695 GLU A N 1
ATOM 5337 C CA . GLU A 1 700 ? -16.443 116.127 -24.955 1.00 104.75 695 GLU A CA 1
ATOM 5338 C C . GLU A 1 700 ? -15.424 116.000 -23.822 1.00 103.61 695 GLU A C 1
ATOM 5339 O O . GLU A 1 700 ? -14.774 116.988 -23.448 1.00 102.73 695 GLU A O 1
ATOM 5345 N N . ASN A 1 701 ? -15.296 114.789 -23.275 1.00 101.38 696 ASN A N 1
ATOM 5346 C CA . ASN A 1 701 ? -14.356 114.529 -22.193 1.00 99.42 696 ASN A CA 1
ATOM 5347 C C . ASN A 1 701 ? -12.930 114.677 -22.696 1.00 99.41 696 ASN A C 1
ATOM 5348 O O . ASN A 1 701 ? -12.161 115.461 -22.165 1.00 99.30 696 ASN A O 1
ATOM 5353 N N . ALA A 1 702 ? -12.587 113.930 -23.737 1.00 100.79 697 ALA A N 1
ATOM 5354 C CA . ALA A 1 702 ? -11.245 113.982 -24.302 1.00 101.77 697 ALA A CA 1
ATOM 5355 C C . ALA A 1 702 ? -10.841 115.414 -24.609 1.00 102.18 697 ALA A C 1
ATOM 5356 O O . ALA A 1 702 ? -9.693 115.793 -24.423 1.00 103.45 697 ALA A O 1
ATOM 5358 N N . ILE A 1 703 ? -11.789 116.207 -25.088 1.00 102.66 698 ILE A N 1
ATOM 5359 C CA . ILE A 1 703 ? -11.516 117.598 -25.408 1.00 103.87 698 ILE A CA 1
ATOM 5360 C C . ILE A 1 703 ? -11.243 118.381 -24.135 1.00 104.48 698 ILE A C 1
ATOM 5361 O O . ILE A 1 703 ? -10.208 119.037 -24.005 1.00 104.04 698 ILE A O 1
ATOM 5366 N N . GLN A 1 704 ? -12.186 118.308 -23.200 1.00 105.84 699 GLN A N 1
ATOM 5367 C CA . GLN A 1 704 ? -12.065 119.006 -21.927 1.00 106.18 699 GLN A CA 1
ATOM 5368 C C . GLN A 1 704 ? -10.718 118.712 -21.268 1.00 105.99 699 GLN A C 1
ATOM 5369 O O . GLN A 1 704 ? -9.839 119.565 -21.267 1.00 105.79 699 GLN A O 1
ATOM 5375 N N . VAL A 1 705 ? -10.537 117.510 -20.729 1.00 106.30 700 VAL A N 1
ATOM 5376 C CA . VAL A 1 705 ? -9.266 117.166 -20.091 1.00 106.71 700 VAL A CA 1
ATOM 5377 C C . VAL A 1 705 ? -8.073 117.620 -20.935 1.00 106.50 700 VAL A C 1
ATOM 5378 O O . VAL A 1 705 ? -7.080 118.105 -20.397 1.00 105.85 700 VAL A O 1
ATOM 5382 N N . PHE A 1 706 ? -8.170 117.473 -22.254 1.00 107.01 701 PHE A N 1
ATOM 5383 C CA . PHE A 1 706 ? -7.073 117.886 -23.119 1.00 108.52 701 PHE A CA 1
ATOM 5384 C C . PHE A 1 706 ? -6.699 119.343 -22.870 1.00 109.88 701 PHE A C 1
ATOM 5385 O O . PHE A 1 706 ? -5.518 119.691 -22.795 1.00 110.26 701 PHE A O 1
ATOM 5393 N N . ALA A 1 707 ? -7.710 120.193 -22.739 1.00 110.77 702 ALA A N 1
ATOM 5394 C CA . ALA A 1 707 ? -7.477 121.614 -22.518 1.00 111.07 702 ALA A CA 1
ATOM 5395 C C . ALA A 1 707 ? -7.317 121.967 -21.037 1.00 111.07 702 ALA A C 1
ATOM 5396 O O . ALA A 1 707 ? -6.473 122.793 -20.683 1.00 110.56 702 ALA A O 1
ATOM 5398 N N . ASP A 1 708 ? -8.128 121.331 -20.188 1.00 112.08 703 ASP A N 1
ATOM 5399 C CA . ASP A 1 708 ? -8.129 121.553 -18.733 1.00 111.71 703 ASP A CA 1
ATOM 5400 C C . ASP A 1 708 ? -6.948 120.894 -18.008 1.00 112.43 703 ASP A C 1
ATOM 5401 O O . ASP A 1 708 ? -6.781 121.071 -16.798 1.00 113.39 703 ASP A O 1
ATOM 5406 N N . GLN A 1 709 ? -6.137 120.129 -18.735 1.00 111.87 704 GLN A N 1
ATOM 5407 C CA . GLN A 1 709 ? -4.983 119.471 -18.138 1.00 111.17 704 GLN A CA 1
ATOM 5408 C C . GLN A 1 709 ? -3.828 119.437 -19.121 1.00 111.45 704 GLN A C 1
ATOM 5409 O O . GLN A 1 709 ? -3.059 118.470 -19.151 1.00 110.86 704 GLN A O 1
ATOM 5415 N N . ILE A 1 710 ? -3.716 120.495 -19.928 1.00 111.38 705 ILE A N 1
ATOM 5416 C CA . ILE A 1 710 ? -2.634 120.602 -20.906 1.00 111.26 705 ILE A CA 1
ATOM 5417 C C . ILE A 1 710 ? -1.296 120.523 -20.174 1.00 111.59 705 ILE A C 1
ATOM 5418 O O . ILE A 1 710 ? -0.268 120.174 -20.761 1.00 109.98 705 ILE A O 1
ATOM 5423 N N . ASP A 1 711 ? -1.331 120.839 -18.880 1.00 113.31 706 ASP A N 1
ATOM 5424 C CA . ASP A 1 711 ? -0.147 120.813 -18.023 1.00 115.06 706 ASP A CA 1
ATOM 5425 C C . ASP A 1 711 ? 0.613 119.508 -18.162 1.00 116.05 706 ASP A C 1
ATOM 5426 O O . ASP A 1 711 ? 1.790 119.500 -18.526 1.00 116.20 706 ASP A O 1
ATOM 5431 N N . ASP A 1 712 ? -0.067 118.405 -17.865 1.00 117.32 707 ASP A N 1
ATOM 5432 C CA . ASP A 1 712 ? 0.548 117.088 -17.936 1.00 118.64 707 ASP A CA 1
ATOM 5433 C C . ASP A 1 712 ? 1.209 116.877 -19.296 1.00 118.49 707 ASP A C 1
ATOM 5434 O O . ASP A 1 712 ? 0.651 117.246 -20.328 1.00 119.41 707 ASP A O 1
ATOM 5439 N N . ILE A 1 713 ? 2.403 116.297 -19.302 1.00 117.36 708 ILE A N 1
ATOM 5440 C CA . ILE A 1 713 ? 3.100 116.079 -20.557 1.00 116.54 708 ILE A CA 1
ATOM 5441 C C . ILE A 1 713 ? 2.653 114.789 -21.227 1.00 116.25 708 ILE A C 1
ATOM 5442 O O . ILE A 1 713 ? 2.299 114.796 -22.404 1.00 116.70 708 ILE A O 1
ATOM 5447 N N . GLU A 1 714 ? 2.652 113.685 -20.487 1.00 115.43 709 GLU A N 1
ATOM 5448 C CA . GLU A 1 714 ? 2.218 112.413 -21.057 1.00 114.19 709 GLU A CA 1
ATOM 5449 C C . GLU A 1 714 ? 0.765 112.517 -21.503 1.00 113.53 709 GLU A C 1
ATOM 5450 O O . GLU A 1 714 ? 0.444 112.275 -22.664 1.00 114.04 709 GLU A O 1
ATOM 5456 N N . LEU A 1 715 ? -0.107 112.887 -20.569 1.00 112.06 710 LEU A N 1
ATOM 5457 C CA . LEU A 1 715 ? -1.539 112.991 -20.833 1.00 110.75 710 LEU A CA 1
ATOM 5458 C C . LEU A 1 715 ? -1.894 113.767 -22.101 1.00 111.46 710 LEU A C 1
ATOM 5459 O O . LEU A 1 715 ? -2.811 113.391 -22.837 1.00 111.28 710 LEU A O 1
ATOM 5464 N N . ARG A 1 716 ? -1.172 114.844 -22.370 1.00 112.52 711 ARG A N 1
ATOM 5465 C CA . ARG A 1 716 ? -1.466 115.618 -23.561 1.00 114.02 711 ARG A CA 1
ATOM 5466 C C . ARG A 1 716 ? -0.879 114.905 -24.766 1.00 113.85 711 ARG A C 1
ATOM 5467 O O . ARG A 1 716 ? -1.516 114.821 -25.816 1.00 114.00 711 ARG A O 1
ATOM 5475 N N . GLN A 1 717 ? 0.334 114.383 -24.604 1.00 113.48 712 GLN A N 1
ATOM 5476 C CA . GLN A 1 717 ? 1.005 113.658 -25.675 1.00 114.05 712 GLN A CA 1
ATOM 5477 C C . GLN A 1 717 ? 0.073 112.555 -26.171 1.00 114.05 712 GLN A C 1
ATOM 5478 O O . GLN A 1 717 ? -0.054 112.312 -27.375 1.00 114.21 712 GLN A O 1
ATOM 5484 N N . ARG A 1 718 ? -0.572 111.884 -25.223 1.00 113.72 713 ARG A N 1
ATOM 5485 C CA . ARG A 1 718 ? -1.511 110.819 -25.536 1.00 112.19 713 ARG A CA 1
ATOM 5486 C C . ARG A 1 718 ? -2.679 111.406 -26.306 1.00 110.51 713 ARG A C 1
ATOM 5487 O O . ARG A 1 718 ? -2.878 111.101 -27.484 1.00 109.98 713 ARG A O 1
ATOM 5495 N N . LEU A 1 719 ? -3.444 112.258 -25.629 1.00 109.00 714 LEU A N 1
ATOM 5496 C CA . LEU A 1 719 ? -4.618 112.883 -26.225 1.00 108.44 714 LEU A CA 1
ATOM 5497 C C . LEU A 1 719 ? -4.410 113.385 -27.650 1.00 108.35 714 LEU A C 1
ATOM 5498 O O . LEU A 1 719 ? -5.296 113.235 -28.492 1.00 108.56 714 LEU A O 1
ATOM 5503 N N . LEU A 1 720 ? -3.245 113.964 -27.926 1.00 107.95 715 LEU A N 1
ATOM 5504 C CA . LEU A 1 720 ? -2.952 114.461 -29.269 1.00 106.11 715 LEU A CA 1
ATOM 5505 C C . LEU A 1 720 ? -3.049 113.331 -30.305 1.00 104.39 715 LEU A C 1
ATOM 5506 O O . LEU A 1 720 ? -3.646 113.507 -31.369 1.00 103.97 715 LEU A O 1
ATOM 5511 N N . MET A 1 721 ? -2.464 112.175 -29.989 1.00 102.01 716 MET A N 1
ATOM 5512 C CA . MET A 1 721 ? -2.501 111.022 -30.885 1.00 98.39 716 MET A CA 1
ATOM 5513 C C . MET A 1 721 ? -3.933 110.684 -31.250 1.00 96.47 716 MET A C 1
ATOM 5514 O O . MET A 1 721 ? -4.249 110.469 -32.419 1.00 95.64 716 MET A O 1
ATOM 5519 N N . LEU A 1 722 ? -4.795 110.619 -30.239 1.00 95.19 717 LEU A N 1
ATOM 5520 C CA . LEU A 1 722 ? -6.204 110.325 -30.466 1.00 94.60 717 LEU A CA 1
ATOM 5521 C C . LEU A 1 722 ? -6.687 111.248 -31.577 1.00 95.49 717 LEU A C 1
ATOM 5522 O O . LEU A 1 722 ? -7.180 110.791 -32.614 1.00 95.03 717 LEU A O 1
ATOM 5527 N N . PHE A 1 723 ? -6.512 112.552 -31.347 1.00 97.25 718 PHE A N 1
ATOM 5528 C CA . PHE A 1 723 ? -6.896 113.607 -32.294 1.00 96.72 718 PHE A CA 1
ATOM 5529 C C . PHE A 1 723 ? -6.197 113.449 -33.657 1.00 96.85 718 PHE A C 1
ATOM 5530 O O . PHE A 1 723 ? -6.817 113.640 -34.700 1.00 96.61 718 PHE A O 1
ATOM 5538 N N . PHE A 1 724 ? -4.913 113.105 -33.651 1.00 97.48 719 PHE A N 1
ATOM 5539 C CA . PHE A 1 724 ? -4.199 112.881 -34.903 1.00 98.66 719 PHE A CA 1
ATOM 5540 C C . PHE A 1 724 ? -4.958 111.777 -35.626 1.00 97.13 719 PHE A C 1
ATOM 5541 O O . PHE A 1 724 ? -5.335 111.914 -36.792 1.00 96.51 719 PHE A O 1
ATOM 5549 N N . GLY A 1 725 ? -5.181 110.685 -34.906 1.00 95.65 720 GLY A N 1
ATOM 5550 C CA . GLY A 1 725 ? -5.874 109.548 -35.469 1.00 94.76 720 GLY A CA 1
ATOM 5551 C C . GLY A 1 725 ? -7.324 109.792 -35.822 1.00 93.97 720 GLY A C 1
ATOM 5552 O O . GLY A 1 725 ? -7.802 109.302 -36.840 1.00 93.54 720 GLY A O 1
ATOM 5553 N N . LEU A 1 726 ? -8.037 110.539 -34.991 1.00 93.58 721 LEU A N 1
ATOM 5554 C CA . LEU A 1 726 ? -9.440 110.797 -35.280 1.00 94.73 721 LEU A CA 1
ATOM 5555 C C . LEU A 1 726 ? -9.619 111.625 -36.539 1.00 95.43 721 LEU A C 1
ATOM 5556 O O . LEU A 1 726 ? -10.235 111.166 -37.495 1.00 95.71 721 LEU A O 1
ATOM 5561 N N . PHE A 1 727 ? -9.090 112.844 -36.544 1.00 96.81 722 PHE A N 1
ATOM 5562 C CA . PHE A 1 727 ? -9.192 113.703 -37.720 1.00 98.28 722 PHE A CA 1
ATOM 5563 C C . PHE A 1 727 ? -8.646 112.945 -38.948 1.00 98.93 722 PHE A C 1
ATOM 5564 O O . PHE A 1 727 ? -9.078 113.181 -40.083 1.00 98.52 722 PHE A O 1
ATOM 5572 N N . GLU A 1 728 ? -7.713 112.021 -38.700 1.00 98.33 723 GLU A N 1
ATOM 5573 C CA . GLU A 1 728 ? -7.084 111.213 -39.750 1.00 97.42 723 GLU A CA 1
ATOM 5574 C C . GLU A 1 728 ? -8.076 110.483 -40.665 1.00 95.59 723 GLU A C 1
ATOM 5575 O O . GLU A 1 728 ? -7.744 110.152 -41.803 1.00 93.08 723 GLU A O 1
ATOM 5581 N N . VAL A 1 729 ? -9.274 110.209 -40.151 1.00 94.50 724 VAL A N 1
ATOM 5582 C CA . VAL A 1 729 ? -10.320 109.549 -40.925 1.00 92.33 724 VAL A CA 1
ATOM 5583 C C . VAL A 1 729 ? -11.420 110.536 -41.236 1.00 92.48 724 VAL A C 1
ATOM 5584 O O . VAL A 1 729 ? -12.570 110.145 -41.430 1.00 91.53 724 VAL A O 1
ATOM 5588 N N . ILE A 1 730 ? -11.061 111.816 -41.257 1.00 93.28 725 ILE A N 1
ATOM 5589 C CA . ILE A 1 730 ? -12.011 112.871 -41.567 1.00 96.49 725 ILE A CA 1
ATOM 5590 C C . ILE A 1 730 ? -11.662 113.504 -42.916 1.00 99.66 725 ILE A C 1
ATOM 5591 O O . ILE A 1 730 ? -10.692 114.253 -43.045 1.00 100.35 725 ILE A O 1
ATOM 5596 N N . PRO A 1 731 ? -12.466 113.204 -43.942 1.00 102.45 726 PRO A N 1
ATOM 5597 C CA . PRO A 1 731 ? -12.272 113.719 -45.294 1.00 106.13 726 PRO A CA 1
ATOM 5598 C C . PRO A 1 731 ? -12.458 115.221 -45.309 1.00 110.47 726 PRO A C 1
ATOM 5599 O O . PRO A 1 731 ? -13.423 115.742 -44.743 1.00 111.62 726 PRO A O 1
ATOM 5603 N N . ASP A 1 732 ? -11.538 115.912 -45.967 1.00 114.04 727 ASP A N 1
ATOM 5604 C CA . ASP A 1 732 ? -11.593 117.365 -46.060 1.00 117.39 727 ASP A CA 1
ATOM 5605 C C . ASP A 1 732 ? -12.397 117.826 -47.283 1.00 118.79 727 ASP A C 1
ATOM 5606 O O . ASP A 1 732 ? -13.291 118.679 -47.180 1.00 119.00 727 ASP A O 1
ATOM 5611 N N . ASN A 1 733 ? -12.076 117.258 -48.441 1.00 119.71 728 ASN A N 1
ATOM 5612 C CA . ASN A 1 733 ? -12.770 117.608 -49.676 1.00 120.38 728 ASN A CA 1
ATOM 5613 C C . ASN A 1 733 ? -14.091 116.855 -49.728 1.00 119.88 728 ASN A C 1
ATOM 5614 O O . ASN A 1 733 ? -15.039 117.290 -50.384 1.00 118.43 728 ASN A O 1
ATOM 5619 N N . GLY A 1 734 ? -14.139 115.735 -49.004 1.00 119.89 729 GLY A N 1
ATOM 5620 C CA . GLY A 1 734 ? -15.328 114.902 -48.951 1.00 119.92 729 GLY A CA 1
ATOM 5621 C C . GLY A 1 734 ? -16.608 115.663 -48.655 1.00 120.41 729 GLY A C 1
ATOM 5622 O O . GLY A 1 734 ? -17.696 115.134 -48.879 1.00 120.31 729 GLY A O 1
ATOM 5623 N N . THR A 1 735 ? -16.465 116.894 -48.155 1.00 120.47 730 THR A N 1
ATOM 5624 C CA . THR A 1 735 ? -17.581 117.791 -47.815 1.00 119.38 730 THR A CA 1
ATOM 5625 C C . THR A 1 735 ? -18.876 117.070 -47.449 1.00 118.51 730 THR A C 1
ATOM 5626 O O . THR A 1 735 ? -19.344 117.153 -46.312 1.00 117.44 730 THR A O 1
ATOM 5630 N N . ASN A 1 736 ? -19.457 116.397 -48.436 1.00 117.65 731 ASN A N 1
ATOM 5631 C CA . ASN A 1 736 ? -20.671 115.606 -48.267 1.00 117.92 731 ASN A CA 1
ATOM 5632 C C . ASN A 1 736 ? -20.943 115.340 -46.776 1.00 117.09 731 ASN A C 1
ATOM 5633 O O . ASN A 1 736 ? -21.888 115.878 -46.199 1.00 115.50 731 ASN A O 1
ATOM 5638 N N . GLU A 1 737 ? -20.084 114.523 -46.164 1.00 116.58 732 GLU A N 1
ATOM 5639 C CA . GLU A 1 737 ? -20.207 114.147 -44.755 1.00 115.36 732 GLU A CA 1
ATOM 5640 C C . GLU A 1 737 ? -19.153 114.778 -43.830 1.00 114.46 732 GLU A C 1
ATOM 5641 O O . GLU A 1 737 ? -17.943 114.645 -44.057 1.00 113.20 732 GLU A O 1
ATOM 5647 N N . VAL A 1 738 ? -19.633 115.464 -42.790 1.00 113.70 733 VAL A N 1
ATOM 5648 C CA . VAL A 1 738 ? -18.772 116.126 -41.809 1.00 113.05 733 VAL A CA 1
ATOM 5649 C C . VAL A 1 738 ? -19.058 115.685 -40.373 1.00 112.77 733 VAL A C 1
ATOM 5650 O O . VAL A 1 738 ? -20.079 115.053 -40.088 1.00 112.77 733 VAL A O 1
ATOM 5654 N N . TYR A 1 739 ? -18.145 116.048 -39.475 1.00 112.15 734 TYR A N 1
ATOM 5655 C CA . TYR A 1 739 ? -18.228 115.692 -38.063 1.00 111.27 734 TYR A CA 1
ATOM 5656 C C . TYR A 1 739 ? -17.998 116.932 -37.201 1.00 111.76 734 TYR A C 1
ATOM 5657 O O . TYR A 1 739 ? -16.870 117.394 -37.055 1.00 111.94 734 TYR A O 1
ATOM 5666 N N . PRO A 1 740 ? -19.066 117.472 -36.602 1.00 112.34 735 PRO A N 1
ATOM 5667 C CA . PRO A 1 740 ? -19.034 118.669 -35.743 1.00 113.09 735 PRO A CA 1
ATOM 5668 C C . PRO A 1 740 ? -18.076 118.697 -34.536 1.00 113.47 735 PRO A C 1
ATOM 5669 O O . PRO A 1 740 ? -17.044 119.376 -34.569 1.00 113.58 735 PRO A O 1
ATOM 5673 N N . LEU A 1 741 ? -18.444 117.971 -33.477 1.00 112.42 736 LEU A N 1
ATOM 5674 C CA . LEU A 1 741 ? -17.692 117.886 -32.218 1.00 110.93 736 LEU A CA 1
ATOM 5675 C C . LEU A 1 741 ? -16.177 118.071 -32.314 1.00 111.43 736 LEU A C 1
ATOM 5676 O O . LEU A 1 741 ? -15.537 118.532 -31.368 1.00 111.39 736 LEU A O 1
ATOM 5681 N N . LEU A 1 742 ? -15.598 117.694 -33.445 1.00 111.57 737 LEU A N 1
ATOM 5682 C CA . LEU A 1 742 ? -14.168 117.849 -33.629 1.00 112.44 737 LEU A CA 1
ATOM 5683 C C . LEU A 1 742 ? -13.920 118.874 -34.723 1.00 113.51 737 LEU A C 1
ATOM 5684 O O . LEU A 1 742 ? -12.926 119.602 -34.698 1.00 113.65 737 LEU A O 1
ATOM 5689 N N . GLN A 1 743 ? -14.835 118.934 -35.683 1.00 114.76 738 GLN A N 1
ATOM 5690 C CA . GLN A 1 743 ? -14.695 119.870 -36.784 1.00 117.22 738 GLN A CA 1
ATOM 5691 C C . GLN A 1 743 ? -14.719 121.291 -36.240 1.00 121.11 738 GLN A C 1
ATOM 5692 O O . GLN A 1 743 ? -13.862 122.107 -36.591 1.00 120.99 738 GLN A O 1
ATOM 5698 N N . GLU A 1 744 ? -15.697 121.575 -35.374 1.00 125.87 739 GLU A N 1
ATOM 5699 C CA . GLU A 1 744 ? -15.856 122.903 -34.747 1.00 129.84 739 GLU A CA 1
ATOM 5700 C C . GLU A 1 744 ? -15.246 122.998 -33.330 1.00 131.06 739 GLU A C 1
ATOM 5701 O O . GLU A 1 744 ? -14.018 123.079 -33.180 1.00 132.19 739 GLU A O 1
ATOM 5707 N N . ASN A 1 745 ? -16.100 122.998 -32.303 1.00 131.08 740 ASN A N 1
ATOM 5708 C CA . ASN A 1 745 ? -15.652 123.081 -30.906 1.00 130.81 740 ASN A CA 1
ATOM 5709 C C . ASN A 1 745 ? -14.444 124.011 -30.713 1.00 130.82 740 ASN A C 1
ATOM 5710 O O . ASN A 1 745 ? -13.289 123.584 -30.845 1.00 130.85 740 ASN A O 1
ATOM 5715 N N . GLN A 1 746 ? -14.715 125.276 -30.391 1.00 129.84 741 GLN A N 1
ATOM 5716 C CA . GLN A 1 746 ? -13.655 126.258 -30.188 1.00 129.68 741 GLN A CA 1
ATOM 5717 C C . GLN A 1 746 ? -12.682 125.823 -29.105 1.00 129.14 741 GLN A C 1
ATOM 5718 O O . GLN A 1 746 ? -11.503 126.162 -29.153 1.00 128.92 741 GLN A O 1
ATOM 5724 N N . LYS A 1 747 ? -13.182 125.074 -28.129 1.00 128.55 742 LYS A N 1
ATOM 5725 C CA . LYS A 1 747 ? -12.348 124.591 -27.035 1.00 127.49 742 LYS A CA 1
ATOM 5726 C C . LYS A 1 747 ? -11.220 123.765 -27.639 1.00 126.88 742 LYS A C 1
ATOM 5727 O O . LYS A 1 747 ? -10.047 124.030 -27.394 1.00 125.82 742 LYS A O 1
ATOM 5733 N N . LEU A 1 748 ? -11.579 122.765 -28.436 1.00 126.95 743 LEU A N 1
ATOM 5734 C CA . LEU A 1 748 ? -10.570 121.935 -29.070 1.00 128.18 743 LEU A CA 1
ATOM 5735 C C . LEU A 1 748 ? -9.787 122.793 -30.039 1.00 128.78 743 LEU A C 1
ATOM 5736 O O . LEU A 1 748 ? -8.559 122.752 -30.056 1.00 129.70 743 LEU A O 1
ATOM 5741 N N . LYS A 1 749 ? -10.505 123.567 -30.847 1.00 128.45 744 LYS A N 1
ATOM 5742 C CA . LYS A 1 749 ? -9.875 124.445 -31.831 1.00 128.43 744 LYS A CA 1
ATOM 5743 C C . LYS A 1 749 ? -8.749 125.286 -31.207 1.00 128.45 744 LYS A C 1
ATOM 5744 O O . LYS A 1 749 ? -7.589 125.188 -31.623 1.00 127.74 744 LYS A O 1
ATOM 5750 N N . ASP A 1 750 ? -9.089 126.093 -30.203 1.00 128.35 745 ASP A N 1
ATOM 5751 C CA . ASP A 1 750 ? -8.105 126.947 -29.543 1.00 128.60 745 ASP A CA 1
ATOM 5752 C C . ASP A 1 750 ? -7.130 126.182 -28.637 1.00 128.71 745 ASP A C 1
ATOM 5753 O O . ASP A 1 750 ? -5.947 126.527 -28.558 1.00 128.75 745 ASP A O 1
ATOM 5758 N N . ALA A 1 751 ? -7.614 125.143 -27.963 1.00 128.38 746 ALA A N 1
ATOM 5759 C CA . ALA A 1 751 ? -6.749 124.348 -27.101 1.00 128.19 746 ALA A CA 1
ATOM 5760 C C . ALA A 1 751 ? -5.698 123.654 -27.974 1.00 128.43 746 ALA A C 1
ATOM 5761 O O . ALA A 1 751 ? -4.622 123.278 -27.500 1.00 127.81 746 ALA A O 1
ATOM 5763 N N . LEU A 1 752 ? -6.028 123.485 -29.255 1.00 128.87 747 LEU A N 1
ATOM 5764 C CA . LEU A 1 752 ? -5.124 122.859 -30.220 1.00 128.68 747 LEU A CA 1
ATOM 5765 C C . LEU A 1 752 ? -4.046 123.865 -30.579 1.00 128.96 747 LEU A C 1
ATOM 5766 O O . LEU A 1 752 ? -2.889 123.503 -30.805 1.00 128.60 747 LEU A O 1
ATOM 5771 N N . ASN A 1 753 ? -4.442 125.132 -30.629 1.00 130.07 748 ASN A N 1
ATOM 5772 C CA . ASN A 1 753 ? -3.517 126.204 -30.952 1.00 131.64 748 ASN A CA 1
ATOM 5773 C C . ASN A 1 753 ? -2.607 126.537 -29.779 1.00 132.44 748 ASN A C 1
ATOM 5774 O O . ASN A 1 753 ? -1.433 126.852 -29.982 1.00 133.11 748 ASN A O 1
ATOM 5779 N N . MET A 1 754 ? -3.133 126.470 -28.556 1.00 132.85 749 MET A N 1
ATOM 5780 C CA . MET A 1 754 ? -2.305 126.753 -27.382 1.00 133.40 749 MET A CA 1
ATOM 5781 C C . MET A 1 754 ? -1.183 125.705 -27.431 1.00 134.02 749 MET A C 1
ATOM 5782 O O . MET A 1 754 ? -0.027 125.984 -27.091 1.00 133.99 749 MET A O 1
ATOM 5787 N N . SER A 1 755 ? -1.539 124.502 -27.881 1.00 134.18 750 SER A N 1
ATOM 5788 C CA . SER A 1 755 ? -0.572 123.426 -28.025 1.00 134.53 750 SER A CA 1
ATOM 5789 C C . SER A 1 755 ? 0.432 123.913 -29.070 1.00 135.77 750 SER A C 1
ATOM 5790 O O . SER A 1 755 ? 1.639 123.925 -28.825 1.00 135.46 750 SER A O 1
ATOM 5793 N N . LEU A 1 756 ? -0.085 124.340 -30.224 1.00 136.99 751 LEU A N 1
ATOM 5794 C CA . LEU A 1 756 ? 0.742 124.839 -31.328 1.00 138.16 751 LEU A CA 1
ATOM 5795 C C . LEU A 1 756 ? 1.741 125.913 -30.900 1.00 139.82 751 LEU A C 1
ATOM 5796 O O . LEU A 1 756 ? 2.818 126.024 -31.486 1.00 140.61 751 LEU A O 1
ATOM 5801 N N . LYS A 1 757 ? 1.380 126.709 -29.893 1.00 141.16 752 LYS A N 1
ATOM 5802 C CA . LYS A 1 757 ? 2.262 127.771 -29.411 1.00 141.68 752 LYS A CA 1
ATOM 5803 C C . LYS A 1 757 ? 3.421 127.198 -28.599 1.00 143.31 752 LYS A C 1
ATOM 5804 O O . LYS A 1 757 ? 3.460 127.272 -27.362 1.00 142.77 752 LYS A O 1
ATOM 5810 N N . ARG A 1 758 ? 4.363 126.630 -29.353 1.00 145.26 753 ARG A N 1
ATOM 5811 C CA . ARG A 1 758 ? 5.579 125.993 -28.856 1.00 147.50 753 ARG A CA 1
ATOM 5812 C C . ARG A 1 758 ? 5.392 125.315 -27.519 1.00 148.72 753 ARG A C 1
ATOM 5813 O O . ARG A 1 758 ? 4.275 125.065 -27.067 1.00 149.21 753 ARG A O 1
ATOM 5821 N N . GLY A 1 759 ? 6.517 125.018 -26.892 1.00 149.81 754 GLY A N 1
ATOM 5822 C CA . GLY A 1 759 ? 6.484 124.360 -25.613 1.00 150.87 754 GLY A CA 1
ATOM 5823 C C . GLY A 1 759 ? 6.768 122.894 -25.816 1.00 151.57 754 GLY A C 1
ATOM 5824 O O . GLY A 1 759 ? 7.598 122.519 -26.651 1.00 151.09 754 GLY A O 1
ATOM 5825 N N . ASP A 1 760 ? 6.060 122.065 -25.061 1.00 152.14 755 ASP A N 1
ATOM 5826 C CA . ASP A 1 760 ? 6.236 120.628 -25.152 1.00 152.37 755 ASP A CA 1
ATOM 5827 C C . ASP A 1 760 ? 5.111 119.986 -25.947 1.00 152.37 755 ASP A C 1
ATOM 5828 O O . ASP A 1 760 ? 4.406 119.116 -25.442 1.00 151.52 755 ASP A O 1
ATOM 5833 N N . SER A 1 761 ? 4.944 120.429 -27.191 1.00 152.76 756 SER A N 1
ATOM 5834 C CA . SER A 1 761 ? 3.921 119.882 -28.074 1.00 152.86 756 SER A CA 1
ATOM 5835 C C . SER A 1 761 ? 4.389 118.478 -28.437 1.00 153.06 756 SER A C 1
ATOM 5836 O O . SER A 1 761 ? 3.600 117.628 -28.860 1.00 153.09 756 SER A O 1
ATOM 5839 N N . GLY A 1 762 ? 5.688 118.248 -28.259 1.00 153.18 757 GLY A N 1
ATOM 5840 C CA . GLY A 1 762 ? 6.276 116.961 -28.570 1.00 152.98 757 GLY A CA 1
ATOM 5841 C C . GLY A 1 762 ? 7.187 117.092 -29.774 1.00 153.25 757 GLY A C 1
ATOM 5842 O O . GLY A 1 762 ? 6.983 117.983 -30.603 1.00 152.57 757 GLY A O 1
ATOM 5843 N N . PRO A 1 763 ? 8.210 116.229 -29.902 1.00 153.64 758 PRO A N 1
ATOM 5844 C CA . PRO A 1 763 ? 9.121 116.309 -31.049 1.00 153.44 758 PRO A CA 1
ATOM 5845 C C . PRO A 1 763 ? 8.417 115.933 -32.353 1.00 153.23 758 PRO A C 1
ATOM 5846 O O . PRO A 1 763 ? 8.589 116.591 -33.379 1.00 153.00 758 PRO A O 1
ATOM 5850 N N . GLU A 1 764 ? 7.613 114.877 -32.294 1.00 152.81 759 GLU A N 1
ATOM 5851 C CA . GLU A 1 764 ? 6.879 114.402 -33.458 1.00 152.43 759 GLU A CA 1
ATOM 5852 C C . GLU A 1 764 ? 5.577 115.151 -33.656 1.00 151.85 759 GLU A C 1
ATOM 5853 O O . GLU A 1 764 ? 5.507 116.126 -34.408 1.00 151.46 759 GLU A O 1
ATOM 5859 N N . PHE A 1 765 ? 4.550 114.665 -32.965 1.00 151.41 760 PHE A N 1
ATOM 5860 C CA . PHE A 1 765 ? 3.200 115.210 -33.024 1.00 151.18 760 PHE A CA 1
ATOM 5861 C C . PHE A 1 765 ? 3.115 116.731 -32.858 1.00 150.61 760 PHE A C 1
ATOM 5862 O O . PHE A 1 765 ? 2.645 117.246 -31.843 1.00 150.76 760 PHE A O 1
ATOM 5870 N N . SER A 1 766 ? 3.579 117.432 -33.888 1.00 149.53 761 SER A N 1
ATOM 5871 C CA . SER A 1 766 ? 3.577 118.886 -33.938 1.00 148.23 761 SER A CA 1
ATOM 5872 C C . SER A 1 766 ? 2.984 119.216 -35.298 1.00 147.22 761 SER A C 1
ATOM 5873 O O . SER A 1 766 ? 2.036 119.991 -35.408 1.00 146.35 761 SER A O 1
ATOM 5876 N N . ALA A 1 767 ? 3.562 118.604 -36.330 1.00 146.24 762 ALA A N 1
ATOM 5877 C CA . ALA A 1 767 ? 3.117 118.786 -37.704 1.00 145.11 762 ALA A CA 1
ATOM 5878 C C . ALA A 1 767 ? 1.640 118.446 -37.769 1.00 144.42 762 ALA A C 1
ATOM 5879 O O . ALA A 1 767 ? 0.900 118.982 -38.593 1.00 144.31 762 ALA A O 1
ATOM 5881 N N . ALA A 1 768 ? 1.220 117.547 -36.886 1.00 143.43 763 ALA A N 1
ATOM 5882 C CA . ALA A 1 768 ? -0.167 117.121 -36.825 1.00 142.76 763 ALA A CA 1
ATOM 5883 C C . ALA A 1 768 ? -1.091 118.276 -36.431 1.00 142.46 763 ALA A C 1
ATOM 5884 O O . ALA A 1 768 ? -2.119 118.508 -37.078 1.00 142.11 763 ALA A O 1
ATOM 5886 N N . ILE A 1 769 ? -0.704 119.002 -35.380 1.00 141.60 764 ILE A N 1
ATOM 5887 C CA . ILE A 1 769 ? -1.487 120.123 -34.853 1.00 140.11 764 ILE A CA 1
ATOM 5888 C C . ILE A 1 769 ? -2.100 121.021 -35.937 1.00 139.29 764 ILE A C 1
ATOM 5889 O O . ILE A 1 769 ? -3.318 121.203 -35.982 1.00 138.96 764 ILE A O 1
ATOM 5894 N N . PRO A 1 770 ? -1.267 121.591 -36.828 1.00 138.42 765 PRO A N 1
ATOM 5895 C CA . PRO A 1 770 ? -1.806 122.457 -37.881 1.00 136.88 765 PRO A CA 1
ATOM 5896 C C . PRO A 1 770 ? -2.632 121.687 -38.914 1.00 135.39 765 PRO A C 1
ATOM 5897 O O . PRO A 1 770 ? -3.678 122.163 -39.365 1.00 134.88 765 PRO A O 1
ATOM 5901 N N . VAL A 1 771 ? -2.164 120.497 -39.282 1.00 134.01 766 VAL A N 1
ATOM 5902 C CA . VAL A 1 771 ? -2.880 119.670 -40.247 1.00 132.28 766 VAL A CA 1
ATOM 5903 C C . VAL A 1 771 ? -4.286 119.465 -39.715 1.00 131.19 766 VAL A C 1
ATOM 5904 O O . VAL A 1 771 ? -5.245 119.365 -40.484 1.00 130.24 766 VAL A O 1
ATOM 5908 N N . ILE A 1 772 ? -4.376 119.407 -38.385 1.00 129.85 767 ILE A N 1
ATOM 5909 C CA . ILE A 1 772 ? -5.629 119.209 -37.659 1.00 128.60 767 ILE A CA 1
ATOM 5910 C C . ILE A 1 772 ? -6.493 120.477 -37.612 1.00 128.15 767 ILE A C 1
ATOM 5911 O O . ILE A 1 772 ? -7.713 120.402 -37.759 1.00 127.74 767 ILE A O 1
ATOM 5916 N N . LEU A 1 773 ? -5.870 121.636 -37.402 1.00 127.42 768 LEU A N 1
ATOM 5917 C CA . LEU A 1 773 ? -6.620 122.891 -37.362 1.00 126.01 768 LEU A CA 1
ATOM 5918 C C . LEU A 1 773 ? -7.104 123.169 -38.770 1.00 125.17 768 LEU A C 1
ATOM 5919 O O . LEU A 1 773 ? -8.092 123.876 -38.980 1.00 123.93 768 LEU A O 1
ATOM 5924 N N . ALA A 1 774 ? -6.385 122.584 -39.723 1.00 124.85 769 ALA A N 1
ATOM 5925 C CA . ALA A 1 774 ? -6.686 122.702 -41.142 1.00 124.89 769 ALA A CA 1
ATOM 5926 C C . ALA A 1 774 ? -8.056 122.091 -41.429 1.00 124.71 769 ALA A C 1
ATOM 5927 O O . ALA A 1 774 ? -8.516 122.069 -42.577 1.00 123.63 769 ALA A O 1
ATOM 5929 N N . LYS A 1 775 ? -8.696 121.598 -40.370 1.00 125.16 770 LYS A N 1
ATOM 5930 C CA . LYS A 1 775 ? -10.014 120.974 -40.465 1.00 125.34 770 LYS A CA 1
ATOM 5931 C C . LYS A 1 775 ? -10.959 121.527 -39.391 1.00 125.90 770 LYS A C 1
ATOM 5932 O O . LYS A 1 775 ? -11.807 120.794 -38.869 1.00 125.96 770 LYS A O 1
ATOM 5938 N N . ILE A 1 776 ? -10.821 122.812 -39.065 1.00 126.42 771 ILE A N 1
ATOM 5939 C CA . ILE A 1 776 ? -11.670 123.417 -38.044 1.00 126.85 771 ILE A CA 1
ATOM 5940 C C . ILE A 1 776 ? -12.284 124.766 -38.451 1.00 127.59 771 ILE A C 1
ATOM 5941 O O . ILE A 1 776 ? -11.825 125.414 -39.395 1.00 126.53 771 ILE A O 1
ATOM 5946 N N . LYS A 1 777 ? -13.344 125.156 -37.741 1.00 129.00 772 LYS A N 1
ATOM 5947 C CA . LYS A 1 777 ? -14.041 126.421 -37.971 1.00 128.98 772 LYS A CA 1
ATOM 5948 C C . LYS A 1 777 ? -14.229 127.121 -36.624 1.00 128.08 772 LYS A C 1
ATOM 5949 O O . LYS A 1 777 ? -13.548 128.139 -36.397 1.00 127.00 772 LYS A O 1
ATOM 5955 N N . PRO B 1 7 ? 2.222 80.932 27.123 1.00 108.59 2 PRO B N 1
ATOM 5956 C CA . PRO B 1 7 ? 3.492 81.648 27.389 1.00 108.78 2 PRO B CA 1
ATOM 5957 C C . PRO B 1 7 ? 4.698 81.179 26.563 1.00 108.55 2 PRO B C 1
ATOM 5958 O O . PRO B 1 7 ? 4.544 80.471 25.571 1.00 107.05 2 PRO B O 1
ATOM 5962 N N . LEU B 1 8 ? 5.893 81.606 26.978 1.00 109.61 3 LEU B N 1
ATOM 5963 C CA . LEU B 1 8 ? 7.152 81.263 26.301 1.00 109.99 3 LEU B CA 1
ATOM 5964 C C . LEU B 1 8 ? 8.200 80.821 27.328 1.00 109.54 3 LEU B C 1
ATOM 5965 O O . LEU B 1 8 ? 9.300 81.381 27.398 1.00 108.55 3 LEU B O 1
ATOM 5970 N N . LYS B 1 11 ? 8.014 86.793 24.928 1.00 131.19 6 LYS B N 1
ATOM 5971 C CA . LYS B 1 11 ? 7.929 87.365 26.261 1.00 131.57 6 LYS B CA 1
ATOM 5972 C C . LYS B 1 11 ? 9.080 88.312 26.597 1.00 131.50 6 LYS B C 1
ATOM 5973 O O . LYS B 1 11 ? 9.998 87.939 27.332 1.00 131.40 6 LYS B O 1
ATOM 5979 N N . GLY B 1 12 ? 9.037 89.535 26.071 1.00 131.18 7 GLY B N 1
ATOM 5980 C CA . GLY B 1 12 ? 10.096 90.484 26.378 1.00 130.36 7 GLY B CA 1
ATOM 5981 C C . GLY B 1 12 ? 10.498 91.498 25.315 1.00 129.33 7 GLY B C 1
ATOM 5982 O O . GLY B 1 12 ? 9.669 91.981 24.538 1.00 129.22 7 GLY B O 1
ATOM 5983 N N . ASN B 1 13 ? 11.789 91.829 25.310 1.00 128.09 8 ASN B N 1
ATOM 5984 C CA . ASN B 1 13 ? 12.371 92.780 24.368 1.00 126.89 8 ASN B CA 1
ATOM 5985 C C . ASN B 1 13 ? 12.316 92.254 22.929 1.00 125.76 8 ASN B C 1
ATOM 5986 O O . ASN B 1 13 ? 12.292 93.037 21.978 1.00 125.20 8 ASN B O 1
ATOM 5991 N N . ASP B 1 14 ? 12.294 90.927 22.786 1.00 124.31 9 ASP B N 1
ATOM 5992 C CA . ASP B 1 14 ? 12.240 90.267 21.478 1.00 122.40 9 ASP B CA 1
ATOM 5993 C C . ASP B 1 14 ? 11.563 88.895 21.553 1.00 121.13 9 ASP B C 1
ATOM 5994 O O . ASP B 1 14 ? 12.201 87.866 21.326 1.00 121.03 9 ASP B O 1
ATOM 5999 N N . PRO B 1 15 ? 10.260 88.865 21.874 1.00 120.30 10 PRO B N 1
ATOM 6000 C CA . PRO B 1 15 ? 9.492 87.621 21.978 1.00 119.66 10 PRO B CA 1
ATOM 6001 C C . PRO B 1 15 ? 9.381 86.886 20.639 1.00 119.08 10 PRO B C 1
ATOM 6002 O O . PRO B 1 15 ? 9.533 87.501 19.582 1.00 117.88 10 PRO B O 1
ATOM 6006 N N . ILE B 1 16 ? 9.116 85.578 20.697 1.00 118.84 11 ILE B N 1
ATOM 6007 C CA . ILE B 1 16 ? 8.976 84.748 19.499 1.00 118.72 11 ILE B CA 1
ATOM 6008 C C . ILE B 1 16 ? 7.722 83.890 19.552 1.00 119.07 11 ILE B C 1
ATOM 6009 O O . ILE B 1 16 ? 7.431 83.258 20.574 1.00 119.06 11 ILE B O 1
ATOM 6014 N N . ASP B 1 17 ? 6.992 83.865 18.437 1.00 119.61 12 ASP B N 1
ATOM 6015 C CA . ASP B 1 17 ? 5.764 83.078 18.330 1.00 120.11 12 ASP B CA 1
ATOM 6016 C C . ASP B 1 17 ? 6.038 81.670 18.797 1.00 119.11 12 ASP B C 1
ATOM 6017 O O . ASP B 1 17 ? 6.803 80.945 18.166 1.00 118.78 12 ASP B O 1
ATOM 6022 N N . SER B 1 18 ? 5.415 81.279 19.898 1.00 118.18 13 SER B N 1
ATOM 6023 C CA . SER B 1 18 ? 5.617 79.937 20.414 1.00 117.05 13 SER B CA 1
ATOM 6024 C C . SER B 1 18 ? 5.183 78.920 19.345 1.00 116.28 13 SER B C 1
ATOM 6025 O O . SER B 1 18 ? 5.574 77.748 19.391 1.00 116.18 13 SER B O 1
ATOM 6028 N N . SER B 1 19 ? 4.386 79.376 18.378 1.00 114.75 14 SER B N 1
ATOM 6029 C CA . SER B 1 19 ? 3.921 78.504 17.301 1.00 113.45 14 SER B CA 1
ATOM 6030 C C . SER B 1 19 ? 5.083 78.237 16.354 1.00 112.88 14 SER B C 1
ATOM 6031 O O . SER B 1 19 ? 5.202 77.147 15.791 1.00 113.15 14 SER B O 1
ATOM 6034 N N . THR B 1 20 ? 5.932 79.252 16.186 1.00 111.32 15 THR B N 1
ATOM 6035 C CA . THR B 1 20 ? 7.111 79.172 15.320 1.00 108.16 15 THR B CA 1
ATOM 6036 C C . THR B 1 20 ? 7.990 78.002 15.720 1.00 107.45 15 THR B C 1
ATOM 6037 O O . THR B 1 20 ? 8.410 77.200 14.883 1.00 108.01 15 THR B O 1
ATOM 6041 N N . ILE B 1 21 ? 8.279 77.935 17.012 1.00 105.93 16 ILE B N 1
ATOM 6042 C CA . ILE B 1 21 ? 9.117 76.889 17.562 1.00 105.22 16 ILE B CA 1
ATOM 6043 C C . ILE B 1 21 ? 8.561 75.514 17.260 1.00 105.39 16 ILE B C 1
ATOM 6044 O O . ILE B 1 21 ? 9.292 74.627 16.825 1.00 106.03 16 ILE B O 1
ATOM 6049 N N . ASP B 1 22 ? 7.265 75.344 17.483 1.00 105.13 17 ASP B N 1
ATOM 6050 C CA . ASP B 1 22 ? 6.615 74.076 17.218 1.00 104.55 17 ASP B CA 1
ATOM 6051 C C . ASP B 1 22 ? 6.843 73.689 15.745 1.00 103.67 17 ASP B C 1
ATOM 6052 O O . ASP B 1 22 ? 7.200 72.548 15.427 1.00 102.74 17 ASP B O 1
ATOM 6057 N N . SER B 1 23 ? 6.676 74.642 14.839 1.00 103.06 18 SER B N 1
ATOM 6058 C CA . SER B 1 23 ? 6.893 74.348 13.421 1.00 103.70 18 SER B CA 1
ATOM 6059 C C . SER B 1 23 ? 8.339 73.837 13.216 1.00 103.31 18 SER B C 1
ATOM 6060 O O . SER B 1 23 ? 8.528 72.793 12.582 1.00 101.90 18 SER B O 1
ATOM 6063 N N . LEU B 1 24 ? 9.338 74.575 13.747 1.00 20.10 19 LEU B N 1
ATOM 6064 C CA . LEU B 1 24 ? 10.807 74.155 13.717 1.00 20.10 19 LEU B CA 1
ATOM 6065 C C . LEU B 1 24 ? 10.942 72.711 14.310 1.00 20.10 19 LEU B C 1
ATOM 6066 O O . LEU B 1 24 ? 11.374 71.756 13.640 1.00 104.45 19 LEU B O 1
ATOM 6071 N N . CYS B 1 25 ? 10.539 72.582 15.564 1.00 103.41 20 CYS B N 1
ATOM 6072 C CA . CYS B 1 25 ? 10.614 71.306 16.252 1.00 104.23 20 CYS B CA 1
ATOM 6073 C C . CYS B 1 25 ? 10.159 70.112 15.394 1.00 104.50 20 CYS B C 1
ATOM 6074 O O . CYS B 1 25 ? 10.857 69.108 15.338 1.00 104.43 20 CYS B O 1
ATOM 6077 N N . ALA B 1 26 ? 9.022 70.234 14.704 1.00 104.65 21 ALA B N 1
ATOM 6078 C CA . ALA B 1 26 ? 8.517 69.132 13.883 1.00 105.24 21 ALA B CA 1
ATOM 6079 C C . ALA B 1 26 ? 9.268 68.944 12.571 1.00 105.60 21 ALA B C 1
ATOM 6080 O O . ALA B 1 26 ? 9.243 67.873 11.972 1.00 105.83 21 ALA B O 1
ATOM 6082 N N . ALA B 1 27 ? 9.926 69.999 12.119 1.00 106.37 22 ALA B N 1
ATOM 6083 C CA . ALA B 1 27 ? 10.673 69.951 10.878 1.00 107.53 22 ALA B CA 1
ATOM 6084 C C . ALA B 1 27 ? 11.929 69.128 11.066 1.00 108.91 22 ALA B C 1
ATOM 6085 O O . ALA B 1 27 ? 12.441 68.539 10.117 1.00 108.69 22 ALA B O 1
ATOM 6087 N N . PHE B 1 28 ? 12.433 69.079 12.292 1.00 110.94 23 PHE B N 1
ATOM 6088 C CA . PHE B 1 28 ? 13.632 68.303 12.561 1.00 114.61 23 PHE B CA 1
ATOM 6089 C C . PHE B 1 28 ? 13.342 66.815 12.714 1.00 118.14 23 PHE B C 1
ATOM 6090 O O . PHE B 1 28 ? 14.270 66.006 12.740 1.00 118.83 23 PHE B O 1
ATOM 6098 N N . ASP B 1 29 ? 12.058 66.458 12.799 1.00 121.97 24 ASP B N 1
ATOM 6099 C CA . ASP B 1 29 ? 11.647 65.056 12.919 1.00 125.39 24 ASP B CA 1
ATOM 6100 C C . ASP B 1 29 ? 11.630 64.362 11.554 1.00 126.44 24 ASP B C 1
ATOM 6101 O O . ASP B 1 29 ? 12.178 63.270 11.402 1.00 126.39 24 ASP B O 1
ATOM 6106 N N . LYS B 1 30 ? 10.999 64.995 10.566 1.00 127.93 25 LYS B N 1
ATOM 6107 C CA . LYS B 1 30 ? 10.920 64.424 9.221 1.00 129.48 25 LYS B CA 1
ATOM 6108 C C . LYS B 1 30 ? 12.112 64.812 8.340 1.00 130.67 25 LYS B C 1
ATOM 6109 O O . LYS B 1 30 ? 12.037 64.766 7.107 1.00 130.66 25 LYS B O 1
ATOM 6115 N N . THR B 1 31 ? 13.214 65.180 8.992 1.00 131.60 26 THR B N 1
ATOM 6116 C CA . THR B 1 31 ? 14.440 65.571 8.304 1.00 131.90 26 THR B CA 1
ATOM 6117 C C . THR B 1 31 ? 15.629 65.472 9.267 1.00 131.09 26 THR B C 1
ATOM 6118 O O . THR B 1 31 ? 15.793 64.471 9.974 1.00 129.52 26 THR B O 1
ATOM 6122 N N . PRO B 1 36 ? 13.249 53.697 10.119 1.00 126.66 31 PRO B N 1
ATOM 6123 C CA . PRO B 1 36 ? 14.133 54.832 9.829 1.00 126.02 31 PRO B CA 1
ATOM 6124 C C . PRO B 1 36 ? 14.929 54.613 8.535 1.00 125.58 31 PRO B C 1
ATOM 6125 O O . PRO B 1 36 ? 14.439 54.004 7.586 1.00 125.31 31 PRO B O 1
ATOM 6129 N N . ASP B 1 37 ? 16.153 55.135 8.517 1.00 124.95 32 ASP B N 1
ATOM 6130 C CA . ASP B 1 37 ? 17.088 54.997 7.400 1.00 123.25 32 ASP B CA 1
ATOM 6131 C C . ASP B 1 37 ? 16.490 55.086 5.994 1.00 121.33 32 ASP B C 1
ATOM 6132 O O . ASP B 1 37 ? 16.273 56.180 5.468 1.00 121.63 32 ASP B O 1
ATOM 6137 N N . VAL B 1 38 ? 16.238 53.921 5.401 1.00 118.10 33 VAL B N 1
ATOM 6138 C CA . VAL B 1 38 ? 15.692 53.797 4.053 1.00 114.08 33 VAL B CA 1
ATOM 6139 C C . VAL B 1 38 ? 16.665 54.433 3.078 1.00 113.03 33 VAL B C 1
ATOM 6140 O O . VAL B 1 38 ? 17.202 53.768 2.199 1.00 113.47 33 VAL B O 1
ATOM 6144 N N . GLN B 1 39 ? 16.897 55.726 3.247 1.00 112.22 34 GLN B N 1
ATOM 6145 C CA . GLN B 1 39 ? 17.811 56.458 2.387 1.00 111.18 34 GLN B CA 1
ATOM 6146 C C . GLN B 1 39 ? 19.112 55.672 2.268 1.00 110.87 34 GLN B C 1
ATOM 6147 O O . GLN B 1 39 ? 19.566 55.390 1.166 1.00 110.38 34 GLN B O 1
ATOM 6153 N N . LYS B 1 40 ? 19.700 55.302 3.405 1.00 110.75 35 LYS B N 1
ATOM 6154 C CA . LYS B 1 40 ? 20.961 54.564 3.393 1.00 110.57 35 LYS B CA 1
ATOM 6155 C C . LYS B 1 40 ? 20.839 53.311 2.555 1.00 110.53 35 LYS B C 1
ATOM 6156 O O . LYS B 1 40 ? 21.612 53.099 1.620 1.00 110.73 35 LYS B O 1
ATOM 6162 N N . TYR B 1 41 ? 19.866 52.479 2.906 1.00 109.94 36 TYR B N 1
ATOM 6163 C CA . TYR B 1 41 ? 19.640 51.239 2.194 1.00 108.69 36 TYR B CA 1
ATOM 6164 C C . TYR B 1 41 ? 19.578 51.457 0.695 1.00 108.34 36 TYR B C 1
ATOM 6165 O O . TYR B 1 41 ? 20.116 50.661 -0.067 1.00 110.09 36 TYR B O 1
ATOM 6174 N N . ASN B 1 42 ? 18.939 52.534 0.257 1.00 106.61 37 ASN B N 1
ATOM 6175 C CA . ASN B 1 42 ? 18.829 52.771 -1.176 1.00 105.97 37 ASN B CA 1
ATOM 6176 C C . ASN B 1 42 ? 20.081 53.329 -1.848 1.00 106.15 37 ASN B C 1
ATOM 6177 O O . ASN B 1 42 ? 20.394 52.979 -2.987 1.00 105.21 37 ASN B O 1
ATOM 6182 N N . ASP B 1 43 ? 20.804 54.190 -1.147 1.00 106.90 38 ASP B N 1
ATOM 6183 C CA . ASP B 1 43 ? 22.016 54.760 -1.706 1.00 106.78 38 ASP B CA 1
ATOM 6184 C C . ASP B 1 43 ? 23.018 53.656 -1.958 1.00 107.13 38 ASP B C 1
ATOM 6185 O O . ASP B 1 43 ? 23.976 53.837 -2.706 1.00 108.62 38 ASP B O 1
ATOM 6190 N N . ALA B 1 44 ? 22.793 52.506 -1.337 1.00 106.94 39 ALA B N 1
ATOM 6191 C CA . ALA B 1 44 ? 23.683 51.374 -1.531 1.00 106.81 39 ALA B CA 1
ATOM 6192 C C . ALA B 1 44 ? 23.277 50.686 -2.825 1.00 106.60 39 ALA B C 1
ATOM 6193 O O . ALA B 1 44 ? 24.069 50.582 -3.758 1.00 107.06 39 ALA B O 1
ATOM 6195 N N . ILE B 1 45 ? 22.035 50.224 -2.894 1.00 105.88 40 ILE B N 1
ATOM 6196 C CA . ILE B 1 45 ? 21.590 49.566 -4.106 1.00 104.83 40 ILE B CA 1
ATOM 6197 C C . ILE B 1 45 ? 21.622 50.574 -5.243 1.00 104.88 40 ILE B C 1
ATOM 6198 O O . ILE B 1 45 ? 21.923 50.207 -6.372 1.00 105.94 40 ILE B O 1
ATOM 6203 N N . ASN B 1 46 ? 21.330 51.844 -4.956 1.00 104.41 41 ASN B N 1
ATOM 6204 C CA . ASN B 1 46 ? 21.337 52.865 -6.007 1.00 103.90 41 ASN B CA 1
ATOM 6205 C C . ASN B 1 46 ? 22.636 52.883 -6.772 1.00 103.44 41 ASN B C 1
ATOM 6206 O O . ASN B 1 46 ? 22.646 52.975 -7.994 1.00 102.74 41 ASN B O 1
ATOM 6211 N N . THR B 1 47 ? 23.738 52.804 -6.042 1.00 103.55 42 THR B N 1
ATOM 6212 C CA . THR B 1 47 ? 25.043 52.795 -6.663 1.00 103.42 42 THR B CA 1
ATOM 6213 C C . THR B 1 47 ? 25.275 51.430 -7.304 1.00 105.58 42 THR B C 1
ATOM 6214 O O . THR B 1 47 ? 25.897 51.338 -8.362 1.00 106.72 42 THR B O 1
ATOM 6218 N N . ILE B 1 48 ? 24.783 50.367 -6.665 1.00 107.02 43 ILE B N 1
ATOM 6219 C CA . ILE B 1 48 ? 24.938 49.018 -7.217 1.00 108.00 43 ILE B CA 1
ATOM 6220 C C . ILE B 1 48 ? 24.514 49.058 -8.682 1.00 108.70 43 ILE B C 1
ATOM 6221 O O . ILE B 1 48 ? 25.220 48.548 -9.552 1.00 108.94 43 ILE B O 1
ATOM 6226 N N . PHE B 1 49 ? 23.363 49.677 -8.944 1.00 109.60 44 PHE B N 1
ATOM 6227 C CA . PHE B 1 49 ? 22.844 49.797 -10.303 1.00 111.50 44 PHE B CA 1
ATOM 6228 C C . PHE B 1 49 ? 23.686 50.720 -11.177 1.00 113.15 44 PHE B C 1
ATOM 6229 O O . PHE B 1 49 ? 23.359 50.951 -12.344 1.00 113.17 44 PHE B O 1
ATOM 6237 N N . GLN B 1 50 ? 24.765 51.254 -10.610 1.00 115.14 45 GLN B N 1
ATOM 6238 C CA . GLN B 1 50 ? 25.649 52.136 -11.363 1.00 116.73 45 GLN B CA 1
ATOM 6239 C C . GLN B 1 50 ? 26.666 51.294 -12.102 1.00 116.62 45 GLN B C 1
ATOM 6240 O O . GLN B 1 50 ? 27.444 51.807 -12.902 1.00 117.42 45 GLN B O 1
ATOM 6246 N N . LEU B 1 51 ? 26.673 49.998 -11.827 1.00 115.68 46 LEU B N 1
ATOM 6247 C CA . LEU B 1 51 ? 27.593 49.131 -12.527 1.00 115.70 46 LEU B CA 1
ATOM 6248 C C . LEU B 1 51 ? 27.141 49.041 -13.980 1.00 116.57 46 LEU B C 1
ATOM 6249 O O . LEU B 1 51 ? 27.953 48.853 -14.883 1.00 116.19 46 LEU B O 1
ATOM 6254 N N . ARG B 1 52 ? 25.842 49.201 -14.210 1.00 117.34 47 ARG B N 1
ATOM 6255 C CA . ARG B 1 52 ? 25.329 49.143 -15.568 1.00 118.60 47 ARG B CA 1
ATOM 6256 C C . ARG B 1 52 ? 25.660 50.425 -16.310 1.00 119.35 47 ARG B C 1
ATOM 6257 O O . ARG B 1 52 ? 25.373 50.554 -17.499 1.00 118.94 47 ARG B O 1
ATOM 6265 N N . GLN B 1 53 ? 26.248 51.382 -15.599 1.00 120.71 48 GLN B N 1
ATOM 6266 C CA . GLN B 1 53 ? 26.630 52.651 -16.210 1.00 121.88 48 GLN B CA 1
ATOM 6267 C C . GLN B 1 53 ? 28.114 52.628 -16.557 1.00 122.19 48 GLN B C 1
ATOM 6268 O O . GLN B 1 53 ? 28.696 53.648 -16.929 1.00 122.38 48 GLN B O 1
ATOM 6274 N N . LYS B 1 54 ? 28.725 51.457 -16.408 1.00 121.91 49 LYS B N 1
ATOM 6275 C CA . LYS B 1 54 ? 30.129 51.271 -16.748 1.00 122.39 49 LYS B CA 1
ATOM 6276 C C . LYS B 1 54 ? 30.146 50.252 -17.881 1.00 123.25 49 LYS B C 1
ATOM 6277 O O . LYS B 1 54 ? 31.199 49.937 -18.444 1.00 122.56 49 LYS B O 1
ATOM 6283 N N . SER B 1 55 ? 28.950 49.762 -18.216 1.00 124.31 50 SER B N 1
ATOM 6284 C CA . SER B 1 55 ? 28.757 48.770 -19.274 1.00 124.86 50 SER B CA 1
ATOM 6285 C C . SER B 1 55 ? 28.310 49.383 -20.590 1.00 124.62 50 SER B C 1
ATOM 6286 O O . SER B 1 55 ? 27.432 50.249 -20.632 1.00 123.59 50 SER B O 1
ATOM 6289 N N . GLU B 1 56 ? 28.915 48.912 -21.671 1.00 125.05 51 GLU B N 1
ATOM 6290 C CA . GLU B 1 56 ? 28.564 49.387 -22.995 1.00 124.86 51 GLU B CA 1
ATOM 6291 C C . GLU B 1 56 ? 27.056 49.225 -23.144 1.00 123.96 51 GLU B C 1
ATOM 6292 O O . GLU B 1 56 ? 26.386 50.035 -23.787 1.00 123.12 51 GLU B O 1
ATOM 6298 N N . SER B 1 57 ? 26.537 48.167 -22.532 1.00 122.95 52 SER B N 1
ATOM 6299 C CA . SER B 1 57 ? 25.114 47.872 -22.574 1.00 121.86 52 SER B CA 1
ATOM 6300 C C . SER B 1 57 ? 24.742 46.749 -21.603 1.00 120.29 52 SER B C 1
ATOM 6301 O O . SER B 1 57 ? 24.823 45.566 -21.940 1.00 119.71 52 SER B O 1
ATOM 6304 N N . GLY B 1 58 ? 24.348 47.135 -20.393 1.00 118.64 53 GLY B N 1
ATOM 6305 C CA . GLY B 1 58 ? 23.938 46.174 -19.384 1.00 116.00 53 GLY B CA 1
ATOM 6306 C C . GLY B 1 58 ? 24.904 45.061 -19.039 1.00 114.09 53 GLY B C 1
ATOM 6307 O O . GLY B 1 58 ? 24.559 44.164 -18.280 1.00 114.19 53 GLY B O 1
ATOM 6308 N N . LYS B 1 59 ? 26.109 45.103 -19.589 1.00 112.37 54 LYS B N 1
ATOM 6309 C CA . LYS B 1 59 ? 27.104 44.075 -19.306 1.00 110.97 54 LYS B CA 1
ATOM 6310 C C . LYS B 1 59 ? 27.276 44.046 -17.784 1.00 108.93 54 LYS B C 1
ATOM 6311 O O . LYS B 1 59 ? 26.622 44.802 -17.076 1.00 107.48 54 LYS B O 1
ATOM 6317 N N . MET B 1 60 ? 28.145 43.186 -17.273 1.00 107.75 55 MET B N 1
ATOM 6318 C CA . MET B 1 60 ? 28.330 43.113 -15.831 1.00 107.88 55 MET B CA 1
ATOM 6319 C C . MET B 1 60 ? 29.790 43.024 -15.382 1.00 108.00 55 MET B C 1
ATOM 6320 O O . MET B 1 60 ? 30.458 42.018 -15.609 1.00 107.34 55 MET B O 1
ATOM 6325 N N . PRO B 1 61 ? 30.285 44.075 -14.701 1.00 109.24 56 PRO B N 1
ATOM 6326 C CA . PRO B 1 61 ? 31.645 44.219 -14.172 1.00 110.04 56 PRO B CA 1
ATOM 6327 C C . PRO B 1 61 ? 32.504 42.963 -14.101 1.00 110.26 56 PRO B C 1
ATOM 6328 O O . PRO B 1 61 ? 32.388 42.163 -13.172 1.00 110.09 56 PRO B O 1
ATOM 6332 N N . ALA B 1 62 ? 33.383 42.827 -15.088 1.00 110.14 57 ALA B N 1
ATOM 6333 C CA . ALA B 1 62 ? 34.295 41.702 -15.205 1.00 109.83 57 ALA B CA 1
ATOM 6334 C C . ALA B 1 62 ? 34.842 41.178 -13.876 1.00 109.81 57 ALA B C 1
ATOM 6335 O O . ALA B 1 62 ? 35.026 39.971 -13.713 1.00 108.33 57 ALA B O 1
ATOM 6337 N N . ASP B 1 63 ? 35.101 42.082 -12.934 1.00 111.05 58 ASP B N 1
ATOM 6338 C CA . ASP B 1 63 ? 35.650 41.705 -11.632 1.00 112.91 58 ASP B CA 1
ATOM 6339 C C . ASP B 1 63 ? 34.881 40.614 -10.895 1.00 113.29 58 ASP B C 1
ATOM 6340 O O . ASP B 1 63 ? 35.409 39.524 -10.666 1.00 113.00 58 ASP B O 1
ATOM 6345 N N . LEU B 1 64 ? 33.646 40.941 -10.506 1.00 113.95 59 LEU B N 1
ATOM 6346 C CA . LEU B 1 64 ? 32.730 40.047 -9.774 1.00 113.14 59 LEU B CA 1
ATOM 6347 C C . LEU B 1 64 ? 32.473 38.744 -10.536 1.00 113.01 59 LEU B C 1
ATOM 6348 O O . LEU B 1 64 ? 32.501 37.642 -9.966 1.00 112.12 59 LEU B O 1
ATOM 6353 N N . THR B 1 65 ? 32.208 38.906 -11.830 1.00 111.85 60 THR B N 1
ATOM 6354 C CA . THR B 1 65 ? 31.937 37.815 -12.748 1.00 110.26 60 THR B CA 1
ATOM 6355 C C . THR B 1 65 ? 32.904 36.652 -12.569 1.00 109.69 60 THR B C 1
ATOM 6356 O O . THR B 1 65 ? 32.571 35.515 -12.877 1.00 109.81 60 THR B O 1
ATOM 6360 N N . ASN B 1 66 ? 34.092 36.928 -12.047 1.00 109.12 61 ASN B N 1
ATOM 6361 C CA . ASN B 1 66 ? 35.085 35.882 -11.873 1.00 109.53 61 ASN B CA 1
ATOM 6362 C C . ASN B 1 66 ? 34.698 34.659 -11.079 1.00 109.48 61 ASN B C 1
ATOM 6363 O O . ASN B 1 66 ? 33.808 33.912 -11.459 1.00 109.79 61 ASN B O 1
ATOM 6368 N N . SER B 1 67 ? 35.393 34.441 -9.981 1.00 109.65 62 SER B N 1
ATOM 6369 C CA . SER B 1 67 ? 35.141 33.279 -9.153 1.00 111.48 62 SER B CA 1
ATOM 6370 C C . SER B 1 67 ? 35.924 33.550 -7.903 1.00 113.14 62 SER B C 1
ATOM 6371 O O . SER B 1 67 ? 35.495 33.260 -6.788 1.00 114.02 62 SER B O 1
ATOM 6374 N N . GLU B 1 68 ? 37.102 34.109 -8.116 1.00 114.26 63 GLU B N 1
ATOM 6375 C CA . GLU B 1 68 ? 37.984 34.475 -7.030 1.00 115.42 63 GLU B CA 1
ATOM 6376 C C . GLU B 1 68 ? 37.351 35.711 -6.372 1.00 115.77 63 GLU B C 1
ATOM 6377 O O . GLU B 1 68 ? 37.690 36.090 -5.247 1.00 115.40 63 GLU B O 1
ATOM 6383 N N . ALA B 1 69 ? 36.412 36.321 -7.091 1.00 116.20 64 ALA B N 1
ATOM 6384 C CA . ALA B 1 69 ? 35.708 37.509 -6.618 1.00 116.80 64 ALA B CA 1
ATOM 6385 C C . ALA B 1 69 ? 34.387 37.144 -5.925 1.00 116.77 64 ALA B C 1
ATOM 6386 O O . ALA B 1 69 ? 33.367 37.817 -6.119 1.00 116.86 64 ALA B O 1
ATOM 6388 N N . LEU B 1 70 ? 34.405 36.089 -5.114 1.00 115.50 65 LEU B N 1
ATOM 6389 C CA . LEU B 1 70 ? 33.199 35.662 -4.423 1.00 114.42 65 LEU B CA 1
ATOM 6390 C C . LEU B 1 70 ? 32.751 36.720 -3.424 1.00 114.72 65 LEU B C 1
ATOM 6391 O O . LEU B 1 70 ? 31.645 37.255 -3.524 1.00 114.12 65 LEU B O 1
ATOM 6396 N N . LYS B 1 71 ? 33.623 37.012 -2.463 1.00 114.75 66 LYS B N 1
ATOM 6397 C CA . LYS B 1 71 ? 33.358 38.010 -1.427 1.00 113.67 66 LYS B CA 1
ATOM 6398 C C . LYS B 1 71 ? 32.697 39.251 -2.014 1.00 112.70 66 LYS B C 1
ATOM 6399 O O . LYS B 1 71 ? 31.652 39.693 -1.544 1.00 112.55 66 LYS B O 1
ATOM 6405 N N . ASP B 1 72 ? 33.314 39.796 -3.056 1.00 111.64 67 ASP B N 1
ATOM 6406 C CA . ASP B 1 72 ? 32.820 40.997 -3.718 1.00 110.35 67 ASP B CA 1
ATOM 6407 C C . ASP B 1 72 ? 31.383 40.858 -4.208 1.00 109.87 67 ASP B C 1
ATOM 6408 O O . ASP B 1 72 ? 30.716 41.856 -4.492 1.00 109.81 67 ASP B O 1
ATOM 6413 N N . ARG B 1 73 ? 30.912 39.620 -4.317 1.00 109.32 68 ARG B N 1
ATOM 6414 C CA . ARG B 1 73 ? 29.542 39.368 -4.746 1.00 107.56 68 ARG B CA 1
ATOM 6415 C C . ARG B 1 73 ? 28.720 39.137 -3.495 1.00 106.87 68 ARG B C 1
ATOM 6416 O O . ARG B 1 73 ? 27.641 39.696 -3.344 1.00 107.04 68 ARG B O 1
ATOM 6424 N N . GLN B 1 74 ? 29.248 38.319 -2.592 1.00 106.12 69 GLN B N 1
ATOM 6425 C CA . GLN B 1 74 ? 28.574 38.031 -1.334 1.00 105.11 69 GLN B CA 1
ATOM 6426 C C . GLN B 1 74 ? 28.109 39.335 -0.696 1.00 104.25 69 GLN B C 1
ATOM 6427 O O . GLN B 1 74 ? 27.061 39.389 -0.058 1.00 103.97 69 GLN B O 1
ATOM 6433 N N . LYS B 1 75 ? 28.914 40.381 -0.864 1.00 102.54 70 LYS B N 1
ATOM 6434 C CA . LYS B 1 75 ? 28.600 41.691 -0.316 1.00 101.00 70 LYS B CA 1
ATOM 6435 C C . LYS B 1 75 ? 27.447 42.320 -1.093 1.00 99.01 70 LYS B C 1
ATOM 6436 O O . LYS B 1 75 ? 26.561 42.924 -0.497 1.00 99.59 70 LYS B O 1
ATOM 6442 N N . ILE B 1 76 ? 27.456 42.192 -2.418 1.00 96.41 71 ILE B N 1
ATOM 6443 C CA . ILE B 1 76 ? 26.369 42.747 -3.225 1.00 95.02 71 ILE B CA 1
ATOM 6444 C C . ILE B 1 76 ? 25.083 42.008 -2.856 1.00 94.55 71 ILE B C 1
ATOM 6445 O O . ILE B 1 76 ? 24.063 42.637 -2.590 1.00 94.74 71 ILE B O 1
ATOM 6450 N N . GLU B 1 77 ? 25.146 40.674 -2.839 1.00 93.13 72 GLU B N 1
ATOM 6451 C CA . GLU B 1 77 ? 24.001 39.838 -2.486 1.00 90.57 72 GLU B CA 1
ATOM 6452 C C . GLU B 1 77 ? 23.412 40.303 -1.175 1.00 90.30 72 GLU B C 1
ATOM 6453 O O . GLU B 1 77 ? 22.232 40.604 -1.099 1.00 91.75 72 GLU B O 1
ATOM 6459 N N . GLU B 1 78 ? 24.245 40.367 -0.142 1.00 89.61 73 GLU B N 1
ATOM 6460 C CA . GLU B 1 78 ? 23.802 40.796 1.178 1.00 87.23 73 GLU B CA 1
ATOM 6461 C C . GLU B 1 78 ? 23.136 42.181 1.149 1.00 86.37 73 GLU B C 1
ATOM 6462 O O . GLU B 1 78 ? 22.021 42.349 1.633 1.00 85.75 73 GLU B O 1
ATOM 6468 N N . ILE B 1 79 ? 23.810 43.171 0.574 1.00 85.56 74 ILE B N 1
ATOM 6469 C CA . ILE B 1 79 ? 23.252 44.516 0.496 1.00 84.02 74 ILE B CA 1
ATOM 6470 C C . ILE B 1 79 ? 21.923 44.497 -0.214 1.00 82.73 74 ILE B C 1
ATOM 6471 O O . ILE B 1 79 ? 20.972 45.100 0.241 1.00 83.71 74 ILE B O 1
ATOM 6476 N N . LEU B 1 80 ? 21.867 43.805 -1.339 1.00 82.39 75 LEU B N 1
ATOM 6477 C CA . LEU B 1 80 ? 20.639 43.708 -2.127 1.00 82.04 75 LEU B CA 1
ATOM 6478 C C . LEU B 1 80 ? 19.489 43.083 -1.319 1.00 80.96 75 LEU B C 1
ATOM 6479 O O . LEU B 1 80 ? 18.420 43.671 -1.217 1.00 80.01 75 LEU B O 1
ATOM 6484 N N . THR B 1 81 ? 19.699 41.908 -0.731 1.00 81.50 76 THR B N 1
ATOM 6485 C CA . THR B 1 81 ? 18.631 41.286 0.036 1.00 81.69 76 THR B CA 1
ATOM 6486 C C . THR B 1 81 ? 18.258 42.147 1.248 1.00 83.00 76 THR B C 1
ATOM 6487 O O . THR B 1 81 ? 17.091 42.224 1.613 1.00 83.91 76 THR B O 1
ATOM 6491 N N . ARG B 1 82 ? 19.233 42.824 1.846 1.00 83.86 77 ARG B N 1
ATOM 6492 C CA . ARG B 1 82 ? 18.972 43.687 3.006 1.00 84.62 77 ARG B CA 1
ATOM 6493 C C . ARG B 1 82 ? 17.891 44.721 2.651 1.00 83.51 77 ARG B C 1
ATOM 6494 O O . ARG B 1 82 ? 16.869 44.834 3.329 1.00 83.85 77 ARG B O 1
ATOM 6502 N N . SER B 1 83 ? 18.121 45.464 1.573 1.00 81.79 78 SER B N 1
ATOM 6503 C CA . SER B 1 83 ? 17.190 46.491 1.122 1.00 78.91 78 SER B CA 1
ATOM 6504 C C . SER B 1 83 ? 15.796 45.905 0.855 1.00 78.52 78 SER B C 1
ATOM 6505 O O . SER B 1 83 ? 14.794 46.621 0.820 1.00 79.70 78 SER B O 1
ATOM 6508 N N . TYR B 1 84 ? 15.731 44.593 0.707 1.00 77.16 79 TYR B N 1
ATOM 6509 C CA . TYR B 1 84 ? 14.479 43.921 0.403 1.00 77.22 79 TYR B CA 1
ATOM 6510 C C . TYR B 1 84 ? 13.713 43.391 1.612 1.00 78.30 79 TYR B C 1
ATOM 6511 O O . TYR B 1 84 ? 12.481 43.295 1.597 1.00 77.54 79 TYR B O 1
ATOM 6520 N N . GLN B 1 85 ? 14.455 43.043 2.655 1.00 80.04 80 GLN B N 1
ATOM 6521 C CA . GLN B 1 85 ? 13.885 42.470 3.872 1.00 82.08 80 GLN B CA 1
ATOM 6522 C C . GLN B 1 85 ? 13.578 43.453 4.990 1.00 83.68 80 GLN B C 1
ATOM 6523 O O . GLN B 1 85 ? 12.553 43.358 5.661 1.00 83.88 80 GLN B O 1
ATOM 6529 N N . ASP B 1 86 ? 14.491 44.381 5.209 1.00 86.24 81 ASP B N 1
ATOM 6530 C CA . ASP B 1 86 ? 14.336 45.311 6.301 1.00 89.57 81 ASP B CA 1
ATOM 6531 C C . ASP B 1 86 ? 13.160 46.283 6.207 1.00 91.50 81 ASP B C 1
ATOM 6532 O O . ASP B 1 86 ? 12.386 46.406 7.166 1.00 92.02 81 ASP B O 1
ATOM 6537 N N . HIS B 1 87 ? 12.994 46.951 5.069 1.00 92.76 82 HIS B N 1
ATOM 6538 C CA . HIS B 1 87 ? 11.907 47.914 4.959 1.00 94.74 82 HIS B CA 1
ATOM 6539 C C . HIS B 1 87 ? 11.051 47.800 3.704 1.00 95.45 82 HIS B C 1
ATOM 6540 O O . HIS B 1 87 ? 11.562 47.638 2.591 1.00 95.42 82 HIS B O 1
ATOM 6547 N N . SER B 1 88 ? 9.739 47.904 3.904 1.00 95.97 83 SER B N 1
ATOM 6548 C CA . SER B 1 88 ? 8.759 47.809 2.830 1.00 96.32 83 SER B CA 1
ATOM 6549 C C . SER B 1 88 ? 8.944 48.883 1.757 1.00 96.21 83 SER B C 1
ATOM 6550 O O . SER B 1 88 ? 8.527 48.706 0.612 1.00 95.62 83 SER B O 1
ATOM 6553 N N . GLU B 1 89 ? 9.575 49.990 2.126 1.00 96.39 84 GLU B N 1
ATOM 6554 C CA . GLU B 1 89 ? 9.827 51.080 1.191 1.00 97.16 84 GLU B CA 1
ATOM 6555 C C . GLU B 1 89 ? 11.076 50.726 0.389 1.00 95.74 84 GLU B C 1
ATOM 6556 O O . GLU B 1 89 ? 11.031 50.629 -0.837 1.00 94.80 84 GLU B O 1
ATOM 6562 N N . SER B 1 90 ? 12.183 50.520 1.103 1.00 93.86 85 SER B N 1
ATOM 6563 C CA . SER B 1 90 ? 13.461 50.158 0.501 1.00 90.90 85 SER B CA 1
ATOM 6564 C C . SER B 1 90 ? 13.297 49.019 -0.503 1.00 90.35 85 SER B C 1
ATOM 6565 O O . SER B 1 90 ? 13.970 48.989 -1.531 1.00 90.96 85 SER B O 1
ATOM 6568 N N . ARG B 1 91 ? 12.410 48.078 -0.197 1.00 89.72 86 ARG B N 1
ATOM 6569 C CA . ARG B 1 91 ? 12.141 46.957 -1.096 1.00 90.44 86 ARG B CA 1
ATOM 6570 C C . ARG B 1 91 ? 11.615 47.531 -2.411 1.00 90.58 86 ARG B C 1
ATOM 6571 O O . ARG B 1 91 ? 12.200 47.354 -3.477 1.00 90.46 86 ARG B O 1
ATOM 6579 N N . VAL B 1 92 ? 10.496 48.234 -2.299 1.00 91.49 87 VAL B N 1
ATOM 6580 C CA . VAL B 1 92 ? 9.815 48.861 -3.425 1.00 91.07 87 VAL B CA 1
ATOM 6581 C C . VAL B 1 92 ? 10.725 49.649 -4.367 1.00 90.54 87 VAL B C 1
ATOM 6582 O O . VAL B 1 92 ? 10.509 49.667 -5.581 1.00 90.52 87 VAL B O 1
ATOM 6586 N N . HIS B 1 93 ? 11.736 50.298 -3.802 1.00 90.54 88 HIS B N 1
ATOM 6587 C CA . HIS B 1 93 ? 12.690 51.088 -4.576 1.00 90.13 88 HIS B CA 1
ATOM 6588 C C . HIS B 1 93 ? 13.552 50.171 -5.443 1.00 90.29 88 HIS B C 1
ATOM 6589 O O . HIS B 1 93 ? 13.792 50.456 -6.619 1.00 90.13 88 HIS B O 1
ATOM 6596 N N . LEU B 1 94 ? 14.024 49.079 -4.844 1.00 90.33 89 LEU B N 1
ATOM 6597 C CA . LEU B 1 94 ? 14.846 48.095 -5.540 1.00 89.64 89 LEU B CA 1
ATOM 6598 C C . LEU B 1 94 ? 13.948 47.433 -6.567 1.00 90.62 89 LEU B C 1
ATOM 6599 O O . LEU B 1 94 ? 14.347 47.176 -7.708 1.00 89.06 89 LEU B O 1
ATOM 6604 N N . SER B 1 95 ? 12.721 47.165 -6.135 1.00 92.36 90 SER B N 1
ATOM 6605 C CA . SER B 1 95 ? 11.724 46.544 -6.982 1.00 93.63 90 SER B CA 1
ATOM 6606 C C . SER B 1 95 ? 11.475 47.408 -8.214 1.00 94.51 90 SER B C 1
ATOM 6607 O O . SER B 1 95 ? 11.399 46.892 -9.328 1.00 95.72 90 SER B O 1
ATOM 6610 N N . LYS B 1 96 ? 11.359 48.722 -8.023 1.00 95.35 91 LYS B N 1
ATOM 6611 C CA . LYS B 1 96 ? 11.115 49.611 -9.152 1.00 95.42 91 LYS B CA 1
ATOM 6612 C C . LYS B 1 96 ? 12.332 49.725 -10.073 1.00 95.63 91 LYS B C 1
ATOM 6613 O O . LYS B 1 96 ? 12.172 49.742 -11.291 1.00 96.98 91 LYS B O 1
ATOM 6619 N N . LEU B 1 97 ? 13.538 49.789 -9.505 1.00 94.91 92 LEU B N 1
ATOM 6620 C CA . LEU B 1 97 ? 14.764 49.874 -10.312 1.00 93.96 92 LEU B CA 1
ATOM 6621 C C . LEU B 1 97 ? 15.075 48.577 -11.063 1.00 93.65 92 LEU B C 1
ATOM 6622 O O . LEU B 1 97 ? 15.757 48.598 -12.091 1.00 93.89 92 LEU B O 1
ATOM 6627 N N . ILE B 1 98 ? 14.605 47.445 -10.546 1.00 92.26 93 ILE B N 1
ATOM 6628 C CA . ILE B 1 98 ? 14.853 46.178 -11.224 1.00 91.52 93 ILE B CA 1
ATOM 6629 C C . ILE B 1 98 ? 13.941 46.057 -12.434 1.00 93.33 93 ILE B C 1
ATOM 6630 O O . ILE B 1 98 ? 14.391 45.664 -13.505 1.00 93.36 93 ILE B O 1
ATOM 6635 N N . GLN B 1 99 ? 12.662 46.400 -12.265 1.00 95.27 94 GLN B N 1
ATOM 6636 C CA . GLN B 1 99 ? 11.692 46.326 -13.363 1.00 97.04 94 GLN B CA 1
ATOM 6637 C C . GLN B 1 99 ? 11.984 47.428 -14.367 1.00 98.02 94 GLN B C 1
ATOM 6638 O O . GLN B 1 99 ? 11.366 47.506 -15.425 1.00 97.87 94 GLN B O 1
ATOM 6644 N N . ASN B 1 100 ? 12.951 48.267 -14.020 1.00 99.27 95 ASN B N 1
ATOM 6645 C CA . ASN B 1 100 ? 13.346 49.399 -14.844 1.00 99.52 95 ASN B CA 1
ATOM 6646 C C . ASN B 1 100 ? 14.564 49.103 -15.702 1.00 99.62 95 ASN B C 1
ATOM 6647 O O . ASN B 1 100 ? 15.143 50.008 -16.296 1.00 99.99 95 ASN B O 1
ATOM 6652 N N . ASP B 1 101 ? 14.951 47.835 -15.760 1.00 99.56 96 ASP B N 1
ATOM 6653 C CA . ASP B 1 101 ? 16.116 47.425 -16.533 1.00 98.76 96 ASP B CA 1
ATOM 6654 C C . ASP B 1 101 ? 16.242 45.905 -16.449 1.00 97.65 96 ASP B C 1
ATOM 6655 O O . ASP B 1 101 ? 17.333 45.369 -16.244 1.00 96.51 96 ASP B O 1
ATOM 6660 N N . ILE B 1 102 ? 15.108 45.226 -16.601 1.00 96.13 97 ILE B N 1
ATOM 6661 C CA . ILE B 1 102 ? 15.058 43.777 -16.533 1.00 94.24 97 ILE B CA 1
ATOM 6662 C C . ILE B 1 102 ? 16.337 43.147 -17.039 1.00 94.65 97 ILE B C 1
ATOM 6663 O O . ILE B 1 102 ? 16.943 42.346 -16.338 1.00 95.99 97 ILE B O 1
ATOM 6668 N N . PRO B 1 103 ? 16.774 43.502 -18.264 1.00 94.71 98 PRO B N 1
ATOM 6669 C CA . PRO B 1 103 ? 18.003 42.913 -18.790 1.00 93.87 98 PRO B CA 1
ATOM 6670 C C . PRO B 1 103 ? 19.188 43.003 -17.841 1.00 93.31 98 PRO B C 1
ATOM 6671 O O . PRO B 1 103 ? 19.921 42.032 -17.696 1.00 93.74 98 PRO B O 1
ATOM 6675 N N . PHE B 1 104 ? 19.377 44.149 -17.188 1.00 92.82 99 PHE B N 1
ATOM 6676 C CA . PHE B 1 104 ? 20.497 44.307 -16.245 1.00 92.27 99 PHE B CA 1
ATOM 6677 C C . PHE B 1 104 ? 20.252 43.596 -14.915 1.00 91.08 99 PHE B C 1
ATOM 6678 O O . PHE B 1 104 ? 21.134 42.919 -14.372 1.00 87.80 99 PHE B O 1
ATOM 6686 N N . ALA B 1 105 ? 19.050 43.777 -14.383 1.00 91.56 100 ALA B N 1
ATOM 6687 C CA . ALA B 1 105 ? 18.676 43.146 -13.128 1.00 91.91 100 ALA B CA 1
ATOM 6688 C C . ALA B 1 105 ? 18.853 41.626 -13.247 1.00 92.06 100 ALA B C 1
ATOM 6689 O O . ALA B 1 105 ? 19.091 40.935 -12.255 1.00 92.91 100 ALA B O 1
ATOM 6691 N N . LEU B 1 106 ? 18.747 41.107 -14.466 1.00 90.29 101 LEU B N 1
ATOM 6692 C CA . LEU B 1 106 ? 18.901 39.681 -14.674 1.00 88.64 101 LEU B CA 1
ATOM 6693 C C . LEU B 1 106 ? 20.365 39.276 -14.554 1.00 88.42 101 LEU B C 1
ATOM 6694 O O . LEU B 1 106 ? 20.718 38.460 -13.700 1.00 87.10 101 LEU B O 1
ATOM 6699 N N . ASN B 1 107 ? 21.230 39.849 -15.389 1.00 89.16 102 ASN B N 1
ATOM 6700 C CA . ASN B 1 107 ? 22.645 39.494 -15.309 1.00 90.36 102 ASN B CA 1
ATOM 6701 C C . ASN B 1 107 ? 23.274 39.942 -14.001 1.00 88.54 102 ASN B C 1
ATOM 6702 O O . ASN B 1 107 ? 24.402 39.561 -13.693 1.00 88.21 102 ASN B O 1
ATOM 6707 N N . LEU B 1 108 ? 22.545 40.737 -13.224 1.00 86.27 103 LEU B N 1
ATOM 6708 C CA . LEU B 1 108 ? 23.059 41.157 -11.933 1.00 84.07 103 LEU B CA 1
ATOM 6709 C C . LEU B 1 108 ? 22.860 39.997 -10.967 1.00 82.92 103 LEU B C 1
ATOM 6710 O O . LEU B 1 108 ? 23.815 39.501 -10.362 1.00 83.72 103 LEU B O 1
ATOM 6715 N N . PHE B 1 109 ? 21.612 39.550 -10.857 1.00 80.79 104 PHE B N 1
ATOM 6716 C CA . PHE B 1 109 ? 21.233 38.473 -9.947 1.00 78.63 104 PHE B CA 1
ATOM 6717 C C . PHE B 1 109 ? 21.727 37.072 -10.254 1.00 77.43 104 PHE B C 1
ATOM 6718 O O . PHE B 1 109 ? 22.013 36.317 -9.332 1.00 77.30 104 PHE B O 1
ATOM 6726 N N . GLU B 1 110 ? 21.837 36.719 -11.532 1.00 77.52 105 GLU B N 1
ATOM 6727 C CA . GLU B 1 110 ? 22.277 35.374 -11.897 1.00 78.42 105 GLU B CA 1
ATOM 6728 C C . GLU B 1 110 ? 23.661 34.992 -11.412 1.00 80.24 105 GLU B C 1
ATOM 6729 O O . GLU B 1 110 ? 24.037 33.821 -11.469 1.00 80.23 105 GLU B O 1
ATOM 6735 N N . ILE B 1 111 ? 24.407 35.976 -10.926 1.00 82.49 106 ILE B N 1
ATOM 6736 C CA . ILE B 1 111 ? 25.763 35.761 -10.438 1.00 85.10 106 ILE B CA 1
ATOM 6737 C C . ILE B 1 111 ? 25.807 35.496 -8.936 1.00 85.21 106 ILE B C 1
ATOM 6738 O O . ILE B 1 111 ? 26.877 35.299 -8.344 1.00 84.17 106 ILE B O 1
ATOM 6743 N N . LEU B 1 112 ? 24.624 35.473 -8.332 1.00 85.49 107 LEU B N 1
ATOM 6744 C CA . LEU B 1 112 ? 24.484 35.249 -6.900 1.00 85.41 107 LEU B CA 1
ATOM 6745 C C . LEU B 1 112 ? 23.946 33.860 -6.648 1.00 85.50 107 LEU B C 1
ATOM 6746 O O . LEU B 1 112 ? 23.671 33.133 -7.598 1.00 86.07 107 LEU B O 1
ATOM 6751 N N . SER B 1 113 ? 23.797 33.498 -5.374 1.00 85.07 108 SER B N 1
ATOM 6752 C CA . SER B 1 113 ? 23.301 32.177 -5.002 1.00 83.49 108 SER B CA 1
ATOM 6753 C C . SER B 1 113 ? 21.835 32.026 -5.359 1.00 83.06 108 SER B C 1
ATOM 6754 O O . SER B 1 113 ? 21.136 33.014 -5.614 1.00 80.24 108 SER B O 1
ATOM 6757 N N . ARG B 1 114 ? 21.380 30.773 -5.380 1.00 83.23 109 ARG B N 1
ATOM 6758 C CA . ARG B 1 114 ? 19.993 30.457 -5.710 1.00 81.98 109 ARG B CA 1
ATOM 6759 C C . ARG B 1 114 ? 19.068 31.199 -4.751 1.00 80.57 109 ARG B C 1
ATOM 6760 O O . ARG B 1 114 ? 18.136 31.862 -5.203 1.00 82.27 109 ARG B O 1
ATOM 6768 N N . SER B 1 115 ? 19.338 31.108 -3.444 1.00 77.11 110 SER B N 1
ATOM 6769 C CA . SER B 1 115 ? 18.527 31.782 -2.423 1.00 74.63 110 SER B CA 1
ATOM 6770 C C . SER B 1 115 ? 18.089 33.177 -2.848 1.00 74.79 110 SER B C 1
ATOM 6771 O O . SER B 1 115 ? 17.027 33.637 -2.460 1.00 74.78 110 SER B O 1
ATOM 6774 N N . SER B 1 116 ? 18.910 33.849 -3.645 1.00 76.02 111 SER B N 1
ATOM 6775 C CA . SER B 1 116 ? 18.603 35.201 -4.111 1.00 76.94 111 SER B CA 1
ATOM 6776 C C . SER B 1 116 ? 17.431 35.256 -5.075 1.00 77.19 111 SER B C 1
ATOM 6777 O O . SER B 1 116 ? 16.863 36.321 -5.312 1.00 78.04 111 SER B O 1
ATOM 6780 N N . ILE B 1 117 ? 17.070 34.114 -5.636 1.00 76.78 112 ILE B N 1
ATOM 6781 C CA . ILE B 1 117 ? 15.978 34.091 -6.588 1.00 78.25 112 ILE B CA 1
ATOM 6782 C C . ILE B 1 117 ? 14.659 34.388 -5.907 1.00 78.69 112 ILE B C 1
ATOM 6783 O O . ILE B 1 117 ? 13.682 34.768 -6.558 1.00 80.68 112 ILE B O 1
ATOM 6788 N N . HIS B 1 118 ? 14.626 34.232 -4.592 1.00 76.63 113 HIS B N 1
ATOM 6789 C CA . HIS B 1 118 ? 13.398 34.505 -3.880 1.00 75.57 113 HIS B CA 1
ATOM 6790 C C . HIS B 1 118 ? 13.205 36.008 -3.785 1.00 75.14 113 HIS B C 1
ATOM 6791 O O . HIS B 1 118 ? 12.064 36.488 -3.800 1.00 76.20 113 HIS B O 1
ATOM 6798 N N . VAL B 1 119 ? 14.322 36.738 -3.718 1.00 73.95 114 VAL B N 1
ATOM 6799 C CA . VAL B 1 119 ? 14.322 38.203 -3.639 1.00 72.76 114 VAL B CA 1
ATOM 6800 C C . VAL B 1 119 ? 13.935 38.798 -4.995 1.00 74.13 114 VAL B C 1
ATOM 6801 O O . VAL B 1 119 ? 13.157 39.754 -5.082 1.00 72.40 114 VAL B O 1
ATOM 6805 N N . PHE B 1 120 ? 14.487 38.233 -6.059 1.00 75.75 115 PHE B N 1
ATOM 6806 C CA . PHE B 1 120 ? 14.186 38.728 -7.394 1.00 78.33 115 PHE B CA 1
ATOM 6807 C C . PHE B 1 120 ? 12.676 38.602 -7.668 1.00 80.65 115 PHE B C 1
ATOM 6808 O O . PHE B 1 120 ? 11.991 39.593 -7.955 1.00 81.38 115 PHE B O 1
ATOM 6816 N N . VAL B 1 121 ? 12.165 37.374 -7.577 1.00 81.05 116 VAL B N 1
ATOM 6817 C CA . VAL B 1 121 ? 10.754 37.111 -7.804 1.00 79.66 116 VAL B CA 1
ATOM 6818 C C . VAL B 1 121 ? 9.936 37.963 -6.847 1.00 80.95 116 VAL B C 1
ATOM 6819 O O . VAL B 1 121 ? 8.894 38.510 -7.211 1.00 81.77 116 VAL B O 1
ATOM 6823 N N . GLY B 1 122 ? 10.418 38.076 -5.613 1.00 80.67 117 GLY B N 1
ATOM 6824 C CA . GLY B 1 122 ? 9.732 38.883 -4.623 1.00 79.32 117 GLY B CA 1
ATOM 6825 C C . GLY B 1 122 ? 9.616 40.366 -4.968 1.00 78.80 117 GLY B C 1
ATOM 6826 O O . GLY B 1 122 ? 9.022 41.114 -4.211 1.00 78.29 117 GLY B O 1
ATOM 6827 N N . CYS B 1 123 ? 10.169 40.822 -6.084 1.00 78.78 118 CYS B N 1
ATOM 6828 C CA . CYS B 1 123 ? 10.048 42.236 -6.395 1.00 79.46 118 CYS B CA 1
ATOM 6829 C C . CYS B 1 123 ? 9.023 42.479 -7.491 1.00 79.44 118 CYS B C 1
ATOM 6830 O O . CYS B 1 123 ? 8.736 43.618 -7.858 1.00 80.16 118 CYS B O 1
ATOM 6833 N N . PHE B 1 124 ? 8.466 41.395 -8.008 1.00 79.64 119 PHE B N 1
ATOM 6834 C CA . PHE B 1 124 ? 7.430 41.474 -9.031 1.00 79.51 119 PHE B CA 1
ATOM 6835 C C . PHE B 1 124 ? 6.157 41.129 -8.272 1.00 80.74 119 PHE B C 1
ATOM 6836 O O . PHE B 1 124 ? 5.911 39.959 -7.960 1.00 79.28 119 PHE B O 1
ATOM 6844 N N . SER B 1 125 ? 5.362 42.159 -7.981 1.00 83.00 120 SER B N 1
ATOM 6845 C CA . SER B 1 125 ? 4.122 42.038 -7.200 1.00 86.88 120 SER B CA 1
ATOM 6846 C C . SER B 1 125 ? 2.817 41.555 -7.875 1.00 89.37 120 SER B C 1
ATOM 6847 O O . SER B 1 125 ? 1.977 40.919 -7.233 1.00 87.90 120 SER B O 1
ATOM 6850 N N . ASN B 1 126 ? 2.649 41.855 -9.156 1.00 92.63 121 ASN B N 1
ATOM 6851 C CA . ASN B 1 126 ? 1.451 41.459 -9.892 1.00 97.42 121 ASN B CA 1
ATOM 6852 C C . ASN B 1 126 ? 1.844 40.600 -11.098 1.00 99.87 121 ASN B C 1
ATOM 6853 O O . ASN B 1 126 ? 2.999 40.633 -11.534 1.00 101.00 121 ASN B O 1
ATOM 6858 N N . LYS B 1 127 ? 0.894 39.856 -11.661 1.00 101.01 122 LYS B N 1
ATOM 6859 C CA . LYS B 1 127 ? 1.205 38.992 -12.807 1.00 101.91 122 LYS B CA 1
ATOM 6860 C C . LYS B 1 127 ? 1.770 39.723 -14.028 1.00 101.79 122 LYS B C 1
ATOM 6861 O O . LYS B 1 127 ? 2.774 39.313 -14.600 1.00 100.62 122 LYS B O 1
ATOM 6867 N N . ASP B 1 128 ? 1.112 40.802 -14.425 1.00 102.83 123 ASP B N 1
ATOM 6868 C CA . ASP B 1 128 ? 1.526 41.577 -15.586 1.00 104.12 123 ASP B CA 1
ATOM 6869 C C . ASP B 1 128 ? 2.939 42.144 -15.489 1.00 104.02 123 ASP B C 1
ATOM 6870 O O . ASP B 1 128 ? 3.611 42.340 -16.507 1.00 105.12 123 ASP B O 1
ATOM 6875 N N . ALA B 1 129 ? 3.389 42.423 -14.272 1.00 102.30 124 ALA B N 1
ATOM 6876 C CA . ALA B 1 129 ? 4.719 42.987 -14.092 1.00 101.79 124 ALA B CA 1
ATOM 6877 C C . ALA B 1 129 ? 5.822 42.003 -14.481 1.00 101.35 124 ALA B C 1
ATOM 6878 O O . ALA B 1 129 ? 6.945 42.413 -14.791 1.00 100.28 124 ALA B O 1
ATOM 6880 N N . THR B 1 130 ? 5.498 40.710 -14.473 1.00 100.14 125 THR B N 1
ATOM 6881 C CA . THR B 1 130 ? 6.475 39.682 -14.809 1.00 98.66 125 THR B CA 1
ATOM 6882 C C . THR B 1 130 ? 6.553 39.392 -16.301 1.00 98.35 125 THR B C 1
ATOM 6883 O O . THR B 1 130 ? 7.444 38.669 -16.740 1.00 100.02 125 THR B O 1
ATOM 6887 N N . ILE B 1 131 ? 5.640 39.946 -17.087 1.00 96.94 126 ILE B N 1
ATOM 6888 C CA . ILE B 1 131 ? 5.664 39.687 -18.520 1.00 96.48 126 ILE B CA 1
ATOM 6889 C C . ILE B 1 131 ? 6.918 40.252 -19.206 1.00 95.88 126 ILE B C 1
ATOM 6890 O O . ILE B 1 131 ? 7.537 39.571 -20.018 1.00 95.30 126 ILE B O 1
ATOM 6895 N N . ALA B 1 132 ? 7.306 41.481 -18.883 1.00 96.60 127 ALA B N 1
ATOM 6896 C CA . ALA B 1 132 ? 8.514 42.063 -19.479 1.00 96.84 127 ALA B CA 1
ATOM 6897 C C . ALA B 1 132 ? 9.690 41.144 -19.160 1.00 96.96 127 ALA B C 1
ATOM 6898 O O . ALA B 1 132 ? 10.597 40.988 -19.976 1.00 98.61 127 ALA B O 1
ATOM 6900 N N . LEU B 1 133 ? 9.648 40.543 -17.965 1.00 94.91 128 LEU B N 1
ATOM 6901 C CA . LEU B 1 133 ? 10.671 39.620 -17.457 1.00 92.19 128 LEU B CA 1
ATOM 6902 C C . LEU B 1 133 ? 10.694 38.328 -18.269 1.00 91.90 128 LEU B C 1
ATOM 6903 O O . LEU B 1 133 ? 11.705 37.994 -18.881 1.00 93.12 128 LEU B O 1
ATOM 6908 N N . LEU B 1 134 ? 9.582 37.593 -18.249 1.00 90.99 129 LEU B N 1
ATOM 6909 C CA . LEU B 1 134 ? 9.451 36.338 -19.001 1.00 90.58 129 LEU B CA 1
ATOM 6910 C C . LEU B 1 134 ? 10.006 36.521 -20.401 1.00 91.02 129 LEU B C 1
ATOM 6911 O O . LEU B 1 134 ? 10.730 35.682 -20.927 1.00 89.44 129 LEU B O 1
ATOM 6916 N N . ASN B 1 135 ? 9.617 37.634 -21.004 1.00 92.39 130 ASN B N 1
ATOM 6917 C CA . ASN B 1 135 ? 10.035 37.963 -22.342 1.00 93.53 130 ASN B CA 1
ATOM 6918 C C . ASN B 1 135 ? 11.545 37.948 -22.456 1.00 93.00 130 ASN B C 1
ATOM 6919 O O . ASN B 1 135 ? 12.087 37.304 -23.357 1.00 94.17 130 ASN B O 1
ATOM 6924 N N . GLU B 1 136 ? 12.220 38.652 -21.547 1.00 91.40 131 GLU B N 1
ATOM 6925 C CA . GLU B 1 136 ? 13.678 38.713 -21.560 1.00 89.84 131 GLU B CA 1
ATOM 6926 C C . GLU B 1 136 ? 14.261 37.350 -21.262 1.00 88.42 131 GLU B C 1
ATOM 6927 O O . GLU B 1 136 ? 15.323 37.014 -21.770 1.00 88.75 131 GLU B O 1
ATOM 6933 N N . LEU B 1 137 ? 13.568 36.566 -20.441 1.00 87.26 132 LEU B N 1
ATOM 6934 C CA . LEU B 1 137 ? 14.026 35.219 -20.111 1.00 85.89 132 LEU B CA 1
ATOM 6935 C C . LEU B 1 137 ? 13.871 34.301 -21.318 1.00 85.55 132 LEU B C 1
ATOM 6936 O O . LEU B 1 137 ? 14.683 33.406 -21.532 1.00 86.44 132 LEU B O 1
ATOM 6941 N N . GLN B 1 138 ? 12.813 34.518 -22.095 1.00 84.38 133 GLN B N 1
ATOM 6942 C CA . GLN B 1 138 ? 12.555 33.708 -23.275 1.00 83.02 133 GLN B CA 1
ATOM 6943 C C . GLN B 1 138 ? 13.715 33.882 -24.225 1.00 81.32 133 GLN B C 1
ATOM 6944 O O . GLN B 1 138 ? 14.127 32.954 -24.910 1.00 81.03 133 GLN B O 1
ATOM 6950 N N . ILE B 1 139 ? 14.240 35.094 -24.249 1.00 79.51 134 ILE B N 1
ATOM 6951 C CA . ILE B 1 139 ? 15.361 35.427 -25.102 1.00 78.66 134 ILE B CA 1
ATOM 6952 C C . ILE B 1 139 ? 16.689 34.880 -24.568 1.00 79.49 134 ILE B C 1
ATOM 6953 O O . ILE B 1 139 ? 17.417 34.209 -25.294 1.00 79.14 134 ILE B O 1
ATOM 6958 N N . ARG B 1 140 ? 17.000 35.141 -23.302 1.00 80.74 135 ARG B N 1
ATOM 6959 C CA . ARG B 1 140 ? 18.259 34.663 -22.743 1.00 83.06 135 ARG B CA 1
ATOM 6960 C C . ARG B 1 140 ? 18.422 33.169 -22.989 1.00 84.46 135 ARG B C 1
ATOM 6961 O O . ARG B 1 140 ? 19.535 32.678 -23.198 1.00 86.36 135 ARG B O 1
ATOM 6969 N N . ILE B 1 141 ? 17.306 32.453 -22.969 1.00 83.99 136 ILE B N 1
ATOM 6970 C CA . ILE B 1 141 ? 17.310 31.009 -23.145 1.00 84.71 136 ILE B CA 1
ATOM 6971 C C . ILE B 1 141 ? 17.414 30.572 -24.594 1.00 85.99 136 ILE B C 1
ATOM 6972 O O . ILE B 1 141 ? 18.167 29.657 -24.943 1.00 85.79 136 ILE B O 1
ATOM 6977 N N . HIS B 1 142 ? 16.637 31.224 -25.439 1.00 87.94 137 HIS B N 1
ATOM 6978 C CA . HIS B 1 142 ? 16.617 30.880 -26.841 1.00 90.32 137 HIS B CA 1
ATOM 6979 C C . HIS B 1 142 ? 17.943 31.034 -27.572 1.00 91.42 137 HIS B C 1
ATOM 6980 O O . HIS B 1 142 ? 18.329 30.157 -28.356 1.00 91.98 137 HIS B O 1
ATOM 6987 N N . TYR B 1 143 ? 18.623 32.154 -27.335 1.00 91.21 138 TYR B N 1
ATOM 6988 C CA . TYR B 1 143 ? 19.903 32.414 -27.971 1.00 90.57 138 TYR B CA 1
ATOM 6989 C C . TYR B 1 143 ? 21.025 31.658 -27.292 1.00 91.32 138 TYR B C 1
ATOM 6990 O O . TYR B 1 143 ? 22.177 31.747 -27.694 1.00 91.92 138 TYR B O 1
ATOM 6999 N N . GLY B 1 144 ? 20.670 30.897 -26.266 1.00 91.95 139 GLY B N 1
ATOM 7000 C CA . GLY B 1 144 ? 21.650 30.109 -25.547 1.00 93.07 139 GLY B CA 1
ATOM 7001 C C . GLY B 1 144 ? 22.930 30.858 -25.265 1.00 93.89 139 GLY B C 1
ATOM 7002 O O . GLY B 1 144 ? 23.973 30.246 -25.020 1.00 93.92 139 GLY B O 1
ATOM 7003 N N . GLU B 1 145 ? 22.857 32.185 -25.297 1.00 94.20 140 GLU B N 1
ATOM 7004 C CA . GLU B 1 145 ? 24.032 32.997 -25.034 1.00 94.51 140 GLU B CA 1
ATOM 7005 C C . GLU B 1 145 ? 24.324 32.992 -23.531 1.00 94.81 140 GLU B C 1
ATOM 7006 O O . GLU B 1 145 ? 25.372 32.493 -23.106 1.00 95.50 140 GLU B O 1
ATOM 7012 N N . ASP B 1 146 ? 23.388 33.526 -22.738 1.00 93.69 141 ASP B N 1
ATOM 7013 C CA . ASP B 1 146 ? 23.521 33.594 -21.280 1.00 90.89 141 ASP B CA 1
ATOM 7014 C C . ASP B 1 146 ? 23.863 32.206 -20.734 1.00 89.72 141 ASP B C 1
ATOM 7015 O O . ASP B 1 146 ? 23.221 31.217 -21.076 1.00 88.72 141 ASP B O 1
ATOM 7020 N N . THR B 1 147 ? 24.880 32.147 -19.880 1.00 88.67 142 THR B N 1
ATOM 7021 C CA . THR B 1 147 ? 25.353 30.888 -19.328 1.00 87.60 142 THR B CA 1
ATOM 7022 C C . THR B 1 147 ? 24.997 30.551 -17.883 1.00 88.51 142 THR B C 1
ATOM 7023 O O . THR B 1 147 ? 25.807 29.955 -17.169 1.00 88.34 142 THR B O 1
ATOM 7027 N N . HIS B 1 148 ? 23.808 30.925 -17.435 1.00 88.97 143 HIS B N 1
ATOM 7028 C CA . HIS B 1 148 ? 23.411 30.608 -16.069 1.00 87.89 143 HIS B CA 1
ATOM 7029 C C . HIS B 1 148 ? 22.074 29.887 -16.074 1.00 86.32 143 HIS B C 1
ATOM 7030 O O . HIS B 1 148 ? 21.344 29.892 -15.088 1.00 86.78 143 HIS B O 1
ATOM 7037 N N . VAL B 1 149 ? 21.782 29.263 -17.206 1.00 83.82 144 VAL B N 1
ATOM 7038 C CA . VAL B 1 149 ? 20.556 28.511 -17.430 1.00 81.32 144 VAL B CA 1
ATOM 7039 C C . VAL B 1 149 ? 19.768 28.071 -16.200 1.00 79.99 144 VAL B C 1
ATOM 7040 O O . VAL B 1 149 ? 18.575 28.351 -16.098 1.00 81.28 144 VAL B O 1
ATOM 7044 N N . THR B 1 150 ? 20.409 27.379 -15.266 1.00 77.31 145 THR B N 1
ATOM 7045 C CA . THR B 1 150 ? 19.690 26.932 -14.081 1.00 74.48 145 THR B CA 1
ATOM 7046 C C . THR B 1 150 ? 19.150 28.084 -13.243 1.00 75.48 145 THR B C 1
ATOM 7047 O O . THR B 1 150 ? 18.044 28.004 -12.709 1.00 76.74 145 THR B O 1
ATOM 7051 N N . TYR B 1 151 ? 19.917 29.157 -13.114 1.00 74.54 146 TYR B N 1
ATOM 7052 C CA . TYR B 1 151 ? 19.408 30.288 -12.356 1.00 75.27 146 TYR B CA 1
ATOM 7053 C C . TYR B 1 151 ? 18.227 30.789 -13.192 1.00 76.42 146 TYR B C 1
ATOM 7054 O O . TYR B 1 151 ? 17.127 31.012 -12.698 1.00 76.55 146 TYR B O 1
ATOM 7063 N N . LEU B 1 152 ? 18.471 30.933 -14.484 1.00 78.17 147 LEU B N 1
ATOM 7064 C CA . LEU B 1 152 ? 17.449 31.412 -15.399 1.00 81.39 147 LEU B CA 1
ATOM 7065 C C . LEU B 1 152 ? 16.168 30.588 -15.414 1.00 80.86 147 LEU B C 1
ATOM 7066 O O . LEU B 1 152 ? 15.087 31.131 -15.630 1.00 82.56 147 LEU B O 1
ATOM 7071 N N . LEU B 1 153 ? 16.275 29.289 -15.179 1.00 78.60 148 LEU B N 1
ATOM 7072 C CA . LEU B 1 153 ? 15.092 28.454 -15.218 1.00 79.06 148 LEU B CA 1
ATOM 7073 C C . LEU B 1 153 ? 14.465 28.210 -13.849 1.00 78.71 148 LEU B C 1
ATOM 7074 O O . LEU B 1 153 ? 13.284 27.873 -13.748 1.00 79.47 148 LEU B O 1
ATOM 7079 N N . SER B 1 154 ? 15.243 28.366 -12.790 1.00 77.17 149 SER B N 1
ATOM 7080 C CA . SER B 1 154 ? 14.669 28.167 -11.477 1.00 78.40 149 SER B CA 1
ATOM 7081 C C . SER B 1 154 ? 13.806 29.395 -11.211 1.00 78.66 149 SER B C 1
ATOM 7082 O O . SER B 1 154 ? 12.852 29.338 -10.451 1.00 77.69 149 SER B O 1
ATOM 7085 N N . ILE B 1 155 ? 14.144 30.509 -11.852 1.00 79.53 150 ILE B N 1
ATOM 7086 C CA . ILE B 1 155 ? 13.355 31.729 -11.710 1.00 80.12 150 ILE B CA 1
ATOM 7087 C C . ILE B 1 155 ? 11.995 31.400 -12.312 1.00 80.36 150 ILE B C 1
ATOM 7088 O O . ILE B 1 155 ? 10.958 31.585 -11.682 1.00 80.16 150 ILE B O 1
ATOM 7093 N N . ILE B 1 156 ? 12.023 30.911 -13.549 1.00 80.98 151 ILE B N 1
ATOM 7094 C CA . ILE B 1 156 ? 10.818 30.524 -14.266 1.00 81.34 151 ILE B CA 1
ATOM 7095 C C . ILE B 1 156 ? 9.967 29.643 -13.364 1.00 82.53 151 ILE B C 1
ATOM 7096 O O . ILE B 1 156 ? 8.764 29.872 -13.216 1.00 83.84 151 ILE B O 1
ATOM 7101 N N . LEU B 1 157 ? 10.587 28.644 -12.745 1.00 82.28 152 LEU B N 1
ATOM 7102 C CA . LEU B 1 157 ? 9.845 27.743 -11.869 1.00 83.11 152 LEU B CA 1
ATOM 7103 C C . LEU B 1 157 ? 9.118 28.491 -10.732 1.00 83.13 152 LEU B C 1
ATOM 7104 O O . LEU B 1 157 ? 7.948 28.218 -10.459 1.00 82.58 152 LEU B O 1
ATOM 7109 N N . GLN B 1 158 ? 9.806 29.440 -10.092 1.00 83.25 153 GLN B N 1
ATOM 7110 C CA . GLN B 1 158 ? 9.245 30.221 -8.979 1.00 82.41 153 GLN B CA 1
ATOM 7111 C C . GLN B 1 158 ? 8.137 31.151 -9.474 1.00 81.56 153 GLN B C 1
ATOM 7112 O O . GLN B 1 158 ? 7.188 31.441 -8.754 1.00 83.11 153 GLN B O 1
ATOM 7118 N N . LEU B 1 159 ? 8.269 31.628 -10.704 1.00 79.73 154 LEU B N 1
ATOM 7119 C CA . LEU B 1 159 ? 7.273 32.515 -11.269 1.00 78.18 154 LEU B CA 1
ATOM 7120 C C . LEU B 1 159 ? 5.986 31.771 -11.583 1.00 79.55 154 LEU B C 1
ATOM 7121 O O . LEU B 1 159 ? 4.927 32.382 -11.684 1.00 80.53 154 LEU B O 1
ATOM 7126 N N . LEU B 1 160 ? 6.069 30.454 -11.730 1.00 79.99 155 LEU B N 1
ATOM 7127 C CA . LEU B 1 160 ? 4.886 29.671 -12.051 1.00 80.37 155 LEU B CA 1
ATOM 7128 C C . LEU B 1 160 ? 4.189 29.255 -10.782 1.00 81.76 155 LEU B C 1
ATOM 7129 O O . LEU B 1 160 ? 2.977 29.062 -10.770 1.00 82.86 155 LEU B O 1
ATOM 7134 N N . ASN B 1 161 ? 4.980 29.107 -9.726 1.00 82.07 156 ASN B N 1
ATOM 7135 C CA . ASN B 1 161 ? 4.499 28.720 -8.411 1.00 84.80 156 ASN B CA 1
ATOM 7136 C C . ASN B 1 161 ? 3.945 29.948 -7.705 1.00 87.19 156 ASN B C 1
ATOM 7137 O O . ASN B 1 161 ? 3.592 29.870 -6.527 1.00 88.97 156 ASN B O 1
ATOM 7142 N N . LYS B 1 162 ? 3.884 31.082 -8.404 1.00 88.62 157 LYS B N 1
ATOM 7143 C CA . LYS B 1 162 ? 3.406 32.324 -7.792 1.00 90.00 157 LYS B CA 1
ATOM 7144 C C . LYS B 1 162 ? 2.396 33.144 -8.594 1.00 92.61 157 LYS B C 1
ATOM 7145 O O . LYS B 1 162 ? 1.918 34.172 -8.126 1.00 94.03 157 LYS B O 1
ATOM 7151 N N . PHE B 1 163 ? 2.060 32.711 -9.798 1.00 94.52 158 PHE B N 1
ATOM 7152 C CA . PHE B 1 163 ? 1.083 33.456 -10.583 1.00 95.82 158 PHE B CA 1
ATOM 7153 C C . PHE B 1 163 ? 0.144 32.526 -11.333 1.00 97.24 158 PHE B C 1
ATOM 7154 O O . PHE B 1 163 ? 0.339 31.308 -11.371 1.00 96.74 158 PHE B O 1
ATOM 7162 N N . LYS B 1 164 ? -0.899 33.100 -11.907 1.00 98.89 159 LYS B N 1
ATOM 7163 C CA . LYS B 1 164 ? -1.827 32.300 -12.669 1.00 102.22 159 LYS B CA 1
ATOM 7164 C C . LYS B 1 164 ? -1.713 32.773 -14.100 1.00 103.68 159 LYS B C 1
ATOM 7165 O O . LYS B 1 164 ? -2.597 33.450 -14.619 1.00 103.54 159 LYS B O 1
ATOM 7171 N N . TYR B 1 165 ? -0.595 32.426 -14.727 1.00 104.64 160 TYR B N 1
ATOM 7172 C CA . TYR B 1 165 ? -0.348 32.808 -16.106 1.00 105.55 160 TYR B CA 1
ATOM 7173 C C . TYR B 1 165 ? -1.388 32.189 -17.018 1.00 107.93 160 TYR B C 1
ATOM 7174 O O . TYR B 1 165 ? -2.035 31.201 -16.670 1.00 108.28 160 TYR B O 1
ATOM 7183 N N . ASN B 1 166 ? -1.537 32.779 -18.195 1.00 110.42 161 ASN B N 1
ATOM 7184 C CA . ASN B 1 166 ? -2.526 32.329 -19.155 1.00 111.56 161 ASN B CA 1
ATOM 7185 C C . ASN B 1 166 ? -1.998 31.243 -20.091 1.00 111.31 161 ASN B C 1
ATOM 7186 O O . ASN B 1 166 ? -2.647 30.899 -21.080 1.00 112.75 161 ASN B O 1
ATOM 7191 N N . PHE B 1 167 ? -0.834 30.690 -19.763 1.00 109.99 162 PHE B N 1
ATOM 7192 C CA . PHE B 1 167 ? -0.203 29.652 -20.580 1.00 109.33 162 PHE B CA 1
ATOM 7193 C C . PHE B 1 167 ? 0.223 30.244 -21.911 1.00 107.70 162 PHE B C 1
ATOM 7194 O O . PHE B 1 167 ? 1.358 30.081 -22.338 1.00 107.92 162 PHE B O 1
ATOM 7202 N N . LYS B 1 168 ? -0.702 30.923 -22.569 1.00 105.98 163 LYS B N 1
ATOM 7203 C CA . LYS B 1 168 ? -0.414 31.554 -23.839 1.00 105.29 163 LYS B CA 1
ATOM 7204 C C . LYS B 1 168 ? 0.675 32.573 -23.536 1.00 104.01 163 LYS B C 1
ATOM 7205 O O . LYS B 1 168 ? 1.310 33.111 -24.442 1.00 103.53 163 LYS B O 1
ATOM 7211 N N . GLU B 1 169 ? 0.891 32.806 -22.241 1.00 102.89 164 GLU B N 1
ATOM 7212 C CA . GLU B 1 169 ? 1.899 33.749 -21.756 1.00 102.27 164 GLU B CA 1
ATOM 7213 C C . GLU B 1 169 ? 3.172 33.005 -21.335 1.00 100.59 164 GLU B C 1
ATOM 7214 O O . GLU B 1 169 ? 4.191 33.621 -21.021 1.00 100.69 164 GLU B O 1
ATOM 7220 N N . VAL B 1 170 ? 3.102 31.676 -21.346 1.00 98.17 165 VAL B N 1
ATOM 7221 C CA . VAL B 1 170 ? 4.209 30.817 -20.940 1.00 95.12 165 VAL B CA 1
ATOM 7222 C C . VAL B 1 170 ? 4.615 29.777 -21.990 1.00 93.68 165 VAL B C 1
ATOM 7223 O O . VAL B 1 170 ? 5.765 29.344 -22.038 1.00 93.36 165 VAL B O 1
ATOM 7227 N N . ARG B 1 171 ? 3.656 29.384 -22.818 1.00 92.27 166 ARG B N 1
ATOM 7228 C CA . ARG B 1 171 ? 3.852 28.403 -23.883 1.00 90.53 166 ARG B CA 1
ATOM 7229 C C . ARG B 1 171 ? 5.263 28.358 -24.472 1.00 87.02 166 ARG B C 1
ATOM 7230 O O . ARG B 1 171 ? 5.760 27.285 -24.826 1.00 86.65 166 ARG B O 1
ATOM 7238 N N . PHE B 1 172 ? 5.900 29.518 -24.584 1.00 83.45 167 PHE B N 1
ATOM 7239 C CA . PHE B 1 172 ? 7.239 29.601 -25.155 1.00 81.03 167 PHE B CA 1
ATOM 7240 C C . PHE B 1 172 ? 8.252 28.658 -24.500 1.00 81.40 167 PHE B C 1
ATOM 7241 O O . PHE B 1 172 ? 9.398 28.588 -24.931 1.00 81.87 167 PHE B O 1
ATOM 7249 N N . LEU B 1 173 ? 7.844 27.942 -23.459 1.00 81.31 168 LEU B N 1
ATOM 7250 C CA . LEU B 1 173 ? 8.750 27.023 -22.784 1.00 80.63 168 LEU B CA 1
ATOM 7251 C C . LEU B 1 173 ? 8.803 25.658 -23.443 1.00 80.53 168 LEU B C 1
ATOM 7252 O O . LEU B 1 173 ? 9.768 24.919 -23.270 1.00 80.16 168 LEU B O 1
ATOM 7257 N N . VAL B 1 174 ? 7.754 25.298 -24.171 1.00 80.84 169 VAL B N 1
ATOM 7258 C CA . VAL B 1 174 ? 7.747 24.006 -24.830 1.00 80.83 169 VAL B CA 1
ATOM 7259 C C . VAL B 1 174 ? 8.821 24.088 -25.909 1.00 82.12 169 VAL B C 1
ATOM 7260 O O . VAL B 1 174 ? 9.765 23.287 -25.929 1.00 83.01 169 VAL B O 1
ATOM 7264 N N . LYS B 1 175 ? 8.692 25.080 -26.788 1.00 80.75 170 LYS B N 1
ATOM 7265 C CA . LYS B 1 175 ? 9.663 25.259 -27.856 1.00 79.25 170 LYS B CA 1
ATOM 7266 C C . LYS B 1 175 ? 11.071 25.370 -27.284 1.00 77.53 170 LYS B C 1
ATOM 7267 O O . LYS B 1 175 ? 11.890 24.477 -27.456 1.00 77.31 170 LYS B O 1
ATOM 7273 N N . GLU B 1 176 ? 11.334 26.454 -26.568 1.00 76.38 171 GLU B N 1
ATOM 7274 C CA . GLU B 1 176 ? 12.653 26.689 -25.991 1.00 76.39 171 GLU B CA 1
ATOM 7275 C C . GLU B 1 176 ? 13.330 25.560 -25.223 1.00 75.53 171 GLU B C 1
ATOM 7276 O O . GLU B 1 176 ? 14.528 25.357 -25.378 1.00 76.02 171 GLU B O 1
ATOM 7282 N N . LEU B 1 177 ? 12.601 24.832 -24.389 1.00 74.08 172 LEU B N 1
ATOM 7283 C CA . LEU B 1 177 ? 13.247 23.770 -23.629 1.00 74.56 172 LEU B CA 1
ATOM 7284 C C . LEU B 1 177 ? 13.591 22.542 -24.468 1.00 76.16 172 LEU B C 1
ATOM 7285 O O . LEU B 1 177 ? 14.749 22.105 -24.489 1.00 76.01 172 LEU B O 1
ATOM 7290 N N . ILE B 1 178 ? 12.595 21.977 -25.154 1.00 77.04 173 ILE B N 1
ATOM 7291 C CA . ILE B 1 178 ? 12.840 20.792 -25.979 1.00 75.59 173 ILE B CA 1
ATOM 7292 C C . ILE B 1 178 ? 14.076 21.037 -26.816 1.00 76.28 173 ILE B C 1
ATOM 7293 O O . ILE B 1 178 ? 15.021 20.248 -26.755 1.00 78.06 173 ILE B O 1
ATOM 7298 N N . LEU B 1 179 ? 14.071 22.147 -27.563 1.00 75.79 174 LEU B N 1
ATOM 7299 C CA . LEU B 1 179 ? 15.182 22.525 -28.438 1.00 73.65 174 LEU B CA 1
ATOM 7300 C C . LEU B 1 179 ? 16.570 22.298 -27.830 1.00 73.81 174 LEU B C 1
ATOM 7301 O O . LEU B 1 179 ? 17.495 21.898 -28.554 1.00 74.59 174 LEU B O 1
ATOM 7306 N N . ARG B 1 180 ? 16.714 22.521 -26.519 1.00 71.57 175 ARG B N 1
ATOM 7307 C CA . ARG B 1 180 ? 18.006 22.311 -25.845 1.00 71.72 175 ARG B CA 1
ATOM 7308 C C . ARG B 1 180 ? 18.117 20.988 -25.030 1.00 72.79 175 ARG B C 1
ATOM 7309 O O . ARG B 1 180 ? 19.004 20.829 -24.175 1.00 71.99 175 ARG B O 1
ATOM 7317 N N . ILE B 1 181 ? 17.235 20.031 -25.322 1.00 73.02 176 ILE B N 1
ATOM 7318 C CA . ILE B 1 181 ? 17.229 18.748 -24.623 1.00 71.90 176 ILE B CA 1
ATOM 7319 C C . ILE B 1 181 ? 18.642 18.184 -24.553 1.00 73.10 176 ILE B C 1
ATOM 7320 O O . ILE B 1 181 ? 19.047 17.601 -23.556 1.00 74.12 176 ILE B O 1
ATOM 7325 N N . SER B 1 182 ? 19.395 18.386 -25.621 1.00 76.32 177 SER B N 1
ATOM 7326 C CA . SER B 1 182 ? 20.758 17.908 -25.716 1.00 78.43 177 SER B CA 1
ATOM 7327 C C . SER B 1 182 ? 21.646 18.342 -24.555 1.00 81.23 177 SER B C 1
ATOM 7328 O O . SER B 1 182 ? 22.733 17.796 -24.380 1.00 82.44 177 SER B O 1
ATOM 7331 N N . GLU B 1 183 ? 21.185 19.315 -23.760 1.00 83.58 178 GLU B N 1
ATOM 7332 C CA . GLU B 1 183 ? 21.944 19.809 -22.589 1.00 83.02 178 GLU B CA 1
ATOM 7333 C C . GLU B 1 183 ? 21.451 19.165 -21.294 1.00 84.79 178 GLU B C 1
ATOM 7334 O O . GLU B 1 183 ? 20.332 19.418 -20.846 1.00 84.64 178 GLU B O 1
ATOM 7340 N N . ASP B 1 184 ? 22.296 18.349 -20.682 1.00 86.22 179 ASP B N 1
ATOM 7341 C CA . ASP B 1 184 ? 21.921 17.672 -19.453 1.00 87.78 179 ASP B CA 1
ATOM 7342 C C . ASP B 1 184 ? 21.512 18.607 -18.330 1.00 88.83 179 ASP B C 1
ATOM 7343 O O . ASP B 1 184 ? 21.019 18.164 -17.299 1.00 90.63 179 ASP B O 1
ATOM 7348 N N . GLU B 1 185 ? 21.705 19.903 -18.528 1.00 88.91 180 GLU B N 1
ATOM 7349 C CA . GLU B 1 185 ? 21.343 20.880 -17.512 1.00 88.46 180 GLU B CA 1
ATOM 7350 C C . GLU B 1 185 ? 19.897 21.284 -17.752 1.00 89.72 180 GLU B C 1
ATOM 7351 O O . GLU B 1 185 ? 19.078 21.270 -16.837 1.00 91.05 180 GLU B O 1
ATOM 7357 N N . VAL B 1 186 ? 19.588 21.636 -18.995 1.00 89.15 181 VAL B N 1
ATOM 7358 C CA . VAL B 1 186 ? 18.240 22.031 -19.369 1.00 87.45 181 VAL B CA 1
ATOM 7359 C C . VAL B 1 186 ? 17.339 20.790 -19.316 1.00 87.68 181 VAL B C 1
ATOM 7360 O O . VAL B 1 186 ? 16.162 20.859 -18.943 1.00 86.39 181 VAL B O 1
ATOM 7364 N N . LYS B 1 187 ? 17.917 19.655 -19.692 1.00 87.42 182 LYS B N 1
ATOM 7365 C CA . LYS B 1 187 ? 17.202 18.389 -19.705 1.00 87.57 182 LYS B CA 1
ATOM 7366 C C . LYS B 1 187 ? 16.471 18.174 -18.395 1.00 86.62 182 LYS B C 1
ATOM 7367 O O . LYS B 1 187 ? 15.260 17.983 -18.386 1.00 86.74 182 LYS B O 1
ATOM 7373 N N . SER B 1 188 ? 17.204 18.226 -17.290 1.00 85.24 183 SER B N 1
ATOM 7374 C CA . SER B 1 188 ? 16.606 18.011 -15.977 1.00 86.19 183 SER B CA 1
ATOM 7375 C C . SER B 1 188 ? 15.661 19.137 -15.547 1.00 86.18 183 SER B C 1
ATOM 7376 O O . SER B 1 188 ? 14.572 18.877 -15.001 1.00 85.90 183 SER B O 1
ATOM 7379 N N . MET B 1 189 ? 16.082 20.381 -15.782 1.00 84.53 184 MET B N 1
ATOM 7380 C CA . MET B 1 189 ? 15.278 21.542 -15.427 1.00 82.23 184 MET B CA 1
ATOM 7381 C C . MET B 1 189 ? 13.996 21.536 -16.263 1.00 80.92 184 MET B C 1
ATOM 7382 O O . MET B 1 189 ? 13.041 22.249 -15.967 1.00 80.52 184 MET B O 1
ATOM 7387 N N . MET B 1 190 ? 13.973 20.719 -17.308 1.00 80.47 185 MET B N 1
ATOM 7388 C CA . MET B 1 190 ? 12.784 20.608 -18.144 1.00 81.00 185 MET B CA 1
ATOM 7389 C C . MET B 1 190 ? 11.721 19.680 -17.514 1.00 81.74 185 MET B C 1
ATOM 7390 O O . MET B 1 190 ? 10.531 20.000 -17.514 1.00 79.68 185 MET B O 1
ATOM 7395 N N . LEU B 1 191 ? 12.149 18.531 -16.988 1.00 82.79 186 LEU B N 1
ATOM 7396 C CA . LEU B 1 191 ? 11.213 17.584 -16.384 1.00 82.79 186 LEU B CA 1
ATOM 7397 C C . LEU B 1 191 ? 10.332 18.273 -15.357 1.00 82.34 186 LEU B C 1
ATOM 7398 O O . LEU B 1 191 ? 9.159 17.938 -15.204 1.00 81.89 186 LEU B O 1
ATOM 7403 N N . ILE B 1 192 ? 10.912 19.254 -14.676 1.00 82.15 187 ILE B N 1
ATOM 7404 C CA . ILE B 1 192 ? 10.219 20.030 -13.655 1.00 81.63 187 ILE B CA 1
ATOM 7405 C C . ILE B 1 192 ? 9.168 20.984 -14.256 1.00 81.67 187 ILE B C 1
ATOM 7406 O O . ILE B 1 192 ? 7.958 20.825 -14.055 1.00 81.06 187 ILE B O 1
ATOM 7411 N N . ILE B 1 193 ? 9.653 21.984 -14.982 1.00 80.42 188 ILE B N 1
ATOM 7412 C CA . ILE B 1 193 ? 8.798 22.968 -15.622 1.00 78.42 188 ILE B CA 1
ATOM 7413 C C . ILE B 1 193 ? 7.718 22.260 -16.445 1.00 80.06 188 ILE B C 1
ATOM 7414 O O . ILE B 1 193 ? 6.640 22.795 -16.686 1.00 81.25 188 ILE B O 1
ATOM 7419 N N . PHE B 1 194 ? 8.004 21.042 -16.872 1.00 81.25 189 PHE B N 1
ATOM 7420 C CA . PHE B 1 194 ? 7.042 20.295 -17.667 1.00 81.71 189 PHE B CA 1
ATOM 7421 C C . PHE B 1 194 ? 6.026 19.601 -16.768 1.00 81.89 189 PHE B C 1
ATOM 7422 O O . PHE B 1 194 ? 4.888 19.368 -17.166 1.00 82.16 189 PHE B O 1
ATOM 7430 N N . ALA B 1 195 ? 6.436 19.266 -15.553 1.00 81.25 190 ALA B N 1
ATOM 7431 C CA . ALA B 1 195 ? 5.526 18.619 -14.630 1.00 82.64 190 ALA B CA 1
ATOM 7432 C C . ALA B 1 195 ? 4.457 19.649 -14.280 1.00 83.76 190 ALA B C 1
ATOM 7433 O O . ALA B 1 195 ? 3.260 19.357 -14.274 1.00 83.25 190 ALA B O 1
ATOM 7435 N N . GLU B 1 196 ? 4.914 20.866 -14.008 1.00 85.02 191 GLU B N 1
ATOM 7436 C CA . GLU B 1 196 ? 4.038 21.974 -13.649 1.00 85.77 191 GLU B CA 1
ATOM 7437 C C . GLU B 1 196 ? 3.114 22.405 -14.776 1.00 85.81 191 GLU B C 1
ATOM 7438 O O . GLU B 1 196 ? 1.920 22.566 -14.560 1.00 85.96 191 GLU B O 1
ATOM 7444 N N . LEU B 1 197 ? 3.655 22.605 -15.973 1.00 86.00 192 LEU B N 1
ATOM 7445 C CA . LEU B 1 197 ? 2.821 23.006 -17.096 1.00 85.79 192 LEU B CA 1
ATOM 7446 C C . LEU B 1 197 ? 1.767 21.936 -17.274 1.00 88.33 192 LEU B C 1
ATOM 7447 O O . LEU B 1 197 ? 0.612 22.227 -17.588 1.00 88.28 192 LEU B O 1
ATOM 7452 N N . GLN B 1 198 ? 2.191 20.691 -17.063 1.00 91.43 193 GLN B N 1
ATOM 7453 C CA . GLN B 1 198 ? 1.323 19.522 -17.171 1.00 93.65 193 GLN B CA 1
ATOM 7454 C C . GLN B 1 198 ? 0.145 19.761 -16.259 1.00 92.68 193 GLN B C 1
ATOM 7455 O O . GLN B 1 198 ? -0.937 20.106 -16.714 1.00 92.74 193 GLN B O 1
ATOM 7461 N N . SER B 1 199 ? 0.375 19.593 -14.965 1.00 91.06 194 SER B N 1
ATOM 7462 C CA . SER B 1 199 ? -0.667 19.790 -13.983 1.00 90.75 194 SER B CA 1
ATOM 7463 C C . SER B 1 199 ? -1.056 21.254 -13.840 1.00 90.73 194 SER B C 1
ATOM 7464 O O . SER B 1 199 ? -1.116 21.773 -12.732 1.00 91.77 194 SER B O 1
ATOM 7467 N N . SER B 1 200 ? -1.322 21.929 -14.947 1.00 90.71 195 SER B N 1
ATOM 7468 C CA . SER B 1 200 ? -1.704 23.327 -14.861 1.00 91.85 195 SER B CA 1
ATOM 7469 C C . SER B 1 200 ? -2.308 23.821 -16.157 1.00 92.46 195 SER B C 1
ATOM 7470 O O . SER B 1 200 ? -2.933 24.875 -16.182 1.00 92.98 195 SER B O 1
ATOM 7473 N N . PHE B 1 201 ? -2.116 23.062 -17.232 1.00 93.85 196 PHE B N 1
ATOM 7474 C CA . PHE B 1 201 ? -2.662 23.413 -18.545 1.00 95.66 196 PHE B CA 1
ATOM 7475 C C . PHE B 1 201 ? -2.959 22.138 -19.336 1.00 96.73 196 PHE B C 1
ATOM 7476 O O . PHE B 1 201 ? -3.587 22.170 -20.403 1.00 96.97 196 PHE B O 1
ATOM 7484 N N . GLN B 1 202 ? -2.500 21.019 -18.784 1.00 98.16 197 GLN B N 1
ATOM 7485 C CA . GLN B 1 202 ? -2.669 19.702 -19.380 1.00 99.70 197 GLN B CA 1
ATOM 7486 C C . GLN B 1 202 ? -3.035 19.704 -20.854 1.00 100.07 197 GLN B C 1
ATOM 7487 O O . GLN B 1 202 ? -2.165 19.859 -21.704 1.00 100.82 197 GLN B O 1
ATOM 7493 N N . LYS B 1 203 ? -4.311 19.544 -21.174 1.00 100.69 198 LYS B N 1
ATOM 7494 C CA . LYS B 1 203 ? -4.693 19.507 -22.576 1.00 100.52 198 LYS B CA 1
ATOM 7495 C C . LYS B 1 203 ? -3.963 20.535 -23.436 1.00 99.62 198 LYS B C 1
ATOM 7496 O O . LYS B 1 203 ? -3.442 20.188 -24.497 1.00 99.85 198 LYS B O 1
ATOM 7502 N N . ASP B 1 204 ? -3.891 21.786 -22.988 1.00 97.89 199 ASP B N 1
ATOM 7503 C CA . ASP B 1 204 ? -3.192 22.791 -23.789 1.00 97.19 199 ASP B CA 1
ATOM 7504 C C . ASP B 1 204 ? -1.693 22.478 -23.931 1.00 95.12 199 ASP B C 1
ATOM 7505 O O . ASP B 1 204 ? -1.121 22.656 -25.004 1.00 95.42 199 ASP B O 1
ATOM 7510 N N . PHE B 1 205 ? -1.069 22.009 -22.852 1.00 92.41 200 PHE B N 1
ATOM 7511 C CA . PHE B 1 205 ? 0.354 21.647 -22.849 1.00 89.39 200 PHE B CA 1
ATOM 7512 C C . PHE B 1 205 ? 0.562 20.527 -23.859 1.00 88.15 200 PHE B C 1
ATOM 7513 O O . PHE B 1 205 ? 1.401 20.618 -24.752 1.00 88.26 200 PHE B O 1
ATOM 7521 N N . ASP B 1 206 ? -0.217 19.466 -23.707 1.00 86.85 201 ASP B N 1
ATOM 7522 C CA . ASP B 1 206 ? -0.119 18.327 -24.594 1.00 86.45 201 ASP B CA 1
ATOM 7523 C C . ASP B 1 206 ? -0.135 18.784 -26.041 1.00 85.83 201 ASP B C 1
ATOM 7524 O O . ASP B 1 206 ? 0.758 18.444 -26.805 1.00 86.30 201 ASP B O 1
ATOM 7529 N N . LYS B 1 207 ? -1.132 19.574 -26.413 1.00 84.89 202 LYS B N 1
ATOM 7530 C CA . LYS B 1 207 ? -1.226 20.058 -27.784 1.00 84.82 202 LYS B CA 1
ATOM 7531 C C . LYS B 1 207 ? 0.036 20.857 -28.108 1.00 84.41 202 LYS B C 1
ATOM 7532 O O . LYS B 1 207 ? 0.712 20.600 -29.104 1.00 81.88 202 LYS B O 1
ATOM 7538 N N . ALA B 1 208 ? 0.356 21.813 -27.239 1.00 85.52 203 ALA B N 1
ATOM 7539 C CA . ALA B 1 208 ? 1.537 22.659 -27.397 1.00 86.14 203 ALA B CA 1
ATOM 7540 C C . ALA B 1 208 ? 2.784 21.826 -27.639 1.00 87.28 203 ALA B C 1
ATOM 7541 O O . ALA B 1 208 ? 3.659 22.230 -28.406 1.00 88.05 203 ALA B O 1
ATOM 7543 N N . VAL B 1 209 ? 2.874 20.673 -26.974 1.00 88.58 204 VAL B N 1
ATOM 7544 C CA . VAL B 1 209 ? 4.029 19.789 -27.145 1.00 89.27 204 VAL B CA 1
ATOM 7545 C C . VAL B 1 209 ? 3.891 18.965 -28.416 1.00 89.99 204 VAL B C 1
ATOM 7546 O O . VAL B 1 209 ? 4.750 19.025 -29.293 1.00 92.67 204 VAL B O 1
ATOM 7550 N N . VAL B 1 210 ? 2.813 18.199 -28.523 1.00 88.31 205 VAL B N 1
ATOM 7551 C CA . VAL B 1 210 ? 2.620 17.382 -29.706 1.00 86.37 205 VAL B CA 1
ATOM 7552 C C . VAL B 1 210 ? 2.856 18.257 -30.932 1.00 84.82 205 VAL B C 1
ATOM 7553 O O . VAL B 1 210 ? 3.566 17.873 -31.860 1.00 84.41 205 VAL B O 1
ATOM 7557 N N . ASP B 1 211 ? 2.295 19.456 -30.907 1.00 84.31 206 ASP B N 1
ATOM 7558 C CA . ASP B 1 211 ? 2.430 20.387 -32.022 1.00 84.52 206 ASP B CA 1
ATOM 7559 C C . ASP B 1 211 ? 3.860 20.750 -32.397 1.00 83.11 206 ASP B C 1
ATOM 7560 O O . ASP B 1 211 ? 4.239 20.675 -33.567 1.00 81.25 206 ASP B O 1
ATOM 7565 N N . PHE B 1 212 ? 4.647 21.160 -31.407 1.00 83.27 207 PHE B N 1
ATOM 7566 C CA . PHE B 1 212 ? 6.031 21.535 -31.662 1.00 82.60 207 PHE B CA 1
ATOM 7567 C C . PHE B 1 212 ? 6.816 20.337 -32.154 1.00 82.55 207 PHE B C 1
ATOM 7568 O O . PHE B 1 212 ? 7.820 20.485 -32.848 1.00 82.30 207 PHE B O 1
ATOM 7576 N N . MET B 1 213 ? 6.367 19.146 -31.780 1.00 81.68 208 MET B N 1
ATOM 7577 C CA . MET B 1 213 ? 7.041 17.939 -32.209 1.00 80.87 208 MET B CA 1
ATOM 7578 C C . MET B 1 213 ? 6.595 17.627 -33.626 1.00 81.22 208 MET B C 1
ATOM 7579 O O . MET B 1 213 ? 7.414 17.273 -34.472 1.00 81.47 208 MET B O 1
ATOM 7584 N N . SER B 1 214 ? 5.301 17.776 -33.894 1.00 81.66 209 SER B N 1
ATOM 7585 C CA . SER B 1 214 ? 4.798 17.521 -35.237 1.00 83.45 209 SER B CA 1
ATOM 7586 C C . SER B 1 214 ? 5.540 18.416 -36.205 1.00 82.68 209 SER B C 1
ATOM 7587 O O . SER B 1 214 ? 5.676 18.083 -37.377 1.00 83.99 209 SER B O 1
ATOM 7590 N N . SER B 1 215 ? 6.021 19.552 -35.705 1.00 81.93 210 SER B N 1
ATOM 7591 C CA . SER B 1 215 ? 6.770 20.514 -36.520 1.00 81.12 210 SER B CA 1
ATOM 7592 C C . SER B 1 215 ? 8.223 20.096 -36.721 1.00 80.99 210 SER B C 1
ATOM 7593 O O . SER B 1 215 ? 8.843 20.480 -37.712 1.00 82.77 210 SER B O 1
ATOM 7596 N N . LEU B 1 216 ? 8.769 19.337 -35.769 1.00 79.49 211 LEU B N 1
ATOM 7597 C CA . LEU B 1 216 ? 10.140 18.864 -35.868 1.00 76.57 211 LEU B CA 1
ATOM 7598 C C . LEU B 1 216 ? 10.156 17.728 -36.866 1.00 76.81 211 LEU B C 1
ATOM 7599 O O . LEU B 1 216 ? 11.040 17.637 -37.706 1.00 77.26 211 LEU B O 1
ATOM 7604 N N . ILE B 1 217 ? 9.154 16.867 -36.771 1.00 77.04 212 ILE B N 1
ATOM 7605 C CA . ILE B 1 217 ? 9.028 15.726 -37.660 1.00 76.95 212 ILE B CA 1
ATOM 7606 C C . ILE B 1 217 ? 9.040 16.196 -39.114 1.00 76.59 212 ILE B C 1
ATOM 7607 O O . ILE B 1 217 ? 9.659 15.566 -39.979 1.00 76.02 212 ILE B O 1
ATOM 7612 N N . VAL B 1 218 ? 8.366 17.309 -39.385 1.00 75.91 213 VAL B N 1
ATOM 7613 C CA . VAL B 1 218 ? 8.326 17.838 -40.747 1.00 76.66 213 VAL B CA 1
ATOM 7614 C C . VAL B 1 218 ? 9.739 18.200 -41.193 1.00 77.17 213 VAL B C 1
ATOM 7615 O O . VAL B 1 218 ? 10.143 17.860 -42.302 1.00 76.59 213 VAL B O 1
ATOM 7619 N N . GLU B 1 219 ? 10.488 18.868 -40.314 1.00 78.06 214 GLU B N 1
ATOM 7620 C CA . GLU B 1 219 ? 11.859 19.283 -40.613 1.00 78.92 214 GLU B CA 1
ATOM 7621 C C . GLU B 1 219 ? 12.785 18.121 -40.951 1.00 80.95 214 GLU B C 1
ATOM 7622 O O . GLU B 1 219 ? 13.680 18.256 -41.792 1.00 81.74 214 GLU B O 1
ATOM 7628 N N . ALA B 1 220 ? 12.568 16.981 -40.306 1.00 82.36 215 ALA B N 1
ATOM 7629 C CA . ALA B 1 220 ? 13.378 15.801 -40.571 1.00 82.66 215 ALA B CA 1
ATOM 7630 C C . ALA B 1 220 ? 12.925 15.091 -41.863 1.00 83.32 215 ALA B C 1
ATOM 7631 O O . ALA B 1 220 ? 13.745 14.524 -42.589 1.00 82.99 215 ALA B O 1
ATOM 7633 N N . GLU B 1 221 ? 11.622 15.124 -42.142 1.00 84.92 216 GLU B N 1
ATOM 7634 C CA . GLU B 1 221 ? 11.058 14.497 -43.346 1.00 86.41 216 GLU B CA 1
ATOM 7635 C C . GLU B 1 221 ? 11.673 15.118 -44.598 1.00 86.27 216 GLU B C 1
ATOM 7636 O O . GLU B 1 221 ? 11.614 14.542 -45.688 1.00 86.33 216 GLU B O 1
ATOM 7642 N N . ILE B 1 222 ? 12.243 16.309 -44.435 1.00 85.86 217 ILE B N 1
ATOM 7643 C CA . ILE B 1 222 ? 12.855 17.035 -45.543 1.00 84.42 217 ILE B CA 1
ATOM 7644 C C . ILE B 1 222 ? 14.358 17.088 -45.390 1.00 84.77 217 ILE B C 1
ATOM 7645 O O . ILE B 1 222 ? 15.070 17.576 -46.260 1.00 83.84 217 ILE B O 1
ATOM 7650 N N . ASP B 1 223 ? 14.842 16.580 -44.271 1.00 87.77 218 ASP B N 1
ATOM 7651 C CA . ASP B 1 223 ? 16.268 16.603 -44.009 1.00 90.99 218 ASP B CA 1
ATOM 7652 C C . ASP B 1 223 ? 16.808 18.028 -44.104 1.00 91.08 218 ASP B C 1
ATOM 7653 O O . ASP B 1 223 ? 17.553 18.351 -45.027 1.00 90.33 218 ASP B O 1
ATOM 7658 N N . VAL B 1 224 ? 16.393 18.875 -43.157 1.00 92.54 219 VAL B N 1
ATOM 7659 C CA . VAL B 1 224 ? 16.824 20.277 -43.097 1.00 93.01 219 VAL B CA 1
ATOM 7660 C C . VAL B 1 224 ? 16.730 20.836 -41.687 1.00 93.87 219 VAL B C 1
ATOM 7661 O O . VAL B 1 224 ? 15.724 20.666 -41.007 1.00 96.63 219 VAL B O 1
ATOM 7665 N N . GLY B 1 225 ? 17.790 21.490 -41.231 1.00 92.20 220 GLY B N 1
ATOM 7666 C CA . GLY B 1 225 ? 17.745 22.101 -39.915 1.00 91.36 220 GLY B CA 1
ATOM 7667 C C . GLY B 1 225 ? 18.533 21.515 -38.761 1.00 90.00 220 GLY B C 1
ATOM 7668 O O . GLY B 1 225 ? 19.348 20.603 -38.916 1.00 89.51 220 GLY B O 1
ATOM 7669 N N . ASN B 1 226 ? 18.254 22.099 -37.600 1.00 90.00 221 ASN B N 1
ATOM 7670 C CA . ASN B 1 226 ? 18.828 21.770 -36.309 1.00 89.52 221 ASN B CA 1
ATOM 7671 C C . ASN B 1 226 ? 19.554 20.414 -36.272 1.00 89.09 221 ASN B C 1
ATOM 7672 O O . ASN B 1 226 ? 20.783 20.340 -36.136 1.00 88.97 221 ASN B O 1
ATOM 7677 N N . ASP B 1 227 ? 18.738 19.367 -36.399 1.00 87.19 222 ASP B N 1
ATOM 7678 C CA . ASP B 1 227 ? 19.060 17.930 -36.408 1.00 83.94 222 ASP B CA 1
ATOM 7679 C C . ASP B 1 227 ? 17.820 17.461 -35.686 1.00 83.06 222 ASP B C 1
ATOM 7680 O O . ASP B 1 227 ? 17.883 16.939 -34.577 1.00 83.74 222 ASP B O 1
ATOM 7685 N N . PRO B 1 228 ? 16.662 17.670 -36.308 1.00 82.12 223 PRO B N 1
ATOM 7686 C CA . PRO B 1 228 ? 15.341 17.318 -35.794 1.00 83.35 223 PRO B CA 1
ATOM 7687 C C . PRO B 1 228 ? 15.218 15.905 -35.229 1.00 84.35 223 PRO B C 1
ATOM 7688 O O . PRO B 1 228 ? 14.629 15.698 -34.159 1.00 84.17 223 PRO B O 1
ATOM 7692 N N . LEU B 1 229 ? 15.770 14.933 -35.949 1.00 84.82 224 LEU B N 1
ATOM 7693 C CA . LEU B 1 229 ? 15.691 13.554 -35.512 1.00 84.30 224 LEU B CA 1
ATOM 7694 C C . LEU B 1 229 ? 16.443 13.329 -34.222 1.00 84.61 224 LEU B C 1
ATOM 7695 O O . LEU B 1 229 ? 15.944 12.631 -33.350 1.00 87.13 224 LEU B O 1
ATOM 7700 N N . SER B 1 230 ? 17.629 13.913 -34.077 1.00 83.98 225 SER B N 1
ATOM 7701 C CA . SER B 1 230 ? 18.381 13.710 -32.844 1.00 83.82 225 SER B CA 1
ATOM 7702 C C . SER B 1 230 ? 17.713 14.329 -31.628 1.00 84.40 225 SER B C 1
ATOM 7703 O O . SER B 1 230 ? 18.100 14.046 -30.493 1.00 86.37 225 SER B O 1
ATOM 7706 N N . ILE B 1 231 ? 16.719 15.180 -31.854 1.00 82.67 226 ILE B N 1
ATOM 7707 C CA . ILE B 1 231 ? 16.018 15.801 -30.744 1.00 81.01 226 ILE B CA 1
ATOM 7708 C C . ILE B 1 231 ? 14.714 15.064 -30.508 1.00 81.11 226 ILE B C 1
ATOM 7709 O O . ILE B 1 231 ? 14.396 14.682 -29.388 1.00 82.10 226 ILE B O 1
ATOM 7714 N N . ILE B 1 232 ? 13.950 14.870 -31.570 1.00 80.79 227 ILE B N 1
ATOM 7715 C CA . ILE B 1 232 ? 12.693 14.160 -31.446 1.00 80.40 227 ILE B CA 1
ATOM 7716 C C . ILE B 1 232 ? 12.895 12.892 -30.619 1.00 79.13 227 ILE B C 1
ATOM 7717 O O . ILE B 1 232 ? 12.093 12.584 -29.742 1.00 79.14 227 ILE B O 1
ATOM 7722 N N . VAL B 1 233 ? 13.986 12.181 -30.895 1.00 78.56 228 VAL B N 1
ATOM 7723 C CA . VAL B 1 233 ? 14.318 10.944 -30.194 1.00 77.71 228 VAL B CA 1
ATOM 7724 C C . VAL B 1 233 ? 14.788 11.195 -28.767 1.00 78.77 228 VAL B C 1
ATOM 7725 O O . VAL B 1 233 ? 14.235 10.647 -27.819 1.00 78.43 228 VAL B O 1
ATOM 7729 N N . LYS B 1 234 ? 15.809 12.022 -28.605 1.00 80.14 229 LYS B N 1
ATOM 7730 C CA . LYS B 1 234 ? 16.308 12.278 -27.269 1.00 82.14 229 LYS B CA 1
ATOM 7731 C C . LYS B 1 234 ? 15.204 12.823 -26.385 1.00 82.04 229 LYS B C 1
ATOM 7732 O O . LYS B 1 234 ? 15.233 12.619 -25.174 1.00 81.46 229 LYS B O 1
ATOM 7738 N N . THR B 1 235 ? 14.228 13.504 -26.982 1.00 82.23 230 THR B N 1
ATOM 7739 C CA . THR B 1 235 ? 13.118 14.059 -26.201 1.00 83.21 230 THR B CA 1
ATOM 7740 C C . THR B 1 235 ? 12.101 12.986 -25.831 1.00 81.54 230 THR B C 1
ATOM 7741 O O . THR B 1 235 ? 11.771 12.807 -24.659 1.00 82.31 230 THR B O 1
ATOM 7745 N N . LEU B 1 236 ? 11.596 12.265 -26.819 1.00 79.06 231 LEU B N 1
ATOM 7746 C CA . LEU B 1 236 ? 10.636 11.238 -26.494 1.00 77.73 231 LEU B CA 1
ATOM 7747 C C . LEU B 1 236 ? 11.233 10.366 -25.407 1.00 76.84 231 LEU B C 1
ATOM 7748 O O . LEU B 1 236 ? 10.556 10.036 -24.449 1.00 77.64 231 LEU B O 1
ATOM 7753 N N . SER B 1 237 ? 12.512 10.030 -25.526 1.00 77.92 232 SER B N 1
ATOM 7754 C CA . SER B 1 237 ? 13.175 9.173 -24.536 1.00 79.43 232 SER B CA 1
ATOM 7755 C C . SER B 1 237 ? 13.184 9.754 -23.113 1.00 80.21 232 SER B C 1
ATOM 7756 O O . SER B 1 237 ? 12.735 9.116 -22.165 1.00 81.68 232 SER B O 1
ATOM 7759 N N . GLU B 1 238 ? 13.693 10.966 -22.971 1.00 79.66 233 GLU B N 1
ATOM 7760 C CA . GLU B 1 238 ? 13.759 11.610 -21.675 1.00 80.08 233 GLU B CA 1
ATOM 7761 C C . GLU B 1 238 ? 12.375 11.885 -21.092 1.00 81.81 233 GLU B C 1
ATOM 7762 O O . GLU B 1 238 ? 12.220 12.016 -19.876 1.00 81.70 233 GLU B O 1
ATOM 7768 N N . LEU B 1 239 ? 11.368 11.963 -21.958 1.00 83.45 234 LEU B N 1
ATOM 7769 C CA . LEU B 1 239 ? 10.009 12.269 -21.521 1.00 84.32 234 LEU B CA 1
ATOM 7770 C C . LEU B 1 239 ? 9.058 11.092 -21.419 1.00 84.69 234 LEU B C 1
ATOM 7771 O O . LEU B 1 239 ? 7.948 11.235 -20.917 1.00 84.80 234 LEU B O 1
ATOM 7776 N N . TYR B 1 240 ? 9.486 9.925 -21.868 1.00 85.75 235 TYR B N 1
ATOM 7777 C CA . TYR B 1 240 ? 8.617 8.763 -21.816 1.00 87.56 235 TYR B CA 1
ATOM 7778 C C . TYR B 1 240 ? 8.138 8.347 -20.421 1.00 90.65 235 TYR B C 1
ATOM 7779 O O . TYR B 1 240 ? 6.986 7.959 -20.263 1.00 91.40 235 TYR B O 1
ATOM 7788 N N . PRO B 1 241 ? 9.003 8.419 -19.391 1.00 92.96 236 PRO B N 1
ATOM 7789 C CA . PRO B 1 241 ? 8.552 8.019 -18.054 1.00 93.98 236 PRO B CA 1
ATOM 7790 C C . PRO B 1 241 ? 7.346 8.830 -17.605 1.00 96.05 236 PRO B C 1
ATOM 7791 O O . PRO B 1 241 ? 6.286 8.268 -17.344 1.00 97.20 236 PRO B O 1
ATOM 7795 N N . SER B 1 242 ? 7.519 10.149 -17.500 1.00 97.45 237 SER B N 1
ATOM 7796 C CA . SER B 1 242 ? 6.433 11.040 -17.094 1.00 97.23 237 SER B CA 1
ATOM 7797 C C . SER B 1 242 ? 5.322 10.874 -18.125 1.00 97.62 237 SER B C 1
ATOM 7798 O O . SER B 1 242 ? 4.847 9.763 -18.354 1.00 98.74 237 SER B O 1
ATOM 7801 N N . LEU B 1 243 ? 4.895 11.963 -18.747 1.00 96.37 238 LEU B N 1
ATOM 7802 C CA . LEU B 1 243 ? 3.860 11.850 -19.757 1.00 96.56 238 LEU B CA 1
ATOM 7803 C C . LEU B 1 243 ? 4.278 10.761 -20.759 1.00 97.36 238 LEU B C 1
ATOM 7804 O O . LEU B 1 243 ? 4.988 11.043 -21.719 1.00 98.49 238 LEU B O 1
ATOM 7809 N N . THR B 1 244 ? 3.841 9.524 -20.515 1.00 97.93 239 THR B N 1
ATOM 7810 C CA . THR B 1 244 ? 4.157 8.360 -21.360 1.00 97.89 239 THR B CA 1
ATOM 7811 C C . THR B 1 244 ? 3.190 8.261 -22.534 1.00 97.24 239 THR B C 1
ATOM 7812 O O . THR B 1 244 ? 3.573 8.193 -23.703 1.00 95.25 239 THR B O 1
ATOM 7816 N N . THR B 1 245 ? 1.919 8.211 -22.175 1.00 98.43 240 THR B N 1
ATOM 7817 C CA . THR B 1 245 ? 0.834 8.113 -23.125 1.00 99.71 240 THR B CA 1
ATOM 7818 C C . THR B 1 245 ? 1.044 9.154 -24.213 1.00 99.33 240 THR B C 1
ATOM 7819 O O . THR B 1 245 ? 0.945 8.847 -25.405 1.00 99.82 240 THR B O 1
ATOM 7823 N N . LEU B 1 246 ? 1.363 10.378 -23.800 1.00 98.65 241 LEU B N 1
ATOM 7824 C CA . LEU B 1 246 ? 1.586 11.463 -24.751 1.00 97.33 241 LEU B CA 1
ATOM 7825 C C . LEU B 1 246 ? 2.746 11.165 -25.700 1.00 96.83 241 LEU B C 1
ATOM 7826 O O . LEU B 1 246 ? 2.733 11.601 -26.850 1.00 96.64 241 LEU B O 1
ATOM 7831 N N . CYS B 1 247 ? 3.745 10.427 -25.217 1.00 96.04 242 CYS B N 1
ATOM 7832 C CA . CYS B 1 247 ? 4.893 10.073 -26.045 1.00 95.16 242 CYS B CA 1
ATOM 7833 C C . CYS B 1 247 ? 4.525 8.991 -27.042 1.00 97.47 242 CYS B C 1
ATOM 7834 O O . CYS B 1 247 ? 5.005 9.000 -28.176 1.00 97.50 242 CYS B O 1
ATOM 7837 N N . SER B 1 248 ? 3.663 8.066 -26.629 1.00 100.03 243 SER B N 1
ATOM 7838 C CA . SER B 1 248 ? 3.245 6.990 -27.522 1.00 101.77 243 SER B CA 1
ATOM 7839 C C . SER B 1 248 ? 2.496 7.492 -28.754 1.00 102.44 243 SER B C 1
ATOM 7840 O O . SER B 1 248 ? 2.780 7.057 -29.868 1.00 102.66 243 SER B O 1
ATOM 7843 N N . GLU B 1 249 ? 1.543 8.400 -28.572 1.00 103.47 244 GLU B N 1
ATOM 7844 C CA . GLU B 1 249 ? 0.816 8.918 -29.725 1.00 104.59 244 GLU B CA 1
ATOM 7845 C C . GLU B 1 249 ? 1.812 9.450 -30.753 1.00 103.99 244 GLU B C 1
ATOM 7846 O O . GLU B 1 249 ? 1.718 9.139 -31.939 1.00 103.33 244 GLU B O 1
ATOM 7852 N N . ILE B 1 250 ? 2.771 10.243 -30.276 1.00 103.86 245 ILE B N 1
ATOM 7853 C CA . ILE B 1 250 ? 3.812 10.845 -31.111 1.00 103.44 245 ILE B CA 1
ATOM 7854 C C . ILE B 1 250 ? 4.630 9.789 -31.838 1.00 106.34 245 ILE B C 1
ATOM 7855 O O . ILE B 1 250 ? 4.736 9.806 -33.064 1.00 107.06 245 ILE B O 1
ATOM 7860 N N . PHE B 1 251 ? 5.203 8.867 -31.068 1.00 108.47 246 PHE B N 1
ATOM 7861 C CA . PHE B 1 251 ? 6.033 7.795 -31.610 1.00 109.35 246 PHE B CA 1
ATOM 7862 C C . PHE B 1 251 ? 5.273 6.904 -32.601 1.00 110.58 246 PHE B C 1
ATOM 7863 O O . PHE B 1 251 ? 5.823 5.936 -33.116 1.00 110.81 246 PHE B O 1
ATOM 7871 N N . LEU B 1 252 ? 4.012 7.240 -32.874 1.00 111.78 247 LEU B N 1
ATOM 7872 C CA . LEU B 1 252 ? 3.189 6.487 -33.827 1.00 112.88 247 LEU B CA 1
ATOM 7873 C C . LEU B 1 252 ? 2.845 7.365 -35.016 1.00 113.35 247 LEU B C 1
ATOM 7874 O O . LEU B 1 252 ? 2.097 6.969 -35.908 1.00 113.07 247 LEU B O 1
ATOM 7879 N N . THR B 1 253 ? 3.405 8.564 -35.016 1.00 113.93 248 THR B N 1
ATOM 7880 C CA . THR B 1 253 ? 3.166 9.526 -36.073 1.00 114.36 248 THR B CA 1
ATOM 7881 C C . THR B 1 253 ? 3.307 8.943 -37.477 1.00 113.65 248 THR B C 1
ATOM 7882 O O . THR B 1 253 ? 4.026 7.963 -37.701 1.00 112.12 248 THR B O 1
ATOM 7886 N N . LYS B 1 254 ? 2.588 9.574 -38.401 1.00 113.43 249 LYS B N 1
ATOM 7887 C CA . LYS B 1 254 ? 2.554 9.229 -39.817 1.00 113.65 249 LYS B CA 1
ATOM 7888 C C . LYS B 1 254 ? 3.909 8.821 -40.380 1.00 113.19 249 LYS B C 1
ATOM 7889 O O . LYS B 1 254 ? 4.630 9.648 -40.932 1.00 113.22 249 LYS B O 1
ATOM 7895 N N . GLY B 1 255 ? 4.258 7.549 -40.246 1.00 112.63 250 GLY B N 1
ATOM 7896 C CA . GLY B 1 255 ? 5.523 7.086 -40.785 1.00 110.73 250 GLY B CA 1
ATOM 7897 C C . GLY B 1 255 ? 6.781 7.574 -40.090 1.00 109.81 250 GLY B C 1
ATOM 7898 O O . GLY B 1 255 ? 7.864 7.524 -40.676 1.00 109.21 250 GLY B O 1
ATOM 7899 N N . LEU B 1 256 ? 6.657 8.060 -38.858 1.00 108.92 251 LEU B N 1
ATOM 7900 C CA . LEU B 1 256 ? 7.835 8.508 -38.123 1.00 108.74 251 LEU B CA 1
ATOM 7901 C C . LEU B 1 256 ? 8.738 7.281 -37.994 1.00 109.42 251 LEU B C 1
ATOM 7902 O O . LEU B 1 256 ? 9.956 7.389 -37.808 1.00 108.33 251 LEU B O 1
ATOM 7907 N N . SER B 1 257 ? 8.106 6.113 -38.106 1.00 109.87 252 SER B N 1
ATOM 7908 C CA . SER B 1 257 ? 8.778 4.820 -38.015 1.00 108.99 252 SER B CA 1
ATOM 7909 C C . SER B 1 257 ? 10.033 4.786 -38.870 1.00 109.35 252 SER B C 1
ATOM 7910 O O . SER B 1 257 ? 11.151 4.955 -38.384 1.00 109.69 252 SER B O 1
ATOM 7913 N N . LYS B 1 258 ? 9.813 4.570 -40.160 1.00 108.38 253 LYS B N 1
ATOM 7914 C CA . LYS B 1 258 ? 10.878 4.453 -41.133 1.00 106.71 253 LYS B CA 1
ATOM 7915 C C . LYS B 1 258 ? 11.781 5.664 -41.243 1.00 104.90 253 LYS B C 1
ATOM 7916 O O . LYS B 1 258 ? 12.845 5.588 -41.855 1.00 104.02 253 LYS B O 1
ATOM 7922 N N . LEU B 1 259 ? 11.382 6.776 -40.636 1.00 102.81 254 LEU B N 1
ATOM 7923 C CA . LEU B 1 259 ? 12.239 7.946 -40.680 1.00 101.94 254 LEU B CA 1
ATOM 7924 C C . LEU B 1 259 ? 13.418 7.631 -39.769 1.00 101.21 254 LEU B C 1
ATOM 7925 O O . LEU B 1 259 ? 14.576 7.842 -40.137 1.00 99.91 254 LEU B O 1
ATOM 7930 N N . PHE B 1 260 ? 13.119 7.105 -38.582 1.00 101.08 255 PHE B N 1
ATOM 7931 C CA . PHE B 1 260 ? 14.170 6.715 -37.639 1.00 100.96 255 PHE B CA 1
ATOM 7932 C C . PHE B 1 260 ? 15.036 5.656 -38.341 1.00 100.30 255 PHE B C 1
ATOM 7933 O O . PHE B 1 260 ? 16.228 5.872 -38.591 1.00 99.60 255 PHE B O 1
ATOM 7941 N N . LYS B 1 261 ? 14.407 4.520 -38.651 1.00 99.32 256 LYS B N 1
ATOM 7942 C CA . LYS B 1 261 ? 15.045 3.398 -39.332 1.00 98.47 256 LYS B CA 1
ATOM 7943 C C . LYS B 1 261 ? 16.054 3.849 -40.378 1.00 99.91 256 LYS B C 1
ATOM 7944 O O . LYS B 1 261 ? 17.204 3.400 -40.374 1.00 99.84 256 LYS B O 1
ATOM 7950 N N . LYS B 1 262 ? 15.621 4.725 -41.283 1.00 100.83 257 LYS B N 1
ATOM 7951 C CA . LYS B 1 262 ? 16.507 5.212 -42.329 1.00 102.14 257 LYS B CA 1
ATOM 7952 C C . LYS B 1 262 ? 17.828 5.697 -41.753 1.00 102.97 257 LYS B C 1
ATOM 7953 O O . LYS B 1 262 ? 18.868 5.094 -41.992 1.00 102.63 257 LYS B O 1
ATOM 7959 N N . ARG B 1 263 ? 17.783 6.774 -40.980 1.00 104.22 258 ARG B N 1
ATOM 7960 C CA . ARG B 1 263 ? 18.982 7.338 -40.369 1.00 105.72 258 ARG B CA 1
ATOM 7961 C C . ARG B 1 263 ? 19.880 6.280 -39.717 1.00 107.87 258 ARG B C 1
ATOM 7962 O O . ARG B 1 263 ? 21.104 6.411 -39.724 1.00 107.64 258 ARG B O 1
ATOM 7970 N N . VAL B 1 264 ? 19.269 5.227 -39.174 1.00 110.49 259 VAL B N 1
ATOM 7971 C CA . VAL B 1 264 ? 20.004 4.164 -38.483 1.00 113.06 259 VAL B CA 1
ATOM 7972 C C . VAL B 1 264 ? 20.871 3.264 -39.349 1.00 115.43 259 VAL B C 1
ATOM 7973 O O . VAL B 1 264 ? 22.027 3.011 -39.020 1.00 116.08 259 VAL B O 1
ATOM 7977 N N . PHE B 1 265 ? 20.305 2.757 -40.435 1.00 118.63 260 PHE B N 1
ATOM 7978 C CA . PHE B 1 265 ? 21.046 1.887 -41.346 1.00 122.11 260 PHE B CA 1
ATOM 7979 C C . PHE B 1 265 ? 21.730 2.732 -42.426 1.00 123.22 260 PHE B C 1
ATOM 7980 O O . PHE B 1 265 ? 22.959 2.725 -42.574 1.00 123.28 260 PHE B O 1
ATOM 7988 N N . GLU B 1 266 ? 20.890 3.460 -43.157 1.00 123.80 261 GLU B N 1
ATOM 7989 C CA . GLU B 1 266 ? 21.253 4.350 -44.260 1.00 124.02 261 GLU B CA 1
ATOM 7990 C C . GLU B 1 266 ? 22.426 5.327 -43.995 1.00 124.26 261 GLU B C 1
ATOM 7991 O O . GLU B 1 266 ? 23.226 5.590 -44.901 1.00 123.84 261 GLU B O 1
ATOM 7997 N N . GLU B 1 267 ? 22.538 5.848 -42.769 1.00 123.90 262 GLU B N 1
ATOM 7998 C CA . GLU B 1 267 ? 23.585 6.826 -42.447 1.00 123.23 262 GLU B CA 1
ATOM 7999 C C . GLU B 1 267 ? 24.650 6.402 -41.445 1.00 122.12 262 GLU B C 1
ATOM 8000 O O . GLU B 1 267 ? 25.454 7.238 -41.028 1.00 121.72 262 GLU B O 1
ATOM 8006 N N . GLN B 1 268 ? 24.682 5.136 -41.055 1.00 121.26 263 GLN B N 1
ATOM 8007 C CA . GLN B 1 268 ? 25.658 4.728 -40.051 1.00 121.64 263 GLN B CA 1
ATOM 8008 C C . GLN B 1 268 ? 25.308 5.500 -38.772 1.00 120.92 263 GLN B C 1
ATOM 8009 O O . GLN B 1 268 ? 24.449 5.069 -37.992 1.00 121.47 263 GLN B O 1
ATOM 8015 N N . ASP B 1 269 ? 25.970 6.643 -38.573 1.00 118.51 264 ASP B N 1
ATOM 8016 C CA . ASP B 1 269 ? 25.742 7.516 -37.411 1.00 115.40 264 ASP B CA 1
ATOM 8017 C C . ASP B 1 269 ? 25.481 6.742 -36.111 1.00 113.42 264 ASP B C 1
ATOM 8018 O O . ASP B 1 269 ? 24.354 6.669 -35.625 1.00 113.23 264 ASP B O 1
ATOM 8023 N N . LEU B 1 270 ? 26.537 6.164 -35.556 1.00 111.08 265 LEU B N 1
ATOM 8024 C CA . LEU B 1 270 ? 26.433 5.404 -34.318 1.00 108.25 265 LEU B CA 1
ATOM 8025 C C . LEU B 1 270 ? 25.572 6.133 -33.293 1.00 104.77 265 LEU B C 1
ATOM 8026 O O . LEU B 1 270 ? 24.437 5.755 -33.029 1.00 103.46 265 LEU B O 1
ATOM 8031 N N . GLN B 1 271 ? 26.139 7.187 -32.719 1.00 101.08 266 GLN B N 1
ATOM 8032 C CA . GLN B 1 271 ? 25.459 7.967 -31.709 1.00 97.64 266 GLN B CA 1
ATOM 8033 C C . GLN B 1 271 ? 23.957 8.094 -31.866 1.00 96.81 266 GLN B C 1
ATOM 8034 O O . GLN B 1 271 ? 23.230 7.921 -30.891 1.00 97.78 266 GLN B O 1
ATOM 8040 N N . PHE B 1 272 ? 23.472 8.396 -33.067 1.00 94.72 267 PHE B N 1
ATOM 8041 C CA . PHE B 1 272 ? 22.026 8.522 -33.237 1.00 92.74 267 PHE B CA 1
ATOM 8042 C C . PHE B 1 272 ? 21.330 7.212 -32.881 1.00 91.46 267 PHE B C 1
ATOM 8043 O O . PHE B 1 272 ? 20.312 7.196 -32.184 1.00 91.24 267 PHE B O 1
ATOM 8051 N N . THR B 1 273 ? 21.885 6.118 -33.392 1.00 89.57 268 THR B N 1
ATOM 8052 C CA . THR B 1 273 ? 21.363 4.777 -33.155 1.00 86.97 268 THR B CA 1
ATOM 8053 C C . THR B 1 273 ? 21.210 4.513 -31.669 1.00 85.85 268 THR B C 1
ATOM 8054 O O . THR B 1 273 ? 20.157 4.080 -31.207 1.00 85.78 268 THR B O 1
ATOM 8058 N N . LYS B 1 274 ? 22.276 4.769 -30.925 1.00 85.06 269 LYS B N 1
ATOM 8059 C CA . LYS B 1 274 ? 22.263 4.562 -29.490 1.00 84.32 269 LYS B CA 1
ATOM 8060 C C . LYS B 1 274 ? 21.055 5.294 -28.909 1.00 84.51 269 LYS B C 1
ATOM 8061 O O . LYS B 1 274 ? 20.268 4.724 -28.146 1.00 84.70 269 LYS B O 1
ATOM 8067 N N . GLU B 1 275 ? 20.900 6.555 -29.298 1.00 83.81 270 GLU B N 1
ATOM 8068 C CA . GLU B 1 275 ? 19.800 7.371 -28.818 1.00 83.11 270 GLU B CA 1
ATOM 8069 C C . GLU B 1 275 ? 18.484 6.682 -29.100 1.00 82.35 270 GLU B C 1
ATOM 8070 O O . GLU B 1 275 ? 17.634 6.601 -28.223 1.00 83.66 270 GLU B O 1
ATOM 8076 N N . LEU B 1 276 ? 18.322 6.177 -30.321 1.00 81.13 271 LEU B N 1
ATOM 8077 C CA . LEU B 1 276 ? 17.084 5.507 -30.710 1.00 79.48 271 LEU B CA 1
ATOM 8078 C C . LEU B 1 276 ? 16.812 4.271 -29.884 1.00 78.94 271 LEU B C 1
ATOM 8079 O O . LEU B 1 276 ? 15.679 4.027 -29.480 1.00 78.08 271 LEU B O 1
ATOM 8084 N N . LEU B 1 277 ? 17.858 3.490 -29.642 1.00 79.57 272 LEU B N 1
ATOM 8085 C CA . LEU B 1 277 ? 17.732 2.283 -28.847 1.00 79.88 272 LEU B CA 1
ATOM 8086 C C . LEU B 1 277 ? 17.296 2.620 -27.427 1.00 81.73 272 LEU B C 1
ATOM 8087 O O . LEU B 1 277 ? 16.445 1.939 -26.852 1.00 81.80 272 LEU B O 1
ATOM 8092 N N . ARG B 1 278 ? 17.882 3.661 -26.846 1.00 82.54 273 ARG B N 1
ATOM 8093 C CA . ARG B 1 278 ? 17.492 4.028 -25.498 1.00 82.46 273 ARG B CA 1
ATOM 8094 C C . ARG B 1 278 ? 16.004 4.344 -25.533 1.00 82.72 273 ARG B C 1
ATOM 8095 O O . ARG B 1 278 ? 15.275 4.004 -24.606 1.00 83.34 273 ARG B O 1
ATOM 8103 N N . LEU B 1 279 ? 15.558 4.977 -26.620 1.00 82.25 274 LEU B N 1
ATOM 8104 C CA . LEU B 1 279 ? 14.153 5.344 -26.790 1.00 81.90 274 LEU B CA 1
ATOM 8105 C C . LEU B 1 279 ? 13.225 4.131 -26.809 1.00 83.40 274 LEU B C 1
ATOM 8106 O O . LEU B 1 279 ? 12.154 4.163 -26.206 1.00 84.62 274 LEU B O 1
ATOM 8111 N N . LEU B 1 280 ? 13.621 3.075 -27.522 1.00 83.65 275 LEU B N 1
ATOM 8112 C CA . LEU B 1 280 ? 12.822 1.847 -27.593 1.00 82.65 275 LEU B CA 1
ATOM 8113 C C . LEU B 1 280 ? 12.677 1.296 -26.171 1.00 83.22 275 LEU B C 1
ATOM 8114 O O . LEU B 1 280 ? 11.576 0.977 -25.719 1.00 82.58 275 LEU B O 1
ATOM 8119 N N . SER B 1 281 ? 13.802 1.186 -25.471 1.00 83.06 276 SER B N 1
ATOM 8120 C CA . SER B 1 281 ? 13.791 0.698 -24.108 1.00 82.39 276 SER B CA 1
ATOM 8121 C C . SER B 1 281 ? 12.779 1.509 -23.312 1.00 84.25 276 SER B C 1
ATOM 8122 O O . SER B 1 281 ? 11.861 0.958 -22.709 1.00 84.79 276 SER B O 1
ATOM 8125 N N . SER B 1 282 ? 12.942 2.826 -23.333 1.00 85.34 277 SER B N 1
ATOM 8126 C CA . SER B 1 282 ? 12.059 3.723 -22.602 1.00 87.03 277 SER B CA 1
ATOM 8127 C C . SER B 1 282 ? 10.567 3.521 -22.862 1.00 88.25 277 SER B C 1
ATOM 8128 O O . SER B 1 282 ? 9.771 3.506 -21.928 1.00 88.00 277 SER B O 1
ATOM 8131 N N . ALA B 1 283 ? 10.198 3.374 -24.131 1.00 91.00 278 ALA B N 1
ATOM 8132 C CA . ALA B 1 283 ? 8.805 3.184 -24.534 1.00 93.48 278 ALA B CA 1
ATOM 8133 C C . ALA B 1 283 ? 8.249 1.848 -24.080 1.00 95.86 278 ALA B C 1
ATOM 8134 O O . ALA B 1 283 ? 7.039 1.651 -24.052 1.00 95.90 278 ALA B O 1
ATOM 8136 N N . CYS B 1 284 ? 9.137 0.927 -23.732 1.00 99.45 279 CYS B N 1
ATOM 8137 C CA . CYS B 1 284 ? 8.715 -0.395 -23.289 1.00 103.30 279 CYS B CA 1
ATOM 8138 C C . CYS B 1 284 ? 7.977 -0.371 -21.969 1.00 104.97 279 CYS B C 1
ATOM 8139 O O . CYS B 1 284 ? 8.311 -1.107 -21.040 1.00 104.84 279 CYS B O 1
ATOM 8142 N N . ILE B 1 285 ? 6.982 0.497 -21.883 1.00 107.72 280 ILE B N 1
ATOM 8143 C CA . ILE B 1 285 ? 6.176 0.581 -20.687 1.00 110.64 280 ILE B CA 1
ATOM 8144 C C . ILE B 1 285 ? 4.998 -0.333 -20.995 1.00 113.36 280 ILE B C 1
ATOM 8145 O O . ILE B 1 285 ? 5.073 -1.551 -20.789 1.00 113.35 280 ILE B O 1
ATOM 8150 N N . ASP B 1 286 ? 3.923 0.240 -21.531 1.00 115.87 281 ASP B N 1
ATOM 8151 C CA . ASP B 1 286 ? 2.759 -0.572 -21.854 1.00 117.46 281 ASP B CA 1
ATOM 8152 C C . ASP B 1 286 ? 2.921 -1.261 -23.196 1.00 117.09 281 ASP B C 1
ATOM 8153 O O . ASP B 1 286 ? 3.333 -0.650 -24.184 1.00 115.96 281 ASP B O 1
ATOM 8158 N N . GLU B 1 287 ? 2.590 -2.548 -23.190 1.00 117.33 282 GLU B N 1
ATOM 8159 C CA . GLU B 1 287 ? 2.676 -3.441 -24.340 1.00 118.45 282 GLU B CA 1
ATOM 8160 C C . GLU B 1 287 ? 2.396 -2.878 -25.729 1.00 118.31 282 GLU B C 1
ATOM 8161 O O . GLU B 1 287 ? 2.804 -3.473 -26.730 1.00 117.76 282 GLU B O 1
ATOM 8167 N N . THR B 1 288 ? 1.695 -1.750 -25.795 1.00 118.41 283 THR B N 1
ATOM 8168 C CA . THR B 1 288 ? 1.399 -1.116 -27.077 1.00 118.29 283 THR B CA 1
ATOM 8169 C C . THR B 1 288 ? 2.710 -1.110 -27.869 1.00 117.33 283 THR B C 1
ATOM 8170 O O . THR B 1 288 ? 2.761 -1.515 -29.039 1.00 117.01 283 THR B O 1
ATOM 8174 N N . MET B 1 289 ? 3.766 -0.657 -27.192 1.00 115.19 284 MET B N 1
ATOM 8175 C CA . MET B 1 289 ? 5.102 -0.562 -27.762 1.00 111.59 284 MET B CA 1
ATOM 8176 C C . MET B 1 289 ? 5.823 -1.900 -27.747 1.00 109.30 284 MET B C 1
ATOM 8177 O O . MET B 1 289 ? 6.390 -2.307 -28.754 1.00 108.17 284 MET B O 1
ATOM 8182 N N . ARG B 1 290 ? 5.802 -2.570 -26.596 1.00 107.40 285 ARG B N 1
ATOM 8183 C CA . ARG B 1 290 ? 6.469 -3.859 -26.426 1.00 106.31 285 ARG B CA 1
ATOM 8184 C C . ARG B 1 290 ? 6.429 -4.714 -27.693 1.00 105.02 285 ARG B C 1
ATOM 8185 O O . ARG B 1 290 ? 7.477 -5.113 -28.205 1.00 104.91 285 ARG B O 1
ATOM 8193 N N . THR B 1 291 ? 5.222 -4.976 -28.198 1.00 102.86 286 THR B N 1
ATOM 8194 C CA . THR B 1 291 ? 5.023 -5.801 -29.394 1.00 100.02 286 THR B CA 1
ATOM 8195 C C . THR B 1 291 ? 5.282 -5.006 -30.673 1.00 98.64 286 THR B C 1
ATOM 8196 O O . THR B 1 291 ? 5.834 -5.520 -31.652 1.00 95.87 286 THR B O 1
ATOM 8200 N N . TYR B 1 292 ? 4.861 -3.746 -30.655 1.00 98.28 287 TYR B N 1
ATOM 8201 C CA . TYR B 1 292 ? 5.081 -2.852 -31.777 1.00 98.05 287 TYR B CA 1
ATOM 8202 C C . TYR B 1 292 ? 6.584 -2.922 -32.047 1.00 97.57 287 TYR B C 1
ATOM 8203 O O . TYR B 1 292 ? 7.016 -3.391 -33.103 1.00 96.98 287 TYR B O 1
ATOM 8212 N N . ILE B 1 293 ? 7.370 -2.478 -31.064 1.00 96.67 288 ILE B N 1
ATOM 8213 C CA . ILE B 1 293 ? 8.829 -2.488 -31.161 1.00 96.18 288 ILE B CA 1
ATOM 8214 C C . ILE B 1 293 ? 9.283 -3.847 -31.647 1.00 97.00 288 ILE B C 1
ATOM 8215 O O . ILE B 1 293 ? 10.303 -3.963 -32.328 1.00 97.57 288 ILE B O 1
ATOM 8220 N N . THR B 1 294 ? 8.534 -4.879 -31.280 1.00 97.77 289 THR B N 1
ATOM 8221 C CA . THR B 1 294 ? 8.892 -6.221 -31.691 1.00 99.39 289 THR B CA 1
ATOM 8222 C C . THR B 1 294 ? 8.721 -6.344 -33.193 1.00 100.60 289 THR B C 1
ATOM 8223 O O . THR B 1 294 ? 9.648 -6.737 -33.908 1.00 101.09 289 THR B O 1
ATOM 8227 N N . GLU B 1 295 ? 7.539 -5.975 -33.673 1.00 100.92 290 GLU B N 1
ATOM 8228 C CA . GLU B 1 295 ? 7.235 -6.082 -35.091 1.00 102.55 290 GLU B CA 1
ATOM 8229 C C . GLU B 1 295 ? 8.011 -5.125 -36.007 1.00 101.93 290 GLU B C 1
ATOM 8230 O O . GLU B 1 295 ? 8.596 -5.548 -37.012 1.00 100.15 290 GLU B O 1
ATOM 8236 N N . ASN B 1 296 ? 8.062 -3.851 -35.628 1.00 102.55 291 ASN B N 1
ATOM 8237 C CA . ASN B 1 296 ? 8.726 -2.825 -36.434 1.00 102.75 291 ASN B CA 1
ATOM 8238 C C . ASN B 1 296 ? 10.237 -2.675 -36.392 1.00 101.67 291 ASN B C 1
ATOM 8239 O O . ASN B 1 296 ? 10.831 -2.368 -37.418 1.00 100.83 291 ASN B O 1
ATOM 8244 N N . TYR B 1 297 ? 10.854 -2.857 -35.225 1.00 100.93 292 TYR B N 1
ATOM 8245 C CA . TYR B 1 297 ? 12.305 -2.689 -35.098 1.00 100.96 292 TYR B CA 1
ATOM 8246 C C . TYR B 1 297 ? 13.088 -3.972 -34.837 1.00 100.98 292 TYR B C 1
ATOM 8247 O O . TYR B 1 297 ? 14.164 -3.932 -34.235 1.00 100.62 292 TYR B O 1
ATOM 8256 N N . LEU B 1 298 ? 12.578 -5.107 -35.294 1.00 100.64 293 LEU B N 1
ATOM 8257 C CA . LEU B 1 298 ? 13.282 -6.354 -35.045 1.00 101.06 293 LEU B CA 1
ATOM 8258 C C . LEU B 1 298 ? 14.618 -6.483 -35.766 1.00 101.86 293 LEU B C 1
ATOM 8259 O O . LEU B 1 298 ? 15.639 -6.829 -35.159 1.00 101.85 293 LEU B O 1
ATOM 8264 N N . GLN B 1 299 ? 14.604 -6.216 -37.066 1.00 101.77 294 GLN B N 1
ATOM 8265 C CA . GLN B 1 299 ? 15.810 -6.327 -37.869 1.00 101.35 294 GLN B CA 1
ATOM 8266 C C . GLN B 1 299 ? 16.839 -5.260 -37.467 1.00 99.49 294 GLN B C 1
ATOM 8267 O O . GLN B 1 299 ? 18.056 -5.453 -37.611 1.00 98.23 294 GLN B O 1
ATOM 8273 N N . LEU B 1 300 ? 16.352 -4.136 -36.954 1.00 97.24 295 LEU B N 1
ATOM 8274 C CA . LEU B 1 300 ? 17.254 -3.072 -36.534 1.00 95.87 295 LEU B CA 1
ATOM 8275 C C . LEU B 1 300 ? 18.037 -3.577 -35.331 1.00 94.50 295 LEU B C 1
ATOM 8276 O O . LEU B 1 300 ? 19.266 -3.498 -35.289 1.00 92.10 295 LEU B O 1
ATOM 8281 N N . LEU B 1 301 ? 17.294 -4.090 -34.354 1.00 94.58 296 LEU B N 1
ATOM 8282 C CA . LEU B 1 301 ? 17.866 -4.621 -33.124 1.00 94.40 296 LEU B CA 1
ATOM 8283 C C . LEU B 1 301 ? 18.833 -5.717 -33.494 1.00 95.06 296 LEU B C 1
ATOM 8284 O O . LEU B 1 301 ? 19.997 -5.699 -33.088 1.00 94.28 296 LEU B O 1
ATOM 8289 N N . GLU B 1 302 ? 18.330 -6.663 -34.282 1.00 96.24 297 GLU B N 1
ATOM 8290 C CA . GLU B 1 302 ? 19.123 -7.789 -34.747 1.00 97.94 297 GLU B CA 1
ATOM 8291 C C . GLU B 1 302 ? 20.488 -7.311 -35.264 1.00 98.83 297 GLU B C 1
ATOM 8292 O O . GLU B 1 302 ? 21.531 -7.636 -34.691 1.00 97.36 297 GLU B O 1
ATOM 8298 N N . ARG B 1 303 ? 20.485 -6.524 -36.335 1.00 100.10 298 ARG B N 1
ATOM 8299 C CA . ARG B 1 303 ? 21.742 -6.041 -36.883 1.00 102.18 298 ARG B CA 1
ATOM 8300 C C . ARG B 1 303 ? 22.501 -5.183 -35.888 1.00 102.03 298 ARG B C 1
ATOM 8301 O O . ARG B 1 303 ? 23.727 -5.273 -35.769 1.00 100.95 298 ARG B O 1
ATOM 8309 N N . SER B 1 304 ? 21.758 -4.345 -35.178 1.00 102.37 299 SER B N 1
ATOM 8310 C CA . SER B 1 304 ? 22.349 -3.440 -34.205 1.00 102.52 299 SER B CA 1
ATOM 8311 C C . SER B 1 304 ? 23.096 -4.223 -33.146 1.00 102.94 299 SER B C 1
ATOM 8312 O O . SER B 1 304 ? 24.064 -3.735 -32.546 1.00 103.13 299 SER B O 1
ATOM 8315 N N . LEU B 1 305 ? 22.641 -5.453 -32.941 1.00 102.28 300 LEU B N 1
ATOM 8316 C CA . LEU B 1 305 ? 23.219 -6.339 -31.949 1.00 101.85 300 LEU B CA 1
ATOM 8317 C C . LEU B 1 305 ? 24.629 -6.748 -32.342 1.00 102.43 300 LEU B C 1
ATOM 8318 O O . LEU B 1 305 ? 25.206 -7.651 -31.737 1.00 101.39 300 LEU B O 1
ATOM 8323 N N . ASN B 1 306 ? 25.186 -6.071 -33.344 1.00 103.46 301 ASN B N 1
ATOM 8324 C CA . ASN B 1 306 ? 26.520 -6.401 -33.829 1.00 104.18 301 ASN B CA 1
ATOM 8325 C C . ASN B 1 306 ? 27.552 -5.289 -33.805 1.00 103.68 301 ASN B C 1
ATOM 8326 O O . ASN B 1 306 ? 28.571 -5.385 -34.485 1.00 102.62 301 ASN B O 1
ATOM 8331 N N . VAL B 1 307 ? 27.315 -4.239 -33.036 1.00 103.21 302 VAL B N 1
ATOM 8332 C CA . VAL B 1 307 ? 28.299 -3.167 -32.989 1.00 104.02 302 VAL B CA 1
ATOM 8333 C C . VAL B 1 307 ? 28.694 -2.885 -31.542 1.00 105.47 302 VAL B C 1
ATOM 8334 O O . VAL B 1 307 ? 27.941 -2.258 -30.795 1.00 105.92 302 VAL B O 1
ATOM 8338 N N . GLU B 1 308 ? 29.883 -3.338 -31.152 1.00 106.55 303 GLU B N 1
ATOM 8339 C CA . GLU B 1 308 ? 30.338 -3.174 -29.776 1.00 108.54 303 GLU B CA 1
ATOM 8340 C C . GLU B 1 308 ? 30.207 -1.764 -29.217 1.00 107.88 303 GLU B C 1
ATOM 8341 O O . GLU B 1 308 ? 30.590 -1.502 -28.074 1.00 107.53 303 GLU B O 1
ATOM 8347 N N . ASP B 1 309 ? 29.674 -0.852 -30.014 1.00 105.96 304 ASP B N 1
ATOM 8348 C CA . ASP B 1 309 ? 29.490 0.505 -29.543 1.00 104.68 304 ASP B CA 1
ATOM 8349 C C . ASP B 1 309 ? 28.011 0.744 -29.317 1.00 101.83 304 ASP B C 1
ATOM 8350 O O . ASP B 1 309 ? 27.619 1.788 -28.800 1.00 102.07 304 ASP B O 1
ATOM 8355 N N . VAL B 1 310 ? 27.189 -0.233 -29.686 1.00 98.16 305 VAL B N 1
ATOM 8356 C CA . VAL B 1 310 ? 25.749 -0.073 -29.560 1.00 96.68 305 VAL B CA 1
ATOM 8357 C C . VAL B 1 310 ? 25.021 -1.397 -29.317 1.00 96.94 305 VAL B C 1
ATOM 8358 O O . VAL B 1 310 ? 23.791 -1.443 -29.280 1.00 96.74 305 VAL B O 1
ATOM 8362 N N . GLN B 1 311 ? 25.790 -2.465 -29.134 1.00 97.39 306 GLN B N 1
ATOM 8363 C CA . GLN B 1 311 ? 25.236 -3.804 -28.907 1.00 96.23 306 GLN B CA 1
ATOM 8364 C C . GLN B 1 311 ? 24.453 -3.999 -27.613 1.00 94.53 306 GLN B C 1
ATOM 8365 O O . GLN B 1 311 ? 23.316 -4.473 -27.640 1.00 93.23 306 GLN B O 1
ATOM 8371 N N . ILE B 1 312 ? 25.066 -3.665 -26.482 1.00 93.21 307 ILE B N 1
ATOM 8372 C CA . ILE B 1 312 ? 24.403 -3.833 -25.193 1.00 91.78 307 ILE B CA 1
ATOM 8373 C C . ILE B 1 312 ? 23.049 -3.116 -25.185 1.00 91.78 307 ILE B C 1
ATOM 8374 O O . ILE B 1 312 ? 22.056 -3.652 -24.669 1.00 92.50 307 ILE B O 1
ATOM 8379 N N . TYR B 1 313 ? 23.013 -1.919 -25.780 1.00 89.58 308 TYR B N 1
ATOM 8380 C CA . TYR B 1 313 ? 21.797 -1.106 -25.851 1.00 87.77 308 TYR B CA 1
ATOM 8381 C C . TYR B 1 313 ? 20.645 -1.793 -26.571 1.00 86.97 308 TYR B C 1
ATOM 8382 O O . TYR B 1 313 ? 19.491 -1.626 -26.183 1.00 87.52 308 TYR B O 1
ATOM 8391 N N . SER B 1 314 ? 20.959 -2.550 -27.621 1.00 85.77 309 SER B N 1
ATOM 8392 C CA . SER B 1 314 ? 19.949 -3.289 -28.382 1.00 83.81 309 SER B CA 1
ATOM 8393 C C . SER B 1 314 ? 19.543 -4.492 -27.552 1.00 82.76 309 SER B C 1
ATOM 8394 O O . SER B 1 314 ? 18.355 -4.774 -27.367 1.00 79.97 309 SER B O 1
ATOM 8397 N N . ALA B 1 315 ? 20.567 -5.189 -27.063 1.00 83.15 310 ALA B N 1
ATOM 8398 C CA . ALA B 1 315 ? 20.416 -6.372 -26.225 1.00 83.04 310 ALA B CA 1
ATOM 8399 C C . ALA B 1 315 ? 19.280 -6.171 -25.234 1.00 82.67 310 ALA B C 1
ATOM 8400 O O . ALA B 1 315 ? 18.314 -6.942 -25.208 1.00 81.18 310 ALA B O 1
ATOM 8402 N N . LEU B 1 316 ? 19.413 -5.124 -24.423 1.00 82.02 311 LEU B N 1
ATOM 8403 C CA . LEU B 1 316 ? 18.409 -4.784 -23.424 1.00 82.19 311 LEU B CA 1
ATOM 8404 C C . LEU B 1 316 ? 17.000 -4.689 -24.015 1.00 81.73 311 LEU B C 1
ATOM 8405 O O . LEU B 1 316 ? 16.020 -5.107 -23.391 1.00 80.13 311 LEU B O 1
ATOM 8410 N N . VAL B 1 317 ? 16.897 -4.127 -25.214 1.00 81.99 312 VAL B N 1
ATOM 8411 C CA . VAL B 1 317 ? 15.594 -3.990 -25.849 1.00 83.01 312 VAL B CA 1
ATOM 8412 C C . VAL B 1 317 ? 15.029 -5.356 -26.220 1.00 84.63 312 VAL B C 1
ATOM 8413 O O . VAL B 1 317 ? 13.820 -5.598 -26.092 1.00 85.77 312 VAL B O 1
ATOM 8417 N N . LEU B 1 318 ? 15.896 -6.255 -26.673 1.00 83.53 313 LEU B N 1
ATOM 8418 C CA . LEU B 1 318 ? 15.438 -7.587 -27.031 1.00 82.35 313 LEU B CA 1
ATOM 8419 C C . LEU B 1 318 ? 14.861 -8.286 -25.791 1.00 81.56 313 LEU B C 1
ATOM 8420 O O . LEU B 1 318 ? 13.750 -8.818 -25.844 1.00 81.75 313 LEU B O 1
ATOM 8425 N N . VAL B 1 319 ? 15.574 -8.250 -24.665 1.00 78.92 314 VAL B N 1
ATOM 8426 C CA . VAL B 1 319 ? 15.054 -8.914 -23.472 1.00 76.38 314 VAL B CA 1
ATOM 8427 C C . VAL B 1 319 ? 13.782 -8.251 -22.938 1.00 75.63 314 VAL B C 1
ATOM 8428 O O . VAL B 1 319 ? 12.831 -8.940 -22.636 1.00 74.11 314 VAL B O 1
ATOM 8432 N N . LYS B 1 320 ? 13.739 -6.925 -22.846 1.00 76.46 315 LYS B N 1
ATOM 8433 C CA . LYS B 1 320 ? 12.551 -6.257 -22.304 1.00 78.66 315 LYS B CA 1
ATOM 8434 C C . LYS B 1 320 ? 11.243 -6.453 -23.092 1.00 82.16 315 LYS B C 1
ATOM 8435 O O . LYS B 1 320 ? 10.164 -6.029 -22.648 1.00 81.62 315 LYS B O 1
ATOM 8441 N N . THR B 1 321 ? 11.339 -7.086 -24.259 1.00 85.33 316 THR B N 1
ATOM 8442 C CA . THR B 1 321 ? 10.164 -7.351 -25.096 1.00 88.14 316 THR B CA 1
ATOM 8443 C C . THR B 1 321 ? 10.129 -8.848 -25.355 1.00 91.23 316 THR B C 1
ATOM 8444 O O . THR B 1 321 ? 9.219 -9.376 -25.995 1.00 92.15 316 THR B O 1
ATOM 8448 N N . TRP B 1 322 ? 11.155 -9.522 -24.854 1.00 93.73 317 TRP B N 1
ATOM 8449 C CA . TRP B 1 322 ? 11.292 -10.961 -24.996 1.00 94.98 317 TRP B CA 1
ATOM 8450 C C . TRP B 1 322 ? 11.302 -11.350 -26.463 1.00 95.94 317 TRP B C 1
ATOM 8451 O O . TRP B 1 322 ? 10.766 -12.384 -26.853 1.00 96.61 317 TRP B O 1
ATOM 8462 N N . SER B 1 323 ? 11.931 -10.512 -27.273 1.00 97.49 318 SER B N 1
ATOM 8463 C CA . SER B 1 323 ? 12.008 -10.761 -28.698 1.00 99.96 318 SER B CA 1
ATOM 8464 C C . SER B 1 323 ? 13.301 -11.476 -29.083 1.00 100.91 318 SER B C 1
ATOM 8465 O O . SER B 1 323 ? 13.660 -11.526 -30.255 1.00 101.36 318 SER B O 1
ATOM 8468 N N . PHE B 1 324 ? 14.008 -12.017 -28.098 1.00 101.53 319 PHE B N 1
ATOM 8469 C CA . PHE B 1 324 ? 15.238 -12.748 -28.380 1.00 103.32 319 PHE B CA 1
ATOM 8470 C C . PHE B 1 324 ? 14.856 -14.169 -28.793 1.00 105.60 319 PHE B C 1
ATOM 8471 O O . PHE B 1 324 ? 15.713 -14.986 -29.155 1.00 106.39 319 PHE B O 1
ATOM 8479 N N . THR B 1 325 ? 13.554 -14.447 -28.727 1.00 106.75 320 THR B N 1
ATOM 8480 C CA . THR B 1 325 ? 13.000 -15.741 -29.091 1.00 106.71 320 THR B CA 1
ATOM 8481 C C . THR B 1 325 ? 13.026 -15.905 -30.610 1.00 109.07 320 THR B C 1
ATOM 8482 O O . THR B 1 325 ? 12.648 -16.952 -31.139 1.00 109.35 320 THR B O 1
ATOM 8486 N N . LYS B 1 326 ? 13.451 -14.850 -31.303 1.00 111.29 321 LYS B N 1
ATOM 8487 C CA . LYS B 1 326 ? 13.600 -14.883 -32.755 1.00 113.05 321 LYS B CA 1
ATOM 8488 C C . LYS B 1 326 ? 15.058 -15.314 -32.883 1.00 115.72 321 LYS B C 1
ATOM 8489 O O . LYS B 1 326 ? 15.898 -14.642 -33.492 1.00 115.34 321 LYS B O 1
ATOM 8495 N N . LEU B 1 327 ? 15.329 -16.445 -32.233 1.00 118.76 322 LEU B N 1
ATOM 8496 C CA . LEU B 1 327 ? 16.638 -17.076 -32.183 1.00 120.77 322 LEU B CA 1
ATOM 8497 C C . LEU B 1 327 ? 17.181 -17.240 -33.599 1.00 121.41 322 LEU B C 1
ATOM 8498 O O . LEU B 1 327 ? 16.621 -17.989 -34.400 1.00 122.03 322 LEU B O 1
ATOM 8503 N N . THR B 1 328 ? 18.260 -16.530 -33.910 1.00 121.13 323 THR B N 1
ATOM 8504 C CA . THR B 1 328 ? 18.881 -16.624 -35.226 1.00 119.84 323 THR B CA 1
ATOM 8505 C C . THR B 1 328 ? 20.383 -16.497 -35.057 1.00 118.54 323 THR B C 1
ATOM 8506 O O . THR B 1 328 ? 21.129 -17.443 -35.298 1.00 118.45 323 THR B O 1
ATOM 8510 N N . CYS B 1 329 ? 20.814 -15.314 -34.635 1.00 116.68 324 CYS B N 1
ATOM 8511 C CA . CYS B 1 329 ? 22.224 -15.040 -34.421 1.00 115.03 324 CYS B CA 1
ATOM 8512 C C . CYS B 1 329 ? 22.544 -15.013 -32.934 1.00 114.39 324 CYS B C 1
ATOM 8513 O O . CYS B 1 329 ? 23.710 -14.943 -32.549 1.00 114.80 324 CYS B O 1
ATOM 8516 N N . ILE B 1 330 ? 21.509 -15.053 -32.097 1.00 113.18 325 ILE B N 1
ATOM 8517 C CA . ILE B 1 330 ? 21.721 -15.066 -30.650 1.00 112.04 325 ILE B CA 1
ATOM 8518 C C . ILE B 1 330 ? 20.844 -16.064 -29.889 1.00 111.06 325 ILE B C 1
ATOM 8519 O O . ILE B 1 330 ? 19.647 -16.239 -30.170 1.00 110.08 325 ILE B O 1
ATOM 8524 N N . ASN B 1 331 ? 21.487 -16.714 -28.922 1.00 109.24 326 ASN B N 1
ATOM 8525 C CA . ASN B 1 331 ? 20.867 -17.706 -28.061 1.00 107.48 326 ASN B CA 1
ATOM 8526 C C . ASN B 1 331 ? 20.942 -17.190 -26.628 1.00 105.88 326 ASN B C 1
ATOM 8527 O O . ASN B 1 331 ? 21.878 -16.472 -26.264 1.00 104.56 326 ASN B O 1
ATOM 8532 N N . LEU B 1 332 ? 19.946 -17.555 -25.826 1.00 104.55 327 LEU B N 1
ATOM 8533 C CA . LEU B 1 332 ? 19.872 -17.135 -24.433 1.00 102.80 327 LEU B CA 1
ATOM 8534 C C . LEU B 1 332 ? 21.223 -16.988 -23.783 1.00 103.40 327 LEU B C 1
ATOM 8535 O O . LEU B 1 332 ? 21.500 -15.989 -23.129 1.00 103.22 327 LEU B O 1
ATOM 8540 N N . LYS B 1 333 ? 22.061 -17.998 -23.970 1.00 104.49 328 LYS B N 1
ATOM 8541 C CA . LYS B 1 333 ? 23.389 -18.019 -23.377 1.00 105.42 328 LYS B CA 1
ATOM 8542 C C . LYS B 1 333 ? 24.344 -16.946 -23.898 1.00 103.97 328 LYS B C 1
ATOM 8543 O O . LYS B 1 333 ? 25.119 -16.375 -23.123 1.00 102.64 328 LYS B O 1
ATOM 8549 N N . GLN B 1 334 ? 24.284 -16.662 -25.198 1.00 103.70 329 GLN B N 1
ATOM 8550 C CA . GLN B 1 334 ? 25.161 -15.655 -25.795 1.00 102.97 329 GLN B CA 1
ATOM 8551 C C . GLN B 1 334 ? 24.681 -14.253 -25.422 1.00 100.40 329 GLN B C 1
ATOM 8552 O O . GLN B 1 334 ? 25.488 -13.382 -25.096 1.00 100.12 329 GLN B O 1
ATOM 8558 N N . LEU B 1 335 ? 23.366 -14.045 -25.468 1.00 96.31 330 LEU B N 1
ATOM 8559 C CA . LEU B 1 335 ? 22.775 -12.759 -25.116 1.00 93.99 330 LEU B CA 1
ATOM 8560 C C . LEU B 1 335 ? 23.132 -12.441 -23.665 1.00 95.07 330 LEU B C 1
ATOM 8561 O O . LEU B 1 335 ? 23.726 -11.398 -23.365 1.00 95.12 330 LEU B O 1
ATOM 8566 N N . SER B 1 336 ? 22.773 -13.362 -22.772 1.00 95.44 331 SER B N 1
ATOM 8567 C CA . SER B 1 336 ? 23.034 -13.218 -21.344 1.00 95.30 331 SER B CA 1
ATOM 8568 C C . SER B 1 336 ? 24.493 -12.943 -21.053 1.00 94.47 331 SER B C 1
ATOM 8569 O O . SER B 1 336 ? 24.812 -12.193 -20.132 1.00 94.55 331 SER B O 1
ATOM 8572 N N . GLU B 1 337 ? 25.378 -13.548 -21.838 1.00 93.61 332 GLU B N 1
ATOM 8573 C CA . GLU B 1 337 ? 26.805 -13.375 -21.624 1.00 94.44 332 GLU B CA 1
ATOM 8574 C C . GLU B 1 337 ? 27.262 -11.932 -21.827 1.00 93.82 332 GLU B C 1
ATOM 8575 O O . GLU B 1 337 ? 28.305 -11.525 -21.307 1.00 92.36 332 GLU B O 1
ATOM 8581 N N . ILE B 1 338 ? 26.482 -11.150 -22.570 1.00 93.83 333 ILE B N 1
ATOM 8582 C CA . ILE B 1 338 ? 26.844 -9.752 -22.800 1.00 93.17 333 ILE B CA 1
ATOM 8583 C C . ILE B 1 338 ? 26.775 -8.970 -21.498 1.00 93.90 333 ILE B C 1
ATOM 8584 O O . ILE B 1 338 ? 27.744 -8.325 -21.103 1.00 94.05 333 ILE B O 1
ATOM 8589 N N . PHE B 1 339 ? 25.615 -9.029 -20.850 1.00 94.06 334 PHE B N 1
ATOM 8590 C CA . PHE B 1 339 ? 25.383 -8.325 -19.602 1.00 93.87 334 PHE B CA 1
ATOM 8591 C C . PHE B 1 339 ? 26.261 -8.861 -18.483 1.00 95.11 334 PHE B C 1
ATOM 8592 O O . PHE B 1 339 ? 26.685 -8.110 -17.604 1.00 94.72 334 PHE B O 1
ATOM 8600 N N . ILE B 1 340 ? 26.525 -10.163 -18.499 1.00 96.01 335 ILE B N 1
ATOM 8601 C CA . ILE B 1 340 ? 27.375 -10.746 -17.472 1.00 98.47 335 ILE B CA 1
ATOM 8602 C C . ILE B 1 340 ? 28.775 -10.172 -17.625 1.00 101.61 335 ILE B C 1
ATOM 8603 O O . ILE B 1 340 ? 29.363 -9.680 -16.660 1.00 101.53 335 ILE B O 1
ATOM 8608 N N . ASN B 1 341 ? 29.298 -10.236 -18.849 1.00 105.56 336 ASN B N 1
ATOM 8609 C CA . ASN B 1 341 ? 30.628 -9.715 -19.146 1.00 108.85 336 ASN B CA 1
ATOM 8610 C C . ASN B 1 341 ? 30.670 -8.223 -18.850 1.00 110.75 336 ASN B C 1
ATOM 8611 O O . ASN B 1 341 ? 31.561 -7.744 -18.142 1.00 111.49 336 ASN B O 1
ATOM 8616 N N . ALA B 1 342 ? 29.703 -7.491 -19.399 1.00 112.77 337 ALA B N 1
ATOM 8617 C CA . ALA B 1 342 ? 29.624 -6.048 -19.193 1.00 114.63 337 ALA B CA 1
ATOM 8618 C C . ALA B 1 342 ? 29.685 -5.717 -17.700 1.00 115.25 337 ALA B C 1
ATOM 8619 O O . ALA B 1 342 ? 30.372 -4.774 -17.296 1.00 115.72 337 ALA B O 1
ATOM 8621 N N . ILE B 1 343 ? 28.971 -6.481 -16.876 1.00 115.03 338 ILE B N 1
ATOM 8622 C CA . ILE B 1 343 ? 29.019 -6.221 -15.448 1.00 114.46 338 ILE B CA 1
ATOM 8623 C C . ILE B 1 343 ? 30.437 -6.508 -15.005 1.00 115.22 338 ILE B C 1
ATOM 8624 O O . ILE B 1 343 ? 31.300 -5.631 -15.091 1.00 114.76 338 ILE B O 1
ATOM 8629 N N . SER B 1 344 ? 30.692 -7.742 -14.580 1.00 116.19 339 SER B N 1
ATOM 8630 C CA . SER B 1 344 ? 32.014 -8.113 -14.112 1.00 116.67 339 SER B CA 1
ATOM 8631 C C . SER B 1 344 ? 32.684 -6.879 -13.535 1.00 118.66 339 SER B C 1
ATOM 8632 O O . SER B 1 344 ? 32.021 -6.050 -12.918 1.00 118.84 339 SER B O 1
ATOM 8635 N N . ARG B 1 345 ? 33.983 -6.731 -13.731 1.00 120.96 340 ARG B N 1
ATOM 8636 C CA . ARG B 1 345 ? 34.664 -5.562 -13.181 1.00 122.74 340 ARG B CA 1
ATOM 8637 C C . ARG B 1 345 ? 35.193 -4.774 -14.377 1.00 122.28 340 ARG B C 1
ATOM 8638 O O . ARG B 1 345 ? 36.263 -4.150 -14.325 1.00 122.59 340 ARG B O 1
ATOM 8646 N N . ARG B 1 346 ? 34.396 -4.784 -15.445 1.00 120.18 341 ARG B N 1
ATOM 8647 C CA . ARG B 1 346 ? 34.777 -4.142 -16.688 1.00 118.56 341 ARG B CA 1
ATOM 8648 C C . ARG B 1 346 ? 34.080 -2.834 -17.095 1.00 118.65 341 ARG B C 1
ATOM 8649 O O . ARG B 1 346 ? 34.723 -1.945 -17.662 1.00 120.21 341 ARG B O 1
ATOM 8657 N N . ILE B 1 347 ? 32.785 -2.701 -16.821 1.00 117.19 342 ILE B N 1
ATOM 8658 C CA . ILE B 1 347 ? 32.065 -1.479 -17.199 1.00 115.63 342 ILE B CA 1
ATOM 8659 C C . ILE B 1 347 ? 31.538 -0.701 -16.005 1.00 115.27 342 ILE B C 1
ATOM 8660 O O . ILE B 1 347 ? 31.687 -1.124 -14.865 1.00 114.74 342 ILE B O 1
ATOM 8665 N N . VAL B 1 348 ? 30.955 0.459 -16.282 1.00 115.40 343 VAL B N 1
ATOM 8666 C CA . VAL B 1 348 ? 30.368 1.312 -15.257 1.00 115.45 343 VAL B CA 1
ATOM 8667 C C . VAL B 1 348 ? 29.060 1.913 -15.785 1.00 115.79 343 VAL B C 1
ATOM 8668 O O . VAL B 1 348 ? 27.983 1.638 -15.250 1.00 115.61 343 VAL B O 1
ATOM 8672 N N . PRO B 1 349 ? 29.135 2.721 -16.858 1.00 115.82 344 PRO B N 1
ATOM 8673 C CA . PRO B 1 349 ? 27.926 3.333 -17.411 1.00 115.00 344 PRO B CA 1
ATOM 8674 C C . PRO B 1 349 ? 26.864 2.325 -17.820 1.00 114.11 344 PRO B C 1
ATOM 8675 O O . PRO B 1 349 ? 25.700 2.684 -17.963 1.00 114.91 344 PRO B O 1
ATOM 8679 N N . LYS B 1 350 ? 27.258 1.067 -17.999 1.00 112.34 345 LYS B N 1
ATOM 8680 C CA . LYS B 1 350 ? 26.315 0.039 -18.433 1.00 110.10 345 LYS B CA 1
ATOM 8681 C C . LYS B 1 350 ? 25.963 -1.013 -17.377 1.00 108.50 345 LYS B C 1
ATOM 8682 O O . LYS B 1 350 ? 25.468 -2.090 -17.711 1.00 108.85 345 LYS B O 1
ATOM 8688 N N . VAL B 1 351 ? 26.201 -0.700 -16.108 1.00 105.65 346 VAL B N 1
ATOM 8689 C CA . VAL B 1 351 ? 25.913 -1.641 -15.027 1.00 102.16 346 VAL B CA 1
ATOM 8690 C C . VAL B 1 351 ? 24.428 -1.807 -14.737 1.00 100.60 346 VAL B C 1
ATOM 8691 O O . VAL B 1 351 ? 23.908 -2.923 -14.777 1.00 99.33 346 VAL B O 1
ATOM 8695 N N . GLU B 1 352 ? 23.752 -0.705 -14.424 1.00 98.53 347 GLU B N 1
ATOM 8696 C CA . GLU B 1 352 ? 22.326 -0.762 -14.142 1.00 97.94 347 GLU B CA 1
ATOM 8697 C C . GLU B 1 352 ? 21.673 -1.535 -15.253 1.00 97.05 347 GLU B C 1
ATOM 8698 O O . GLU B 1 352 ? 20.908 -2.469 -15.028 1.00 99.43 347 GLU B O 1
ATOM 8704 N N . MET B 1 353 ? 21.992 -1.110 -16.466 1.00 95.04 348 MET B N 1
ATOM 8705 C CA . MET B 1 353 ? 21.471 -1.693 -17.687 1.00 90.51 348 MET B CA 1
ATOM 8706 C C . MET B 1 353 ? 21.462 -3.198 -17.579 1.00 89.66 348 MET B C 1
ATOM 8707 O O . MET B 1 353 ? 20.407 -3.825 -17.601 1.00 89.34 348 MET B O 1
ATOM 8712 N N . SER B 1 354 ? 22.652 -3.767 -17.436 1.00 88.65 349 SER B N 1
ATOM 8713 C CA . SER B 1 354 ? 22.814 -5.210 -17.321 1.00 87.93 349 SER B CA 1
ATOM 8714 C C . SER B 1 354 ? 22.057 -5.810 -16.130 1.00 86.86 349 SER B C 1
ATOM 8715 O O . SER B 1 354 ? 21.375 -6.826 -16.263 1.00 86.68 349 SER B O 1
ATOM 8718 N N . VAL B 1 355 ? 22.183 -5.195 -14.963 1.00 85.57 350 VAL B N 1
ATOM 8719 C CA . VAL B 1 355 ? 21.486 -5.711 -13.799 1.00 83.95 350 VAL B CA 1
ATOM 8720 C C . VAL B 1 355 ? 20.010 -5.863 -14.163 1.00 83.69 350 VAL B C 1
ATOM 8721 O O . VAL B 1 355 ? 19.451 -6.946 -14.021 1.00 85.41 350 VAL B O 1
ATOM 8725 N N . GLU B 1 356 ? 19.386 -4.796 -14.664 1.00 82.66 351 GLU B N 1
ATOM 8726 C CA . GLU B 1 356 ? 17.975 -4.845 -15.056 1.00 80.78 351 GLU B CA 1
ATOM 8727 C C . GLU B 1 356 ? 17.781 -5.986 -16.036 1.00 79.45 351 GLU B C 1
ATOM 8728 O O . GLU B 1 356 ? 16.905 -6.827 -15.876 1.00 79.36 351 GLU B O 1
ATOM 8734 N N . ALA B 1 357 ? 18.613 -6.014 -17.061 1.00 78.62 352 ALA B N 1
ATOM 8735 C CA . ALA B 1 357 ? 18.492 -7.056 -18.057 1.00 80.20 352 ALA B CA 1
ATOM 8736 C C . ALA B 1 357 ? 18.650 -8.457 -17.460 1.00 80.63 352 ALA B C 1
ATOM 8737 O O . ALA B 1 357 ? 17.974 -9.397 -17.877 1.00 81.89 352 ALA B O 1
ATOM 8739 N N . LEU B 1 358 ? 19.523 -8.611 -16.474 1.00 80.71 353 LEU B N 1
ATOM 8740 C CA . LEU B 1 358 ? 19.714 -9.934 -15.879 1.00 80.19 353 LEU B CA 1
ATOM 8741 C C . LEU B 1 358 ? 18.610 -10.324 -14.883 1.00 79.14 353 LEU B C 1
ATOM 8742 O O . LEU B 1 358 ? 18.416 -11.508 -14.587 1.00 78.16 353 LEU B O 1
ATOM 8747 N N . ALA B 1 359 ? 17.890 -9.326 -14.374 1.00 78.23 354 ALA B N 1
ATOM 8748 C CA . ALA B 1 359 ? 16.790 -9.568 -13.444 1.00 77.51 354 ALA B CA 1
ATOM 8749 C C . ALA B 1 359 ? 15.734 -10.345 -14.211 1.00 77.08 354 ALA B C 1
ATOM 8750 O O . ALA B 1 359 ? 14.997 -11.137 -13.645 1.00 75.47 354 ALA B O 1
ATOM 8752 N N . TYR B 1 360 ? 15.688 -10.096 -15.515 1.00 77.65 355 TYR B N 1
ATOM 8753 C CA . TYR B 1 360 ? 14.753 -10.737 -16.426 1.00 77.44 355 TYR B CA 1
ATOM 8754 C C . TYR B 1 360 ? 15.229 -12.097 -16.890 1.00 76.02 355 TYR B C 1
ATOM 8755 O O . TYR B 1 360 ? 14.559 -13.102 -16.681 1.00 77.24 355 TYR B O 1
ATOM 8764 N N . LEU B 1 361 ? 16.390 -12.120 -17.536 1.00 74.22 356 LEU B N 1
ATOM 8765 C CA . LEU B 1 361 ? 16.946 -13.359 -18.073 1.00 72.29 356 LEU B CA 1
ATOM 8766 C C . LEU B 1 361 ? 17.282 -14.426 -17.040 1.00 72.45 356 LEU B C 1
ATOM 8767 O O . LEU B 1 361 ? 17.443 -15.599 -17.393 1.00 72.39 356 LEU B O 1
ATOM 8772 N N . SER B 1 362 ? 17.391 -14.040 -15.769 1.00 71.51 357 SER B N 1
ATOM 8773 C CA . SER B 1 362 ? 17.709 -15.031 -14.751 1.00 69.27 357 SER B CA 1
ATOM 8774 C C . SER B 1 362 ? 16.471 -15.843 -14.445 1.00 69.61 357 SER B C 1
ATOM 8775 O O . SER B 1 362 ? 16.509 -16.749 -13.625 1.00 71.27 357 SER B O 1
ATOM 8778 N N . LEU B 1 363 ? 15.374 -15.523 -15.121 1.00 69.28 358 LEU B N 1
ATOM 8779 C CA . LEU B 1 363 ? 14.128 -16.249 -14.920 1.00 70.32 358 LEU B CA 1
ATOM 8780 C C . LEU B 1 363 ? 14.198 -17.584 -15.653 1.00 72.42 358 LEU B C 1
ATOM 8781 O O . LEU B 1 363 ? 13.583 -18.571 -15.239 1.00 73.15 358 LEU B O 1
ATOM 8786 N N . LYS B 1 364 ? 14.956 -17.598 -16.747 1.00 73.61 359 LYS B N 1
ATOM 8787 C CA . LYS B 1 364 ? 15.170 -18.794 -17.558 1.00 74.76 359 LYS B CA 1
ATOM 8788 C C . LYS B 1 364 ? 16.137 -19.759 -16.835 1.00 77.07 359 LYS B C 1
ATOM 8789 O O . LYS B 1 364 ? 17.062 -19.334 -16.140 1.00 77.59 359 LYS B O 1
ATOM 8795 N N . ALA B 1 365 ? 15.931 -21.058 -17.006 1.00 79.85 360 ALA B N 1
ATOM 8796 C CA . ALA B 1 365 ? 16.777 -22.050 -16.343 1.00 82.43 360 ALA B CA 1
ATOM 8797 C C . ALA B 1 365 ? 18.216 -22.123 -16.845 1.00 83.51 360 ALA B C 1
ATOM 8798 O O . ALA B 1 365 ? 19.150 -22.160 -16.040 1.00 84.91 360 ALA B O 1
ATOM 8800 N N . SER B 1 366 ? 18.412 -22.165 -18.160 1.00 82.43 361 SER B N 1
ATOM 8801 C CA . SER B 1 366 ? 19.772 -22.242 -18.670 1.00 81.69 361 SER B CA 1
ATOM 8802 C C . SER B 1 366 ? 20.612 -21.078 -18.137 1.00 81.14 361 SER B C 1
ATOM 8803 O O . SER B 1 366 ? 21.803 -21.238 -17.865 1.00 79.85 361 SER B O 1
ATOM 8806 N N . VAL B 1 367 ? 19.988 -19.912 -17.966 1.00 80.76 362 VAL B N 1
ATOM 8807 C CA . VAL B 1 367 ? 20.715 -18.749 -17.462 1.00 80.07 362 VAL B CA 1
ATOM 8808 C C . VAL B 1 367 ? 21.100 -19.008 -16.005 1.00 80.72 362 VAL B C 1
ATOM 8809 O O . VAL B 1 367 ? 22.266 -18.853 -15.622 1.00 81.27 362 VAL B O 1
ATOM 8813 N N . LYS B 1 368 ? 20.119 -19.413 -15.203 1.00 79.68 363 LYS B N 1
ATOM 8814 C CA . LYS B 1 368 ? 20.341 -19.686 -13.786 1.00 79.40 363 LYS B CA 1
ATOM 8815 C C . LYS B 1 368 ? 21.601 -20.542 -13.549 1.00 79.57 363 LYS B C 1
ATOM 8816 O O . LYS B 1 368 ? 22.501 -20.160 -12.788 1.00 77.94 363 LYS B O 1
ATOM 8822 N N . ILE B 1 369 ? 21.636 -21.702 -14.208 1.00 80.16 364 ILE B N 1
ATOM 8823 C CA . ILE B 1 369 ? 22.741 -22.672 -14.140 1.00 80.19 364 ILE B CA 1
ATOM 8824 C C . ILE B 1 369 ? 24.055 -22.040 -14.581 1.00 79.97 364 ILE B C 1
ATOM 8825 O O . ILE B 1 369 ? 25.114 -22.264 -14.000 1.00 78.69 364 ILE B O 1
ATOM 8830 N N . MET B 1 370 ? 23.953 -21.251 -15.633 1.00 80.98 365 MET B N 1
ATOM 8831 C CA . MET B 1 370 ? 25.073 -20.547 -16.206 1.00 82.46 365 MET B CA 1
ATOM 8832 C C . MET B 1 370 ? 25.708 -19.622 -15.177 1.00 83.16 365 MET B C 1
ATOM 8833 O O . MET B 1 370 ? 26.918 -19.433 -15.170 1.00 84.69 365 MET B O 1
ATOM 8838 N N . ILE B 1 371 ? 24.897 -19.054 -14.299 1.00 83.55 366 ILE B N 1
ATOM 8839 C CA . ILE B 1 371 ? 25.421 -18.129 -13.305 1.00 84.74 366 ILE B CA 1
ATOM 8840 C C . ILE B 1 371 ? 25.966 -18.731 -12.016 1.00 85.54 366 ILE B C 1
ATOM 8841 O O . ILE B 1 371 ? 27.081 -18.411 -11.614 1.00 84.17 366 ILE B O 1
ATOM 8846 N N . ARG B 1 372 ? 25.180 -19.584 -11.365 1.00 87.29 367 ARG B N 1
ATOM 8847 C CA . ARG B 1 372 ? 25.601 -20.200 -10.106 1.00 89.40 367 ARG B CA 1
ATOM 8848 C C . ARG B 1 372 ? 27.014 -20.793 -10.225 1.00 91.55 367 ARG B C 1
ATOM 8849 O O . ARG B 1 372 ? 27.783 -20.825 -9.254 1.00 91.43 367 ARG B O 1
ATOM 8857 N N . SER B 1 373 ? 27.347 -21.246 -11.429 1.00 93.45 368 SER B N 1
ATOM 8858 C CA . SER B 1 373 ? 28.650 -21.835 -11.709 1.00 94.27 368 SER B CA 1
ATOM 8859 C C . SER B 1 373 ? 29.717 -20.745 -11.800 1.00 95.75 368 SER B C 1
ATOM 8860 O O . SER B 1 373 ? 30.836 -20.910 -11.304 1.00 96.54 368 SER B O 1
ATOM 8863 N N . ASN B 1 374 ? 29.360 -19.637 -12.446 1.00 96.23 369 ASN B N 1
ATOM 8864 C CA . ASN B 1 374 ? 30.262 -18.500 -12.628 1.00 95.17 369 ASN B CA 1
ATOM 8865 C C . ASN B 1 374 ? 30.523 -17.820 -11.291 1.00 94.32 369 ASN B C 1
ATOM 8866 O O . ASN B 1 374 ? 29.935 -16.788 -10.999 1.00 93.46 369 ASN B O 1
ATOM 8871 N N . GLU B 1 375 ? 31.410 -18.392 -10.483 1.00 94.74 370 GLU B N 1
ATOM 8872 C CA . GLU B 1 375 ? 31.716 -17.824 -9.171 1.00 96.37 370 GLU B CA 1
ATOM 8873 C C . GLU B 1 375 ? 32.138 -16.355 -9.189 1.00 96.85 370 GLU B C 1
ATOM 8874 O O . GLU B 1 375 ? 31.664 -15.547 -8.383 1.00 97.10 370 GLU B O 1
ATOM 8880 N N . SER B 1 376 ? 33.044 -16.021 -10.099 1.00 96.41 371 SER B N 1
ATOM 8881 C CA . SER B 1 376 ? 33.549 -14.662 -10.218 1.00 96.32 371 SER B CA 1
ATOM 8882 C C . SER B 1 376 ? 32.447 -13.625 -10.286 1.00 95.82 371 SER B C 1
ATOM 8883 O O . SER B 1 376 ? 32.495 -12.620 -9.573 1.00 95.83 371 SER B O 1
ATOM 8886 N N . PHE B 1 377 ? 31.468 -13.869 -11.158 1.00 94.78 372 PHE B N 1
ATOM 8887 C CA . PHE B 1 377 ? 30.336 -12.958 -11.354 1.00 92.51 372 PHE B CA 1
ATOM 8888 C C . PHE B 1 377 ? 29.460 -12.896 -10.112 1.00 90.88 372 PHE B C 1
ATOM 8889 O O . PHE B 1 377 ? 29.134 -11.812 -9.621 1.00 88.61 372 PHE B O 1
ATOM 8897 N N . THR B 1 378 ? 29.091 -14.069 -9.606 1.00 90.81 373 THR B N 1
ATOM 8898 C CA . THR B 1 378 ? 28.259 -14.154 -8.420 1.00 91.09 373 THR B CA 1
ATOM 8899 C C . THR B 1 378 ? 28.951 -13.354 -7.341 1.00 91.10 373 THR B C 1
ATOM 8900 O O . THR B 1 378 ? 28.309 -12.629 -6.595 1.00 92.38 373 THR B O 1
ATOM 8904 N N . GLU B 1 379 ? 30.269 -13.488 -7.279 1.00 90.68 374 GLU B N 1
ATOM 8905 C CA . GLU B 1 379 ? 31.096 -12.769 -6.316 1.00 90.68 374 GLU B CA 1
ATOM 8906 C C . GLU B 1 379 ? 30.812 -11.275 -6.281 1.00 89.41 374 GLU B C 1
ATOM 8907 O O . GLU B 1 379 ? 30.527 -10.690 -5.231 1.00 88.05 374 GLU B O 1
ATOM 8913 N N . ILE B 1 380 ? 30.928 -10.667 -7.454 1.00 88.44 375 ILE B N 1
ATOM 8914 C CA . ILE B 1 380 ? 30.709 -9.242 -7.639 1.00 87.97 375 ILE B CA 1
ATOM 8915 C C . ILE B 1 380 ? 29.287 -8.898 -7.241 1.00 87.94 375 ILE B C 1
ATOM 8916 O O . ILE B 1 380 ? 29.059 -7.963 -6.471 1.00 87.27 375 ILE B O 1
ATOM 8921 N N . LEU B 1 381 ? 28.341 -9.662 -7.785 1.00 87.24 376 LEU B N 1
ATOM 8922 C CA . LEU B 1 381 ? 26.928 -9.465 -7.499 1.00 87.88 376 LEU B CA 1
ATOM 8923 C C . LEU B 1 381 ? 26.723 -9.209 -6.021 1.00 88.73 376 LEU B C 1
ATOM 8924 O O . LEU B 1 381 ? 26.049 -8.255 -5.627 1.00 89.11 376 LEU B O 1
ATOM 8929 N N . LEU B 1 382 ? 27.309 -10.073 -5.204 1.00 88.93 377 LEU B N 1
ATOM 8930 C CA . LEU B 1 382 ? 27.191 -9.947 -3.764 1.00 87.97 377 LEU B CA 1
ATOM 8931 C C . LEU B 1 382 ? 27.716 -8.614 -3.284 1.00 88.20 377 LEU B C 1
ATOM 8932 O O . LEU B 1 382 ? 26.955 -7.789 -2.785 1.00 87.82 377 LEU B O 1
ATOM 8937 N N . THR B 1 383 ? 29.021 -8.411 -3.446 1.00 88.97 378 THR B N 1
ATOM 8938 C CA . THR B 1 383 ? 29.662 -7.175 -3.010 1.00 89.68 378 THR B CA 1
ATOM 8939 C C . THR B 1 383 ? 28.839 -5.952 -3.438 1.00 89.18 378 THR B C 1
ATOM 8940 O O . THR B 1 383 ? 28.791 -4.948 -2.727 1.00 88.61 378 THR B O 1
ATOM 8944 N N . MET B 1 384 ? 28.171 -6.053 -4.585 1.00 89.28 379 MET B N 1
ATOM 8945 C CA . MET B 1 384 ? 27.351 -4.956 -5.093 1.00 89.60 379 MET B CA 1
ATOM 8946 C C . MET B 1 384 ? 26.128 -4.757 -4.227 1.00 89.69 379 MET B C 1
ATOM 8947 O O . MET B 1 384 ? 25.771 -3.633 -3.917 1.00 90.14 379 MET B O 1
ATOM 8952 N N . ILE B 1 385 ? 25.478 -5.857 -3.857 1.00 91.32 380 ILE B N 1
ATOM 8953 C CA . ILE B 1 385 ? 24.271 -5.810 -3.031 1.00 92.69 380 ILE B CA 1
ATOM 8954 C C . ILE B 1 385 ? 24.482 -5.023 -1.751 1.00 95.06 380 ILE B C 1
ATOM 8955 O O . ILE B 1 385 ? 23.583 -4.324 -1.291 1.00 95.74 380 ILE B O 1
ATOM 8960 N N . LYS B 1 386 ? 25.676 -5.152 -1.182 1.00 97.68 381 LYS B N 1
ATOM 8961 C CA . LYS B 1 386 ? 26.059 -4.424 0.028 1.00 100.21 381 LYS B CA 1
ATOM 8962 C C . LYS B 1 386 ? 26.609 -3.072 -0.469 1.00 102.89 381 LYS B C 1
ATOM 8963 O O . LYS B 1 386 ? 26.693 -2.857 -1.677 1.00 104.11 381 LYS B O 1
ATOM 8969 N N . SER B 1 387 ? 26.975 -2.169 0.437 1.00 104.95 382 SER B N 1
ATOM 8970 C CA . SER B 1 387 ? 27.501 -0.853 0.046 1.00 106.31 382 SER B CA 1
ATOM 8971 C C . SER B 1 387 ? 26.427 -0.042 -0.671 1.00 108.45 382 SER B C 1
ATOM 8972 O O . SER B 1 387 ? 26.017 -0.397 -1.778 1.00 107.78 382 SER B O 1
ATOM 8975 N N . GLN B 1 388 ? 25.988 1.054 -0.049 1.00 110.64 383 GLN B N 1
ATOM 8976 C CA . GLN B 1 388 ? 24.935 1.888 -0.632 1.00 112.53 383 GLN B CA 1
ATOM 8977 C C . GLN B 1 388 ? 25.117 2.068 -2.122 1.00 113.72 383 GLN B C 1
ATOM 8978 O O . GLN B 1 388 ? 24.448 1.401 -2.901 1.00 113.16 383 GLN B O 1
ATOM 8984 N N . LYS B 1 389 ? 26.019 2.968 -2.503 1.00 115.16 384 LYS B N 1
ATOM 8985 C CA . LYS B 1 389 ? 26.344 3.263 -3.904 1.00 116.01 384 LYS B CA 1
ATOM 8986 C C . LYS B 1 389 ? 25.458 2.607 -4.978 1.00 115.17 384 LYS B C 1
ATOM 8987 O O . LYS B 1 389 ? 24.831 3.303 -5.780 1.00 114.50 384 LYS B O 1
ATOM 8993 N N . MET B 1 390 ? 25.411 1.277 -4.995 1.00 114.11 385 MET B N 1
ATOM 8994 C CA . MET B 1 390 ? 24.597 0.545 -5.960 1.00 112.69 385 MET B CA 1
ATOM 8995 C C . MET B 1 390 ? 23.112 0.489 -5.569 1.00 110.99 385 MET B C 1
ATOM 8996 O O . MET B 1 390 ? 22.334 -0.262 -6.160 1.00 110.55 385 MET B O 1
ATOM 9001 N N . THR B 1 391 ? 22.726 1.294 -4.582 1.00 108.76 386 THR B N 1
ATOM 9002 C CA . THR B 1 391 ? 21.351 1.335 -4.091 1.00 107.03 386 THR B CA 1
ATOM 9003 C C . THR B 1 391 ? 20.379 1.536 -5.232 1.00 105.67 386 THR B C 1
ATOM 9004 O O . THR B 1 391 ? 19.343 0.881 -5.306 1.00 105.70 386 THR B O 1
ATOM 9008 N N . HIS B 1 392 ? 20.720 2.460 -6.116 1.00 104.73 387 HIS B N 1
ATOM 9009 C CA . HIS B 1 392 ? 19.882 2.764 -7.261 1.00 103.62 387 HIS B CA 1
ATOM 9010 C C . HIS B 1 392 ? 19.384 1.498 -7.946 1.00 101.98 387 HIS B C 1
ATOM 9011 O O . HIS B 1 392 ? 18.251 1.457 -8.432 1.00 101.81 387 HIS B O 1
ATOM 9018 N N . CYS B 1 393 ? 20.221 0.459 -7.964 1.00 99.63 388 CYS B N 1
ATOM 9019 C CA . CYS B 1 393 ? 19.853 -0.806 -8.602 1.00 95.95 388 CYS B CA 1
ATOM 9020 C C . CYS B 1 393 ? 19.781 -1.998 -7.636 1.00 92.95 388 CYS B C 1
ATOM 9021 O O . CYS B 1 393 ? 20.044 -3.135 -8.014 1.00 92.20 388 CYS B O 1
ATOM 9024 N N . LEU B 1 394 ? 19.405 -1.739 -6.389 1.00 90.65 389 LEU B N 1
ATOM 9025 C CA . LEU B 1 394 ? 19.303 -2.814 -5.405 1.00 88.33 389 LEU B CA 1
ATOM 9026 C C . LEU B 1 394 ? 18.151 -3.755 -5.763 1.00 86.57 389 LEU B C 1
ATOM 9027 O O . LEU B 1 394 ? 18.326 -4.975 -5.800 1.00 86.90 389 LEU B O 1
ATOM 9032 N N . TYR B 1 395 ? 16.976 -3.188 -6.020 1.00 82.64 390 TYR B N 1
ATOM 9033 C CA . TYR B 1 395 ? 15.823 -3.990 -6.381 1.00 78.77 390 TYR B CA 1
ATOM 9034 C C . TYR B 1 395 ? 16.161 -5.023 -7.454 1.00 79.30 390 TYR B C 1
ATOM 9035 O O . TYR B 1 395 ? 15.612 -6.115 -7.454 1.00 79.69 390 TYR B O 1
ATOM 9044 N N . GLY B 1 396 ? 17.052 -4.677 -8.380 1.00 80.59 391 GLY B N 1
ATOM 9045 C CA . GLY B 1 396 ? 17.421 -5.619 -9.433 1.00 80.55 391 GLY B CA 1
ATOM 9046 C C . GLY B 1 396 ? 18.406 -6.675 -8.946 1.00 81.19 391 GLY B C 1
ATOM 9047 O O . GLY B 1 396 ? 18.309 -7.872 -9.262 1.00 81.15 391 GLY B O 1
ATOM 9048 N N . LEU B 1 397 ? 19.376 -6.222 -8.164 1.00 80.70 392 LEU B N 1
ATOM 9049 C CA . LEU B 1 397 ? 20.369 -7.120 -7.619 1.00 79.11 392 LEU B CA 1
ATOM 9050 C C . LEU B 1 397 ? 19.663 -8.135 -6.741 1.00 78.19 392 LEU B C 1
ATOM 9051 O O . LEU B 1 397 ? 20.033 -9.306 -6.721 1.00 78.25 392 LEU B O 1
ATOM 9056 N N . LEU B 1 398 ? 18.633 -7.685 -6.029 1.00 76.64 393 LEU B N 1
ATOM 9057 C CA . LEU B 1 398 ? 17.865 -8.571 -5.150 1.00 75.18 393 LEU B CA 1
ATOM 9058 C C . LEU B 1 398 ? 16.895 -9.474 -5.916 1.00 73.46 393 LEU B C 1
ATOM 9059 O O . LEU B 1 398 ? 16.426 -10.474 -5.381 1.00 74.19 393 LEU B O 1
ATOM 9064 N N . VAL B 1 399 ? 16.589 -9.128 -7.159 1.00 71.83 394 VAL B N 1
ATOM 9065 C CA . VAL B 1 399 ? 15.687 -9.965 -7.935 1.00 72.32 394 VAL B CA 1
ATOM 9066 C C . VAL B 1 399 ? 16.415 -11.170 -8.528 1.00 73.90 394 VAL B C 1
ATOM 9067 O O . VAL B 1 399 ? 15.804 -12.225 -8.739 1.00 75.61 394 VAL B O 1
ATOM 9071 N N . ILE B 1 400 ? 17.714 -11.017 -8.784 1.00 73.91 395 ILE B N 1
ATOM 9072 C CA . ILE B 1 400 ? 18.537 -12.104 -9.323 1.00 72.65 395 ILE B CA 1
ATOM 9073 C C . ILE B 1 400 ? 18.817 -13.148 -8.232 1.00 72.82 395 ILE B C 1
ATOM 9074 O O . ILE B 1 400 ? 18.795 -14.353 -8.491 1.00 72.95 395 ILE B O 1
ATOM 9079 N N . MET B 1 401 ? 19.076 -12.685 -7.011 1.00 72.43 396 MET B N 1
ATOM 9080 C CA . MET B 1 401 ? 19.372 -13.597 -5.906 1.00 73.76 396 MET B CA 1
ATOM 9081 C C . MET B 1 401 ? 18.205 -14.486 -5.525 1.00 73.99 396 MET B C 1
ATOM 9082 O O . MET B 1 401 ? 18.381 -15.615 -5.083 1.00 72.12 396 MET B O 1
ATOM 9087 N N . ALA B 1 402 ? 17.005 -13.960 -5.690 1.00 75.49 397 ALA B N 1
ATOM 9088 C CA . ALA B 1 402 ? 15.812 -14.714 -5.380 1.00 75.36 397 ALA B CA 1
ATOM 9089 C C . ALA B 1 402 ? 15.589 -15.742 -6.471 1.00 75.02 397 ALA B C 1
ATOM 9090 O O . ALA B 1 402 ? 15.058 -16.820 -6.218 1.00 76.47 397 ALA B O 1
ATOM 9092 N N . ASN B 1 403 ? 15.984 -15.415 -7.693 1.00 74.06 398 ASN B N 1
ATOM 9093 C CA . ASN B 1 403 ? 15.788 -16.360 -8.773 1.00 73.95 398 ASN B CA 1
ATOM 9094 C C . ASN B 1 403 ? 16.851 -17.434 -8.764 1.00 73.27 398 ASN B C 1
ATOM 9095 O O . ASN B 1 403 ? 16.550 -18.594 -9.010 1.00 73.46 398 ASN B O 1
ATOM 9100 N N . LEU B 1 404 ? 18.093 -17.062 -8.478 1.00 73.67 399 LEU B N 1
ATOM 9101 C CA . LEU B 1 404 ? 19.160 -18.057 -8.456 1.00 75.56 399 LEU B CA 1
ATOM 9102 C C . LEU B 1 404 ? 18.985 -19.039 -7.295 1.00 76.97 399 LEU B C 1
ATOM 9103 O O . LEU B 1 404 ? 19.319 -20.214 -7.432 1.00 80.04 399 LEU B O 1
ATOM 9108 N N . SER B 1 405 ? 18.448 -18.566 -6.170 1.00 76.48 400 SER B N 1
ATOM 9109 C CA . SER B 1 405 ? 18.234 -19.412 -4.996 1.00 75.72 400 SER B CA 1
ATOM 9110 C C . SER B 1 405 ? 16.903 -20.169 -4.997 1.00 77.11 400 SER B C 1
ATOM 9111 O O . SER B 1 405 ? 16.688 -21.038 -4.160 1.00 77.36 400 SER B O 1
ATOM 9114 N N . THR B 1 406 ? 16.014 -19.821 -5.925 1.00 79.59 401 THR B N 1
ATOM 9115 C CA . THR B 1 406 ? 14.707 -20.461 -6.041 1.00 82.25 401 THR B CA 1
ATOM 9116 C C . THR B 1 406 ? 14.888 -21.935 -6.377 1.00 85.94 401 THR B C 1
ATOM 9117 O O . THR B 1 406 ? 15.593 -22.280 -7.329 1.00 86.61 401 THR B O 1
ATOM 9121 N N . LEU B 1 407 ? 14.254 -22.799 -5.590 1.00 89.06 402 LEU B N 1
ATOM 9122 C CA . LEU B 1 407 ? 14.338 -24.236 -5.808 1.00 91.05 402 LEU B CA 1
ATOM 9123 C C . LEU B 1 407 ? 13.095 -24.732 -6.527 1.00 94.50 402 LEU B C 1
ATOM 9124 O O . LEU B 1 407 ? 12.088 -24.028 -6.601 1.00 94.63 402 LEU B O 1
ATOM 9129 N N . PRO B 1 408 ? 13.160 -25.948 -7.087 1.00 97.97 403 PRO B N 1
ATOM 9130 C CA . PRO B 1 408 ? 12.042 -26.563 -7.810 1.00 101.17 403 PRO B CA 1
ATOM 9131 C C . PRO B 1 408 ? 10.943 -27.109 -6.879 1.00 105.54 403 PRO B C 1
ATOM 9132 O O . PRO B 1 408 ? 11.224 -27.545 -5.758 1.00 105.93 403 PRO B O 1
ATOM 9136 N N . GLU B 1 409 ? 9.699 -27.082 -7.362 1.00 109.42 404 GLU B N 1
ATOM 9137 C CA . GLU B 1 409 ? 8.528 -27.556 -6.611 1.00 112.63 404 GLU B CA 1
ATOM 9138 C C . GLU B 1 409 ? 8.067 -28.904 -7.165 1.00 114.70 404 GLU B C 1
ATOM 9139 O O . GLU B 1 409 ? 8.201 -29.163 -8.362 1.00 115.89 404 GLU B O 1
ATOM 9145 N N . GLU B 1 410 ? 7.518 -29.750 -6.296 1.00 116.49 405 GLU B N 1
ATOM 9146 C CA . GLU B 1 410 ? 7.026 -31.076 -6.686 1.00 117.97 405 GLU B CA 1
ATOM 9147 C C . GLU B 1 410 ? 6.270 -31.714 -5.526 1.00 118.14 405 GLU B C 1
ATOM 9148 O O . GLU B 1 410 ? 6.758 -32.661 -4.905 1.00 118.63 405 GLU B O 1
ATOM 9154 N N . PRO B 1 430 ? 5.213 -46.340 -5.873 1.00 145.58 425 PRO B N 1
ATOM 9155 C CA . PRO B 1 430 ? 5.471 -46.515 -4.451 1.00 146.31 425 PRO B CA 1
ATOM 9156 C C . PRO B 1 430 ? 6.711 -47.379 -4.233 1.00 146.83 425 PRO B C 1
ATOM 9157 O O . PRO B 1 430 ? 7.196 -47.507 -3.105 1.00 146.49 425 PRO B O 1
ATOM 9159 N N . ALA B 1 431 ? 7.220 -47.975 -5.312 1.00 147.38 426 ALA B N 1
ATOM 9160 C CA . ALA B 1 431 ? 8.411 -48.815 -5.220 1.00 147.65 426 ALA B CA 1
ATOM 9161 C C . ALA B 1 431 ? 9.644 -47.919 -5.059 1.00 148.38 426 ALA B C 1
ATOM 9162 O O . ALA B 1 431 ? 10.709 -48.378 -4.635 1.00 148.53 426 ALA B O 1
ATOM 9164 N N . ALA B 1 432 ? 9.474 -46.639 -5.394 1.00 148.75 427 ALA B N 1
ATOM 9165 C CA . ALA B 1 432 ? 10.520 -45.618 -5.290 1.00 148.60 427 ALA B CA 1
ATOM 9166 C C . ALA B 1 432 ? 11.651 -45.750 -6.307 1.00 148.76 427 ALA B C 1
ATOM 9167 O O . ALA B 1 432 ? 12.816 -45.510 -5.980 1.00 149.03 427 ALA B O 1
ATOM 9169 N N . ASP B 1 433 ? 11.305 -46.124 -7.537 1.00 148.18 428 ASP B N 1
ATOM 9170 C CA . ASP B 1 433 ? 12.291 -46.278 -8.604 1.00 147.01 428 ASP B CA 1
ATOM 9171 C C . ASP B 1 433 ? 11.605 -46.481 -9.949 1.00 146.34 428 ASP B C 1
ATOM 9172 O O . ASP B 1 433 ? 11.673 -45.616 -10.825 1.00 145.27 428 ASP B O 1
ATOM 9174 N N . LYS B 1 434 ? 16.542 -39.792 -14.807 1.00 127.67 429 LYS B N 1
ATOM 9175 C CA . LYS B 1 434 ? 16.232 -38.375 -14.652 1.00 128.76 429 LYS B CA 1
ATOM 9176 C C . LYS B 1 434 ? 15.943 -38.058 -13.190 1.00 129.10 429 LYS B C 1
ATOM 9177 O O . LYS B 1 434 ? 15.929 -36.895 -12.783 1.00 128.86 429 LYS B O 1
ATOM 9183 N N . VAL B 1 435 ? 15.708 -39.102 -12.404 1.00 129.48 430 VAL B N 1
ATOM 9184 C CA . VAL B 1 435 ? 15.428 -38.938 -10.983 1.00 129.96 430 VAL B CA 1
ATOM 9185 C C . VAL B 1 435 ? 16.756 -38.907 -10.225 1.00 129.68 430 VAL B C 1
ATOM 9186 O O . VAL B 1 435 ? 16.818 -39.170 -9.017 1.00 129.04 430 VAL B O 1
ATOM 9190 N N . GLY B 1 436 ? 17.819 -38.595 -10.961 1.00 128.90 431 GLY B N 1
ATOM 9191 C CA . GLY B 1 436 ? 19.145 -38.504 -10.378 1.00 127.19 431 GLY B CA 1
ATOM 9192 C C . GLY B 1 436 ? 19.753 -37.186 -10.813 1.00 126.01 431 GLY B C 1
ATOM 9193 O O . GLY B 1 436 ? 20.576 -36.599 -10.106 1.00 125.94 431 GLY B O 1
ATOM 9194 N N . ALA B 1 437 ? 19.324 -36.730 -11.990 1.00 124.59 432 ALA B N 1
ATOM 9195 C CA . ALA B 1 437 ? 19.781 -35.474 -12.587 1.00 122.47 432 ALA B CA 1
ATOM 9196 C C . ALA B 1 437 ? 19.184 -34.297 -11.832 1.00 120.38 432 ALA B C 1
ATOM 9197 O O . ALA B 1 437 ? 19.783 -33.223 -11.740 1.00 119.36 432 ALA B O 1
ATOM 9199 N N . GLU B 1 438 ? 17.984 -34.505 -11.310 1.00 118.53 433 GLU B N 1
ATOM 9200 C CA . GLU B 1 438 ? 17.316 -33.481 -10.544 1.00 116.01 433 GLU B CA 1
ATOM 9201 C C . GLU B 1 438 ? 17.902 -33.548 -9.151 1.00 113.08 433 GLU B C 1
ATOM 9202 O O . GLU B 1 438 ? 18.126 -32.525 -8.524 1.00 113.45 433 GLU B O 1
ATOM 9208 N N . LYS B 1 439 ? 18.172 -34.755 -8.672 1.00 110.01 434 LYS B N 1
ATOM 9209 C CA . LYS B 1 439 ? 18.766 -34.896 -7.350 1.00 108.24 434 LYS B CA 1
ATOM 9210 C C . LYS B 1 439 ? 20.119 -34.198 -7.397 1.00 106.42 434 LYS B C 1
ATOM 9211 O O . LYS B 1 439 ? 20.695 -33.861 -6.361 1.00 105.98 434 LYS B O 1
ATOM 9217 N N . ALA B 1 440 ? 20.615 -33.989 -8.615 1.00 103.89 435 ALA B N 1
ATOM 9218 C CA . ALA B 1 440 ? 21.906 -33.345 -8.836 1.00 100.86 435 ALA B CA 1
ATOM 9219 C C . ALA B 1 440 ? 21.778 -31.839 -9.075 1.00 99.22 435 ALA B C 1
ATOM 9220 O O . ALA B 1 440 ? 22.554 -31.058 -8.528 1.00 101.01 435 ALA B O 1
ATOM 9222 N N . ALA B 1 441 ? 20.819 -31.425 -9.899 1.00 95.56 436 ALA B N 1
ATOM 9223 C CA . ALA B 1 441 ? 20.625 -30.004 -10.157 1.00 91.80 436 ALA B CA 1
ATOM 9224 C C . ALA B 1 441 ? 20.148 -29.367 -8.855 1.00 90.69 436 ALA B C 1
ATOM 9225 O O . ALA B 1 441 ? 20.682 -28.357 -8.406 1.00 89.19 436 ALA B O 1
ATOM 9227 N N . LYS B 1 442 ? 19.137 -29.980 -8.252 1.00 90.37 437 LYS B N 1
ATOM 9228 C CA . LYS B 1 442 ? 18.578 -29.517 -6.993 1.00 90.96 437 LYS B CA 1
ATOM 9229 C C . LYS B 1 442 ? 19.748 -29.233 -6.064 1.00 90.64 437 LYS B C 1
ATOM 9230 O O . LYS B 1 442 ? 19.764 -28.241 -5.336 1.00 90.65 437 LYS B O 1
ATOM 9236 N N . GLU B 1 443 ? 20.740 -30.109 -6.119 1.00 90.91 438 GLU B N 1
ATOM 9237 C CA . GLU B 1 443 ? 21.935 -29.983 -5.293 1.00 92.28 438 GLU B CA 1
ATOM 9238 C C . GLU B 1 443 ? 22.786 -28.745 -5.615 1.00 90.83 438 GLU B C 1
ATOM 9239 O O . GLU B 1 443 ? 23.281 -28.081 -4.707 1.00 89.28 438 GLU B O 1
ATOM 9245 N N . ASP B 1 444 ? 22.959 -28.445 -6.903 1.00 90.04 439 ASP B N 1
ATOM 9246 C CA . ASP B 1 444 ? 23.746 -27.289 -7.332 1.00 88.91 439 ASP B CA 1
ATOM 9247 C C . ASP B 1 444 ? 23.160 -25.992 -6.799 1.00 87.78 439 ASP B C 1
ATOM 9248 O O . ASP B 1 444 ? 23.804 -24.942 -6.831 1.00 88.40 439 ASP B O 1
ATOM 9253 N N . ILE B 1 445 ? 21.928 -26.072 -6.314 1.00 84.64 440 ILE B N 1
ATOM 9254 C CA . ILE B 1 445 ? 21.254 -24.910 -5.775 1.00 81.14 440 ILE B CA 1
ATOM 9255 C C . ILE B 1 445 ? 21.505 -24.833 -4.273 1.00 79.63 440 ILE B C 1
ATOM 9256 O O . ILE B 1 445 ? 21.813 -23.771 -3.730 1.00 77.50 440 ILE B O 1
ATOM 9261 N N . LEU B 1 446 ? 21.384 -25.964 -3.596 1.00 79.18 441 LEU B N 1
ATOM 9262 C CA . LEU B 1 446 ? 21.632 -25.979 -2.166 1.00 79.19 441 LEU B CA 1
ATOM 9263 C C . LEU B 1 446 ? 23.059 -25.477 -1.947 1.00 79.63 441 LEU B C 1
ATOM 9264 O O . LEU B 1 446 ? 23.311 -24.696 -1.034 1.00 79.60 441 LEU B O 1
ATOM 9269 N N . LEU B 1 447 ? 23.983 -25.912 -2.804 1.00 81.36 442 LEU B N 1
ATOM 9270 C CA . LEU B 1 447 ? 25.384 -25.505 -2.709 1.00 83.58 442 LEU B CA 1
ATOM 9271 C C . LEU B 1 447 ? 25.500 -23.996 -2.875 1.00 84.57 442 LEU B C 1
ATOM 9272 O O . LEU B 1 447 ? 26.151 -23.316 -2.081 1.00 85.39 442 LEU B O 1
ATOM 9277 N N . PHE B 1 448 ? 24.854 -23.478 -3.911 1.00 84.75 443 PHE B N 1
ATOM 9278 C CA . PHE B 1 448 ? 24.842 -22.043 -4.184 1.00 84.06 443 PHE B CA 1
ATOM 9279 C C . PHE B 1 448 ? 24.205 -21.316 -2.992 1.00 85.14 443 PHE B C 1
ATOM 9280 O O . PHE B 1 448 ? 24.812 -20.429 -2.391 1.00 85.21 443 PHE B O 1
ATOM 9288 N N . ASN B 1 449 ? 22.980 -21.711 -2.649 1.00 85.72 444 ASN B N 1
ATOM 9289 C CA . ASN B 1 449 ? 22.253 -21.094 -1.550 1.00 85.50 444 ASN B CA 1
ATOM 9290 C C . ASN B 1 449 ? 23.051 -20.914 -0.277 1.00 87.69 444 ASN B C 1
ATOM 9291 O O . ASN B 1 449 ? 22.906 -19.900 0.397 1.00 89.42 444 ASN B O 1
ATOM 9296 N N . GLU B 1 450 ? 23.899 -21.873 0.073 1.00 89.30 445 GLU B N 1
ATOM 9297 C CA . GLU B 1 450 ? 24.654 -21.715 1.308 1.00 91.49 445 GLU B CA 1
ATOM 9298 C C . GLU B 1 450 ? 25.977 -20.972 1.148 1.00 91.07 445 GLU B C 1
ATOM 9299 O O . GLU B 1 450 ? 26.420 -20.281 2.073 1.00 89.92 445 GLU B O 1
ATOM 9305 N N . LYS B 1 451 ? 26.591 -21.103 -0.028 1.00 90.29 446 LYS B N 1
ATOM 9306 C CA . LYS B 1 451 ? 27.881 -20.472 -0.315 1.00 88.53 446 LYS B CA 1
ATOM 9307 C C . LYS B 1 451 ? 27.825 -18.962 -0.444 1.00 87.56 446 LYS B C 1
ATOM 9308 O O . LYS B 1 451 ? 28.770 -18.271 -0.063 1.00 87.37 446 LYS B O 1
ATOM 9314 N N . TYR B 1 452 ? 26.718 -18.453 -0.975 1.00 86.55 447 TYR B N 1
ATOM 9315 C CA . TYR B 1 452 ? 26.569 -17.021 -1.184 1.00 85.84 447 TYR B CA 1
ATOM 9316 C C . TYR B 1 452 ? 25.473 -16.382 -0.359 1.00 85.10 447 TYR B C 1
ATOM 9317 O O . TYR B 1 452 ? 25.500 -15.184 -0.100 1.00 86.89 447 TYR B O 1
ATOM 9326 N N . ILE B 1 453 ? 24.505 -17.168 0.069 1.00 82.35 448 ILE B N 1
ATOM 9327 C CA . ILE B 1 453 ? 23.433 -16.600 0.844 1.00 79.70 448 ILE B CA 1
ATOM 9328 C C . ILE B 1 453 ? 23.633 -16.752 2.347 1.00 80.02 448 ILE B C 1
ATOM 9329 O O . ILE B 1 453 ? 23.446 -15.791 3.093 1.00 82.05 448 ILE B O 1
ATOM 9334 N N . LEU B 1 454 ? 24.041 -17.935 2.796 1.00 78.19 449 LEU B N 1
ATOM 9335 C CA . LEU B 1 454 ? 24.237 -18.173 4.231 1.00 76.22 449 LEU B CA 1
ATOM 9336 C C . LEU B 1 454 ? 25.582 -17.750 4.803 1.00 75.80 449 LEU B C 1
ATOM 9337 O O . LEU B 1 454 ? 25.660 -16.875 5.676 1.00 73.87 449 LEU B O 1
ATOM 9342 N N . ARG B 1 455 ? 26.634 -18.400 4.312 1.00 77.06 450 ARG B N 1
ATOM 9343 C CA . ARG B 1 455 ? 27.996 -18.143 4.767 1.00 77.35 450 ARG B CA 1
ATOM 9344 C C . ARG B 1 455 ? 28.318 -16.671 4.719 1.00 76.35 450 ARG B C 1
ATOM 9345 O O . ARG B 1 455 ? 28.922 -16.137 5.639 1.00 77.65 450 ARG B O 1
ATOM 9353 N N . THR B 1 456 ? 27.894 -16.007 3.658 1.00 75.19 451 THR B N 1
ATOM 9354 C CA . THR B 1 456 ? 28.181 -14.598 3.527 1.00 76.91 451 THR B CA 1
ATOM 9355 C C . THR B 1 456 ? 27.235 -13.715 4.341 1.00 78.21 451 THR B C 1
ATOM 9356 O O . THR B 1 456 ? 27.077 -12.532 4.056 1.00 78.77 451 THR B O 1
ATOM 9360 N N . GLU B 1 457 ? 26.626 -14.301 5.366 1.00 79.88 452 GLU B N 1
ATOM 9361 C CA . GLU B 1 457 ? 25.709 -13.593 6.270 1.00 81.73 452 GLU B CA 1
ATOM 9362 C C . GLU B 1 457 ? 24.808 -12.558 5.587 1.00 80.54 452 GLU B C 1
ATOM 9363 O O . GLU B 1 457 ? 24.580 -11.471 6.138 1.00 78.16 452 GLU B O 1
ATOM 9369 N N . LEU B 1 458 ? 24.277 -12.893 4.409 1.00 80.13 453 LEU B N 1
ATOM 9370 C CA . LEU B 1 458 ? 23.413 -11.958 3.680 1.00 79.77 453 LEU B CA 1
ATOM 9371 C C . LEU B 1 458 ? 22.094 -11.619 4.373 1.00 79.63 453 LEU B C 1
ATOM 9372 O O . LEU B 1 458 ? 21.616 -10.487 4.266 1.00 79.10 453 LEU B O 1
ATOM 9377 N N . ILE B 1 459 ? 21.503 -12.590 5.072 1.00 79.05 454 ILE B N 1
ATOM 9378 C CA . ILE B 1 459 ? 20.243 -12.359 5.777 1.00 78.68 454 ILE B CA 1
ATOM 9379 C C . ILE B 1 459 ? 20.499 -11.359 6.892 1.00 81.50 454 ILE B C 1
ATOM 9380 O O . ILE B 1 459 ? 19.733 -10.409 7.090 1.00 82.04 454 ILE B O 1
ATOM 9385 N N . SER B 1 460 ? 21.586 -11.600 7.621 1.00 83.29 455 SER B N 1
ATOM 9386 C CA . SER B 1 460 ? 22.006 -10.751 8.724 1.00 82.91 455 SER B CA 1
ATOM 9387 C C . SER B 1 460 ? 22.062 -9.308 8.199 1.00 82.42 455 SER B C 1
ATOM 9388 O O . SER B 1 460 ? 21.649 -8.374 8.881 1.00 80.64 455 SER B O 1
ATOM 9391 N N . PHE B 1 461 ? 22.560 -9.140 6.974 1.00 83.36 456 PHE B N 1
ATOM 9392 C CA . PHE B 1 461 ? 22.653 -7.822 6.360 1.00 84.79 456 PHE B CA 1
ATOM 9393 C C . PHE B 1 461 ? 21.279 -7.307 5.990 1.00 82.94 456 PHE B C 1
ATOM 9394 O O . PHE B 1 461 ? 20.951 -6.157 6.247 1.00 83.04 456 PHE B O 1
ATOM 9402 N N . LEU B 1 462 ? 20.472 -8.153 5.371 1.00 81.23 457 LEU B N 1
ATOM 9403 C CA . LEU B 1 462 ? 19.138 -7.727 5.003 1.00 81.50 457 LEU B CA 1
ATOM 9404 C C . LEU B 1 462 ? 18.329 -7.374 6.258 1.00 81.61 457 LEU B C 1
ATOM 9405 O O . LEU B 1 462 ? 17.436 -6.531 6.216 1.00 81.78 457 LEU B O 1
ATOM 9410 N N . LYS B 1 463 ? 18.662 -8.002 7.379 1.00 81.70 458 LYS B N 1
ATOM 9411 C CA . LYS B 1 463 ? 17.966 -7.737 8.626 1.00 82.97 458 LYS B CA 1
ATOM 9412 C C . LYS B 1 463 ? 18.228 -6.302 9.040 1.00 84.39 458 LYS B C 1
ATOM 9413 O O . LYS B 1 463 ? 17.298 -5.570 9.364 1.00 83.51 458 LYS B O 1
ATOM 9419 N N . ARG B 1 464 ? 19.495 -5.897 9.014 1.00 87.51 459 ARG B N 1
ATOM 9420 C CA . ARG B 1 464 ? 19.871 -4.536 9.395 1.00 91.03 459 ARG B CA 1
ATOM 9421 C C . ARG B 1 464 ? 19.560 -3.519 8.306 1.00 91.94 459 ARG B C 1
ATOM 9422 O O . ARG B 1 464 ? 20.053 -2.402 8.373 1.00 93.04 459 ARG B O 1
ATOM 9430 N N . GLU B 1 465 ? 18.771 -3.893 7.303 1.00 92.69 460 GLU B N 1
ATOM 9431 C CA . GLU B 1 465 ? 18.453 -2.977 6.206 1.00 92.93 460 GLU B CA 1
ATOM 9432 C C . GLU B 1 465 ? 16.990 -3.021 5.841 1.00 93.59 460 GLU B C 1
ATOM 9433 O O . GLU B 1 465 ? 16.496 -2.142 5.141 1.00 92.80 460 GLU B O 1
ATOM 9439 N N . MET B 1 466 ? 16.315 -4.060 6.316 1.00 95.38 461 MET B N 1
ATOM 9440 C CA . MET B 1 466 ? 14.906 -4.293 6.029 1.00 96.78 461 MET B CA 1
ATOM 9441 C C . MET B 1 466 ? 14.004 -3.066 6.052 1.00 98.02 461 MET B C 1
ATOM 9442 O O . MET B 1 466 ? 12.895 -3.095 5.511 1.00 98.58 461 MET B O 1
ATOM 9447 N N . HIS B 1 467 ? 14.465 -1.983 6.659 1.00 98.67 462 HIS B N 1
ATOM 9448 C CA . HIS B 1 467 ? 13.641 -0.792 6.694 1.00 99.70 462 HIS B CA 1
ATOM 9449 C C . HIS B 1 467 ? 13.906 0.129 5.501 1.00 98.95 462 HIS B C 1
ATOM 9450 O O . HIS B 1 467 ? 12.970 0.687 4.931 1.00 98.75 462 HIS B O 1
ATOM 9457 N N . ASN B 1 468 ? 15.173 0.260 5.111 1.00 98.55 463 ASN B N 1
ATOM 9458 C CA . ASN B 1 468 ? 15.575 1.124 3.989 1.00 98.57 463 ASN B CA 1
ATOM 9459 C C . ASN B 1 468 ? 15.226 0.585 2.594 1.00 97.51 463 ASN B C 1
ATOM 9460 O O . ASN B 1 468 ? 15.559 1.204 1.572 1.00 97.59 463 ASN B O 1
ATOM 9465 N N . LEU B 1 469 ? 14.566 -0.568 2.557 1.00 94.47 464 LEU B N 1
ATOM 9466 C CA . LEU B 1 469 ? 14.184 -1.192 1.303 1.00 91.39 464 LEU B CA 1
ATOM 9467 C C . LEU B 1 469 ? 12.775 -0.844 0.845 1.00 90.22 464 LEU B C 1
ATOM 9468 O O . LEU B 1 469 ? 11.835 -0.774 1.633 1.00 90.18 464 LEU B O 1
ATOM 9473 N N . SER B 1 470 ? 12.644 -0.628 -0.452 1.00 89.29 465 SER B N 1
ATOM 9474 C CA . SER B 1 470 ? 11.362 -0.325 -1.042 1.00 89.21 465 SER B CA 1
ATOM 9475 C C . SER B 1 470 ? 10.440 -1.518 -0.800 1.00 90.20 465 SER B C 1
ATOM 9476 O O . SER B 1 470 ? 10.909 -2.630 -0.556 1.00 90.86 465 SER B O 1
ATOM 9479 N N . PRO B 1 471 ? 9.114 -1.304 -0.842 1.00 90.22 466 PRO B N 1
ATOM 9480 C CA . PRO B 1 471 ? 8.211 -2.436 -0.624 1.00 90.37 466 PRO B CA 1
ATOM 9481 C C . PRO B 1 471 ? 8.404 -3.546 -1.668 1.00 90.40 466 PRO B C 1
ATOM 9482 O O . PRO B 1 471 ? 7.729 -4.577 -1.629 1.00 91.33 466 PRO B O 1
ATOM 9486 N N . ASN B 1 472 ? 9.326 -3.324 -2.601 1.00 89.93 467 ASN B N 1
ATOM 9487 C CA . ASN B 1 472 ? 9.630 -4.302 -3.641 1.00 88.47 467 ASN B CA 1
ATOM 9488 C C . ASN B 1 472 ? 10.868 -5.080 -3.242 1.00 87.02 467 ASN B C 1
ATOM 9489 O O . ASN B 1 472 ? 10.879 -6.299 -3.311 1.00 86.39 467 ASN B O 1
ATOM 9494 N N . CYS B 1 473 ? 11.912 -4.359 -2.839 1.00 86.87 468 CYS B N 1
ATOM 9495 C CA . CYS B 1 473 ? 13.165 -4.979 -2.409 1.00 86.98 468 CYS B CA 1
ATOM 9496 C C . CYS B 1 473 ? 12.846 -5.874 -1.216 1.00 87.20 468 CYS B C 1
ATOM 9497 O O . CYS B 1 473 ? 13.559 -6.844 -0.938 1.00 87.65 468 CYS B O 1
ATOM 9500 N N . LYS B 1 474 ? 11.760 -5.524 -0.520 1.00 86.56 469 LYS B N 1
ATOM 9501 C CA . LYS B 1 474 ? 11.279 -6.248 0.660 1.00 84.03 469 LYS B CA 1
ATOM 9502 C C . LYS B 1 474 ? 10.859 -7.659 0.272 1.00 82.74 469 LYS B C 1
ATOM 9503 O O . LYS B 1 474 ? 11.258 -8.635 0.900 1.00 82.11 469 LYS B O 1
ATOM 9509 N N . GLN B 1 475 ? 10.059 -7.748 -0.783 1.00 82.20 470 GLN B N 1
ATOM 9510 C CA . GLN B 1 475 ? 9.544 -9.015 -1.275 1.00 81.24 470 GLN B CA 1
ATOM 9511 C C . GLN B 1 475 ? 10.599 -9.958 -1.825 1.00 79.14 470 GLN B C 1
ATOM 9512 O O . GLN B 1 475 ? 10.453 -11.175 -1.710 1.00 79.45 470 GLN B O 1
ATOM 9518 N N . GLN B 1 476 ? 11.649 -9.420 -2.437 1.00 76.43 471 GLN B N 1
ATOM 9519 C CA . GLN B 1 476 ? 12.701 -10.284 -2.945 1.00 73.00 471 GLN B CA 1
ATOM 9520 C C . GLN B 1 476 ? 13.340 -10.922 -1.726 1.00 70.31 471 GLN B C 1
ATOM 9521 O O . GLN B 1 476 ? 13.675 -12.096 -1.742 1.00 68.47 471 GLN B O 1
ATOM 9527 N N . VAL B 1 477 ? 13.491 -10.146 -0.657 1.00 69.43 472 VAL B N 1
ATOM 9528 C CA . VAL B 1 477 ? 14.067 -10.676 0.580 1.00 69.65 472 VAL B CA 1
ATOM 9529 C C . VAL B 1 477 ? 13.195 -11.838 1.044 1.00 70.78 472 VAL B C 1
ATOM 9530 O O . VAL B 1 477 ? 13.695 -12.919 1.383 1.00 71.93 472 VAL B O 1
ATOM 9534 N N . VAL B 1 478 ? 11.884 -11.623 1.046 1.00 70.39 473 VAL B N 1
ATOM 9535 C CA . VAL B 1 478 ? 10.978 -12.678 1.474 1.00 68.87 473 VAL B CA 1
ATOM 9536 C C . VAL B 1 478 ? 11.162 -13.897 0.602 1.00 69.01 473 VAL B C 1
ATOM 9537 O O . VAL B 1 478 ? 11.033 -15.013 1.086 1.00 69.11 473 VAL B O 1
ATOM 9541 N N . ARG B 1 479 ? 11.463 -13.691 -0.677 1.00 69.00 474 ARG B N 1
ATOM 9542 C CA . ARG B 1 479 ? 11.669 -14.824 -1.572 1.00 69.95 474 ARG B CA 1
ATOM 9543 C C . ARG B 1 479 ? 12.995 -15.495 -1.260 1.00 69.85 474 ARG B C 1
ATOM 9544 O O . ARG B 1 479 ? 13.101 -16.717 -1.295 1.00 70.05 474 ARG B O 1
ATOM 9552 N N . ILE B 1 480 ? 14.013 -14.703 -0.950 1.00 70.40 475 ILE B N 1
ATOM 9553 C CA . ILE B 1 480 ? 15.296 -15.291 -0.606 1.00 71.39 475 ILE B CA 1
ATOM 9554 C C . ILE B 1 480 ? 15.073 -16.102 0.674 1.00 72.53 475 ILE B C 1
ATOM 9555 O O . ILE B 1 480 ? 15.400 -17.299 0.729 1.00 72.54 475 ILE B O 1
ATOM 9560 N N . ILE B 1 481 ? 14.488 -15.473 1.694 1.00 71.95 476 ILE B N 1
ATOM 9561 C CA . ILE B 1 481 ? 14.236 -16.200 2.934 1.00 72.10 476 ILE B CA 1
ATOM 9562 C C . ILE B 1 481 ? 13.435 -17.478 2.667 1.00 73.67 476 ILE B C 1
ATOM 9563 O O . ILE B 1 481 ? 13.752 -18.552 3.188 1.00 72.97 476 ILE B O 1
ATOM 9568 N N . TYR B 1 482 ? 12.405 -17.353 1.839 1.00 75.23 477 TYR B N 1
ATOM 9569 C CA . TYR B 1 482 ? 11.562 -18.487 1.491 1.00 76.76 477 TYR B CA 1
ATOM 9570 C C . TYR B 1 482 ? 12.407 -19.596 0.871 1.00 77.81 477 TYR B C 1
ATOM 9571 O O . TYR B 1 482 ? 12.397 -20.730 1.344 1.00 78.64 477 TYR B O 1
ATOM 9580 N N . ASN B 1 483 ? 13.140 -19.270 -0.189 1.00 78.60 478 ASN B N 1
ATOM 9581 C CA . ASN B 1 483 ? 13.967 -20.266 -0.859 1.00 78.45 478 ASN B CA 1
ATOM 9582 C C . ASN B 1 483 ? 14.942 -20.962 0.095 1.00 79.15 478 ASN B C 1
ATOM 9583 O O . ASN B 1 483 ? 15.301 -22.121 -0.115 1.00 81.23 478 ASN B O 1
ATOM 9588 N N . ILE B 1 484 ? 15.372 -20.277 1.147 1.00 77.04 479 ILE B N 1
ATOM 9589 C CA . ILE B 1 484 ? 16.288 -20.923 2.063 1.00 75.91 479 ILE B CA 1
ATOM 9590 C C . ILE B 1 484 ? 15.510 -21.915 2.939 1.00 76.35 479 ILE B C 1
ATOM 9591 O O . ILE B 1 484 ? 15.946 -23.052 3.106 1.00 78.57 479 ILE B O 1
ATOM 9596 N N . THR B 1 485 ? 14.351 -21.530 3.471 1.00 74.43 480 THR B N 1
ATOM 9597 C CA . THR B 1 485 ? 13.596 -22.469 4.307 1.00 73.34 480 THR B CA 1
ATOM 9598 C C . THR B 1 485 ? 13.138 -23.737 3.600 1.00 73.37 480 THR B C 1
ATOM 9599 O O . THR B 1 485 ? 12.602 -24.630 4.249 1.00 73.21 480 THR B O 1
ATOM 9603 N N . ARG B 1 486 ? 13.328 -23.833 2.289 1.00 73.63 481 ARG B N 1
ATOM 9604 C CA . ARG B 1 486 ? 12.899 -25.036 1.580 1.00 76.29 481 ARG B CA 1
ATOM 9605 C C . ARG B 1 486 ? 13.755 -26.255 1.909 1.00 78.56 481 ARG B C 1
ATOM 9606 O O . ARG B 1 486 ? 13.454 -27.367 1.495 1.00 78.29 481 ARG B O 1
ATOM 9614 N N . SER B 1 487 ? 14.824 -26.035 2.661 1.00 81.56 482 SER B N 1
ATOM 9615 C CA . SER B 1 487 ? 15.717 -27.112 3.075 1.00 83.48 482 SER B CA 1
ATOM 9616 C C . SER B 1 487 ? 15.928 -26.946 4.586 1.00 83.46 482 SER B C 1
ATOM 9617 O O . SER B 1 487 ? 16.780 -26.162 5.029 1.00 81.18 482 SER B O 1
ATOM 9620 N N . LYS B 1 488 ? 15.127 -27.692 5.352 1.00 84.23 483 LYS B N 1
ATOM 9621 C CA . LYS B 1 488 ? 15.121 -27.658 6.816 1.00 85.70 483 LYS B CA 1
ATOM 9622 C C . LYS B 1 488 ? 16.475 -27.545 7.481 1.00 85.71 483 LYS B C 1
ATOM 9623 O O . LYS B 1 488 ? 16.557 -27.254 8.672 1.00 85.10 483 LYS B O 1
ATOM 9629 N N . ASN B 1 489 ? 17.536 -27.778 6.724 1.00 85.56 484 ASN B N 1
ATOM 9630 C CA . ASN B 1 489 ? 18.863 -27.721 7.292 1.00 85.40 484 ASN B CA 1
ATOM 9631 C C . ASN B 1 489 ? 19.521 -26.361 7.322 1.00 86.00 484 ASN B C 1
ATOM 9632 O O . ASN B 1 489 ? 20.555 -26.193 7.960 1.00 86.83 484 ASN B O 1
ATOM 9637 N N . PHE B 1 490 ? 18.941 -25.388 6.634 1.00 85.94 485 PHE B N 1
ATOM 9638 C CA . PHE B 1 490 ? 19.517 -24.052 6.639 1.00 85.63 485 PHE B CA 1
ATOM 9639 C C . PHE B 1 490 ? 18.759 -23.204 7.651 1.00 84.33 485 PHE B C 1
ATOM 9640 O O . PHE B 1 490 ? 19.127 -22.052 7.927 1.00 84.02 485 PHE B O 1
ATOM 9648 N N . ILE B 1 491 ? 17.696 -23.775 8.203 1.00 81.32 486 ILE B N 1
ATOM 9649 C CA . ILE B 1 491 ? 16.859 -23.027 9.117 1.00 80.06 486 ILE B CA 1
ATOM 9650 C C . ILE B 1 491 ? 17.510 -22.600 10.429 1.00 81.25 486 ILE B C 1
ATOM 9651 O O . ILE B 1 491 ? 17.173 -21.558 10.977 1.00 81.42 486 ILE B O 1
ATOM 9656 N N . PRO B 1 492 ? 18.467 -23.377 10.942 1.00 82.52 487 PRO B N 1
ATOM 9657 C CA . PRO B 1 492 ? 19.075 -22.946 12.202 1.00 83.88 487 PRO B CA 1
ATOM 9658 C C . PRO B 1 492 ? 19.915 -21.688 11.990 1.00 85.97 487 PRO B C 1
ATOM 9659 O O . PRO B 1 492 ? 20.000 -20.828 12.877 1.00 87.96 487 PRO B O 1
ATOM 9663 N N . GLN B 1 493 ? 20.539 -21.593 10.814 1.00 86.60 488 GLN B N 1
ATOM 9664 C CA . GLN B 1 493 ? 21.381 -20.446 10.475 1.00 86.40 488 GLN B CA 1
ATOM 9665 C C . GLN B 1 493 ? 20.528 -19.243 10.160 1.00 85.40 488 GLN B C 1
ATOM 9666 O O . GLN B 1 493 ? 20.835 -18.133 10.601 1.00 85.40 488 GLN B O 1
ATOM 9672 N N . LEU B 1 494 ? 19.467 -19.459 9.380 1.00 84.12 489 LEU B N 1
ATOM 9673 C CA . LEU B 1 494 ? 18.550 -18.374 9.028 1.00 82.48 489 LEU B CA 1
ATOM 9674 C C . LEU B 1 494 ? 18.174 -17.678 10.324 1.00 82.11 489 LEU B C 1
ATOM 9675 O O . LEU B 1 494 ? 18.579 -16.548 10.593 1.00 82.50 489 LEU B O 1
ATOM 9680 N N . ALA B 1 495 ? 17.391 -18.392 11.122 1.00 81.05 490 ALA B N 1
ATOM 9681 C CA . ALA B 1 495 ? 16.918 -17.903 12.400 1.00 80.54 490 ALA B CA 1
ATOM 9682 C C . ALA B 1 495 ? 18.007 -17.118 13.098 1.00 80.48 490 ALA B C 1
ATOM 9683 O O . ALA B 1 495 ? 17.813 -15.961 13.457 1.00 79.54 490 ALA B O 1
ATOM 9685 N N . GLN B 1 496 ? 19.152 -17.766 13.273 1.00 81.03 491 GLN B N 1
ATOM 9686 C CA . GLN B 1 496 ? 20.290 -17.174 13.949 1.00 81.71 491 GLN B CA 1
ATOM 9687 C C . GLN B 1 496 ? 20.670 -15.835 13.341 1.00 80.90 491 GLN B C 1
ATOM 9688 O O . GLN B 1 496 ? 21.244 -14.995 14.035 1.00 82.00 491 GLN B O 1
ATOM 9694 N N . GLN B 1 497 ? 20.352 -15.623 12.062 1.00 78.58 492 GLN B N 1
ATOM 9695 C CA . GLN B 1 497 ? 20.664 -14.345 11.415 1.00 76.54 492 GLN B CA 1
ATOM 9696 C C . GLN B 1 497 ? 19.497 -13.366 11.432 1.00 76.44 492 GLN B C 1
ATOM 9697 O O . GLN B 1 497 ? 19.628 -12.244 10.949 1.00 76.39 492 GLN B O 1
ATOM 9703 N N . GLY B 1 498 ? 18.361 -13.802 11.987 1.00 77.15 493 GLY B N 1
ATOM 9704 C CA . GLY B 1 498 ? 17.186 -12.945 12.135 1.00 75.62 493 GLY B CA 1
ATOM 9705 C C . GLY B 1 498 ? 16.073 -12.999 11.112 1.00 75.18 493 GLY B C 1
ATOM 9706 O O . GLY B 1 498 ? 15.321 -12.030 10.969 1.00 73.51 493 GLY B O 1
ATOM 9707 N N . ALA B 1 499 ? 15.962 -14.116 10.402 1.00 75.27 494 ALA B N 1
ATOM 9708 C CA . ALA B 1 499 ? 14.925 -14.272 9.383 1.00 76.69 494 ALA B CA 1
ATOM 9709 C C . ALA B 1 499 ? 13.520 -14.134 9.967 1.00 76.39 494 ALA B C 1
ATOM 9710 O O . ALA B 1 499 ? 12.665 -13.416 9.437 1.00 75.45 494 ALA B O 1
ATOM 9712 N N . VAL B 1 500 ? 13.285 -14.840 11.060 1.00 75.83 495 VAL B N 1
ATOM 9713 C CA . VAL B 1 500 ? 11.991 -14.814 11.691 1.00 75.95 495 VAL B CA 1
ATOM 9714 C C . VAL B 1 500 ? 11.638 -13.373 12.094 1.00 76.63 495 VAL B C 1
ATOM 9715 O O . VAL B 1 500 ? 10.467 -12.985 12.147 1.00 76.69 495 VAL B O 1
ATOM 9719 N N . LYS B 1 501 ? 12.661 -12.567 12.339 1.00 78.20 496 LYS B N 1
ATOM 9720 C CA . LYS B 1 501 ? 12.464 -11.158 12.706 1.00 78.76 496 LYS B CA 1
ATOM 9721 C C . LYS B 1 501 ? 11.938 -10.462 11.452 1.00 77.69 496 LYS B C 1
ATOM 9722 O O . LYS B 1 501 ? 10.898 -9.809 11.460 1.00 76.25 496 LYS B O 1
ATOM 9728 N N . ILE B 1 502 ? 12.678 -10.635 10.365 1.00 77.91 497 ILE B N 1
ATOM 9729 C CA . ILE B 1 502 ? 12.329 -10.062 9.070 1.00 77.20 497 ILE B CA 1
ATOM 9730 C C . ILE B 1 502 ? 10.899 -10.411 8.650 1.00 76.19 497 ILE B C 1
ATOM 9731 O O . ILE B 1 502 ? 10.065 -9.518 8.528 1.00 76.13 497 ILE B O 1
ATOM 9736 N N . ILE B 1 503 ? 10.633 -11.705 8.438 1.00 75.29 498 ILE B N 1
ATOM 9737 C CA . ILE B 1 503 ? 9.321 -12.197 8.013 1.00 72.82 498 ILE B CA 1
ATOM 9738 C C . ILE B 1 503 ? 8.170 -11.764 8.913 1.00 73.78 498 ILE B C 1
ATOM 9739 O O . ILE B 1 503 ? 7.090 -11.398 8.432 1.00 73.53 498 ILE B O 1
ATOM 9744 N N . LEU B 1 504 ? 8.392 -11.817 10.222 1.00 73.84 499 LEU B N 1
ATOM 9745 C CA . LEU B 1 504 ? 7.354 -11.430 11.170 1.00 74.47 499 LEU B CA 1
ATOM 9746 C C . LEU B 1 504 ? 6.937 -9.988 10.937 1.00 75.28 499 LEU B C 1
ATOM 9747 O O . LEU B 1 504 ? 5.761 -9.693 10.768 1.00 75.68 499 LEU B O 1
ATOM 9752 N N . GLU B 1 505 ? 7.920 -9.098 10.900 1.00 77.24 500 GLU B N 1
ATOM 9753 C CA . GLU B 1 505 ? 7.677 -7.675 10.684 1.00 78.52 500 GLU B CA 1
ATOM 9754 C C . GLU B 1 505 ? 7.144 -7.368 9.273 1.00 78.18 500 GLU B C 1
ATOM 9755 O O . GLU B 1 505 ? 6.543 -6.323 9.033 1.00 77.50 500 GLU B O 1
ATOM 9761 N N . TYR B 1 506 ? 7.359 -8.285 8.342 1.00 79.46 501 TYR B N 1
ATOM 9762 C CA . TYR B 1 506 ? 6.890 -8.092 6.980 1.00 80.20 501 TYR B CA 1
ATOM 9763 C C . TYR B 1 506 ? 5.409 -8.384 6.952 1.00 81.78 501 TYR B C 1
ATOM 9764 O O . TYR B 1 506 ? 4.599 -7.516 6.659 1.00 82.26 501 TYR B O 1
ATOM 9773 N N . LEU B 1 507 ? 5.068 -9.625 7.257 1.00 84.20 502 LEU B N 1
ATOM 9774 C CA . LEU B 1 507 ? 3.685 -10.058 7.285 1.00 87.29 502 LEU B CA 1
ATOM 9775 C C . LEU B 1 507 ? 2.816 -9.102 8.097 1.00 90.25 502 LEU B C 1
ATOM 9776 O O . LEU B 1 507 ? 1.603 -9.040 7.910 1.00 91.39 502 LEU B O 1
ATOM 9781 N N . ALA B 1 508 ? 3.434 -8.363 9.006 1.00 92.84 503 ALA B N 1
ATOM 9782 C CA . ALA B 1 508 ? 2.690 -7.423 9.819 1.00 95.63 503 ALA B CA 1
ATOM 9783 C C . ALA B 1 508 ? 2.289 -6.183 9.021 1.00 99.51 503 ALA B C 1
ATOM 9784 O O . ALA B 1 508 ? 1.216 -5.638 9.228 1.00 100.85 503 ALA B O 1
ATOM 9786 N N . ASN B 1 509 ? 3.144 -5.749 8.099 1.00 104.05 504 ASN B N 1
ATOM 9787 C CA . ASN B 1 509 ? 2.886 -4.553 7.283 1.00 109.03 504 ASN B CA 1
ATOM 9788 C C . ASN B 1 509 ? 1.526 -4.409 6.583 1.00 111.36 504 ASN B C 1
ATOM 9789 O O . ASN B 1 509 ? 1.246 -3.342 6.041 1.00 111.62 504 ASN B O 1
ATOM 9794 N N . LYS B 1 510 ? 0.692 -5.448 6.572 1.00 114.83 505 LYS B N 1
ATOM 9795 C CA . LYS B 1 510 ? -0.615 -5.359 5.897 1.00 119.04 505 LYS B CA 1
ATOM 9796 C C . LYS B 1 510 ? -0.450 -4.693 4.526 1.00 121.55 505 LYS B C 1
ATOM 9797 O O . LYS B 1 510 ? -0.928 -3.570 4.322 1.00 120.97 505 LYS B O 1
ATOM 9803 N N . GLN B 1 511 ? 0.211 -5.359 3.584 1.00 124.36 506 GLN B N 1
ATOM 9804 C CA . GLN B 1 511 ? 0.407 -4.736 2.274 1.00 126.72 506 GLN B CA 1
ATOM 9805 C C . GLN B 1 511 ? 0.480 -5.667 1.060 1.00 127.04 506 GLN B C 1
ATOM 9806 O O . GLN B 1 511 ? 1.277 -5.439 0.142 1.00 127.88 506 GLN B O 1
ATOM 9812 N N . ASP B 1 512 ? -0.356 -6.702 1.047 1.00 126.16 507 ASP B N 1
ATOM 9813 C CA . ASP B 1 512 ? -0.389 -7.644 -0.069 1.00 125.46 507 ASP B CA 1
ATOM 9814 C C . ASP B 1 512 ? -1.292 -8.821 0.228 1.00 123.67 507 ASP B C 1
ATOM 9815 O O . ASP B 1 512 ? -1.096 -9.904 -0.313 1.00 123.17 507 ASP B O 1
ATOM 9820 N N . ILE B 1 513 ? -2.285 -8.593 1.082 1.00 121.73 508 ILE B N 1
ATOM 9821 C CA . ILE B 1 513 ? -3.236 -9.623 1.490 1.00 119.76 508 ILE B CA 1
ATOM 9822 C C . ILE B 1 513 ? -3.597 -10.655 0.414 1.00 118.53 508 ILE B C 1
ATOM 9823 O O . ILE B 1 513 ? -3.550 -11.860 0.670 1.00 118.17 508 ILE B O 1
ATOM 9828 N N . GLY B 1 514 ? -3.947 -10.200 -0.785 1.00 116.86 509 GLY B N 1
ATOM 9829 C CA . GLY B 1 514 ? -4.293 -11.138 -1.842 1.00 114.75 509 GLY B CA 1
ATOM 9830 C C . GLY B 1 514 ? -3.165 -11.390 -2.830 1.00 113.59 509 GLY B C 1
ATOM 9831 O O . GLY B 1 514 ? -3.425 -11.566 -4.025 1.00 113.49 509 GLY B O 1
ATOM 9832 N N . GLU B 1 515 ? -1.923 -11.412 -2.332 1.00 112.03 510 GLU B N 1
ATOM 9833 C CA . GLU B 1 515 ? -0.728 -11.621 -3.160 1.00 109.07 510 GLU B CA 1
ATOM 9834 C C . GLU B 1 515 ? -0.016 -12.917 -2.795 1.00 106.46 510 GLU B C 1
ATOM 9835 O O . GLU B 1 515 ? -0.063 -13.351 -1.644 1.00 106.13 510 GLU B O 1
ATOM 9841 N N . PRO B 1 516 ? 0.660 -13.549 -3.771 1.00 103.50 511 PRO B N 1
ATOM 9842 C CA . PRO B 1 516 ? 1.377 -14.799 -3.510 1.00 100.77 511 PRO B CA 1
ATOM 9843 C C . PRO B 1 516 ? 2.503 -14.551 -2.521 1.00 99.06 511 PRO B C 1
ATOM 9844 O O . PRO B 1 516 ? 2.626 -15.256 -1.521 1.00 99.31 511 PRO B O 1
ATOM 9848 N N . ILE B 1 517 ? 3.309 -13.528 -2.801 1.00 96.85 512 ILE B N 1
ATOM 9849 C CA . ILE B 1 517 ? 4.450 -13.180 -1.960 1.00 94.45 512 ILE B CA 1
ATOM 9850 C C . ILE B 1 517 ? 4.123 -13.145 -0.483 1.00 92.77 512 ILE B C 1
ATOM 9851 O O . ILE B 1 517 ? 5.005 -13.327 0.347 1.00 94.14 512 ILE B O 1
ATOM 9856 N N . ARG B 1 518 ? 2.866 -12.925 -0.134 1.00 89.19 513 ARG B N 1
ATOM 9857 C CA . ARG B 1 518 ? 2.545 -12.905 1.278 1.00 85.92 513 ARG B CA 1
ATOM 9858 C C . ARG B 1 518 ? 2.486 -14.333 1.782 1.00 84.04 513 ARG B C 1
ATOM 9859 O O . ARG B 1 518 ? 3.152 -14.687 2.750 1.00 82.08 513 ARG B O 1
ATOM 9867 N N . ILE B 1 519 ? 1.684 -15.157 1.119 1.00 82.97 514 ILE B N 1
ATOM 9868 C CA . ILE B 1 519 ? 1.553 -16.546 1.531 1.00 81.89 514 ILE B CA 1
ATOM 9869 C C . ILE B 1 519 ? 2.938 -17.177 1.584 1.00 80.89 514 ILE B C 1
ATOM 9870 O O . ILE B 1 519 ? 3.199 -18.053 2.407 1.00 83.31 514 ILE B O 1
ATOM 9875 N N . LEU B 1 520 ? 3.830 -16.724 0.711 1.00 77.21 515 LEU B N 1
ATOM 9876 C CA . LEU B 1 520 ? 5.195 -17.240 0.685 1.00 72.89 515 LEU B CA 1
ATOM 9877 C C . LEU B 1 520 ? 5.884 -16.933 2.012 1.00 72.43 515 LEU B C 1
ATOM 9878 O O . LEU B 1 520 ? 6.521 -17.795 2.620 1.00 72.09 515 LEU B O 1
ATOM 9883 N N . GLY B 1 521 ? 5.753 -15.686 2.448 1.00 71.63 516 GLY B N 1
ATOM 9884 C CA . GLY B 1 521 ? 6.362 -15.272 3.694 1.00 71.10 516 GLY B CA 1
ATOM 9885 C C . GLY B 1 521 ? 5.749 -16.024 4.844 1.00 70.42 516 GLY B C 1
ATOM 9886 O O . GLY B 1 521 ? 6.339 -16.109 5.917 1.00 70.57 516 GLY B O 1
ATOM 9887 N N . CYS B 1 522 ? 4.556 -16.565 4.626 1.00 70.80 517 CYS B N 1
ATOM 9888 C CA . CYS B 1 522 ? 3.879 -17.315 5.670 1.00 70.75 517 CYS B CA 1
ATOM 9889 C C . CYS B 1 522 ? 4.459 -18.701 5.669 1.00 70.44 517 CYS B C 1
ATOM 9890 O O . CYS B 1 522 ? 4.687 -19.267 6.732 1.00 71.50 517 CYS B O 1
ATOM 9893 N N . ARG B 1 523 ? 4.706 -19.251 4.479 1.00 68.98 518 ARG B N 1
ATOM 9894 C CA . ARG B 1 523 ? 5.286 -20.582 4.387 1.00 67.34 518 ARG B CA 1
ATOM 9895 C C . ARG B 1 523 ? 6.662 -20.571 5.043 1.00 66.52 518 ARG B C 1
ATOM 9896 O O . ARG B 1 523 ? 7.010 -21.491 5.774 1.00 65.67 518 ARG B O 1
ATOM 9904 N N . ALA B 1 524 ? 7.432 -19.515 4.795 1.00 67.59 519 ALA B N 1
ATOM 9905 C CA . ALA B 1 524 ? 8.753 -19.363 5.402 1.00 68.29 519 ALA B CA 1
ATOM 9906 C C . ALA B 1 524 ? 8.583 -19.393 6.916 1.00 69.08 519 ALA B C 1
ATOM 9907 O O . ALA B 1 524 ? 9.057 -20.322 7.574 1.00 69.81 519 ALA B O 1
ATOM 9909 N N . LEU B 1 525 ? 7.903 -18.385 7.464 1.00 69.51 520 LEU B N 1
ATOM 9910 C CA . LEU B 1 525 ? 7.663 -18.308 8.910 1.00 70.49 520 LEU B CA 1
ATOM 9911 C C . LEU B 1 525 ? 7.253 -19.657 9.518 1.00 72.01 520 LEU B C 1
ATOM 9912 O O . LEU B 1 525 ? 7.837 -20.116 10.493 1.00 73.14 520 LEU B O 1
ATOM 9917 N N . THR B 1 526 ? 6.229 -20.281 8.950 1.00 73.27 521 THR B N 1
ATOM 9918 C CA . THR B 1 526 ? 5.759 -21.564 9.440 1.00 71.76 521 THR B CA 1
ATOM 9919 C C . THR B 1 526 ? 6.907 -22.551 9.494 1.00 72.23 521 THR B C 1
ATOM 9920 O O . THR B 1 526 ? 7.201 -23.111 10.540 1.00 72.19 521 THR B O 1
ATOM 9924 N N . ARG B 1 527 ? 7.570 -22.744 8.361 1.00 73.97 522 ARG B N 1
ATOM 9925 C CA . ARG B 1 527 ? 8.684 -23.681 8.268 1.00 74.88 522 ARG B CA 1
ATOM 9926 C C . ARG B 1 527 ? 9.784 -23.472 9.294 1.00 74.77 522 ARG B C 1
ATOM 9927 O O . ARG B 1 527 ? 10.346 -24.430 9.819 1.00 74.92 522 ARG B O 1
ATOM 9935 N N . MET B 1 528 ? 10.123 -22.221 9.559 1.00 73.81 523 MET B N 1
ATOM 9936 C CA . MET B 1 528 ? 11.154 -21.967 10.539 1.00 73.46 523 MET B CA 1
ATOM 9937 C C . MET B 1 528 ? 10.601 -22.334 11.914 1.00 74.02 523 MET B C 1
ATOM 9938 O O . MET B 1 528 ? 11.249 -23.059 12.662 1.00 74.59 523 MET B O 1
ATOM 9943 N N . LEU B 1 529 ? 9.394 -21.857 12.230 1.00 73.63 524 LEU B N 1
ATOM 9944 C CA . LEU B 1 529 ? 8.773 -22.128 13.520 1.00 72.34 524 LEU B CA 1
ATOM 9945 C C . LEU B 1 529 ? 8.704 -23.615 13.832 1.00 73.39 524 LEU B C 1
ATOM 9946 O O . LEU B 1 529 ? 8.652 -23.991 15.002 1.00 74.96 524 LEU B O 1
ATOM 9951 N N . ILE B 1 530 ? 8.718 -24.462 12.803 1.00 72.38 525 ILE B N 1
ATOM 9952 C CA . ILE B 1 530 ? 8.686 -25.912 13.019 1.00 72.06 525 ILE B CA 1
ATOM 9953 C C . ILE B 1 530 ? 10.065 -26.431 13.471 1.00 73.64 525 ILE B C 1
ATOM 9954 O O . ILE B 1 530 ? 10.168 -27.327 14.302 1.00 73.97 525 ILE B O 1
ATOM 9959 N N . PHE B 1 531 ? 11.132 -25.864 12.933 1.00 74.33 526 PHE B N 1
ATOM 9960 C CA . PHE B 1 531 ? 12.454 -26.346 13.282 1.00 75.62 526 PHE B CA 1
ATOM 9961 C C . PHE B 1 531 ? 13.295 -25.440 14.172 1.00 75.92 526 PHE B C 1
ATOM 9962 O O . PHE B 1 531 ? 14.517 -25.360 13.990 1.00 76.48 526 PHE B O 1
ATOM 9970 N N . THR B 1 532 ? 12.662 -24.746 15.116 1.00 75.76 527 THR B N 1
ATOM 9971 C CA . THR B 1 532 ? 13.411 -23.887 16.045 1.00 77.26 527 THR B CA 1
ATOM 9972 C C . THR B 1 532 ? 12.666 -23.535 17.348 1.00 77.64 527 THR B C 1
ATOM 9973 O O . THR B 1 532 ? 11.474 -23.217 17.358 1.00 76.50 527 THR B O 1
ATOM 9977 N N . ASN B 1 533 ? 13.402 -23.624 18.451 1.00 78.16 528 ASN B N 1
ATOM 9978 C CA . ASN B 1 533 ? 12.876 -23.366 19.778 1.00 78.79 528 ASN B CA 1
ATOM 9979 C C . ASN B 1 533 ? 12.221 -22.007 19.912 1.00 78.86 528 ASN B C 1
ATOM 9980 O O . ASN B 1 533 ? 12.857 -20.987 19.697 1.00 78.09 528 ASN B O 1
ATOM 9985 N N . PRO B 1 534 ? 10.935 -21.979 20.294 1.00 81.24 529 PRO B N 1
ATOM 9986 C CA . PRO B 1 534 ? 10.171 -20.736 20.463 1.00 82.95 529 PRO B CA 1
ATOM 9987 C C . PRO B 1 534 ? 10.869 -19.694 21.342 1.00 84.52 529 PRO B C 1
ATOM 9988 O O . PRO B 1 534 ? 10.814 -18.485 21.066 1.00 83.12 529 PRO B O 1
ATOM 9992 N N . GLY B 1 535 ? 11.519 -20.182 22.400 1.00 85.87 530 GLY B N 1
ATOM 9993 C CA . GLY B 1 535 ? 12.215 -19.315 23.337 1.00 87.18 530 GLY B CA 1
ATOM 9994 C C . GLY B 1 535 ? 13.477 -18.706 22.769 1.00 87.41 530 GLY B C 1
ATOM 9995 O O . GLY B 1 535 ? 13.991 -17.711 23.281 1.00 87.88 530 GLY B O 1
ATOM 9996 N N . LEU B 1 536 ? 13.973 -19.318 21.705 1.00 87.93 531 LEU B N 1
ATOM 9997 C CA . LEU B 1 536 ? 15.169 -18.850 21.038 1.00 89.40 531 LEU B CA 1
ATOM 9998 C C . LEU B 1 536 ? 14.757 -17.785 20.035 1.00 91.36 531 LEU B C 1
ATOM 9999 O O . LEU B 1 536 ? 15.470 -16.801 19.813 1.00 90.38 531 LEU B O 1
ATOM 10004 N N . ILE B 1 537 ? 13.577 -18.000 19.456 1.00 94.52 532 ILE B N 1
ATOM 10005 C CA . ILE B 1 537 ? 12.981 -17.129 18.443 1.00 96.63 532 ILE B CA 1
ATOM 10006 C C . ILE B 1 537 ? 12.087 -16.022 19.011 1.00 98.00 532 ILE B C 1
ATOM 10007 O O . ILE B 1 537 ? 12.018 -14.929 18.441 1.00 98.24 532 ILE B O 1
ATOM 10012 N N . PHE B 1 538 ? 11.409 -16.296 20.125 1.00 99.53 533 PHE B N 1
ATOM 10013 C CA . PHE B 1 538 ? 10.507 -15.305 20.708 1.00 102.23 533 PHE B CA 1
ATOM 10014 C C . PHE B 1 538 ? 10.870 -14.698 22.063 1.00 104.57 533 PHE B C 1
ATOM 10015 O O . PHE B 1 538 ? 10.007 -14.114 22.727 1.00 106.36 533 PHE B O 1
ATOM 10023 N N . LYS B 1 539 ? 12.130 -14.831 22.473 1.00 104.19 534 LYS B N 1
ATOM 10024 C CA . LYS B 1 539 ? 12.605 -14.261 23.735 1.00 102.34 534 LYS B CA 1
ATOM 10025 C C . LYS B 1 539 ? 11.821 -12.985 24.104 1.00 102.22 534 LYS B C 1
ATOM 10026 O O . LYS B 1 539 ? 10.804 -13.042 24.798 1.00 101.06 534 LYS B O 1
ATOM 10032 N N . LYS B 1 540 ? 12.284 -11.841 23.613 1.00 102.56 535 LYS B N 1
ATOM 10033 C CA . LYS B 1 540 ? 11.638 -10.559 23.902 1.00 103.85 535 LYS B CA 1
ATOM 10034 C C . LYS B 1 540 ? 10.296 -10.293 23.183 1.00 104.53 535 LYS B C 1
ATOM 10035 O O . LYS B 1 540 ? 9.552 -9.380 23.569 1.00 103.70 535 LYS B O 1
ATOM 10041 N N . TYR B 1 541 ? 9.988 -11.089 22.157 1.00 105.88 536 TYR B N 1
ATOM 10042 C CA . TYR B 1 541 ? 8.756 -10.933 21.361 1.00 106.73 536 TYR B CA 1
ATOM 10043 C C . TYR B 1 541 ? 7.691 -11.945 21.789 1.00 104.05 536 TYR B C 1
ATOM 10044 O O . TYR B 1 541 ? 8.031 -12.994 22.329 1.00 104.14 536 TYR B O 1
ATOM 10053 N N . SER B 1 542 ? 6.412 -11.647 21.563 1.00 99.68 537 SER B N 1
ATOM 10054 C CA . SER B 1 542 ? 5.384 -12.620 21.929 1.00 96.11 537 SER B CA 1
ATOM 10055 C C . SER B 1 542 ? 5.092 -13.569 20.776 1.00 93.81 537 SER B C 1
ATOM 10056 O O . SER B 1 542 ? 4.900 -13.139 19.633 1.00 92.26 537 SER B O 1
ATOM 10059 N N . ALA B 1 543 ? 5.061 -14.861 21.088 1.00 91.24 538 ALA B N 1
ATOM 10060 C CA . AL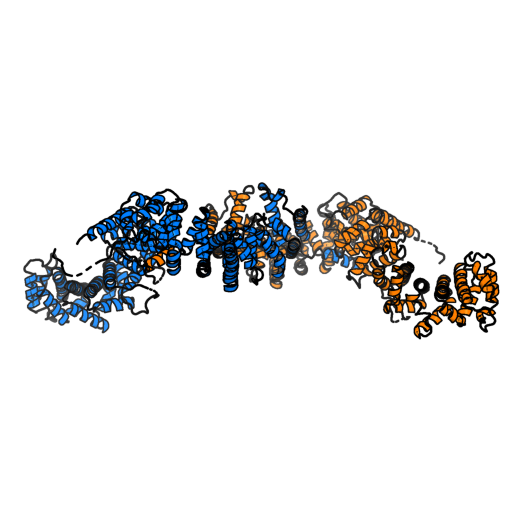A B 1 543 ? 4.775 -15.880 20.091 1.00 89.06 538 ALA B CA 1
ATOM 10061 C C . ALA B 1 543 ? 3.385 -15.610 19.506 1.00 87.95 538 ALA B C 1
ATOM 10062 O O . ALA B 1 543 ? 3.100 -15.955 18.360 1.00 88.00 538 ALA B O 1
ATOM 10064 N N . LEU B 1 544 ? 2.528 -14.965 20.290 1.00 87.02 539 LEU B N 1
ATOM 10065 C CA . LEU B 1 544 ? 1.176 -14.662 19.843 1.00 85.31 539 LEU B CA 1
ATOM 10066 C C . LEU B 1 544 ? 1.120 -13.893 18.531 1.00 84.32 539 LEU B C 1
ATOM 10067 O O . LEU B 1 544 ? 0.171 -14.040 17.757 1.00 85.70 539 LEU B O 1
ATOM 10072 N N . ASN B 1 545 ? 2.133 -13.071 18.279 1.00 81.88 540 ASN B N 1
ATOM 10073 C CA . ASN B 1 545 ? 2.166 -12.272 17.059 1.00 78.41 540 ASN B CA 1
ATOM 10074 C C . ASN B 1 545 ? 2.321 -13.116 15.812 1.00 75.67 540 ASN B C 1
ATOM 10075 O O . ASN B 1 545 ? 2.012 -12.675 14.701 1.00 74.81 540 ASN B O 1
ATOM 10080 N N . ALA B 1 546 ? 2.801 -14.337 16.004 1.00 72.43 541 ALA B N 1
ATOM 10081 C CA . ALA B 1 546 ? 3.009 -15.238 14.895 1.00 69.95 541 ALA B CA 1
ATOM 10082 C C . ALA B 1 546 ? 1.769 -16.038 14.588 1.00 68.53 541 ALA B C 1
ATOM 10083 O O . ALA B 1 546 ? 1.588 -16.450 13.458 1.00 68.36 541 ALA B O 1
ATOM 10085 N N . ILE B 1 547 ? 0.907 -16.240 15.583 1.00 68.07 542 ILE B N 1
ATOM 10086 C CA . ILE B 1 547 ? -0.313 -17.042 15.415 1.00 66.95 542 ILE B CA 1
ATOM 10087 C C . ILE B 1 547 ? -1.290 -16.614 14.341 1.00 68.39 542 ILE B C 1
ATOM 10088 O O . ILE B 1 547 ? -1.767 -17.441 13.569 1.00 68.17 542 ILE B O 1
ATOM 10093 N N . PRO B 1 548 ? -1.627 -15.323 14.284 1.00 69.51 543 PRO B N 1
ATOM 10094 C CA . PRO B 1 548 ? -2.567 -14.921 13.232 1.00 69.27 543 PRO B CA 1
ATOM 10095 C C . PRO B 1 548 ? -2.108 -15.346 11.847 1.00 70.39 543 PRO B C 1
ATOM 10096 O O . PRO B 1 548 ? -2.931 -15.698 11.002 1.00 72.71 543 PRO B O 1
ATOM 10100 N N . PHE B 1 549 ? -0.794 -15.327 11.619 1.00 71.48 544 PHE B N 1
ATOM 10101 C CA . PHE B 1 549 ? -0.228 -15.703 10.318 1.00 72.00 544 PHE B CA 1
ATOM 10102 C C . PHE B 1 549 ? -0.254 -17.209 10.085 1.00 71.43 544 PHE B C 1
ATOM 10103 O O . PHE B 1 549 ? -0.462 -17.665 8.959 1.00 72.79 544 PHE B O 1
ATOM 10111 N N . LEU B 1 550 ? -0.012 -17.998 11.127 1.00 69.10 545 LEU B N 1
ATOM 10112 C CA . LEU B 1 550 ? -0.043 -19.439 10.937 1.00 66.31 545 LEU B CA 1
ATOM 10113 C C . LEU B 1 550 ? -1.437 -19.852 10.536 1.00 66.27 545 LEU B C 1
ATOM 10114 O O . LEU B 1 550 ? -1.615 -20.841 9.847 1.00 65.93 545 LEU B O 1
ATOM 10119 N N . PHE B 1 551 ? -2.431 -19.078 10.955 1.00 67.37 546 PHE B N 1
ATOM 10120 C CA . PHE B 1 551 ? -3.795 -19.418 10.616 1.00 68.48 546 PHE B CA 1
ATOM 10121 C C . PHE B 1 551 ? -4.155 -19.034 9.201 1.00 71.75 546 PHE B C 1
ATOM 10122 O O . PHE B 1 551 ? -5.101 -19.572 8.633 1.00 73.28 546 PHE B O 1
ATOM 10130 N N . GLU B 1 552 ? -3.396 -18.114 8.618 1.00 74.69 547 GLU B N 1
ATOM 10131 C CA . GLU B 1 552 ? -3.637 -17.726 7.235 1.00 76.07 547 GLU B CA 1
ATOM 10132 C C . GLU B 1 552 ? -3.285 -18.924 6.359 1.00 76.61 547 GLU B C 1
ATOM 10133 O O . GLU B 1 552 ? -3.494 -18.888 5.155 1.00 77.31 547 GLU B O 1
ATOM 10139 N N . LEU B 1 553 ? -2.732 -19.980 6.949 1.00 76.67 548 LEU B N 1
ATOM 10140 C CA . LEU B 1 553 ? -2.383 -21.160 6.161 1.00 77.05 548 LEU B CA 1
ATOM 10141 C C . LEU B 1 553 ? -3.251 -22.350 6.541 1.00 77.11 548 LEU B C 1
ATOM 10142 O O . LEU B 1 553 ? -3.093 -23.419 5.985 1.00 78.42 548 LEU B O 1
ATOM 10147 N N . LEU B 1 554 ? -4.168 -22.160 7.483 1.00 78.50 549 LEU B N 1
ATOM 10148 C CA . LEU B 1 554 ? -5.082 -23.221 7.911 1.00 80.72 549 LEU B CA 1
ATOM 10149 C C . LEU B 1 554 ? -6.439 -22.988 7.253 1.00 85.37 549 LEU B C 1
ATOM 10150 O O . LEU B 1 554 ? -6.752 -21.867 6.852 1.00 85.67 549 LEU B O 1
ATOM 10155 N N . PRO B 1 555 ? -7.271 -24.036 7.134 1.00 89.51 550 PRO B N 1
ATOM 10156 C CA . PRO B 1 555 ? -8.579 -23.840 6.504 1.00 94.07 550 PRO B CA 1
ATOM 10157 C C . PRO B 1 555 ? -9.464 -22.972 7.381 1.00 99.48 550 PRO B C 1
ATOM 10158 O O . PRO B 1 555 ? -9.298 -22.941 8.606 1.00 101.07 550 PRO B O 1
ATOM 10162 N N . ARG B 1 556 ? -10.403 -22.267 6.756 1.00 103.87 551 ARG B N 1
ATOM 10163 C CA . ARG B 1 556 ? -11.324 -21.416 7.494 1.00 107.39 551 ARG B CA 1
ATOM 10164 C C . ARG B 1 556 ? -12.514 -22.302 7.862 1.00 108.09 551 ARG B C 1
ATOM 10165 O O . ARG B 1 556 ? -12.389 -23.526 7.899 1.00 108.54 551 ARG B O 1
ATOM 10173 N N . SER B 1 557 ? -13.663 -21.709 8.146 1.00 108.81 552 SER B N 1
ATOM 10174 C CA . SER B 1 557 ? -14.819 -22.528 8.483 1.00 109.57 552 SER B CA 1
ATOM 10175 C C . SER B 1 557 ? -16.066 -22.129 7.675 1.00 110.26 552 SER B C 1
ATOM 10176 O O . SER B 1 557 ? -16.267 -20.954 7.345 1.00 111.22 552 SER B O 1
ATOM 10179 N N . THR B 1 558 ? -16.882 -23.127 7.337 1.00 109.89 553 THR B N 1
ATOM 10180 C CA . THR B 1 558 ? -18.100 -22.926 6.553 1.00 108.24 553 THR B CA 1
ATOM 10181 C C . THR B 1 558 ? -19.083 -24.070 6.818 1.00 107.95 553 THR B C 1
ATOM 10182 O O . THR B 1 558 ? -18.927 -24.829 7.784 1.00 106.78 553 THR B O 1
ATOM 10186 N N . ASN B 1 563 ? -17.880 -31.433 5.335 1.00 113.63 558 ASN B N 1
ATOM 10187 C CA . ASN B 1 563 ? -16.617 -30.730 5.112 1.00 113.85 558 ASN B CA 1
ATOM 10188 C C . ASN B 1 563 ? -16.651 -29.311 5.660 1.00 111.86 558 ASN B C 1
ATOM 10189 O O . ASN B 1 563 ? -16.379 -28.364 4.928 1.00 110.74 558 ASN B O 1
ATOM 10194 N N . PRO B 1 564 ? -16.973 -29.142 6.954 1.00 110.15 559 PRO B N 1
ATOM 10195 C CA . PRO B 1 564 ? -17.032 -27.808 7.559 1.00 107.76 559 PRO B CA 1
ATOM 10196 C C . PRO B 1 564 ? -15.798 -26.951 7.294 1.00 106.43 559 PRO B C 1
ATOM 10197 O O . PRO B 1 564 ? -15.811 -25.745 7.549 1.00 106.60 559 PRO B O 1
ATOM 10201 N N . LEU B 1 565 ? -14.732 -27.568 6.789 1.00 103.92 560 LEU B N 1
ATOM 10202 C CA . LEU B 1 565 ? -13.499 -26.837 6.521 1.00 101.02 560 LEU B CA 1
ATOM 10203 C C . LEU B 1 565 ? -13.193 -26.646 5.051 1.00 98.61 560 LEU B C 1
ATOM 10204 O O . LEU B 1 565 ? -13.241 -27.598 4.275 1.00 95.85 560 LEU B O 1
ATOM 10209 N N . HIS B 1 566 ? -12.857 -25.408 4.689 1.00 96.75 561 HIS B N 1
ATOM 10210 C CA . HIS B 1 566 ? -12.527 -25.047 3.309 1.00 95.95 561 HIS B CA 1
ATOM 10211 C C . HIS B 1 566 ? -11.193 -24.284 3.162 1.00 95.80 561 HIS B C 1
ATOM 10212 O O . HIS B 1 566 ? -10.881 -23.417 3.976 1.00 96.32 561 HIS B O 1
ATOM 10219 N N . ASN B 1 567 ? -10.415 -24.608 2.124 1.00 95.07 562 ASN B N 1
ATOM 10220 C CA . ASN B 1 567 ? -9.126 -23.946 1.855 1.00 94.08 562 ASN B CA 1
ATOM 10221 C C . ASN B 1 567 ? -9.265 -23.058 0.630 1.00 94.68 562 ASN B C 1
ATOM 10222 O O . ASN B 1 567 ? -9.830 -23.488 -0.372 1.00 95.61 562 ASN B O 1
ATOM 10227 N N . ASP B 1 568 ? -8.741 -21.838 0.690 1.00 94.70 563 ASP B N 1
ATOM 10228 C CA . ASP B 1 568 ? -8.799 -20.940 -0.465 1.00 96.10 563 ASP B CA 1
ATOM 10229 C C . ASP B 1 568 ? -7.889 -21.501 -1.574 1.00 96.07 563 ASP B C 1
ATOM 10230 O O . ASP B 1 568 ? -6.903 -22.176 -1.287 1.00 94.87 563 ASP B O 1
ATOM 10235 N N . GLU B 1 569 ? -8.227 -21.222 -2.832 1.00 98.40 564 GLU B N 1
ATOM 10236 C CA . GLU B 1 569 ? -7.467 -21.696 -4.005 1.00 100.45 564 GLU B CA 1
ATOM 10237 C C . GLU B 1 569 ? -5.993 -21.993 -3.715 1.00 100.75 564 GLU B C 1
ATOM 10238 O O . GLU B 1 569 ? -5.564 -23.148 -3.793 1.00 99.57 564 GLU B O 1
ATOM 10244 N N . GLN B 1 570 ? -5.230 -20.947 -3.384 1.00 101.26 565 GLN B N 1
ATOM 10245 C CA . GLN B 1 570 ? -3.799 -21.075 -3.083 1.00 100.71 565 GLN B CA 1
ATOM 10246 C C . GLN B 1 570 ? -3.501 -22.075 -1.954 1.00 98.91 565 GLN B C 1
ATOM 10247 O O . GLN B 1 570 ? -2.993 -23.166 -2.218 1.00 100.70 565 GLN B O 1
ATOM 10253 N N . ILE B 1 571 ? -3.819 -21.702 -0.714 1.00 94.33 566 ILE B N 1
ATOM 10254 C CA . ILE B 1 571 ? -3.583 -22.541 0.463 1.00 89.49 566 ILE B CA 1
ATOM 10255 C C . ILE B 1 571 ? -3.858 -24.022 0.228 1.00 87.77 566 ILE B C 1
ATOM 10256 O O . ILE B 1 571 ? -5.003 -24.407 -0.005 1.00 86.81 566 ILE B O 1
ATOM 10261 N N . LYS B 1 572 ? -2.816 -24.851 0.306 1.00 85.71 567 LYS B N 1
ATOM 10262 C CA . LYS B 1 572 ? -2.974 -26.284 0.070 1.00 85.34 567 LYS B CA 1
ATOM 10263 C C . LYS B 1 572 ? -2.849 -27.125 1.321 1.00 84.81 567 LYS B C 1
ATOM 10264 O O . LYS B 1 572 ? -2.503 -26.612 2.380 1.00 85.90 567 LYS B O 1
ATOM 10270 N N . LEU B 1 573 ? -3.132 -28.421 1.199 1.00 83.03 568 LEU B N 1
ATOM 10271 C CA . LEU B 1 573 ? -3.091 -29.325 2.348 1.00 80.78 568 LEU B CA 1
ATOM 10272 C C . LEU B 1 573 ? -1.812 -29.321 3.167 1.00 80.43 568 LEU B C 1
ATOM 10273 O O . LEU B 1 573 ? -1.875 -29.252 4.387 1.00 80.35 568 LEU B O 1
ATOM 10278 N N . THR B 1 574 ? -0.653 -29.411 2.524 1.00 79.88 569 THR B N 1
ATOM 10279 C CA . THR B 1 574 ? 0.590 -29.393 3.288 1.00 79.15 569 THR B CA 1
ATOM 10280 C C . THR B 1 574 ? 0.701 -28.073 4.018 1.00 78.04 569 THR B C 1
ATOM 10281 O O . THR B 1 574 ? 1.364 -27.993 5.049 1.00 77.08 569 THR B O 1
ATOM 10285 N N . ASP B 1 575 ? 0.065 -27.037 3.467 1.00 77.40 570 ASP B N 1
ATOM 10286 C CA . ASP B 1 575 ? 0.061 -25.713 4.095 1.00 77.19 570 ASP B CA 1
ATOM 10287 C C . ASP B 1 575 ? -0.749 -25.780 5.396 1.00 77.14 570 ASP B C 1
ATOM 10288 O O . ASP B 1 575 ? -0.537 -24.978 6.302 1.00 77.49 570 ASP B O 1
ATOM 10293 N N . ASN B 1 576 ? -1.695 -26.714 5.472 1.00 77.16 571 ASN B N 1
ATOM 10294 C CA . ASN B 1 576 ? -2.511 -26.884 6.676 1.00 78.03 571 ASN B CA 1
ATOM 10295 C C . ASN B 1 576 ? -1.661 -27.678 7.663 1.00 79.12 571 ASN B C 1
ATOM 10296 O O . ASN B 1 576 ? -1.601 -27.367 8.860 1.00 78.93 571 ASN B O 1
ATOM 10301 N N . TYR B 1 577 ? -1.020 -28.720 7.129 1.00 80.14 572 TYR B N 1
ATOM 10302 C CA . TYR B 1 577 ? -0.158 -29.633 7.881 1.00 80.97 572 TYR B CA 1
ATOM 10303 C C . TYR B 1 577 ? 0.973 -28.902 8.595 1.00 81.35 572 TYR B C 1
ATOM 10304 O O . TYR B 1 577 ? 1.013 -28.857 9.834 1.00 80.37 572 TYR B O 1
ATOM 10313 N N . GLU B 1 578 ? 1.885 -28.338 7.798 1.00 81.10 573 GLU B N 1
ATOM 10314 C CA . GLU B 1 578 ? 3.036 -27.603 8.312 1.00 80.23 573 GLU B CA 1
ATOM 10315 C C . GLU B 1 578 ? 2.593 -26.557 9.313 1.00 78.33 573 GLU B C 1
ATOM 10316 O O . GLU B 1 578 ? 3.188 -26.406 10.379 1.00 79.39 573 GLU B O 1
ATOM 10322 N N . ALA B 1 579 ? 1.538 -25.839 8.973 1.00 75.93 574 ALA B N 1
ATOM 10323 C CA . ALA B 1 579 ? 1.012 -24.831 9.872 1.00 75.06 574 ALA B CA 1
ATOM 10324 C C . ALA B 1 579 ? 0.567 -25.512 11.172 1.00 75.80 574 ALA B C 1
ATOM 10325 O O . ALA B 1 579 ? 0.776 -24.983 12.272 1.00 76.06 574 ALA B O 1
ATOM 10327 N N . LEU B 1 580 ? -0.042 -26.690 11.055 1.00 74.36 575 LEU B N 1
ATOM 10328 C CA . LEU B 1 580 ? -0.476 -27.386 12.248 1.00 73.06 575 LEU B CA 1
ATOM 10329 C C . LEU B 1 580 ? 0.740 -27.684 13.107 1.00 73.07 575 LEU B C 1
ATOM 10330 O O . LEU B 1 580 ? 0.736 -27.423 14.306 1.00 72.64 575 LEU B O 1
ATOM 10335 N N . LEU B 1 581 ? 1.787 -28.220 12.489 1.00 73.18 576 LEU B N 1
ATOM 10336 C CA . LEU B 1 581 ? 3.014 -28.536 13.216 1.00 73.35 576 LEU B CA 1
ATOM 10337 C C . LEU B 1 581 ? 3.521 -27.278 13.915 1.00 73.41 576 LEU B C 1
ATOM 10338 O O . LEU B 1 581 ? 3.724 -27.272 15.132 1.00 73.09 576 LEU B O 1
ATOM 10343 N N . ALA B 1 582 ? 3.718 -26.208 13.145 1.00 73.43 577 ALA B N 1
ATOM 10344 C CA . ALA B 1 582 ? 4.191 -24.934 13.703 1.00 73.78 577 ALA B CA 1
ATOM 10345 C C . ALA B 1 582 ? 3.432 -24.622 14.997 1.00 73.71 577 ALA B C 1
ATOM 10346 O O . ALA B 1 582 ? 4.012 -24.553 16.083 1.00 72.33 577 ALA B O 1
ATOM 10348 N N . LEU B 1 583 ? 2.123 -24.448 14.843 1.00 73.03 578 LEU B N 1
ATOM 10349 C CA . LEU B 1 583 ? 1.186 -24.152 15.923 1.00 70.14 578 LEU B CA 1
ATOM 10350 C C . LEU B 1 583 ? 1.407 -25.082 17.108 1.00 68.90 578 LEU B C 1
ATOM 10351 O O . LEU B 1 583 ? 1.412 -24.652 18.259 1.00 67.73 578 LEU B O 1
ATOM 10356 N N . THR B 1 584 ? 1.589 -26.365 16.816 1.00 68.44 579 THR B N 1
ATOM 10357 C CA . THR B 1 584 ? 1.823 -27.352 17.859 1.00 67.15 579 THR B CA 1
ATOM 10358 C C . THR B 1 584 ? 3.094 -27.008 18.610 1.00 68.59 579 THR B C 1
ATOM 10359 O O . THR B 1 584 ? 3.127 -27.069 19.835 1.00 70.55 579 THR B O 1
ATOM 10363 N N . ASN B 1 585 ? 4.136 -26.629 17.878 1.00 68.70 580 ASN B N 1
ATOM 10364 C CA . ASN B 1 585 ? 5.400 -26.289 18.516 1.00 70.87 580 ASN B CA 1
ATOM 10365 C C . ASN B 1 585 ? 5.296 -25.163 19.524 1.00 71.64 580 ASN B C 1
ATOM 10366 O O . ASN B 1 585 ? 5.752 -25.300 20.651 1.00 71.93 580 ASN B O 1
ATOM 10371 N N . LEU B 1 586 ? 4.718 -24.038 19.121 1.00 72.73 581 LEU B N 1
ATOM 10372 C CA . LEU B 1 586 ? 4.565 -22.914 20.044 1.00 73.15 581 LEU B CA 1
ATOM 10373 C C . LEU B 1 586 ? 3.773 -23.358 21.280 1.00 73.53 581 LEU B C 1
ATOM 10374 O O . LEU B 1 586 ? 3.936 -22.780 22.351 1.00 73.93 581 LEU B O 1
ATOM 10379 N N . ALA B 1 587 ? 2.926 -24.379 21.124 1.00 72.98 582 ALA B N 1
ATOM 10380 C CA . ALA B 1 587 ? 2.097 -24.878 22.218 1.00 74.07 582 ALA B CA 1
ATOM 10381 C C . ALA B 1 587 ? 2.877 -25.674 23.237 1.00 76.39 582 ALA B C 1
ATOM 10382 O O . ALA B 1 587 ? 2.622 -25.591 24.435 1.00 77.86 582 ALA B O 1
ATOM 10384 N N . SER B 1 588 ? 3.828 -26.457 22.749 1.00 78.00 583 SER B N 1
ATOM 10385 C CA . SER B 1 588 ? 4.644 -27.299 23.604 1.00 80.17 583 SER B CA 1
ATOM 10386 C C . SER B 1 588 ? 5.467 -26.565 24.632 1.00 81.36 583 SER B C 1
ATOM 10387 O O . SER B 1 588 ? 5.528 -27.003 25.759 1.00 81.18 583 SER B O 1
ATOM 10390 N N . SER B 1 589 ? 6.104 -25.467 24.241 1.00 85.64 584 SER B N 1
ATOM 10391 C CA . SER B 1 589 ? 6.935 -24.672 25.147 1.00 91.28 584 SER B CA 1
ATOM 10392 C C . SER B 1 589 ? 6.288 -24.467 26.524 1.00 94.99 584 SER B C 1
ATOM 10393 O O . SER B 1 589 ? 6.070 -23.332 26.947 1.00 96.54 584 SER B O 1
ATOM 10396 N N . GLU B 1 590 ? 6.018 -25.569 27.225 1.00 97.81 585 GLU B N 1
ATOM 10397 C CA . GLU B 1 590 ? 5.380 -25.557 28.542 1.00 99.55 585 GLU B CA 1
ATOM 10398 C C . GLU B 1 590 ? 6.030 -24.633 29.566 1.00 98.63 585 GLU B C 1
ATOM 10399 O O . GLU B 1 590 ? 6.674 -25.066 30.517 1.00 97.71 585 GLU B O 1
ATOM 10405 N N . THR B 1 591 ? 5.818 -23.344 29.336 1.00 98.38 586 THR B N 1
ATOM 10406 C CA . THR B 1 591 ? 6.311 -22.258 30.160 1.00 97.92 586 THR B CA 1
ATOM 10407 C C . THR B 1 591 ? 5.173 -21.240 30.106 1.00 99.31 586 THR B C 1
ATOM 10408 O O . THR B 1 591 ? 4.212 -21.416 29.346 1.00 99.02 586 THR B O 1
ATOM 10412 N N . SER B 1 592 ? 5.274 -20.182 30.902 1.00 100.19 587 SER B N 1
ATOM 10413 C CA . SER B 1 592 ? 4.242 -19.149 30.932 1.00 100.52 587 SER B CA 1
ATOM 10414 C C . SER B 1 592 ? 3.855 -18.702 29.524 1.00 100.84 587 SER B C 1
ATOM 10415 O O . SER B 1 592 ? 2.679 -18.691 29.168 1.00 100.86 587 SER B O 1
ATOM 10418 N N . ASP B 1 593 ? 4.852 -18.354 28.719 1.00 100.83 588 ASP B N 1
ATOM 10419 C CA . ASP B 1 593 ? 4.596 -17.905 27.356 1.00 99.95 588 ASP B CA 1
ATOM 10420 C C . ASP B 1 593 ? 3.785 -18.941 26.578 1.00 97.39 588 ASP B C 1
ATOM 10421 O O . ASP B 1 593 ? 2.882 -18.599 25.819 1.00 96.56 588 ASP B O 1
ATOM 10426 N N . GLY B 1 594 ? 4.121 -20.210 26.771 1.00 95.15 589 GLY B N 1
ATOM 10427 C CA . GLY B 1 594 ? 3.424 -21.278 26.079 1.00 93.22 589 GLY B CA 1
ATOM 10428 C C . GLY B 1 594 ? 1.984 -21.445 26.517 1.00 92.12 589 GLY B C 1
ATOM 10429 O O . GLY B 1 594 ? 1.123 -21.785 25.712 1.00 90.50 589 GLY B O 1
ATOM 10430 N N . GLU B 1 595 ? 1.716 -21.230 27.800 1.00 91.38 590 GLU B N 1
ATOM 10431 C CA . GLU B 1 595 ? 0.352 -21.337 28.288 1.00 91.14 590 GLU B CA 1
ATOM 10432 C C . GLU B 1 595 ? -0.458 -20.271 27.577 1.00 92.20 590 GLU B C 1
ATOM 10433 O O . GLU B 1 595 ? -1.641 -20.459 27.281 1.00 94.14 590 GLU B O 1
ATOM 10439 N N . GLU B 1 596 ? 0.205 -19.146 27.314 1.00 90.79 591 GLU B N 1
ATOM 10440 C CA . GLU B 1 596 ? -0.397 -18.007 26.638 1.00 88.61 591 GLU B CA 1
ATOM 10441 C C . GLU B 1 596 ? -0.800 -18.312 25.195 1.00 85.84 591 GLU B C 1
ATOM 10442 O O . GLU B 1 596 ? -1.872 -17.907 24.738 1.00 83.88 591 GLU B O 1
ATOM 10448 N N . VAL B 1 597 ? 0.067 -19.010 24.469 1.00 83.74 592 VAL B N 1
ATOM 10449 C CA . VAL B 1 597 ? -0.232 -19.356 23.086 1.00 81.89 592 VAL B CA 1
ATOM 10450 C C . VAL B 1 597 ? -1.476 -20.220 23.093 1.00 82.05 592 VAL B C 1
ATOM 10451 O O . VAL B 1 597 ? -2.293 -20.162 22.176 1.00 81.21 592 VAL B O 1
ATOM 10455 N N . CYS B 1 598 ? -1.616 -21.008 24.152 1.00 82.61 593 CYS B N 1
ATOM 10456 C CA . CYS B 1 598 ? -2.751 -21.901 24.290 1.00 83.13 593 CYS B CA 1
ATOM 10457 C C . CYS B 1 598 ? -4.026 -21.131 24.595 1.00 83.97 593 CYS B C 1
ATOM 10458 O O . CYS B 1 598 ? -5.030 -21.333 23.915 1.00 84.83 593 CYS B O 1
ATOM 10461 N N . LYS B 1 599 ? -3.992 -20.248 25.596 1.00 84.03 594 LYS B N 1
ATOM 10462 C CA . LYS B 1 599 ? -5.170 -19.438 25.938 1.00 85.33 594 LYS B CA 1
ATOM 10463 C C . LYS B 1 599 ? -5.705 -18.733 24.687 1.00 85.86 594 LYS B C 1
ATOM 10464 O O . LYS B 1 599 ? -6.903 -18.741 24.412 1.00 87.08 594 LYS B O 1
ATOM 10470 N N . HIS B 1 600 ? -4.796 -18.115 23.940 1.00 85.51 595 HIS B N 1
ATOM 10471 C CA . HIS B 1 600 ? -5.137 -17.392 22.721 1.00 84.66 595 HIS B CA 1
ATOM 10472 C C . HIS B 1 600 ? -5.750 -18.299 21.641 1.00 84.00 595 HIS B C 1
ATOM 10473 O O . HIS B 1 600 ? -6.703 -17.912 20.973 1.00 83.67 595 HIS B O 1
ATOM 10480 N N . ILE B 1 601 ? -5.209 -19.505 21.479 1.00 83.72 596 ILE B N 1
ATOM 10481 C CA . ILE B 1 601 ? -5.702 -20.431 20.462 1.00 83.57 596 ILE B CA 1
ATOM 10482 C C . ILE B 1 601 ? -7.095 -20.973 20.734 1.00 84.32 596 ILE B C 1
ATOM 10483 O O . ILE B 1 601 ? -7.862 -21.231 19.809 1.00 85.68 596 ILE B O 1
ATOM 10488 N N . VAL B 1 602 ? -7.431 -21.147 21.999 1.00 83.49 597 VAL B N 1
ATOM 10489 C CA . VAL B 1 602 ? -8.731 -21.687 22.329 1.00 83.58 597 VAL B CA 1
ATOM 10490 C C . VAL B 1 602 ? -9.732 -20.607 22.702 1.00 82.81 597 VAL B C 1
ATOM 10491 O O . VAL B 1 602 ? -10.938 -20.808 22.578 1.00 82.04 597 VAL B O 1
ATOM 10495 N N . SER B 1 603 ? -9.236 -19.457 23.146 1.00 82.31 598 SER B N 1
ATOM 10496 C CA . SER B 1 603 ? -10.127 -18.380 23.543 1.00 82.82 598 SER B CA 1
ATOM 10497 C C . SER B 1 603 ? -10.514 -17.492 22.371 1.00 83.09 598 SER B C 1
ATOM 10498 O O . SER B 1 603 ? -11.398 -16.644 22.501 1.00 84.86 598 SER B O 1
ATOM 10501 N N . THR B 1 604 ? -9.843 -17.659 21.238 1.00 81.86 599 THR B N 1
ATOM 10502 C CA . THR B 1 604 ? -10.196 -16.890 20.050 1.00 81.38 599 THR B CA 1
ATOM 10503 C C . THR B 1 604 ? -11.217 -17.768 19.361 1.00 83.75 599 THR B C 1
ATOM 10504 O O . THR B 1 604 ? -10.871 -18.771 18.737 1.00 84.36 599 THR B O 1
ATOM 10508 N N . LYS B 1 605 ? -12.483 -17.396 19.492 1.00 86.65 600 LYS B N 1
ATOM 10509 C CA . LYS B 1 605 ? -13.574 -18.189 18.933 1.00 88.15 600 LYS B CA 1
ATOM 10510 C C . LYS B 1 605 ? -13.316 -18.788 17.541 1.00 87.08 600 LYS B C 1
ATOM 10511 O O . LYS B 1 605 ? -13.684 -19.931 17.282 1.00 83.81 600 LYS B O 1
ATOM 10517 N N . VAL B 1 606 ? -12.646 -18.028 16.674 1.00 87.19 601 VAL B N 1
ATOM 10518 C CA . VAL B 1 606 ? -12.364 -18.451 15.292 1.00 86.88 601 VAL B CA 1
ATOM 10519 C C . VAL B 1 606 ? -11.273 -19.489 15.065 1.00 86.27 601 VAL B C 1
ATOM 10520 O O . VAL B 1 606 ? -11.413 -20.362 14.198 1.00 88.51 601 VAL B O 1
ATOM 10524 N N . TYR B 1 607 ? -10.170 -19.367 15.799 1.00 83.75 602 TYR B N 1
ATOM 10525 C CA . TYR B 1 607 ? -9.076 -20.315 15.672 1.00 78.48 602 TYR B CA 1
ATOM 10526 C C . TYR B 1 607 ? -9.593 -21.647 16.207 1.00 77.90 602 TYR B C 1
ATOM 10527 O O . TYR B 1 607 ? -9.493 -22.666 15.529 1.00 77.78 602 TYR B O 1
ATOM 10536 N N . TRP B 1 608 ? -10.189 -21.633 17.398 1.00 77.15 603 TRP B N 1
ATOM 10537 C CA . TRP B 1 608 ? -10.687 -22.869 18.000 1.00 78.14 603 TRP B CA 1
ATOM 10538 C C . TRP B 1 608 ? -11.719 -23.596 17.162 1.00 78.15 603 TRP B C 1
ATOM 10539 O O . TRP B 1 608 ? -11.765 -24.810 17.159 1.00 78.53 603 TRP B O 1
ATOM 10550 N N . SER B 1 609 ? -12.554 -22.862 16.449 1.00 79.21 604 SER B N 1
ATOM 10551 C CA . SER B 1 609 ? -13.576 -23.498 15.638 1.00 78.80 604 SER B CA 1
ATOM 10552 C C . SER B 1 609 ? -12.921 -24.418 14.626 1.00 79.23 604 SER B C 1
ATOM 10553 O O . SER B 1 609 ? -13.350 -25.557 14.431 1.00 79.62 604 SER B O 1
ATOM 10556 N N . THR B 1 610 ? -11.872 -23.910 13.989 1.00 78.75 605 THR B N 1
ATOM 10557 C CA . THR B 1 610 ? -11.128 -24.645 12.977 1.00 78.32 605 THR B CA 1
ATOM 10558 C C . THR B 1 610 ? -10.378 -25.848 13.541 1.00 77.46 605 THR B C 1
ATOM 10559 O O . THR B 1 610 ? -10.331 -26.903 12.917 1.00 75.86 605 THR B O 1
ATOM 10563 N N . ILE B 1 611 ? -9.785 -25.690 14.717 1.00 76.72 606 ILE B N 1
ATOM 10564 C CA . ILE B 1 611 ? -9.051 -26.786 15.329 1.00 76.32 606 ILE B CA 1
ATOM 10565 C C . ILE B 1 611 ? -10.001 -27.909 15.731 1.00 78.91 606 ILE B C 1
ATOM 10566 O O . ILE B 1 611 ? -9.637 -29.087 15.710 1.00 80.28 606 ILE B O 1
ATOM 10571 N N . GLU B 1 612 ? -11.225 -27.538 16.082 1.00 80.40 607 GLU B N 1
ATOM 10572 C CA . GLU B 1 612 ? -12.240 -28.496 16.489 1.00 80.67 607 GLU B CA 1
ATOM 10573 C C . GLU B 1 612 ? -12.606 -29.371 15.311 1.00 80.25 607 GLU B C 1
ATOM 10574 O O . GLU B 1 612 ? -12.472 -30.589 15.369 1.00 80.41 607 GLU B O 1
ATOM 10580 N N . ASN B 1 613 ? -13.055 -28.748 14.230 1.00 79.33 608 ASN B N 1
ATOM 10581 C CA . ASN B 1 613 ? -13.433 -29.507 13.051 1.00 79.64 608 ASN B CA 1
ATOM 10582 C C . ASN B 1 613 ? -12.264 -30.326 12.504 1.00 80.54 608 ASN B C 1
ATOM 10583 O O . ASN B 1 613 ? -12.480 -31.347 11.840 1.00 81.05 608 ASN B O 1
ATOM 10588 N N . LEU B 1 614 ? -11.032 -29.900 12.790 1.00 80.83 609 LEU B N 1
ATOM 10589 C CA . LEU B 1 614 ? -9.863 -30.631 12.299 1.00 80.81 609 LEU B CA 1
ATOM 10590 C C . LEU B 1 614 ? -9.660 -31.998 12.953 1.00 81.38 609 LEU B C 1
ATOM 10591 O O . LEU B 1 614 ? -8.988 -32.860 12.386 1.00 80.54 609 LEU B O 1
ATOM 10596 N N . MET B 1 615 ? -10.248 -32.208 14.128 1.00 82.16 610 MET B N 1
ATOM 10597 C CA . MET B 1 615 ? -10.116 -33.495 14.804 1.00 82.86 610 MET B CA 1
ATOM 10598 C C . MET B 1 615 ? -10.691 -34.587 13.918 1.00 83.34 610 MET B C 1
ATOM 10599 O O . MET B 1 615 ? -10.197 -35.717 13.892 1.00 83.86 610 MET B O 1
ATOM 10604 N N . LEU B 1 616 ? -11.740 -34.233 13.187 1.00 83.68 611 LEU B N 1
ATOM 10605 C CA . LEU B 1 616 ? -12.428 -35.182 12.333 1.00 84.50 611 LEU B CA 1
ATOM 10606 C C . LEU B 1 616 ? -12.132 -35.071 10.852 1.00 85.14 611 LEU B C 1
ATOM 10607 O O . LEU B 1 616 ? -12.804 -35.702 10.047 1.00 84.98 611 LEU B O 1
ATOM 10612 N N . ASP B 1 617 ? -11.136 -34.281 10.477 1.00 87.44 612 ASP B N 1
ATOM 10613 C CA . ASP B 1 617 ? -10.814 -34.121 9.053 1.00 87.92 612 ASP B CA 1
ATOM 10614 C C . ASP B 1 617 ? -10.380 -35.430 8.378 1.00 87.91 612 ASP B C 1
ATOM 10615 O O . ASP B 1 617 ? -9.743 -36.298 8.992 1.00 87.37 612 ASP B O 1
ATOM 10620 N N . GLU B 1 618 ? -10.748 -35.571 7.110 1.00 87.99 613 GLU B N 1
ATOM 10621 C CA . GLU B 1 618 ? -10.402 -36.760 6.348 1.00 87.88 613 GLU B CA 1
ATOM 10622 C C . GLU B 1 618 ? -8.888 -36.980 6.216 1.00 86.28 613 GLU B C 1
ATOM 10623 O O . GLU B 1 618 ? -8.422 -38.114 6.271 1.00 85.99 613 GLU B O 1
ATOM 10629 N N . ASN B 1 619 ? -8.131 -35.894 6.062 1.00 84.84 614 ASN B N 1
ATOM 10630 C CA . ASN B 1 619 ? -6.673 -35.947 5.917 1.00 83.77 614 ASN B CA 1
ATOM 10631 C C . ASN B 1 619 ? -5.944 -36.316 7.203 1.00 81.91 614 ASN B C 1
ATOM 10632 O O . ASN B 1 619 ? -5.755 -35.463 8.073 1.00 79.41 614 ASN B O 1
ATOM 10637 N N . VAL B 1 620 ? -5.513 -37.576 7.295 1.00 80.03 615 VAL B N 1
ATOM 10638 C CA . VAL B 1 620 ? -4.810 -38.104 8.469 1.00 78.22 615 VAL B CA 1
ATOM 10639 C C . VAL B 1 620 ? -3.677 -37.230 9.012 1.00 78.75 615 VAL B C 1
ATOM 10640 O O . VAL B 1 620 ? -3.577 -37.013 10.223 1.00 77.43 615 VAL B O 1
ATOM 10644 N N . PRO B 1 621 ? -2.788 -36.745 8.133 1.00 79.26 616 PRO B N 1
ATOM 10645 C CA . PRO B 1 621 ? -1.695 -35.897 8.621 1.00 79.17 616 PRO B CA 1
ATOM 10646 C C . PRO B 1 621 ? -2.219 -34.636 9.334 1.00 80.02 616 PRO B C 1
ATOM 10647 O O . PRO B 1 621 ? -1.597 -34.147 10.288 1.00 80.53 616 PRO B O 1
ATOM 10651 N N . LEU B 1 622 ? -3.366 -34.125 8.879 1.00 78.95 617 LEU B N 1
ATOM 10652 C CA . LEU B 1 622 ? -3.975 -32.946 9.488 1.00 77.69 617 LEU B CA 1
ATOM 10653 C C . LEU B 1 622 ? -4.647 -33.333 10.797 1.00 78.53 617 LEU B C 1
ATOM 10654 O O . LEU B 1 622 ? -4.594 -32.599 11.779 1.00 79.26 617 LEU B O 1
ATOM 10659 N N . GLN B 1 623 ? -5.278 -34.500 10.805 1.00 80.41 618 GLN B N 1
ATOM 10660 C CA . GLN B 1 623 ? -5.963 -34.987 11.996 1.00 80.14 618 GLN B CA 1
ATOM 10661 C C . GLN B 1 623 ? -4.970 -35.331 13.077 1.00 79.92 618 GLN B C 1
ATOM 10662 O O . GLN B 1 623 ? -5.136 -34.922 14.225 1.00 80.60 618 GLN B O 1
ATOM 10668 N N . ARG B 1 624 ? -3.948 -36.098 12.705 1.00 79.05 619 ARG B N 1
ATOM 10669 C CA . ARG B 1 624 ? -2.904 -36.494 13.643 1.00 78.33 619 ARG B CA 1
ATOM 10670 C C . ARG B 1 624 ? -2.363 -35.246 14.332 1.00 78.22 619 ARG B C 1
ATOM 10671 O O . ARG B 1 624 ? -2.544 -35.041 15.536 1.00 77.77 619 ARG B O 1
ATOM 10679 N N . SER B 1 625 ? -1.711 -34.401 13.546 1.00 76.52 620 SER B N 1
ATOM 10680 C CA . SER B 1 625 ? -1.121 -33.201 14.073 1.00 75.54 620 SER B CA 1
ATOM 10681 C C . SER B 1 625 ? -2.048 -32.478 15.015 1.00 75.84 620 SER B C 1
ATOM 10682 O O . SER B 1 625 ? -1.652 -32.171 16.139 1.00 77.26 620 SER B O 1
ATOM 10685 N N . THR B 1 626 ? -3.284 -32.230 14.584 1.00 75.45 621 THR B N 1
ATOM 10686 C CA . THR B 1 626 ? -4.257 -31.522 15.429 1.00 74.53 621 THR B CA 1
ATOM 10687 C C . THR B 1 626 ? -4.413 -32.169 16.805 1.00 75.52 621 THR B C 1
ATOM 10688 O O . THR B 1 626 ? -4.567 -31.474 17.811 1.00 76.83 621 THR B O 1
ATOM 10692 N N . LEU B 1 627 ? -4.383 -33.494 16.866 1.00 74.92 622 LEU B N 1
ATOM 10693 C CA . LEU B 1 627 ? -4.507 -34.120 18.162 1.00 74.47 622 LEU B CA 1
ATOM 10694 C C . LEU B 1 627 ? -3.232 -33.827 18.938 1.00 75.49 622 LEU B C 1
ATOM 10695 O O . LEU B 1 627 ? -3.281 -33.577 20.149 1.00 77.80 622 LEU B O 1
ATOM 10700 N N . GLU B 1 628 ? -2.093 -33.823 18.246 1.00 73.32 623 GLU B N 1
ATOM 10701 C CA . GLU B 1 628 ? -0.824 -33.524 18.898 1.00 70.11 623 GLU B CA 1
ATOM 10702 C C . GLU B 1 628 ? -0.848 -32.089 19.439 1.00 69.25 623 GLU B C 1
ATOM 10703 O O . GLU B 1 628 ? -0.293 -31.798 20.505 1.00 67.85 623 GLU B O 1
ATOM 10709 N N . LEU B 1 629 ? -1.526 -31.202 18.721 1.00 68.35 624 LEU B N 1
ATOM 10710 C CA . LEU B 1 629 ? -1.658 -29.817 19.166 1.00 69.10 624 LEU B CA 1
ATOM 10711 C C . LEU B 1 629 ? -2.565 -29.755 20.407 1.00 70.43 624 LEU B C 1
ATOM 10712 O O . LEU B 1 629 ? -2.244 -29.083 21.399 1.00 71.96 624 LEU B O 1
ATOM 10717 N N . ILE B 1 630 ? -3.701 -30.454 20.346 1.00 70.64 625 ILE B N 1
ATOM 10718 C CA . ILE B 1 630 ? -4.644 -30.476 21.468 1.00 70.29 625 ILE B CA 1
ATOM 10719 C C . ILE B 1 630 ? -3.961 -31.178 22.634 1.00 71.32 625 ILE B C 1
ATOM 10720 O O . ILE B 1 630 ? -4.083 -30.747 23.779 1.00 69.71 625 ILE B O 1
ATOM 10725 N N . SER B 1 631 ? -3.225 -32.248 22.338 1.00 72.22 626 SER B N 1
ATOM 10726 C CA . SER B 1 631 ? -2.512 -32.978 23.376 1.00 73.92 626 SER B CA 1
ATOM 10727 C C . SER B 1 631 ? -1.559 -32.029 24.081 1.00 73.90 626 SER B C 1
ATOM 10728 O O . SER B 1 631 ? -1.469 -32.017 25.307 1.00 74.24 626 SER B O 1
ATOM 10731 N N . ASN B 1 632 ? -0.843 -31.235 23.294 1.00 72.71 627 ASN B N 1
ATOM 10732 C CA . ASN B 1 632 ? 0.087 -30.290 23.868 1.00 72.58 627 ASN B CA 1
ATOM 10733 C C . ASN B 1 632 ? -0.646 -29.270 24.719 1.00 73.09 627 ASN B C 1
ATOM 10734 O O . ASN B 1 632 ? -0.272 -29.028 25.871 1.00 72.85 627 ASN B O 1
ATOM 10739 N N . MET B 1 633 ? -1.697 -28.677 24.166 1.00 73.63 628 MET B N 1
ATOM 10740 C CA . MET B 1 633 ? -2.449 -27.690 24.915 1.00 73.44 628 MET B CA 1
ATOM 10741 C C . MET B 1 633 ? -2.904 -28.239 26.254 1.00 75.29 628 MET B C 1
ATOM 10742 O O . MET B 1 633 ? -2.757 -27.568 27.276 1.00 76.78 628 MET B O 1
ATOM 10747 N N . MET B 1 634 ? -3.448 -29.461 26.238 1.00 77.77 629 MET B N 1
ATOM 10748 C CA . MET B 1 634 ? -3.957 -30.136 27.434 1.00 78.81 629 MET B CA 1
ATOM 10749 C C . MET B 1 634 ? -2.987 -30.132 28.576 1.00 80.46 629 MET B C 1
ATOM 10750 O O . MET B 1 634 ? -3.387 -30.280 29.730 1.00 82.33 629 MET B O 1
ATOM 10755 N N . SER B 1 635 ? -1.707 -29.978 28.263 1.00 81.78 630 SER B N 1
ATOM 10756 C CA . SER B 1 635 ? -0.700 -29.939 29.307 1.00 82.49 630 SER B CA 1
ATOM 10757 C C . SER B 1 635 ? -0.709 -28.562 29.955 1.00 83.00 630 SER B C 1
ATOM 10758 O O . SER B 1 635 ? 0.251 -28.161 30.599 1.00 83.80 630 SER B O 1
ATOM 10761 N N . HIS B 1 636 ? -1.818 -27.853 29.764 1.00 82.69 631 HIS B N 1
ATOM 10762 C CA . HIS B 1 636 ? -2.052 -26.524 30.317 1.00 82.62 631 HIS B CA 1
ATOM 10763 C C . HIS B 1 636 ? -3.545 -26.529 30.599 1.00 84.49 631 HIS B C 1
ATOM 10764 O O . HIS B 1 636 ? -4.273 -25.632 30.181 1.00 85.80 631 HIS B O 1
ATOM 10771 N N . PRO B 1 637 ? -4.016 -27.550 31.327 1.00 85.48 632 PRO B N 1
ATOM 10772 C CA . PRO B 1 637 ? -5.417 -27.744 31.693 1.00 85.51 632 PRO B CA 1
ATOM 10773 C C . PRO B 1 637 ? -6.355 -26.554 31.634 1.00 84.65 632 PRO B C 1
ATOM 10774 O O . PRO B 1 637 ? -7.281 -26.531 30.827 1.00 85.57 632 PRO B O 1
ATOM 10778 N N . LEU B 1 638 ? -6.110 -25.560 32.473 1.00 84.05 633 LEU B N 1
ATOM 10779 C CA . LEU B 1 638 ? -6.991 -24.404 32.534 1.00 83.30 633 LEU B CA 1
ATOM 10780 C C . LEU B 1 638 ? -7.372 -23.677 31.239 1.00 82.47 633 LEU B C 1
ATOM 10781 O O . LEU B 1 638 ? -8.344 -22.915 31.243 1.00 81.27 633 LEU B O 1
ATOM 10786 N N . THR B 1 639 ? -6.644 -23.898 30.140 1.00 82.06 634 THR B N 1
ATOM 10787 C CA . THR B 1 639 ? -6.968 -23.207 28.877 1.00 82.19 634 THR B CA 1
ATOM 10788 C C . THR B 1 639 ? -7.883 -23.995 27.952 1.00 82.45 634 THR B C 1
ATOM 10789 O O . THR B 1 639 ? -8.631 -23.408 27.169 1.00 82.79 634 THR B O 1
ATOM 10793 N N . ILE B 1 640 ? -7.815 -25.319 28.033 1.00 81.06 635 ILE B N 1
ATOM 10794 C CA . ILE B 1 640 ? -8.647 -26.158 27.195 1.00 81.32 635 ILE B CA 1
ATOM 10795 C C . ILE B 1 640 ? -9.569 -27.025 28.032 1.00 82.04 635 ILE B C 1
ATOM 10796 O O . ILE B 1 640 ? -10.781 -26.859 27.994 1.00 84.54 635 ILE B O 1
ATOM 10801 N N . ALA B 1 641 ? -8.973 -27.948 28.782 1.00 81.40 636 ALA B N 1
ATOM 10802 C CA . ALA B 1 641 ? -9.682 -28.900 29.636 1.00 79.07 636 ALA B CA 1
ATOM 10803 C C . ALA B 1 641 ? -11.206 -28.814 29.609 1.00 78.17 636 ALA B C 1
ATOM 10804 O O . ALA B 1 641 ? -11.889 -29.780 29.302 1.00 77.49 636 ALA B O 1
ATOM 10806 N N . ALA B 1 642 ? -11.736 -27.647 29.930 1.00 78.39 637 ALA B N 1
ATOM 10807 C CA . ALA B 1 642 ? -13.173 -27.457 29.954 1.00 78.99 637 ALA B CA 1
ATOM 10808 C C . ALA B 1 642 ? -13.858 -27.601 28.597 1.00 79.91 637 ALA B C 1
ATOM 10809 O O . ALA B 1 642 ? -15.038 -27.271 28.461 1.00 81.91 637 ALA B O 1
ATOM 10811 N N . LYS B 1 643 ? -13.146 -28.089 27.590 1.00 78.93 638 LYS B N 1
ATOM 10812 C CA . LYS B 1 643 ? -13.761 -28.230 26.273 1.00 77.42 638 LYS B CA 1
ATOM 10813 C C . LYS B 1 643 ? -13.836 -29.681 25.830 1.00 75.99 638 LYS B C 1
ATOM 10814 O O . LYS B 1 643 ? -14.153 -29.981 24.680 1.00 75.70 638 LYS B O 1
ATOM 10820 N N . PHE B 1 644 ? -13.546 -30.577 26.762 1.00 74.84 639 PHE B N 1
ATOM 10821 C CA . PHE B 1 644 ? -13.573 -32.009 26.496 1.00 75.28 639 PHE B CA 1
ATOM 10822 C C . PHE B 1 644 ? -13.959 -32.708 27.796 1.00 76.79 639 PHE B C 1
ATOM 10823 O O . PHE B 1 644 ? -14.300 -33.896 27.794 1.00 78.58 639 PHE B O 1
ATOM 10831 N N . PHE B 1 645 ? -13.900 -31.984 28.911 1.00 76.69 640 PHE B N 1
ATOM 10832 C CA . PHE B 1 645 ? -14.188 -32.619 30.182 1.00 77.14 640 PHE B CA 1
ATOM 10833 C C . PHE B 1 645 ? -15.281 -31.992 31.011 1.00 77.56 640 PHE B C 1
ATOM 10834 O O . PHE B 1 645 ? -15.568 -32.459 32.105 1.00 77.13 640 PHE B O 1
ATOM 10842 N N . ASN B 1 646 ? -15.901 -30.937 30.496 1.00 78.72 641 ASN B N 1
ATOM 10843 C CA . ASN B 1 646 ? -17.028 -30.341 31.208 1.00 82.50 641 ASN B CA 1
ATOM 10844 C C . ASN B 1 646 ? -18.206 -31.009 30.533 1.00 84.98 641 ASN B C 1
ATOM 10845 O O . ASN B 1 646 ? -18.879 -30.398 29.698 1.00 85.11 641 ASN B O 1
ATOM 10850 N N . LEU B 1 647 ? -18.458 -32.265 30.870 1.00 86.64 642 LEU B N 1
ATOM 10851 C CA . LEU B 1 647 ? -19.540 -32.969 30.216 1.00 86.79 642 LEU B CA 1
ATOM 10852 C C . LEU B 1 647 ? -20.900 -32.319 30.414 1.00 88.25 642 LEU B C 1
ATOM 10853 O O . LEU B 1 647 ? -21.848 -32.648 29.708 1.00 87.53 642 LEU B O 1
ATOM 10858 N N . GLU B 1 648 ? -20.989 -31.382 31.353 1.00 90.62 643 GLU B N 1
ATOM 10859 C CA . GLU B 1 648 ? -22.243 -30.686 31.606 1.00 94.13 643 GLU B CA 1
ATOM 10860 C C . GLU B 1 648 ? -22.534 -29.741 30.448 1.00 95.93 643 GLU B C 1
ATOM 10861 O O . GLU B 1 648 ? -23.595 -29.120 30.393 1.00 95.89 643 GLU B O 1
ATOM 10867 N N . ASN B 1 649 ? -21.585 -29.632 29.525 1.00 97.90 644 ASN B N 1
ATOM 10868 C CA . ASN B 1 649 ? -21.736 -28.757 28.365 1.00 99.90 644 ASN B CA 1
ATOM 10869 C C . ASN B 1 649 ? -22.096 -29.540 27.091 1.00 100.26 644 ASN B C 1
ATOM 10870 O O . ASN B 1 649 ? -21.425 -30.514 26.731 1.00 99.90 644 ASN B O 1
ATOM 10875 N N . PRO B 1 650 ? -23.163 -29.114 26.392 1.00 100.01 645 PRO B N 1
ATOM 10876 C CA . PRO B 1 650 ? -23.618 -29.764 25.164 1.00 99.46 645 PRO B CA 1
ATOM 10877 C C . PRO B 1 650 ? -22.467 -30.075 24.223 1.00 99.24 645 PRO B C 1
ATOM 10878 O O . PRO B 1 650 ? -22.171 -31.242 23.949 1.00 97.09 645 PRO B O 1
ATOM 10882 N N . GLN B 1 651 ? -21.828 -29.012 23.738 1.00 99.32 646 GLN B N 1
ATOM 10883 C CA . GLN B 1 651 ? -20.719 -29.126 22.800 1.00 99.02 646 GLN B CA 1
ATOM 10884 C C . GLN B 1 651 ? -19.478 -29.776 23.400 1.00 98.01 646 GLN B C 1
ATOM 10885 O O . GLN B 1 651 ? -18.901 -30.692 22.805 1.00 97.14 646 GLN B O 1
ATOM 10891 N N . SER B 1 652 ? -19.063 -29.299 24.572 1.00 96.84 647 SER B N 1
ATOM 10892 C CA . SER B 1 652 ? -17.894 -29.858 25.242 1.00 94.47 647 SER B CA 1
ATOM 10893 C C . SER B 1 652 ? -18.064 -31.372 25.277 1.00 92.55 647 SER B C 1
ATOM 10894 O O . SER B 1 652 ? -17.123 -32.123 25.032 1.00 91.60 647 SER B O 1
ATOM 10897 N N . LEU B 1 653 ? -19.284 -31.809 25.566 1.00 91.37 648 LEU B N 1
ATOM 10898 C CA . LEU B 1 653 ? -19.600 -33.225 25.606 1.00 90.47 648 LEU B CA 1
ATOM 10899 C C . LEU B 1 653 ? -19.455 -33.846 24.226 1.00 90.15 648 LEU B C 1
ATOM 10900 O O . LEU B 1 653 ? -18.982 -34.976 24.098 1.00 89.99 648 LEU B O 1
ATOM 10905 N N . ARG B 1 654 ? -19.878 -33.116 23.196 1.00 90.61 649 ARG B N 1
ATOM 10906 C CA . ARG B 1 654 ? -19.777 -33.610 21.821 1.00 91.15 649 ARG B CA 1
ATOM 10907 C C . ARG B 1 654 ? -18.328 -34.012 21.571 1.00 89.62 649 ARG B C 1
ATOM 10908 O O . ARG B 1 654 ? -18.042 -35.112 21.081 1.00 87.85 649 ARG B O 1
ATOM 10916 N N . ASN B 1 655 ? -17.423 -33.109 21.950 1.00 88.49 650 ASN B N 1
ATOM 10917 C CA . ASN B 1 655 ? -15.981 -33.294 21.800 1.00 87.23 650 ASN B CA 1
ATOM 10918 C C . ASN B 1 655 ? -15.417 -34.491 22.576 1.00 86.38 650 ASN B C 1
ATOM 10919 O O . ASN B 1 655 ? -14.485 -35.148 22.111 1.00 87.30 650 ASN B O 1
ATOM 10924 N N . PHE B 1 656 ? -15.975 -34.771 23.750 1.00 84.57 651 PHE B N 1
ATOM 10925 C CA . PHE B 1 656 ? -15.538 -35.907 24.550 1.00 82.81 651 PHE B CA 1
ATOM 10926 C C . PHE B 1 656 ? -15.820 -37.166 23.739 1.00 84.02 651 PHE B C 1
ATOM 10927 O O . PHE B 1 656 ? -14.919 -37.905 23.331 1.00 83.67 651 PHE B O 1
ATOM 10935 N N . ASN B 1 657 ? -17.098 -37.399 23.496 1.00 85.36 652 ASN B N 1
ATOM 10936 C CA . ASN B 1 657 ? -17.503 -38.571 22.758 1.00 86.45 652 ASN B CA 1
ATOM 10937 C C . ASN B 1 657 ? -16.681 -38.777 21.508 1.00 86.74 652 ASN B C 1
ATOM 10938 O O . ASN B 1 657 ? -16.369 -39.913 21.157 1.00 86.71 652 ASN B O 1
ATOM 10943 N N . ILE B 1 658 ? -16.305 -37.692 20.843 1.00 88.09 653 ILE B N 1
ATOM 10944 C CA . ILE B 1 658 ? -15.509 -37.841 19.632 1.00 90.06 653 ILE B CA 1
ATOM 10945 C C . ILE B 1 658 ? -14.139 -38.393 19.967 1.00 91.94 653 ILE B C 1
ATOM 10946 O O . ILE B 1 658 ? -13.657 -39.333 19.326 1.00 93.38 653 ILE B O 1
ATOM 10951 N N . LEU B 1 659 ? -13.524 -37.804 20.987 1.00 92.68 654 LEU B N 1
ATOM 10952 C CA . LEU B 1 659 ? -12.186 -38.191 21.405 1.00 93.78 654 LEU B CA 1
ATOM 10953 C C . LEU B 1 659 ? -12.081 -39.647 21.843 1.00 95.14 654 LEU B C 1
ATOM 10954 O O . LEU B 1 659 ? -11.118 -40.320 21.486 1.00 95.75 654 LEU B O 1
ATOM 10959 N N . VAL B 1 660 ? -13.058 -40.142 22.603 1.00 96.54 655 VAL B N 1
ATOM 10960 C CA . VAL B 1 660 ? -13.016 -41.541 23.042 1.00 98.26 655 VAL B CA 1
ATOM 10961 C C . VAL B 1 660 ? -13.000 -42.497 21.852 1.00 97.55 655 VAL B C 1
ATOM 10962 O O . VAL B 1 660 ? -12.173 -43.405 21.788 1.00 97.95 655 VAL B O 1
ATOM 10966 N N . LYS B 1 661 ? -13.906 -42.290 20.904 1.00 95.99 656 LYS B N 1
ATOM 10967 C CA . LYS B 1 661 ? -13.956 -43.163 19.749 1.00 95.03 656 LYS B CA 1
ATOM 10968 C C . LYS B 1 661 ? -12.686 -43.038 18.901 1.00 93.56 656 LYS B C 1
ATOM 10969 O O . LYS B 1 661 ? -12.371 -43.924 18.107 1.00 92.34 656 LYS B O 1
ATOM 10975 N N . LEU B 1 662 ? -11.950 -41.947 19.061 1.00 92.14 657 LEU B N 1
ATOM 10976 C CA . LEU B 1 662 ? -10.740 -41.786 18.277 1.00 92.15 657 LEU B CA 1
ATOM 10977 C C . LEU B 1 662 ? -9.571 -42.632 18.769 1.00 93.24 657 LEU B C 1
ATOM 10978 O O . LEU B 1 662 ? -8.550 -42.734 18.083 1.00 93.80 657 LEU B O 1
ATOM 10983 N N . LEU B 1 663 ? -9.705 -43.237 19.950 1.00 92.31 658 LEU B N 1
ATOM 10984 C CA . LEU B 1 663 ? -8.644 -44.097 20.473 1.00 91.73 658 LEU B CA 1
ATOM 10985 C C . LEU B 1 663 ? -8.473 -45.298 19.541 1.00 93.44 658 LEU B C 1
ATOM 10986 O O . LEU B 1 663 ? -7.454 -45.982 19.573 1.00 92.69 658 LEU B O 1
ATOM 10991 N N . GLN B 1 664 ? -9.490 -45.525 18.707 1.00 96.20 659 GLN B N 1
ATOM 10992 C CA . GLN B 1 664 ? -9.544 -46.625 17.735 1.00 96.92 659 GLN B CA 1
ATOM 10993 C C . GLN B 1 664 ? -8.884 -46.303 16.396 1.00 96.87 659 GLN B C 1
ATOM 10994 O O . GLN B 1 664 ? -8.794 -47.177 15.530 1.00 97.81 659 GLN B O 1
ATOM 11000 N N . LEU B 1 665 ? -8.442 -45.059 16.214 1.00 96.17 660 LEU B N 1
ATOM 11001 C CA . LEU B 1 665 ? -7.803 -44.658 14.955 1.00 94.36 660 LEU B CA 1
ATOM 11002 C C . LEU B 1 665 ? -6.787 -45.694 14.465 1.00 92.45 660 LEU B C 1
ATOM 11003 O O . LEU B 1 665 ? -6.231 -46.466 15.242 1.00 92.62 660 LEU B O 1
ATOM 11008 N N . SER B 1 666 ? -6.566 -45.715 13.163 1.00 90.75 661 SER B N 1
ATOM 11009 C CA . SER B 1 666 ? -5.628 -46.646 12.571 1.00 90.46 661 SER B CA 1
ATOM 11010 C C . SER B 1 666 ? -4.210 -46.091 12.656 1.00 90.08 661 SER B C 1
ATOM 11011 O O . SER B 1 666 ? -3.236 -46.841 12.599 1.00 90.19 661 SER B O 1
ATOM 11014 N N . ASP B 1 667 ? -4.097 -44.773 12.790 1.00 89.17 662 ASP B N 1
ATOM 11015 C CA . ASP B 1 667 ? -2.793 -44.122 12.858 1.00 88.21 662 ASP B CA 1
ATOM 11016 C C . ASP B 1 667 ? -2.244 -44.086 14.289 1.00 86.32 662 ASP B C 1
ATOM 11017 O O . ASP B 1 667 ? -2.745 -43.352 15.136 1.00 84.92 662 ASP B O 1
ATOM 11022 N N . VAL B 1 668 ? -1.219 -44.897 14.550 1.00 85.72 663 VAL B N 1
ATOM 11023 C CA . VAL B 1 668 ? -0.610 -44.965 15.877 1.00 84.83 663 VAL B CA 1
ATOM 11024 C C . VAL B 1 668 ? -0.226 -43.595 16.397 1.00 84.30 663 VAL B C 1
ATOM 11025 O O . VAL B 1 668 ? -0.372 -43.319 17.585 1.00 83.57 663 VAL B O 1
ATOM 11029 N N . GLU B 1 669 ? 0.268 -42.735 15.514 1.00 84.28 664 GLU B N 1
ATOM 11030 C CA . GLU B 1 669 ? 0.672 -41.401 15.944 1.00 83.91 664 GLU B CA 1
ATOM 11031 C C . GLU B 1 669 ? -0.526 -40.676 16.515 1.00 81.42 664 GLU B C 1
ATOM 11032 O O . GLU B 1 669 ? -0.418 -40.017 17.541 1.00 81.27 664 GLU B O 1
ATOM 11038 N N . SER B 1 670 ? -1.668 -40.819 15.849 1.00 79.39 665 SER B N 1
ATOM 11039 C CA . SER B 1 670 ? -2.918 -40.201 16.290 1.00 77.74 665 SER B CA 1
ATOM 11040 C C . SER B 1 670 ? -3.345 -40.771 17.654 1.00 77.22 665 SER B C 1
ATOM 11041 O O . SER B 1 670 ? -3.549 -40.029 18.610 1.00 76.71 665 SER B O 1
ATOM 11044 N N . GLN B 1 671 ? -3.492 -42.086 17.738 1.00 76.36 666 GLN B N 1
ATOM 11045 C CA . GLN B 1 671 ? -3.896 -42.706 18.988 1.00 77.89 666 GLN B CA 1
ATOM 11046 C C . GLN B 1 671 ? -2.926 -42.261 20.055 1.00 79.20 666 GLN B C 1
ATOM 11047 O O . GLN B 1 671 ? -3.309 -41.909 21.166 1.00 81.82 666 GLN B O 1
ATOM 11053 N N . ARG B 1 672 ? -1.652 -42.280 19.702 1.00 79.41 667 ARG B N 1
ATOM 11054 C CA . ARG B 1 672 ? -0.597 -41.893 20.618 1.00 79.33 667 ARG B CA 1
ATOM 11055 C C . ARG B 1 672 ? -0.983 -40.594 21.333 1.00 78.04 667 ARG B C 1
ATOM 11056 O O . ARG B 1 672 ? -0.740 -40.429 22.525 1.00 76.74 667 ARG B O 1
ATOM 11064 N N . ALA B 1 673 ? -1.614 -39.691 20.589 1.00 76.92 668 ALA B N 1
ATOM 11065 C CA . ALA B 1 673 ? -2.020 -38.387 21.100 1.00 76.08 668 ALA B CA 1
ATOM 11066 C C . ALA B 1 673 ? -3.295 -38.424 21.931 1.00 76.06 668 ALA B C 1
ATOM 11067 O O . ALA B 1 673 ? -3.357 -37.881 23.038 1.00 73.51 668 ALA B O 1
ATOM 11069 N N . VAL B 1 674 ? -4.326 -39.039 21.371 1.00 77.02 669 VAL B N 1
ATOM 11070 C CA . VAL B 1 674 ? -5.597 -39.162 22.060 1.00 77.55 669 VAL B CA 1
ATOM 11071 C C . VAL B 1 674 ? -5.311 -39.679 23.464 1.00 77.84 669 VAL B C 1
ATOM 11072 O O . VAL B 1 674 ? -5.596 -39.005 24.450 1.00 78.16 669 VAL B O 1
ATOM 11076 N N . ALA B 1 675 ? -4.728 -40.871 23.545 1.00 76.96 670 ALA B N 1
ATOM 11077 C CA . ALA B 1 675 ? -4.386 -41.458 24.832 1.00 77.38 670 ALA B CA 1
ATOM 11078 C C . ALA B 1 675 ? -3.671 -40.386 25.641 1.00 77.63 670 ALA B C 1
ATOM 11079 O O . ALA B 1 675 ? -4.002 -40.117 26.799 1.00 76.46 670 ALA B O 1
ATOM 11081 N N . ALA B 1 676 ? -2.687 -39.764 25.010 1.00 77.60 671 ALA B N 1
ATOM 11082 C CA . ALA B 1 676 ? -1.931 -38.729 25.673 1.00 76.93 671 ALA B CA 1
ATOM 11083 C C . ALA B 1 676 ? -2.881 -37.770 26.372 1.00 77.54 671 ALA B C 1
ATOM 11084 O O . ALA B 1 676 ? -2.738 -37.537 27.563 1.00 77.71 671 ALA B O 1
ATOM 11086 N N . ILE B 1 677 ? -3.857 -37.226 25.643 1.00 77.46 672 ILE B N 1
ATOM 11087 C CA . ILE B 1 677 ? -4.814 -36.285 26.241 1.00 75.60 672 ILE B CA 1
ATOM 11088 C C . ILE B 1 677 ? -5.483 -36.882 27.472 1.00 76.24 672 ILE B C 1
ATOM 11089 O O . ILE B 1 677 ? -5.318 -36.372 28.578 1.00 76.77 672 ILE B O 1
ATOM 11094 N N . PHE B 1 678 ? -6.236 -37.963 27.278 1.00 76.49 673 PHE B N 1
ATOM 11095 C CA . PHE B 1 678 ? -6.936 -38.630 28.378 1.00 77.07 673 PHE B CA 1
ATOM 11096 C C . PHE B 1 678 ? -6.050 -38.883 29.601 1.00 77.76 673 PHE B C 1
ATOM 11097 O O . PHE B 1 678 ? -6.355 -38.430 30.711 1.00 78.36 673 PHE B O 1
ATOM 11105 N N . ALA B 1 679 ? -4.946 -39.595 29.399 1.00 78.00 674 ALA B N 1
ATOM 11106 C CA . ALA B 1 679 ? -4.056 -39.909 30.509 1.00 79.46 674 ALA B CA 1
ATOM 11107 C C . ALA B 1 679 ? -3.614 -38.676 31.282 1.00 80.65 674 ALA B C 1
ATOM 11108 O O . ALA B 1 679 ? -3.671 -38.654 32.513 1.00 81.51 674 ALA B O 1
ATOM 11110 N N . ASN B 1 680 ? -3.185 -37.647 30.561 1.00 81.98 675 ASN B N 1
ATOM 11111 C CA . ASN B 1 680 ? -2.700 -36.429 31.193 1.00 81.66 675 ASN B CA 1
ATOM 11112 C C . ASN B 1 680 ? -3.709 -35.855 32.169 1.00 80.62 675 ASN B C 1
ATOM 11113 O O . ASN B 1 680 ? -3.427 -35.713 33.354 1.00 79.84 675 ASN B O 1
ATOM 11118 N N . ILE B 1 681 ? -4.896 -35.545 31.669 1.00 80.53 676 ILE B N 1
ATOM 11119 C CA . ILE B 1 681 ? -5.934 -34.968 32.504 1.00 81.79 676 ILE B CA 1
ATOM 11120 C C . ILE B 1 681 ? -6.261 -35.860 33.698 1.00 81.13 676 ILE B C 1
ATOM 11121 O O . ILE B 1 681 ? -6.498 -35.368 34.794 1.00 79.80 676 ILE B O 1
ATOM 11126 N N . ALA B 1 682 ? -6.261 -37.171 33.486 1.00 81.94 677 ALA B N 1
ATOM 11127 C CA . ALA B 1 682 ? -6.562 -38.120 34.557 1.00 82.95 677 ALA B CA 1
ATOM 11128 C C . ALA B 1 682 ? -5.612 -37.984 35.746 1.00 82.72 677 ALA B C 1
ATOM 11129 O O . ALA B 1 682 ? -5.970 -38.303 36.869 1.00 82.16 677 ALA B O 1
ATOM 11131 N N . THR B 1 683 ? -4.395 -37.522 35.489 1.00 84.33 678 THR B N 1
ATOM 11132 C CA . THR B 1 683 ? -3.398 -37.322 36.542 1.00 84.08 678 THR B CA 1
ATOM 11133 C C . THR B 1 683 ? -3.628 -35.931 37.136 1.00 83.21 678 THR B C 1
ATOM 11134 O O . THR B 1 683 ? -3.955 -35.793 38.308 1.00 81.99 678 THR B O 1
ATOM 11138 N N . THR B 1 684 ? -3.476 -34.916 36.289 1.00 83.13 679 THR B N 1
ATOM 11139 C CA . THR B 1 684 ? -3.643 -33.506 36.641 1.00 85.37 679 THR B CA 1
ATOM 11140 C C . THR B 1 684 ? -4.900 -33.149 37.441 1.00 87.41 679 THR B C 1
ATOM 11141 O O . THR B 1 684 ? -4.811 -32.538 38.506 1.00 88.09 679 THR B O 1
ATOM 11145 N N . ILE B 1 685 ? -6.067 -33.507 36.902 1.00 89.17 680 ILE B N 1
ATOM 11146 C CA . ILE B 1 685 ? -7.366 -33.216 37.527 1.00 89.44 680 ILE B CA 1
ATOM 11147 C C . ILE B 1 685 ? -8.095 -34.495 37.967 1.00 89.85 680 ILE B C 1
ATOM 11148 O O . ILE B 1 685 ? -8.950 -35.028 37.259 1.00 90.89 680 ILE B O 1
ATOM 11153 N N . PRO B 1 686 ? -7.782 -34.986 39.169 1.00 89.10 681 PRO B N 1
ATOM 11154 C CA . PRO B 1 686 ? -8.410 -36.202 39.674 1.00 87.89 681 PRO B CA 1
ATOM 11155 C C . PRO B 1 686 ? -9.927 -36.321 39.554 1.00 86.92 681 PRO B C 1
ATOM 11156 O O . PRO B 1 686 ? -10.412 -37.381 39.173 1.00 88.37 681 PRO B O 1
ATOM 11160 N N . LEU B 1 687 ? -10.685 -35.269 39.852 1.00 84.75 682 LEU B N 1
ATOM 11161 C CA . LEU B 1 687 ? -12.142 -35.399 39.767 1.00 83.82 682 LEU B CA 1
ATOM 11162 C C . LEU B 1 687 ? -12.660 -35.844 38.399 1.00 83.94 682 LEU B C 1
ATOM 11163 O O . LEU B 1 687 ? -13.727 -36.454 38.298 1.00 85.09 682 LEU B O 1
ATOM 11168 N N . ILE B 1 688 ? -11.917 -35.528 37.347 1.00 82.58 683 ILE B N 1
ATOM 11169 C CA . ILE B 1 688 ? -12.306 -35.936 36.003 1.00 81.14 683 ILE B CA 1
ATOM 11170 C C . ILE B 1 688 ? -11.972 -37.429 35.866 1.00 80.79 683 ILE B C 1
ATOM 11171 O O . ILE B 1 688 ? -12.731 -38.207 35.273 1.00 79.48 683 ILE B O 1
ATOM 11176 N N . ALA B 1 689 ? -10.826 -37.815 36.427 1.00 80.03 684 ALA B N 1
ATOM 11177 C CA . ALA B 1 689 ? -10.368 -39.197 36.395 1.00 79.54 684 ALA B CA 1
ATOM 11178 C C . ALA B 1 689 ? -11.474 -40.022 37.003 1.00 81.04 684 ALA B C 1
ATOM 11179 O O . ALA B 1 689 ? -11.888 -41.037 36.449 1.00 82.43 684 ALA B O 1
ATOM 11181 N N . LYS B 1 690 ? -11.953 -39.550 38.150 1.00 83.23 685 LYS B N 1
ATOM 11182 C CA . LYS B 1 690 ? -13.032 -40.184 38.903 1.00 85.00 685 LYS B CA 1
ATOM 11183 C C . LYS B 1 690 ? -14.264 -40.351 38.028 1.00 86.72 685 LYS B C 1
ATOM 11184 O O . LYS B 1 690 ? -14.924 -41.394 38.026 1.00 87.93 685 LYS B O 1
ATOM 11190 N N . GLU B 1 691 ? -14.561 -39.296 37.285 1.00 87.94 686 GLU B N 1
ATOM 11191 C CA . GLU B 1 691 ? -15.712 -39.262 36.410 1.00 89.30 686 GLU B CA 1
ATOM 11192 C C . GLU B 1 691 ? -15.541 -40.200 35.224 1.00 88.94 686 GLU B C 1
ATOM 11193 O O . GLU B 1 691 ? -16.525 -40.717 34.674 1.00 88.24 686 GLU B O 1
ATOM 11199 N N . LEU B 1 692 ? -14.292 -40.429 34.830 1.00 88.51 687 LEU B N 1
ATOM 11200 C CA . LEU B 1 692 ? -14.032 -41.311 33.700 1.00 88.94 687 LEU B CA 1
ATOM 11201 C C . LEU B 1 692 ? -14.297 -42.775 34.053 1.00 90.17 687 LEU B C 1
ATOM 11202 O O . LEU B 1 692 ? -14.539 -43.609 33.180 1.00 89.76 687 LEU B O 1
ATOM 11207 N N . LEU B 1 693 ? -14.263 -43.075 35.346 1.00 91.57 688 LEU B N 1
ATOM 11208 C CA . LEU B 1 693 ? -14.525 -44.419 35.826 1.00 91.47 688 LEU B CA 1
ATOM 11209 C C . LEU B 1 693 ? -15.984 -44.811 35.566 1.00 92.76 688 LEU B C 1
ATOM 11210 O O . LEU B 1 693 ? -16.441 -45.846 36.044 1.00 94.16 688 LEU B O 1
ATOM 11215 N N . THR B 1 694 ? -16.714 -43.985 34.820 1.00 93.06 689 THR B N 1
ATOM 11216 C CA . THR B 1 694 ? -18.119 -44.257 34.524 1.00 92.33 689 THR B CA 1
ATOM 11217 C C . THR B 1 694 ? -18.341 -44.370 33.033 1.00 93.09 689 THR B C 1
ATOM 11218 O O . THR B 1 694 ? -19.376 -44.864 32.580 1.00 92.96 689 THR B O 1
ATOM 11222 N N . LYS B 1 695 ? -17.365 -43.888 32.273 1.00 94.30 690 LYS B N 1
ATOM 11223 C CA . LYS B 1 695 ? -17.423 -43.932 30.818 1.00 95.44 690 LYS B CA 1
ATOM 11224 C C . LYS B 1 695 ? -17.128 -45.339 30.330 1.00 97.51 690 LYS B C 1
ATOM 11225 O O . LYS B 1 695 ? -16.001 -45.823 30.458 1.00 98.23 690 LYS B O 1
ATOM 11231 N N . LYS B 1 696 ? -18.144 -45.997 29.776 1.00 98.24 691 LYS B N 1
ATOM 11232 C CA . LYS B 1 696 ? -17.973 -47.352 29.269 1.00 98.48 691 LYS B CA 1
ATOM 11233 C C . LYS B 1 696 ? -17.138 -47.270 28.003 1.00 97.48 691 LYS B C 1
ATOM 11234 O O . LYS B 1 696 ? -16.040 -47.809 27.939 1.00 96.69 691 LYS B O 1
ATOM 11240 N N . GLU B 1 697 ? -17.655 -46.570 27.003 1.00 98.12 692 GLU B N 1
ATOM 11241 C CA . GLU B 1 697 ? -16.940 -46.401 25.746 1.00 97.64 692 GLU B CA 1
ATOM 11242 C C . GLU B 1 697 ? -15.476 -46.121 26.033 1.00 95.24 692 GLU B C 1
ATOM 11243 O O . GLU B 1 697 ? -14.597 -46.836 25.561 1.00 94.46 692 GLU B O 1
ATOM 11249 N N . LEU B 1 698 ? -15.220 -45.091 26.830 1.00 92.60 693 LEU B N 1
ATOM 11250 C CA . LEU B 1 698 ? -13.857 -44.731 27.159 1.00 90.53 693 LEU B CA 1
ATOM 11251 C C . LEU B 1 698 ? -13.064 -45.907 27.697 1.00 90.79 693 LEU B C 1
ATOM 11252 O O . LEU B 1 698 ? -12.037 -46.246 27.134 1.00 91.71 693 LEU B O 1
ATOM 11257 N N . ILE B 1 699 ? -13.538 -46.540 28.768 1.00 92.50 694 ILE B N 1
ATOM 11258 C CA . ILE B 1 699 ? -12.822 -47.675 29.375 1.00 93.71 694 ILE B CA 1
ATOM 11259 C C . ILE B 1 699 ? -12.587 -48.861 28.426 1.00 95.60 694 ILE B C 1
ATOM 11260 O O . ILE B 1 699 ? -11.504 -49.455 28.417 1.00 94.62 694 ILE B O 1
ATOM 11265 N N . GLU B 1 700 ? -13.605 -49.211 27.642 1.00 97.92 695 GLU B N 1
ATOM 11266 C CA . GLU B 1 700 ? -13.491 -50.320 26.699 1.00 99.65 695 GLU B CA 1
ATOM 11267 C C . GLU B 1 700 ? -12.419 -50.027 25.676 1.00 99.34 695 GLU B C 1
ATOM 11268 O O . GLU B 1 700 ? -11.380 -50.685 25.645 1.00 100.19 695 GLU B O 1
ATOM 11274 N N . ASN B 1 701 ? -12.674 -49.032 24.835 1.00 97.69 696 ASN B N 1
ATOM 11275 C CA . ASN B 1 701 ? -11.715 -48.669 23.813 1.00 96.42 696 ASN B CA 1
ATOM 11276 C C . ASN B 1 701 ? -10.350 -48.460 24.461 1.00 95.94 696 ASN B C 1
ATOM 11277 O O . ASN B 1 701 ? -9.320 -48.538 23.797 1.00 96.62 696 ASN B O 1
ATOM 11282 N N . ALA B 1 702 ? -10.347 -48.218 25.766 1.00 94.51 697 ALA B N 1
ATOM 11283 C CA . ALA B 1 702 ? -9.105 -48.004 26.496 1.00 94.47 697 ALA B CA 1
ATOM 11284 C C . ALA B 1 702 ? -8.360 -49.314 26.724 1.00 94.94 697 ALA B C 1
ATOM 11285 O O . ALA B 1 702 ? -7.134 -49.379 26.570 1.00 94.88 697 ALA B O 1
ATOM 11287 N N . ILE B 1 703 ? -9.098 -50.354 27.097 1.00 94.96 698 ILE B N 1
ATOM 11288 C CA . ILE B 1 703 ? -8.496 -51.660 27.343 1.00 95.85 698 ILE B CA 1
ATOM 11289 C C . ILE B 1 703 ? -8.144 -52.387 26.042 1.00 97.42 698 ILE B C 1
ATOM 11290 O O . ILE B 1 703 ? -7.023 -52.871 25.868 1.00 96.83 698 ILE B O 1
ATOM 11295 N N . GLN B 1 704 ? -9.111 -52.458 25.133 1.00 99.33 699 GLN B N 1
ATOM 11296 C CA . GLN B 1 704 ? -8.914 -53.123 23.853 1.00 100.83 699 GLN B CA 1
ATOM 11297 C C . GLN B 1 704 ? -7.623 -52.668 23.206 1.00 101.61 699 GLN B C 1
ATOM 11298 O O . GLN B 1 704 ? -6.762 -53.487 22.902 1.00 102.11 699 GLN B O 1
ATOM 11304 N N . VAL B 1 705 ? -7.477 -51.364 23.004 1.00 102.41 700 VAL B N 1
ATOM 11305 C CA . VAL B 1 705 ? -6.267 -50.857 22.375 1.00 104.49 700 VAL B CA 1
ATOM 11306 C C . VAL B 1 705 ? -5.033 -51.191 23.196 1.00 106.25 700 VAL B C 1
ATOM 11307 O O . VAL B 1 705 ? -4.024 -51.632 22.646 1.00 106.40 700 VAL B O 1
ATOM 11311 N N . PHE B 1 706 ? -5.113 -50.987 24.510 1.00 107.34 701 PHE B N 1
ATOM 11312 C CA . PHE B 1 706 ? -3.979 -51.279 25.381 1.00 108.21 701 PHE B CA 1
ATOM 11313 C C . PHE B 1 706 ? -3.528 -52.715 25.196 1.00 108.97 701 PHE B C 1
ATOM 11314 O O . PHE B 1 706 ? -2.333 -53.010 25.232 1.00 109.28 701 PHE B O 1
ATOM 11322 N N . ALA B 1 707 ? -4.500 -53.602 25.014 1.00 109.26 702 ALA B N 1
ATOM 11323 C CA . ALA B 1 707 ? -4.231 -55.016 24.813 1.00 109.06 702 ALA B CA 1
ATOM 11324 C C . ALA B 1 707 ? -3.732 -55.212 23.385 1.00 108.85 702 ALA B C 1
ATOM 11325 O O . ALA B 1 707 ? -2.543 -55.408 23.148 1.00 108.49 702 ALA B O 1
ATOM 11327 N N . ASP B 1 708 ? -4.658 -55.140 22.439 1.00 108.90 703 ASP B N 1
ATOM 11328 C CA . ASP B 1 708 ? -4.358 -55.305 21.028 1.00 109.08 703 ASP B CA 1
ATOM 11329 C C . ASP B 1 708 ? -3.003 -54.765 20.587 1.00 108.89 703 ASP B C 1
ATOM 11330 O O . ASP B 1 708 ? -2.285 -55.441 19.861 1.00 109.88 703 ASP B O 1
ATOM 11335 N N . GLN B 1 709 ? -2.634 -53.561 20.999 1.00 108.43 704 GLN B N 1
ATOM 11336 C CA . GLN B 1 709 ? -1.325 -53.065 20.593 1.00 108.63 704 GLN B CA 1
ATOM 11337 C C . GLN B 1 709 ? -0.232 -53.532 21.560 1.00 109.92 704 GLN B C 1
ATOM 11338 O O . GLN B 1 709 ? 0.235 -54.668 21.469 1.00 110.74 704 GLN B O 1
ATOM 11344 N N . ILE B 1 710 ? 0.163 -52.665 22.490 1.00 110.49 705 ILE B N 1
ATOM 11345 C CA . ILE B 1 710 ? 1.219 -52.978 23.459 1.00 110.74 705 ILE B CA 1
ATOM 11346 C C . ILE B 1 710 ? 2.576 -52.987 22.765 1.00 112.04 705 ILE B C 1
ATOM 11347 O O . ILE B 1 710 ? 3.577 -52.522 23.317 1.00 111.86 705 ILE B O 1
ATOM 11352 N N . ASP B 1 711 ? 2.595 -53.516 21.548 1.00 113.33 706 ASP B N 1
ATOM 11353 C CA . ASP B 1 711 ? 3.811 -53.562 20.754 1.00 113.64 706 ASP B CA 1
ATOM 11354 C C . ASP B 1 711 ? 4.352 -52.142 20.654 1.00 112.58 706 ASP B C 1
ATOM 11355 O O . ASP B 1 711 ? 5.559 -51.926 20.545 1.00 113.19 706 ASP B O 1
ATOM 11360 N N . ASP B 1 712 ? 3.445 -51.174 20.691 1.00 110.58 707 ASP B N 1
ATOM 11361 C CA . ASP B 1 712 ? 3.838 -49.784 20.594 1.00 109.10 707 ASP B CA 1
ATOM 11362 C C . ASP B 1 712 ? 4.214 -49.294 21.986 1.00 108.10 707 ASP B C 1
ATOM 11363 O O . ASP B 1 712 ? 3.376 -48.756 22.702 1.00 108.70 707 ASP B O 1
ATOM 11368 N N . ILE B 1 713 ? 5.469 -49.508 22.374 1.00 106.34 708 ILE B N 1
ATOM 11369 C CA . ILE B 1 713 ? 5.961 -49.070 23.678 1.00 104.18 708 ILE B CA 1
ATOM 11370 C C . ILE B 1 713 ? 5.374 -47.696 23.998 1.00 103.20 708 ILE B C 1
ATOM 11371 O O . ILE B 1 713 ? 4.912 -47.430 25.111 1.00 101.25 708 ILE B O 1
ATOM 11376 N N . GLU B 1 714 ? 5.393 -46.843 22.982 1.00 102.98 709 GLU B N 1
ATOM 11377 C CA . GLU B 1 714 ? 4.881 -45.478 23.039 1.00 102.57 709 GLU B CA 1
ATOM 11378 C C . GLU B 1 714 ? 3.447 -45.400 23.587 1.00 100.11 709 GLU B C 1
ATOM 11379 O O . GLU B 1 714 ? 3.205 -44.844 24.660 1.00 99.12 709 GLU B O 1
ATOM 11385 N N . LEU B 1 715 ? 2.506 -45.951 22.825 1.00 97.18 710 LEU B N 1
ATOM 11386 C CA . LEU B 1 715 ? 1.096 -45.976 23.192 1.00 95.18 710 LEU B CA 1
ATOM 11387 C C . LEU B 1 715 ? 0.904 -46.713 24.516 1.00 96.39 710 LEU B C 1
ATOM 11388 O O . LEU B 1 715 ? 0.063 -46.342 25.339 1.00 95.15 710 LEU B O 1
ATOM 11393 N N . ARG B 1 716 ? 1.704 -47.759 24.705 1.00 98.61 711 ARG B N 1
ATOM 11394 C CA . ARG B 1 716 ? 1.655 -48.599 25.898 1.00 100.24 711 ARG B CA 1
ATOM 11395 C C . ARG B 1 716 ? 1.979 -47.807 27.157 1.00 100.65 711 ARG B C 1
ATOM 11396 O O . ARG B 1 716 ? 1.414 -48.058 28.221 1.00 100.19 711 ARG B O 1
ATOM 11404 N N . GLN B 1 717 ? 2.884 -46.845 27.028 1.00 100.82 712 GLN B N 1
ATOM 11405 C CA . GLN B 1 717 ? 3.284 -46.019 28.158 1.00 101.16 712 GLN B CA 1
ATOM 11406 C C . GLN B 1 717 ? 2.179 -45.075 28.641 1.00 100.29 712 GLN B C 1
ATOM 11407 O O . GLN B 1 717 ? 1.958 -44.936 29.844 1.00 99.79 712 GLN B O 1
ATOM 11413 N N . ARG B 1 718 ? 1.488 -44.431 27.703 1.00 100.18 713 ARG B N 1
ATOM 11414 C CA . ARG B 1 718 ? 0.420 -43.491 28.041 1.00 98.53 713 ARG B CA 1
ATOM 11415 C C . ARG B 1 718 ? -0.807 -44.168 28.623 1.00 96.43 713 ARG B C 1
ATOM 11416 O O . ARG B 1 718 ? -1.389 -43.684 29.594 1.00 94.96 713 ARG B O 1
ATOM 11424 N N . LEU B 1 719 ? -1.207 -45.277 28.012 1.00 95.22 714 LEU B N 1
ATOM 11425 C CA . LEU B 1 719 ? -2.363 -46.027 28.475 1.00 94.63 714 LEU B CA 1
ATOM 11426 C C . LEU B 1 719 ? -2.015 -46.749 29.773 1.00 95.45 714 LEU B C 1
ATOM 11427 O O . LEU B 1 719 ? -2.685 -47.695 30.183 1.00 96.14 714 LEU B O 1
ATOM 11432 N N . LEU B 1 720 ? -0.945 -46.298 30.412 1.00 95.93 715 LEU B N 1
ATOM 11433 C CA . LEU B 1 720 ? -0.510 -46.875 31.671 1.00 95.98 715 LEU B CA 1
ATOM 11434 C C . LEU B 1 720 ? -0.742 -45.767 32.684 1.00 96.09 715 LEU B C 1
ATOM 11435 O O . LEU B 1 720 ? -1.325 -45.993 33.740 1.00 96.33 715 LEU B O 1
ATOM 11440 N N . MET B 1 721 ? -0.289 -44.561 32.350 1.00 96.05 716 MET B N 1
ATOM 11441 C CA . MET B 1 721 ? -0.498 -43.419 33.230 1.00 95.90 716 MET B CA 1
ATOM 11442 C C . MET B 1 721 ? -2.004 -43.152 33.274 1.00 94.43 716 MET B C 1
ATOM 11443 O O . MET B 1 721 ? -2.511 -42.574 34.243 1.00 94.13 716 MET B O 1
ATOM 11448 N N . LEU B 1 722 ? -2.715 -43.582 32.227 1.00 92.06 717 LEU B N 1
ATOM 11449 C CA . LEU B 1 722 ? -4.166 -43.398 32.157 1.00 89.42 717 LEU B CA 1
ATOM 11450 C C . LEU B 1 722 ? -4.833 -44.292 33.177 1.00 89.00 717 LEU B C 1
ATOM 11451 O O . LEU B 1 722 ? -5.734 -43.866 33.889 1.00 88.93 717 LEU B O 1
ATOM 11456 N N . PHE B 1 723 ? -4.395 -45.540 33.241 1.00 89.04 718 PHE B N 1
ATOM 11457 C CA . PHE B 1 723 ? -4.968 -46.460 34.202 1.00 89.70 718 PHE B CA 1
ATOM 11458 C C . PHE B 1 723 ? -4.463 -46.126 35.607 1.00 91.49 718 PHE B C 1
ATOM 11459 O O . PHE B 1 723 ? -5.253 -45.932 36.531 1.00 91.08 718 PHE B O 1
ATOM 11467 N N . PHE B 1 724 ? -3.153 -46.031 35.773 1.00 93.62 719 PHE B N 1
ATOM 11468 C CA . PHE B 1 724 ? -2.619 -45.681 37.080 1.00 96.24 719 PHE B CA 1
ATOM 11469 C C . PHE B 1 724 ? -3.413 -44.468 37.606 1.00 95.75 719 PHE B C 1
ATOM 11470 O O . PHE B 1 724 ? -3.781 -44.404 38.784 1.00 95.37 719 PHE B O 1
ATOM 11478 N N . GLY B 1 725 ? -3.694 -43.526 36.710 1.00 94.52 720 GLY B N 1
ATOM 11479 C CA . GLY B 1 725 ? -4.419 -42.329 37.090 1.00 93.46 720 GLY B CA 1
ATOM 11480 C C . GLY B 1 725 ? -5.884 -42.561 37.401 1.00 92.32 720 GLY B C 1
ATOM 11481 O O . GLY B 1 725 ? -6.491 -41.806 38.163 1.00 91.91 720 GLY B O 1
ATOM 11482 N N . LEU B 1 726 ? -6.461 -43.594 36.797 1.00 91.06 721 LEU B N 1
ATOM 11483 C CA . LEU B 1 726 ? -7.859 -43.923 37.031 1.00 90.82 721 LEU B CA 1
ATOM 11484 C C . LEU B 1 726 ? -7.990 -44.722 38.321 1.00 92.42 721 LEU B C 1
ATOM 11485 O O . LEU B 1 726 ? -8.919 -44.499 39.096 1.00 91.71 721 LEU B O 1
ATOM 11490 N N . PHE B 1 727 ? -7.060 -45.653 38.548 1.00 93.52 722 PHE B N 1
ATOM 11491 C CA . PHE B 1 727 ? -7.082 -46.479 39.756 1.00 95.24 722 PHE B CA 1
ATOM 11492 C C . PHE B 1 727 ? -6.681 -45.670 40.979 1.00 96.30 722 PHE B C 1
ATOM 11493 O O . PHE B 1 727 ? -6.947 -46.060 42.115 1.00 96.75 722 PHE B O 1
ATOM 11501 N N . GLU B 1 728 ? -6.041 -44.534 40.737 1.00 98.11 723 GLU B N 1
ATOM 11502 C CA . GLU B 1 728 ? -5.617 -43.667 41.817 1.00 99.36 723 GLU B CA 1
ATOM 11503 C C . GLU B 1 728 ? -6.872 -43.216 42.557 1.00 100.32 723 GLU B C 1
ATOM 11504 O O . GLU B 1 728 ? -6.873 -43.092 43.779 1.00 100.43 723 GLU B O 1
ATOM 11510 N N . VAL B 1 729 ? -7.943 -42.990 41.801 1.00 101.90 724 VAL B N 1
ATOM 11511 C CA . VAL B 1 729 ? -9.218 -42.546 42.364 1.00 103.29 724 VAL B CA 1
ATOM 11512 C C . VAL B 1 729 ? -10.192 -43.687 42.600 1.00 105.04 724 VAL B C 1
ATOM 11513 O O . VAL B 1 729 ? -11.400 -43.524 42.412 1.00 105.58 724 VAL B O 1
ATOM 11517 N N . ILE B 1 730 ? -9.667 -44.843 42.996 1.00 106.38 725 ILE B N 1
ATOM 11518 C CA . ILE B 1 730 ? -10.500 -46.001 43.283 1.00 108.37 725 ILE B CA 1
ATOM 11519 C C . ILE B 1 730 ? -10.311 -46.424 44.744 1.00 110.50 725 ILE B C 1
ATOM 11520 O O . ILE B 1 730 ? -9.247 -46.922 45.124 1.00 110.68 725 ILE B O 1
ATOM 11525 N N . PRO B 1 731 ? -11.336 -46.202 45.590 1.00 111.78 726 PRO B N 1
ATOM 11526 C CA . PRO B 1 731 ? -11.251 -46.576 47.004 1.00 113.06 726 PRO B CA 1
ATOM 11527 C C . PRO B 1 731 ? -11.376 -48.091 47.100 1.00 114.97 726 PRO B C 1
ATOM 11528 O O . PRO B 1 731 ? -12.309 -48.679 46.546 1.00 114.46 726 PRO B O 1
ATOM 11532 N N . ASP B 1 732 ? -10.451 -48.721 47.810 1.00 117.39 727 ASP B N 1
ATOM 11533 C CA . ASP B 1 732 ? -10.477 -50.169 47.920 1.00 119.48 727 ASP B CA 1
ATOM 11534 C C . ASP B 1 732 ? -10.849 -50.728 49.298 1.00 120.83 727 ASP B C 1
ATOM 11535 O O . ASP B 1 732 ? -10.071 -51.489 49.886 1.00 120.24 727 ASP B O 1
ATOM 11540 N N . ASN B 1 733 ? -12.033 -50.373 49.805 1.00 123.04 728 ASN B N 1
ATOM 11541 C CA . ASN B 1 733 ? -12.478 -50.861 51.119 1.00 124.62 728 ASN B CA 1
ATOM 11542 C C . ASN B 1 733 ? -13.932 -51.304 51.106 1.00 125.18 728 ASN B C 1
ATOM 11543 O O . ASN B 1 733 ? -14.747 -50.759 51.850 1.00 124.16 728 ASN B O 1
ATOM 11548 N N . GLY B 1 734 ? -14.251 -52.316 50.304 1.00 126.32 729 GLY B N 1
ATOM 11549 C CA . GLY B 1 734 ? -15.634 -52.743 50.209 1.00 127.24 729 GLY B CA 1
ATOM 11550 C C . GLY B 1 734 ? -16.260 -51.521 49.570 1.00 128.30 729 GLY B C 1
ATOM 11551 O O . GLY B 1 734 ? -16.415 -51.463 48.351 1.00 129.01 729 GLY B O 1
ATOM 11552 N N . THR B 1 735 ? -16.589 -50.542 50.409 1.00 128.48 730 THR B N 1
ATOM 11553 C CA . THR B 1 735 ? -17.141 -49.251 50.002 1.00 129.18 730 THR B CA 1
ATOM 11554 C C . THR B 1 735 ? -18.268 -49.251 48.963 1.00 129.46 730 THR B C 1
ATOM 11555 O O . THR B 1 735 ? -19.007 -48.269 48.847 1.00 130.75 730 THR B O 1
ATOM 11559 N N . ASN B 1 736 ? -18.401 -50.343 48.218 1.00 128.82 731 ASN B N 1
ATOM 11560 C CA . ASN B 1 736 ? -19.398 -50.447 47.160 1.00 127.72 731 ASN B CA 1
ATOM 11561 C C . ASN B 1 736 ? -18.997 -49.528 46.011 1.00 126.80 731 ASN B C 1
ATOM 11562 O O . ASN B 1 736 ? -19.819 -48.792 45.462 1.00 126.05 731 ASN B O 1
ATOM 11567 N N . GLU B 1 737 ? -17.708 -49.572 45.682 1.00 125.23 732 GLU B N 1
ATOM 11568 C CA . GLU B 1 737 ? -17.127 -48.798 44.594 1.00 123.23 732 GLU B CA 1
ATOM 11569 C C . GLU B 1 737 ? -16.538 -49.853 43.669 1.00 122.43 732 GLU B C 1
ATOM 11570 O O . GLU B 1 737 ? -17.229 -50.375 42.790 1.00 121.43 732 GLU B O 1
ATOM 11576 N N . VAL B 1 738 ? -15.262 -50.165 43.907 1.00 122.18 733 VAL B N 1
ATOM 11577 C CA . VAL B 1 738 ? -14.475 -51.162 43.162 1.00 121.60 733 VAL B CA 1
ATOM 11578 C C . VAL B 1 738 ? -14.430 -51.045 41.621 1.00 120.50 733 VAL B C 1
ATOM 11579 O O . VAL B 1 738 ? -13.447 -51.454 40.989 1.00 118.87 733 VAL B O 1
ATOM 11583 N N . TYR B 1 739 ? -15.489 -50.478 41.042 1.00 119.96 734 TYR B N 1
ATOM 11584 C CA . TYR B 1 739 ? -15.642 -50.257 39.595 1.00 117.90 734 TYR B CA 1
ATOM 11585 C C . TYR B 1 739 ? -15.446 -51.472 38.703 1.00 118.96 734 TYR B C 1
ATOM 11586 O O . TYR B 1 739 ? -14.337 -51.970 38.525 1.00 117.61 734 TYR B O 1
ATOM 11595 N N . PRO B 1 740 ? -16.553 -51.951 38.117 1.00 121.01 735 PRO B N 1
ATOM 11596 C CA . PRO B 1 740 ? -16.662 -53.102 37.219 1.00 122.13 735 PRO B CA 1
ATOM 11597 C C . PRO B 1 740 ? -15.663 -53.108 36.081 1.00 122.95 735 PRO B C 1
ATOM 11598 O O . PRO B 1 740 ? -14.619 -53.743 36.165 1.00 123.12 735 PRO B O 1
ATOM 11602 N N . LEU B 1 741 ? -16.001 -52.401 35.012 1.00 123.70 736 LEU B N 1
ATOM 11603 C CA . LEU B 1 741 ? -15.159 -52.322 33.828 1.00 125.08 736 LEU B CA 1
ATOM 11604 C C . LEU B 1 741 ? -13.665 -52.529 34.106 1.00 125.59 736 LEU B C 1
ATOM 11605 O O . LEU B 1 741 ? -13.000 -53.286 33.402 1.00 126.45 736 LEU B O 1
ATOM 11610 N N . LEU B 1 742 ? -13.144 -51.875 35.139 1.00 125.75 737 LEU B N 1
ATOM 11611 C CA . LEU B 1 742 ? -11.724 -51.981 35.478 1.00 126.17 737 LEU B CA 1
ATOM 11612 C C . LEU B 1 742 ? -11.451 -53.011 36.572 1.00 126.53 737 LEU B C 1
ATOM 11613 O O . LEU B 1 742 ? -10.296 -53.324 36.867 1.00 126.59 737 LEU B O 1
ATOM 11618 N N . GLN B 1 743 ? -12.519 -53.523 37.175 1.00 127.38 738 GLN B N 1
ATOM 11619 C CA . GLN B 1 743 ? -12.418 -54.518 38.239 1.00 128.24 738 GLN B CA 1
ATOM 11620 C C . GLN B 1 743 ? -12.219 -55.919 37.678 1.00 127.52 738 GLN B C 1
ATOM 11621 O O . GLN B 1 743 ? -11.389 -56.680 38.178 1.00 126.92 738 GLN B O 1
ATOM 11627 N N . GLU B 1 744 ? -12.996 -56.244 36.643 1.00 126.69 739 GLU B N 1
ATOM 11628 C CA . GLU B 1 744 ? -12.982 -57.565 36.024 1.00 125.48 739 GLU B CA 1
ATOM 11629 C C . GLU B 1 744 ? -12.169 -57.737 34.750 1.00 124.06 739 GLU B C 1
ATOM 11630 O O . GLU B 1 744 ? -11.255 -58.551 34.731 1.00 123.80 739 GLU B O 1
ATOM 11636 N N . ASN B 1 745 ? -12.490 -57.002 33.690 1.00 122.75 740 ASN B N 1
ATOM 11637 C CA . ASN B 1 745 ? -11.733 -57.136 32.445 1.00 121.57 740 ASN B CA 1
ATOM 11638 C C . ASN B 1 745 ? -10.368 -57.782 32.678 1.00 120.70 740 ASN B C 1
ATOM 11639 O O . ASN B 1 745 ? -9.400 -57.107 33.027 1.00 120.04 740 ASN B O 1
ATOM 11644 N N . GLN B 1 746 ? -10.304 -59.097 32.509 1.00 120.20 741 GLN B N 1
ATOM 11645 C CA . GLN B 1 746 ? -9.055 -59.832 32.695 1.00 119.94 741 GLN B CA 1
ATOM 11646 C C . GLN B 1 746 ? -8.108 -59.452 31.560 1.00 120.13 741 GLN B C 1
ATOM 11647 O O . GLN B 1 746 ? -6.886 -59.608 31.678 1.00 119.82 741 GLN B O 1
ATOM 11653 N N . LYS B 1 747 ? -8.682 -58.955 30.459 1.00 119.91 742 LYS B N 1
ATOM 11654 C CA . LYS B 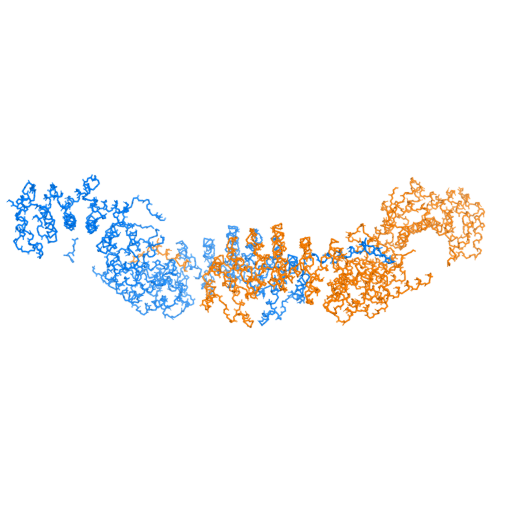1 747 ? -7.883 -58.523 29.321 1.00 118.65 742 LYS B CA 1
ATOM 11655 C C . LYS B 1 747 ? -6.904 -57.603 30.003 1.00 119.18 742 LYS B C 1
ATOM 11656 O O . LYS B 1 747 ? -5.687 -57.763 29.893 1.00 118.88 742 LYS B O 1
ATOM 11662 N N . LEU B 1 748 ? -7.485 -56.664 30.751 1.00 119.28 743 LEU B N 1
ATOM 11663 C CA . LEU B 1 748 ? -6.756 -55.659 31.516 1.00 118.43 743 LEU B CA 1
ATOM 11664 C C . LEU B 1 748 ? -5.711 -56.332 32.390 1.00 117.86 743 LEU B C 1
ATOM 11665 O O . LEU B 1 748 ? -4.513 -56.143 32.200 1.00 116.85 743 LEU B O 1
ATOM 11670 N N . LYS B 1 749 ? -6.173 -57.126 33.346 1.00 118.26 744 LYS B N 1
ATOM 11671 C CA . LYS B 1 749 ? -5.270 -57.814 34.252 1.00 119.65 744 LYS B CA 1
ATOM 11672 C C . LYS B 1 749 ? -4.033 -58.351 33.524 1.00 120.51 744 LYS B C 1
ATOM 11673 O O . LYS B 1 749 ? -2.926 -57.867 33.756 1.00 120.03 744 LYS B O 1
ATOM 11679 N N . ASP B 1 750 ? -4.217 -59.319 32.623 1.00 121.53 745 ASP B N 1
ATOM 11680 C CA . ASP B 1 750 ? -3.078 -59.904 31.909 1.00 121.78 745 ASP B CA 1
ATOM 11681 C C . ASP B 1 750 ? -2.397 -58.913 30.973 1.00 121.41 745 ASP B C 1
ATOM 11682 O O . ASP B 1 750 ? -1.200 -59.033 30.695 1.00 120.85 745 ASP B O 1
ATOM 11687 N N . ALA B 1 751 ? -3.153 -57.938 30.481 1.00 121.50 746 ALA B N 1
ATOM 11688 C CA . ALA B 1 751 ? -2.564 -56.928 29.609 1.00 122.39 746 ALA B CA 1
ATOM 11689 C C . ALA B 1 751 ? -1.528 -56.198 30.458 1.00 122.77 746 ALA B C 1
ATOM 11690 O O . ALA B 1 751 ? -0.418 -55.905 29.997 1.00 123.48 746 ALA B O 1
ATOM 11692 N N . LEU B 1 752 ? -1.913 -55.912 31.704 1.00 121.89 747 LEU B N 1
ATOM 11693 C CA . LEU B 1 752 ? -1.046 -55.243 32.674 1.00 119.59 747 LEU B CA 1
ATOM 11694 C C . LEU B 1 752 ? 0.137 -56.175 32.950 1.00 118.96 747 LEU B C 1
ATOM 11695 O O . LEU B 1 752 ? 1.284 -55.730 33.037 1.00 118.60 747 LEU B O 1
ATOM 11700 N N . ASN B 1 753 ? -0.163 -57.468 33.075 1.00 118.11 748 ASN B N 1
ATOM 11701 C CA . ASN B 1 753 ? 0.838 -58.497 33.329 1.00 117.93 748 ASN B CA 1
ATOM 11702 C C . ASN B 1 753 ? 1.850 -58.524 32.202 1.00 118.56 748 ASN B C 1
ATOM 11703 O O . ASN B 1 753 ? 3.055 -58.379 32.423 1.00 117.53 748 ASN B O 1
ATOM 11708 N N . MET B 1 754 ? 1.344 -58.722 30.990 1.00 119.69 749 MET B N 1
ATOM 11709 C CA . MET B 1 754 ? 2.177 -58.765 29.797 1.00 121.50 749 MET B CA 1
ATOM 11710 C C . MET B 1 754 ? 3.164 -57.600 29.801 1.00 122.77 749 MET B C 1
ATOM 11711 O O . MET B 1 754 ? 4.240 -57.684 29.203 1.00 122.73 749 MET B O 1
ATOM 11716 N N . SER B 1 755 ? 2.798 -56.525 30.499 1.00 124.36 750 SER B N 1
ATOM 11717 C CA . SER B 1 755 ? 3.629 -55.326 30.576 1.00 125.89 750 SER B CA 1
ATOM 11718 C C . SER B 1 755 ? 4.873 -55.395 31.471 1.00 127.52 750 SER B C 1
ATOM 11719 O O . SER B 1 755 ? 5.990 -55.184 30.986 1.00 128.73 750 SER B O 1
ATOM 11722 N N . LEU B 1 756 ? 4.705 -55.684 32.762 1.00 128.32 751 LEU B N 1
ATOM 11723 C CA . LEU B 1 756 ? 5.860 -55.732 33.662 1.00 128.58 751 LEU B CA 1
ATOM 11724 C C . LEU B 1 756 ? 6.823 -56.833 33.242 1.00 129.86 751 LEU B C 1
ATOM 11725 O O . LEU B 1 756 ? 7.866 -57.045 33.870 1.00 129.17 751 LEU B O 1
ATOM 11730 N N . LYS B 1 757 ? 6.455 -57.522 32.164 1.00 131.45 752 LYS B N 1
ATOM 11731 C CA . LYS B 1 757 ? 7.262 -58.587 31.593 1.00 132.77 752 LYS B CA 1
ATOM 11732 C C . LYS B 1 757 ? 8.427 -57.972 30.835 1.00 134.01 752 LYS B C 1
ATOM 11733 O O . LYS B 1 757 ? 8.687 -58.312 29.678 1.00 133.43 752 LYS B O 1
ATOM 11739 N N . ARG B 1 758 ? 9.100 -57.041 31.503 1.00 135.65 753 ARG B N 1
ATOM 11740 C CA . ARG B 1 758 ? 10.267 -56.350 30.972 1.00 136.72 753 ARG B CA 1
ATOM 11741 C C . ARG B 1 758 ? 10.234 -56.071 29.483 1.00 137.00 753 ARG B C 1
ATOM 11742 O O . ARG B 1 758 ? 11.286 -55.999 28.852 1.00 137.10 753 ARG B O 1
ATOM 11750 N N . GLY B 1 759 ? 9.037 -55.919 28.920 1.00 137.26 754 GLY B N 1
ATOM 11751 C CA . GLY B 1 759 ? 8.922 -55.619 27.500 1.00 136.25 754 GLY B CA 1
ATOM 11752 C C . GLY B 1 759 ? 9.398 -54.192 27.311 1.00 135.82 754 GLY B C 1
ATOM 11753 O O . GLY B 1 759 ? 9.193 -53.558 26.270 1.00 135.23 754 GLY B O 1
ATOM 11754 N N . ASP B 1 760 ? 10.049 -53.711 28.367 1.00 135.59 755 ASP B N 1
ATOM 11755 C CA . ASP B 1 760 ? 10.607 -52.373 28.472 1.00 134.53 755 ASP B CA 1
ATOM 11756 C C . ASP B 1 760 ? 9.530 -51.308 28.476 1.00 132.92 755 ASP B C 1
ATOM 11757 O O . ASP B 1 760 ? 9.370 -50.554 27.514 1.00 132.26 755 ASP B O 1
ATOM 11762 N N . SER B 1 761 ? 8.783 -51.263 29.570 1.00 130.55 756 SER B N 1
ATOM 11763 C CA . SER B 1 761 ? 7.742 -50.275 29.714 1.00 128.48 756 SER B CA 1
ATOM 11764 C C . SER B 1 761 ? 8.423 -49.055 30.308 1.00 129.28 756 SER B C 1
ATOM 11765 O O . SER B 1 761 ? 7.942 -47.932 30.176 1.00 129.90 756 SER B O 1
ATOM 11768 N N . GLY B 1 762 ? 9.570 -49.289 30.938 1.00 129.71 757 GLY B N 1
ATOM 11769 C CA . GLY B 1 762 ? 10.309 -48.212 31.569 1.00 129.90 757 GLY B CA 1
ATOM 11770 C C . GLY B 1 762 ? 10.176 -48.363 33.072 1.00 130.77 757 GLY B C 1
ATOM 11771 O O . GLY B 1 762 ? 9.175 -48.894 33.556 1.00 131.21 757 GLY B O 1
ATOM 11772 N N . PRO B 1 763 ? 11.164 -47.909 33.848 1.00 131.13 758 PRO B N 1
ATOM 11773 C CA . PRO B 1 763 ? 11.032 -48.059 35.300 1.00 131.13 758 PRO B CA 1
ATOM 11774 C C . PRO B 1 763 ? 9.847 -47.268 35.845 1.00 130.97 758 PRO B C 1
ATOM 11775 O O . PRO B 1 763 ? 9.043 -47.787 36.628 1.00 129.84 758 PRO B O 1
ATOM 11779 N N . GLU B 1 764 ? 9.745 -46.016 35.397 1.00 130.98 759 GLU B N 1
ATOM 11780 C CA . GLU B 1 764 ? 8.690 -45.093 35.821 1.00 130.77 759 GLU B CA 1
ATOM 11781 C C . GLU B 1 764 ? 7.282 -45.519 35.421 1.00 129.79 759 GLU B C 1
ATOM 11782 O O . GLU B 1 764 ? 6.309 -44.811 35.691 1.00 128.21 759 GLU B O 1
ATOM 11788 N N . PHE B 1 765 ? 7.190 -46.675 34.772 1.00 129.07 760 PHE B N 1
ATOM 11789 C CA . PHE B 1 765 ? 5.913 -47.233 34.344 1.00 128.64 760 PHE B CA 1
ATOM 11790 C C . PHE B 1 765 ? 5.757 -48.600 34.987 1.00 129.11 760 PHE B C 1
ATOM 11791 O O . PHE B 1 765 ? 4.663 -48.996 35.408 1.00 129.40 760 PHE B O 1
ATOM 11799 N N . SER B 1 766 ? 6.871 -49.317 35.056 1.00 128.50 761 SER B N 1
ATOM 11800 C CA . SER B 1 766 ? 6.888 -50.636 35.650 1.00 127.32 761 SER B CA 1
ATOM 11801 C C . SER B 1 766 ? 6.361 -50.506 37.075 1.00 126.96 761 SER B C 1
ATOM 11802 O O . SER B 1 766 ? 5.708 -51.415 37.598 1.00 126.59 761 SER B O 1
ATOM 11805 N N . ALA B 1 767 ? 6.627 -49.346 37.674 1.00 125.81 762 ALA B N 1
ATOM 11806 C CA . ALA B 1 767 ? 6.233 -49.043 39.048 1.00 124.69 762 ALA B CA 1
ATOM 11807 C C . ALA B 1 767 ? 4.737 -48.816 39.284 1.00 123.87 762 ALA B C 1
ATOM 11808 O O . ALA B 1 767 ? 4.304 -48.675 40.432 1.00 123.57 762 ALA B O 1
ATOM 11810 N N . ALA B 1 768 ? 3.949 -48.783 38.214 1.00 122.79 763 ALA B N 1
ATOM 11811 C CA . ALA B 1 768 ? 2.513 -48.555 38.347 1.00 121.80 763 ALA B CA 1
ATOM 11812 C C . ALA B 1 768 ? 1.710 -49.842 38.257 1.00 120.65 763 ALA B C 1
ATOM 11813 O O . ALA B 1 768 ? 0.790 -50.068 39.041 1.00 120.63 763 ALA B O 1
ATOM 11815 N N . ILE B 1 769 ? 2.071 -50.682 37.294 1.00 119.58 764 ILE B N 1
ATOM 11816 C CA . ILE B 1 769 ? 1.386 -51.950 37.060 1.00 118.22 764 ILE B CA 1
ATOM 11817 C C . ILE B 1 769 ? 1.070 -52.728 38.336 1.00 118.47 764 ILE B C 1
ATOM 11818 O O . ILE B 1 769 ? -0.053 -53.210 38.514 1.00 117.96 764 ILE B O 1
ATOM 11823 N N . PRO B 1 770 ? 2.055 -52.873 39.241 1.00 118.46 765 PRO B N 1
ATOM 11824 C CA . PRO B 1 770 ? 1.745 -53.613 40.465 1.00 116.99 765 PRO B CA 1
ATOM 11825 C C . PRO B 1 770 ? 0.599 -52.940 41.226 1.00 116.30 765 PRO B C 1
ATOM 11826 O O . PRO B 1 770 ? -0.425 -53.567 41.499 1.00 115.95 765 PRO B O 1
ATOM 11830 N N . VAL B 1 771 ? 0.779 -51.658 41.542 1.00 115.17 766 VAL B N 1
ATOM 11831 C CA . VAL B 1 771 ? -0.217 -50.877 42.275 1.00 113.56 766 VAL B CA 1
ATOM 11832 C C . VAL B 1 771 ? -1.584 -51.029 41.648 1.00 112.22 766 VAL B C 1
ATOM 11833 O O . VAL B 1 771 ? -2.568 -51.301 42.335 1.00 112.20 766 VAL B O 1
ATOM 11837 N N . ILE B 1 772 ? -1.631 -50.833 40.335 1.00 111.01 767 ILE B N 1
ATOM 11838 C CA . ILE B 1 772 ? -2.870 -50.942 39.580 1.00 110.83 767 ILE B CA 1
ATOM 11839 C C . ILE B 1 772 ? -3.461 -52.335 39.740 1.00 111.09 767 ILE B C 1
ATOM 11840 O O . ILE B 1 772 ? -4.677 -52.499 39.801 1.00 111.23 767 ILE B O 1
ATOM 11845 N N . LEU B 1 773 ? -2.592 -53.340 39.798 1.00 111.45 768 LEU B N 1
ATOM 11846 C CA . LEU B 1 773 ? -3.030 -54.721 39.966 1.00 110.49 768 LEU B CA 1
ATOM 11847 C C . LEU B 1 773 ? -3.506 -54.916 41.397 1.00 110.33 768 LEU B C 1
ATOM 11848 O O . LEU B 1 773 ? -4.500 -55.600 41.654 1.00 109.43 768 LEU B O 1
ATOM 11853 N N . ALA B 1 774 ? -2.780 -54.287 42.316 1.00 109.91 769 ALA B N 1
ATOM 11854 C CA . ALA B 1 774 ? -3.071 -54.345 43.738 1.00 108.59 769 ALA B CA 1
ATOM 11855 C C . ALA B 1 774 ? -4.560 -54.189 44.056 1.00 108.60 769 ALA B C 1
ATOM 11856 O O . ALA B 1 774 ? -5.042 -54.716 45.058 1.00 109.78 769 ALA B O 1
ATOM 11858 N N . LYS B 1 775 ? -5.299 -53.488 43.202 1.00 107.55 770 LYS B N 1
ATOM 11859 C CA . LYS B 1 775 ? -6.718 -53.265 43.461 1.00 105.80 770 LYS B CA 1
ATOM 11860 C C . LYS B 1 775 ? -7.677 -53.759 42.375 1.00 106.45 770 LYS B C 1
ATOM 11861 O O . LYS B 1 775 ? -8.667 -53.082 42.075 1.00 105.87 770 LYS B O 1
ATOM 11867 N N . ILE B 1 776 ? -7.406 -54.944 41.813 1.00 107.51 771 ILE B N 1
ATOM 11868 C CA . ILE B 1 776 ? -8.253 -55.513 40.748 1.00 108.66 771 ILE B CA 1
ATOM 11869 C C . ILE B 1 776 ? -8.599 -57.018 40.892 1.00 108.40 771 ILE B C 1
ATOM 11870 O O . ILE B 1 776 ? -9.763 -57.346 41.226 1.00 107.50 771 ILE B O 1
#

CATH classification: 1.25.10.100 (+1 more: 1.25.10.10)

Nearest PDB structures (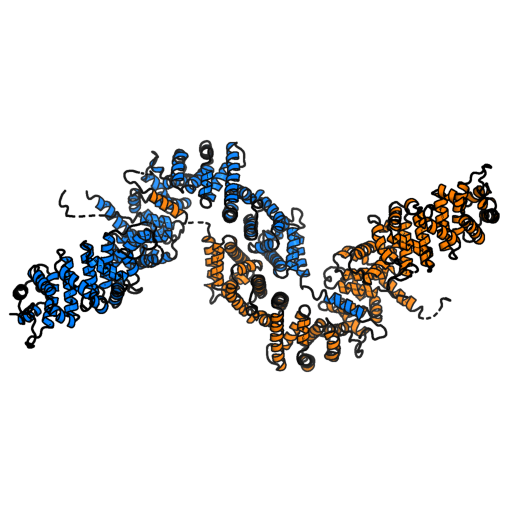foldseek):
  3opb-assembly1_A  TM=1.001E+00  e=2.830E-81  Saccharomyces cerevisiae
  3opb-assembly1_B  TM=9.612E-01  e=1.590E-64  Saccharomyces cerevisiae
  8brh-assembly1_A  TM=7.984E-01  e=4.510E-26  Kluyveromyces lactis
  8brg-assembly1_A  TM=7.987E-01  e=1.797E-24  Kluyveromyces lactis
  4i2z-assembly1_A  TM=5.159E-01  e=2.447E-09  Caenorhabditis elegans

Foldseek 3Di:
DVQCPDPDRPPCPVVCVVVVVVVVVVPDDPPQCVLLVVVVVVVVCQPPPPRSQPPCCCQPDVNVVVLVVVLVSLVCLCPPDVSSVQSSLCSCLVSVRNNCNSPLSHDLVSLCSSLVSQDALVSCQVVVVVLLVCLQVVPDDCNLSSLSNVLVNLVVHQDDCVRCLSCLVSLLVPLVDPSRLVSNLVSVLSVCVRCPVPSLVSNLVVLVVLVVCLVVPHDPHSLLSLLSVLLSCCVVCVVSSVVNVVPDCNLVSLVCCVPVHPCVVSLLSNLSNLLSNLDPLVSLVVCLVRCVVVLVVQCPDPSRNLSSLLSCQSSVSQVPDPPDDLVVSLCVLLVQCLPHDVVSVQSSLVSVLRSLQPCVVLVVVLPPVSSLVSLLCCQFPVPPVNSLLSSLSSLLSNLAQDDDPDDPDDDVCSVVVVVSNLVSCVPRPLVSLVLLRCQVVVVPQDPSSLLSSLSNLLSNLVDLVSLVSSVVSCLLVSLLVVLVPDPDPSNLSSLLSNLSNLLNDACCVHCVDVADVSNVVSLCLLFDFPDPRDPCDDDDNDPVSLLSSLSSLLNCQQDPPVSNLVSLLVQLPPVGSVVRLLVQCPPPDPSSNQSSLSSVLSSCLSPVRCVCQQQVCVDPRNVVSPVSLLVQCDPPPPSNVLSSLSNLLPCLAVPVVSLQVVLPDDSSLVSLLCCLQVVVVDLSNVLSSLSSLLSNCVNADDVVVVDGRDSQLEDVSNLVSLVVLQPDDPVDPPSNVSSVVSNVRHD/DCDDPDDDDPVVVVVVVVVVVVCVPLVVLCVLVVCVVCQCVVPPHLDGPPQLLPDVNPVVLVVVLVSLVCLCPPDPVSLQSSLVVCLVRVSNVVVSPLSDDLVSLVSNLVSQDALVSCLVNLVVLLVCQQVVPDDSVVSSLVNVVVSLVPYLDPCVSVLSCLLRLLLVCVDPRSVVSNVRVLVSCCVRVNVVNLCSNLVSLVVLLVCLVVPHDDNSLLRNLSPLLSCCVPPNVSSVVSVVPDPSQVSLVCCVPVVVPLVSLLSNLSSLLSNLPDCVSLVVCLVRCVVVLVVLCPDPSRNLSSLLSCQSSVSCVVPDPDDLVRSLVVLLVCQQPHHDVCPLSSLQSLLRSLQDDVVLVVVLVVCSSLVVLQVLCPDCVNVVNNLSSLSNLLSSLAADDDPPPDVVVVNVVVSVSNLVSLCVRPQVVLVLLVCLVCCVVDDLRSLLSSLSSLLSQLVDLVCLVRNLVSPLLVSLLVNLVPPDALPHPSNLSSLNSNLSSLLNDQCCSNAVPHQCLSNVVSLCLLAFFAPVRTDDPPPRDDVSNLSSLSSLLRLCQPPDPSNLVSLLCCCVVVGNVVRLQVQCPDPDPSSNLSSLSSVLSNLLNCVRPVCQCQVCVDPRSVVSVVSLLVCCPPPDPSNVLRSLSNQLNCLQVPVVSLQVCLPPPSNLVSLLCSLQVPVVPLSSVLSSQSNLLSNCVPFDQDPPVTLRDSLNDPVSNVVSLVVPCVPPPNDPVRVVRSVVSNVRD

Organism: Saccharomyces cerevisiae (strain ATCC 204508 / S288c) (NCBI:txid559292)

Solvent-accessible surface area: 69578 Å² total; per-residue (Å²): 110,31,4,76,135,47,163,42,68,14,65,24,75,58,7,55,76,15,28,45,6,32,22,126,100,94,98,84,50,72,53,26,90,146,36,24,52,37,0,63,86,15,7,116,47,70,137,107,100,113,86,5,114,17,16,72,105,15,47,90,84,145,6,32,150,75,33,44,142,22,6,34,45,3,1,63,0,27,10,16,24,54,83,0,89,71,45,0,7,100,42,0,56,122,44,35,37,2,0,0,28,0,1,13,34,13,4,21,0,2,0,27,1,0,8,26,2,1,94,81,70,101,27,0,60,60,0,7,81,29,0,64,56,29,5,80,149,42,149,22,106,59,10,41,10,1,0,2,0,0,7,30,0,16,85,82,25,168,19,84,15,155,61,0,130,35,0,2,89,3,0,0,40,25,4,61,70,100,98,1,58,56,11,0,24,16,0,10,63,55,1,51,75,65,34,115,136,108,1,34,114,17,2,31,99,29,2,60,51,5,10,83,52,18,98,120,132,80,46,131,42,12,11,14,21,0,0,59,0,1,20,40,6,0,83,67,16,48,106,8,3,23,122,6,0,74,49,206,21,0,16,118,11,0,67,84,45,4,62,126,91,158,47,75,111,6,9,52,24,0,1,95,0,0,14,40,0,4,73,72,65,86,8,6,72,32,0,29,155,44,1,41,123,2,0,63,122,8,23,120,58,111,70,2,43,6,42,0,0,16,0,1,0,26,8,8,2,22,65,147,24,144,70,42,68,22,91,105,2,0,80,28,0,8,63,2,1,36,207,132,64,105,101,24,10,85,42,0,3,26,0,0,0,1,0,0,34,27,41,26,0,23,96,52,2,29,73,60,100,78,2,1,90,37,2,7,71,8,5,68,98,69,167,72,108,60,4,34,8,0,0,0,2,1,1,0,4,1,0,46,17,99,150,215,157,99,103,114,99,156,197,54,68,134,152,62,37,94,110,64,5,36,112,8,0,58,74,11,0,0,131,31,86,0,0,18,27,2,85,152,84,22,156,97,10,33,100,34,4,49,56,13,0,0,66,0,0,29,8,0,0,52,8,112,105,27,0,72,69,0,20,167,6,6,0,9,73,5,0,28,133,25,5,74,81,135,37,59,64,22,28,34,42,0,4,43,0,0,0,41,0,1,26,73,22,68,20,24,140,40,17,158,156,146,50,5,52,76,0,0,52,20,0,7,30,3,3,67,92,110,71,124,89,87,100,87,116,133,61,130,56,118,98,60,4,12,81,38,0,0,50,0,2,22,35,3,1,45,20,161,62,89,69,1,89,75,2,0,115,51,2,8,54,45,174,65,35,11,65,16,0,36,96,15,0,87,40,162,35,64,56,4,18,38,2,0,0,54,1,0,18,45,0,1,55,21,16,176,22,0,10,68,69,0,10,71,40,161,56,110,128,5,66,97,2,6,56,20,0,4,112,17,1,88,39,111,26,60,75,1,2,74,7,0,1,6,1,0,0,44,0,2,60,75,44,80,126,16,0,86,76,0,1,93,34,136,78,3,3,105,11,2,5,51,1,1,20,85,48,44,127,25,106,92,0,25,50,87,1,6,47,3,1,71,3,2,3,106,30,4,47,105,125,29,98,152,67,90,33,83,41,1,30,61,45,139,82,0,75,80,6,0,42,103,3,72,131,218,69,91,10,19,132,128,43,39,75,16,4,58,88,8,34,80,45,35,167,146,49,153,56,150,38,72,22,99,34,73,49,4,50,80,17,20,65,11,18,78,166,37,94,78,39,115,129,20,18,71,28,0,49,63,16,19,84,25,71,111,146,21,169,90,13,146,19,33,79,89,15,72,78,75,148,8,31,125,60,31,37,101,25,6,54,46,2,2,54,1,34,13,11,15,54,91,0,73,87,47,0,13,141,43,0,67,108,33,10,67,0,0,0,26,1,2,13,21,19,2,11,0,3,0,31,1,0,8,24,2,0,96,79,53,104,20,0,58,63,0,5,85,29,0,50,66,33,2,76,138,39,151,22,110,62,6,32,13,0,0,0,1,1,6,23,0,29,101,87,33,194,13,75,6,142,54,1,112,41,0,3,90,2,0,0,42,32,0,68,63,113,84,0,35,50,9,0,31,17,0,2,49,70,1,54,86,69,38,102,159,77,0,44,129,13,4,33,60,34,1,49,49,2,1,71,56,10,102,108,129,77,63,101,55,9,12,23,15,0,0,45,1,2,20,56,4,1,36,46,18,23,114,16,3,22,116,4,0,83,28,151,46,0,14,139,27,0,53,123,38,10,65,109,80,134,52,97,84,3,9,45,23,0,0,88,0,0,16,26,0,8,35,104,95,89,2,31,74,44,0,8,141,42,0,50,112,4,0,67,112,6,6,109,58,171,83,4,54,12,14,0,0,10,0,5,1,21,4,4,1,3,42,85,113,112,69,24,60,22,112,98,0,0,95,27,0,10,66,6,2,33,168,164,58,118,114,52,17,94,38,0,1,40,0,0,0,3,0,0,22,30,47,36,0,31,101,44,0,34,88,56,88,73,2,0,54,15,0,10,81,11,5,67,61,111,174,60,50,102,12,24,22,1,0,0,0,0,0,0,4,0,0,45,14,77,125,190,158,100,100,144,196,138,42,64,65,163,51,48,102,86,78,10,38,100,5,0,67,55,7,0,2,156,41,105,0,0,17,46,2,80,162,52,18,136,94,11,42,86,25,7,34,32,13,0,1,47,0,0,20,6,0,0,46,15,112,115,15,0,74,79,0,16,146,16,7,0,11,80,3,0,6,81,12,1,53,56,169,109,18,139,73,81,73,35,17,18,39,0,1,52,0,0,1,46,0,2,33,75,20,99,14,41,139,24,6,178,201,90,46,3,50,60,0,0,53,20,0,23,63,2,7,8,155,32,134,152,70,26,110,34,90,176,76,21,140,87,91,6,0,67,33,0,0,48,0,0,18,36,2,0,38,32,106,75,95,64,1,59,72,1,0,88,54,0,9,81,36,180,93,34,10,45,4,0,35,47,0,1,103,27,138,42,59,61,4,16,32,0,0,0,50,0,0,22,34,0,0,29,24,17,181,19,1,13,71,68,0,14,60,29,165,59,110,66,6,64,162,2,5,76,33,0,3,119,14,0,82,30,116,23,54,78,0,5,44,6,0,0,15,1,0,5,55,0,3,76,67,52,76,126,24,0,71,71,1,2,94,47,150,94,2,1,105,21,1,2,50,3,1,28,96,48,25,129,28,64,59,1,12,43,82,0,0,72,0,0,58,4,2,4,106,27,5,50,76,127,59,72,152,53,64,42,69,41,0,56,118,52,108,97,0,104,78,8,0,57,77,1,75,118,229,33,97,3,19,103,136,40,33,68,5,0,58,70,0,52,83,47,62

InterPro domains:
  IPR011989 Armadillo-like helical [G3DSA:1.25.10.10] (291-789)
  IPR016024 Armadillo-type fold [SSF48371] (464-745)
  IPR024660 UNC-45/Cro1/She4, central domain [PF11701] (146-333)

GO terms:
  GO:0005737 cytoplasm (C, IDA)
  GO:0017022 myosin binding (F, IDA)
  GO:0030036 actin cytoskeleton organization (P, TAS)
  GO:0007533 mating type switching (P, IMP)
  GO:0008298 intracellular mRNA localization (P, IMP)
  GO:0042802 identical protein binding (F, IPI)
  GO:0005515 protein binding (F, IPI)

Sequence (1488 aa):
PLSEKGNDPIDSSTIDSLCAAFDKTLKSTPDVQKYNDAINTIFQLRQKSESGKMPADLTNSEALKDRQKIEEILTRSYQDHSESRVHLSKLIQNDIPFALNLFEILSRSSIHVFVGCFSNKDATIALLNELQIRIHYGEDTHVTYLLSIILQLLNKFKYNFKEVRFLVKELILRISEDEVKSMMLIIFAELQSSFQKDFDKAVVDFMSSLIVEAEIDVGNDPLSIIVKTLSELYPSLTTLCSEIFLTKGLSKLFKKRVFEEQDLQFTKELLRLLSSACIDETMRTYITENYLQLLERSLNVEDVQIYSALVLVKTWSFTKLTCINLKQLSEIFINAISRRIVPKVEMSVEALAYLSLKASVKIMIRSNESFTEILLTMIKSQKMTHCLYGLLVIMANLSTLPEEVGAEKAAKEDILLFNEKYILRTELISFLKREMHNLSPNCKQQVVRIIYNITRSKNFIPQLAQQGAVKIILEYLANKGEPIRILGCRALTRMLIFTNPGLIFKKYSALNAIPFLFELLPRSTPVDDNPDEQIKLTDNYEALLALTNLASSETSDGEEVCKHIVSTKVYWSTIENLMLDENVPLQRSTLELISNMMSHPLTIAAKFFNLENPQSLRNFNILVKLLQLSDVESQRAVAAIFANIATTIPLIAKELLTKKELIENAIQVFADQIDDIELRQRLLMLFFGLFEVIPDNGTNEVYPLLQENQKLKDALNMSLKRGDSGPEFSAAIPVILAKIKPLKGNDPIDSSTIDSLCAAFDKTPDVQKYNDAINTIFQLRQKSESGKMPADLTNSEALKDRQKIEEILTRSYQDHSESRVHLSKLIQNDIPFALNLFEILSRSSIHVFVGCFSNKDATIALLNELQIRIHYGEDTHVTYLLSIILQLLNKFKYNFKEVRFLVKELILRISEDEVKSMMLIIFAELQSSFQKDFDKAVVDFMSSLIVEAEIDVGNDPLSIIVKTLSELYPSLTTLCSEIFLTKGLSKLFKKRVFEEQDLQFTKELLRLLSSACIDETMRTYITENYLQLLERSLNVEDVQIYSALVLVKTWSFTKLTCINLKQLSEIFINAISRRIVPKVEMSVEALAYLSLKASVKIMIRSNESFTEILLTMIKSQKMTHCLYGLLVIMANLSTLPEEPAADKVGAEKAAKEDILLFNEKYILRTELISFLKREMHNLSPNCKQQVVRIIYNITRSKNFIPQLAQQGAVKIILEYLANKQDIGEPIRILGCRALTRMLIFTNPGLIFKKYSALNAIPFLFELLPRSTNPLHNDEQIKLTDNYEALLALTNLASSETSDGEEVCKHIVSTKVYWSTIENLMLDENVPLQRSTLELISNMMSHPLTIAAKFFNLENPQSLRNFNILVKLLQLSDVESQRAVAAIFANIATTIPLIAKELLTKKELIENAIQVFADQIDDIELRQRLLMLFFGLFEVIPDNGTNEVYPLLQENQKLKDALNMSLKRGDSGPEFSAAIPVILAKI